Protein AF-A0A1I3SJV5-F1 (afdb_monomer)

Foldseek 3Di:
DDPVVVVVLVVLQVQLVVLCVLVVVVLPDLQWFKWKDQAAQKIWTQGPVGIDIDGRNVRFLVSLVSNVQSQQVSQPHGDDAAAQWDWGAHSDRKTKIKGDPPQFPPRGIIIMIGDDNPDDDDPVRCVVVVVVVPDDDDDPDADPLRVVLVVCVVVVVVVVSLLSCLAVLAEAEEEEAPPLCSLVVLLVSQVSHPQSFAEEEEDQDPDHDHPHPNYTYTHDHPPPPGSYPDDSQVVLVSVVRRPGLAYEYAEQDALCLLVVLVSCVVPNGNYYYYYYDQDPVRRVVVSLVRVCRDPVSVPDPDPSDGFYFYWYWDDDPVDDTDTDDTDGDDDDDDPQVPDDPVVVVVVVVVLVVVLLQQLQQQLQQQLCVQVVNHPVDTGRCCLPVVCVPCVVPPCNVVSNVVSNVRSVCVSVVVVVVVVVPDPDPPPDDDDPDDPVRLVVQQQQPQAAAFPQDDPNHTRGHPALAFAEAAAAPPRCCCVHGVLVRLLRHLAAEEAEDQPCPNVVRRQVNNVVSFAAEFEADLPDPVLRHAAAALLVPQDLPVVRNLVSLLVLLCLLQPQDPDDDSVLSVLLSLLSSLLLLVQSQDPPRQSGLLSSLCLLVVDLDNLVVVVVVQVDLVVDPRHRDPVSVVSSCVSSVDDSVSNNSSSVVNCVSSVLSVPVSNVVRNRDGPDDLLCSQQGGYYYYHYHHLVCLVVCLSVVLSVVLCNQVSLPPDFCVVPVSSHGAYEYHYAQVLSSQDNPNCVVCSVPVSRSRYYYYHYHNDPVSVVVSVVVVVVVPPPDDDDD

pLDDT: mean 82.4, std 15.76, range [25.89, 97.94]

Structure (mmCIF, N/CA/C/O backbone):
data_AF-A0A1I3SJV5-F1
#
_entry.id   AF-A0A1I3SJV5-F1
#
loop_
_atom_site.group_PDB
_atom_site.id
_atom_site.type_symbol
_atom_site.label_atom_id
_atom_site.label_alt_id
_atom_site.label_comp_id
_atom_site.label_asym_id
_atom_site.label_entity_id
_atom_site.label_seq_id
_atom_site.pdbx_PDB_ins_code
_atom_site.Cartn_x
_atom_site.Cartn_y
_atom_site.Cartn_z
_atom_site.occupancy
_atom_site.B_iso_or_equiv
_atom_site.auth_seq_id
_atom_site.auth_comp_id
_atom_site.auth_asym_id
_atom_site.auth_atom_id
_atom_site.pdbx_PDB_model_num
ATOM 1 N N . MET A 1 1 ? -33.906 8.314 6.859 1.00 41.88 1 MET A N 1
ATOM 2 C CA . MET A 1 1 ? -33.589 9.482 6.003 1.00 41.88 1 MET A CA 1
ATOM 3 C C . MET A 1 1 ? -34.895 10.209 5.722 1.00 41.88 1 MET A C 1
ATOM 5 O O . MET A 1 1 ? -35.857 9.547 5.368 1.00 41.88 1 MET A O 1
ATOM 9 N N . THR A 1 2 ? -34.968 11.509 6.003 1.00 45.28 2 THR A N 1
ATOM 10 C CA . THR A 1 2 ? -36.206 12.310 6.083 1.00 45.28 2 THR A CA 1
ATOM 11 C C . THR A 1 2 ? -36.664 12.852 4.722 1.00 45.28 2 THR A C 1
ATOM 13 O O . THR A 1 2 ? -35.839 13.129 3.855 1.00 45.28 2 THR A O 1
ATOM 16 N N . ALA A 1 3 ? -37.978 13.049 4.554 1.00 41.03 3 ALA A N 1
ATOM 17 C CA . ALA A 1 3 ? -38.639 13.521 3.325 1.00 41.03 3 ALA A CA 1
ATOM 18 C C . ALA A 1 3 ? -38.152 14.892 2.795 1.00 41.03 3 ALA A C 1
ATOM 20 O O . ALA A 1 3 ? -38.312 15.200 1.618 1.00 41.03 3 ALA A O 1
ATOM 21 N N . ALA A 1 4 ? -37.499 15.705 3.630 1.00 41.28 4 ALA A N 1
ATOM 22 C CA . ALA A 1 4 ? -36.847 16.943 3.191 1.00 41.28 4 ALA A CA 1
ATOM 23 C C . ALA A 1 4 ? -35.648 16.671 2.259 1.00 41.28 4 ALA A C 1
ATOM 25 O O . ALA A 1 4 ? -35.463 17.360 1.260 1.00 41.28 4 ALA A O 1
ATOM 26 N N . ALA A 1 5 ? -34.889 15.599 2.519 1.00 47.28 5 ALA A N 1
ATOM 27 C CA . ALA A 1 5 ? -33.732 15.221 1.710 1.00 47.28 5 ALA A CA 1
ATOM 28 C C . ALA A 1 5 ? -34.117 14.610 0.348 1.00 47.28 5 ALA A C 1
ATOM 30 O O . ALA A 1 5 ? -33.277 14.561 -0.549 1.00 47.28 5 ALA A O 1
ATOM 31 N N . SER A 1 6 ? -35.355 14.122 0.180 1.00 44.62 6 SER A N 1
ATOM 32 C CA . SER A 1 6 ? -35.867 13.677 -1.125 1.00 44.62 6 SER A CA 1
ATOM 33 C C . SER A 1 6 ? -36.347 14.849 -1.985 1.00 44.62 6 SER A C 1
ATOM 35 O O . SER A 1 6 ? -36.067 14.856 -3.177 1.00 44.62 6 SER A O 1
ATOM 37 N N . ILE A 1 7 ? -36.971 15.872 -1.388 1.00 51.09 7 ILE A N 1
ATOM 38 C CA . ILE A 1 7 ? -37.446 17.066 -2.112 1.00 51.09 7 ILE A CA 1
ATOM 39 C C . ILE A 1 7 ? -36.267 17.912 -2.633 1.00 51.09 7 ILE A C 1
ATOM 41 O O . ILE A 1 7 ? -36.271 18.320 -3.793 1.00 51.09 7 ILE A O 1
ATOM 45 N N . GLU A 1 8 ? -35.215 18.117 -1.828 1.00 54.38 8 GLU A N 1
ATOM 46 C CA . GLU A 1 8 ? -33.990 18.805 -2.285 1.00 54.38 8 GLU A CA 1
ATOM 47 C C . GLU A 1 8 ? -33.259 18.042 -3.404 1.00 54.38 8 GLU A C 1
ATOM 49 O O . GLU A 1 8 ? -32.710 18.656 -4.323 1.00 54.38 8 GLU A O 1
ATOM 54 N N . ARG A 1 9 ? -33.269 16.699 -3.359 1.00 55.09 9 ARG A N 1
ATOM 55 C CA . ARG A 1 9 ? -32.656 15.847 -4.394 1.00 55.09 9 ARG A CA 1
ATOM 56 C C . ARG A 1 9 ? -33.373 15.954 -5.741 1.00 55.09 9 ARG A C 1
ATOM 58 O O . ARG A 1 9 ? -32.695 16.004 -6.767 1.00 55.09 9 ARG A O 1
ATOM 65 N N . ASP A 1 10 ? -34.702 16.030 -5.745 1.00 60.66 10 ASP A N 1
ATOM 66 C CA . ASP A 1 10 ? -35.480 16.180 -6.981 1.00 60.66 10 ASP A CA 1
ATOM 67 C C . ASP A 1 10 ? -35.347 17.589 -7.585 1.00 60.66 10 ASP A C 1
ATOM 69 O O . ASP A 1 10 ? -35.212 17.724 -8.804 1.00 60.66 10 ASP A O 1
ATOM 73 N N . GLY A 1 11 ? -35.275 18.638 -6.754 1.00 66.12 11 GLY A N 1
ATOM 74 C CA . GLY A 1 11 ? -35.086 20.021 -7.212 1.00 66.12 11 GLY A CA 1
ATOM 75 C C . GLY A 1 11 ? -33.759 20.250 -7.946 1.00 66.12 11 GLY A C 1
ATOM 76 O O . GLY A 1 11 ? -33.746 20.780 -9.058 1.00 66.12 11 GLY A O 1
ATOM 77 N N . GLY A 1 12 ? -32.635 19.794 -7.378 1.00 70.50 12 GLY A N 1
ATOM 78 C CA . GLY A 1 12 ? -31.317 19.924 -8.018 1.00 70.50 12 GLY A CA 1
ATOM 79 C C . GLY A 1 12 ? -31.193 19.132 -9.326 1.00 70.50 12 GLY A C 1
ATOM 80 O O . GLY A 1 12 ? -30.541 19.578 -10.272 1.00 70.50 12 GLY A O 1
ATOM 81 N N . ARG A 1 13 ? -31.869 17.980 -9.415 1.00 80.00 13 ARG A N 1
ATOM 82 C CA . ARG A 1 13 ? -31.925 17.155 -10.630 1.00 80.00 13 ARG A CA 1
ATOM 83 C C . ARG A 1 13 ? -32.684 17.853 -11.764 1.00 80.00 13 ARG A C 1
ATOM 85 O O . ARG A 1 13 ? -32.212 17.842 -12.897 1.00 80.00 13 ARG A O 1
ATOM 92 N N . LEU A 1 14 ? -33.819 18.487 -11.463 1.00 81.56 14 LEU A N 1
ATOM 93 C CA . LEU A 1 14 ? -34.611 19.255 -12.434 1.00 81.56 14 LEU A CA 1
ATOM 94 C C . LEU A 1 14 ? -33.839 20.462 -12.986 1.00 81.56 14 LEU A C 1
ATOM 96 O O . LEU A 1 14 ? -33.864 20.714 -14.191 1.00 81.56 14 LEU A O 1
ATOM 100 N N . VAL A 1 15 ? -33.112 21.177 -12.121 1.00 86.06 15 VAL A N 1
ATOM 101 C CA . VAL A 1 15 ? -32.281 22.322 -12.526 1.00 86.06 15 VAL A CA 1
ATOM 102 C C . VAL A 1 15 ? -31.170 21.879 -13.477 1.00 86.06 15 VAL A C 1
ATOM 104 O O . VAL A 1 15 ? -31.017 22.461 -14.551 1.00 86.06 15 VAL A O 1
ATOM 107 N N . LEU A 1 16 ? -30.430 20.819 -13.135 1.00 89.06 16 LEU A N 1
ATOM 108 C CA . LEU A 1 16 ? -29.384 20.292 -14.012 1.00 89.06 16 LEU A CA 1
ATOM 109 C C . LEU A 1 16 ? -29.959 19.805 -15.354 1.00 89.06 16 LEU A C 1
ATOM 111 O O . LEU A 1 16 ? -29.344 20.037 -16.391 1.00 89.06 16 LEU A O 1
ATOM 115 N N . ALA A 1 17 ? -31.155 19.203 -15.363 1.00 88.50 17 ALA A N 1
ATOM 116 C CA . ALA A 1 17 ? -31.776 18.699 -16.591 1.00 88.50 17 ALA A CA 1
ATOM 117 C C . ALA A 1 17 ? -32.037 19.834 -17.586 1.00 88.50 17 ALA A C 1
ATOM 119 O O . ALA A 1 17 ? -31.775 19.691 -18.779 1.00 88.50 17 ALA A O 1
ATOM 120 N N . ARG A 1 18 ? -32.477 20.994 -17.084 1.00 89.88 18 ARG A N 1
ATOM 121 C CA . ARG A 1 18 ? -32.692 22.191 -17.901 1.00 89.88 18 ARG A CA 1
ATOM 122 C C . ARG A 1 18 ? -31.391 22.745 -18.485 1.00 89.88 18 ARG A C 1
ATOM 124 O O . ARG A 1 18 ? -31.390 23.208 -19.621 1.00 89.88 18 ARG A O 1
ATOM 131 N N . TYR A 1 19 ? -30.287 22.687 -17.739 1.00 92.62 19 TYR A N 1
ATOM 132 C CA . TYR A 1 19 ? -28.978 23.125 -18.240 1.00 92.62 19 TYR A CA 1
ATOM 133 C C . TYR A 1 19 ? -28.323 22.139 -19.224 1.00 92.62 19 TYR A C 1
ATOM 135 O O . TYR A 1 19 ? -27.393 22.508 -19.939 1.00 92.62 19 TYR A O 1
ATOM 143 N N . LEU A 1 20 ? -28.796 20.892 -19.285 1.00 93.31 20 LEU A N 1
ATOM 144 C CA . LEU A 1 20 ? -28.317 19.886 -20.237 1.00 93.31 20 LEU A CA 1
ATOM 145 C C . LEU A 1 20 ? -29.098 19.874 -21.560 1.00 93.31 20 LEU A C 1
ATOM 147 O O . LEU A 1 20 ? -28.687 19.189 -22.491 1.00 93.31 20 LEU A O 1
ATOM 151 N N . GLU A 1 21 ? -30.182 20.642 -21.685 1.00 92.94 21 GLU A N 1
ATOM 152 C CA . GLU A 1 21 ? -31.050 20.656 -22.872 1.00 92.94 21 GLU A CA 1
ATOM 153 C C . GLU A 1 21 ? -30.302 20.925 -24.200 1.00 92.94 21 GLU A C 1
ATOM 155 O O . GLU A 1 21 ? -30.513 20.163 -25.144 1.00 92.94 21 GLU A O 1
ATOM 160 N N . PRO A 1 22 ? -29.354 21.883 -24.306 1.00 93.44 22 PRO A N 1
ATOM 161 C CA . PRO A 1 22 ? -28.571 22.082 -25.532 1.00 93.44 22 PRO A CA 1
ATOM 162 C C . PRO A 1 22 ? -27.630 20.919 -25.875 1.00 93.44 22 PRO A C 1
ATOM 164 O O . PRO A 1 22 ? -27.144 20.835 -27.000 1.00 93.44 22 PRO A O 1
ATOM 167 N N . LEU A 1 23 ? -27.341 20.045 -24.905 1.00 93.31 23 LEU A N 1
ATOM 168 C CA . LEU A 1 23 ? -26.505 18.855 -25.067 1.00 93.31 23 LEU A CA 1
ATOM 169 C C . LEU A 1 23 ? -27.341 17.581 -25.268 1.00 93.31 23 LEU A C 1
ATOM 171 O O . LEU A 1 23 ? -26.774 16.528 -25.549 1.00 93.31 23 LEU A O 1
ATOM 175 N N . ALA A 1 24 ? -28.669 17.658 -25.135 1.00 91.94 24 ALA A N 1
ATOM 176 C CA . ALA A 1 24 ? -29.544 16.493 -25.052 1.00 91.94 24 ALA A CA 1
ATOM 177 C C . ALA A 1 24 ? -29.500 15.609 -26.307 1.00 91.94 24 ALA A C 1
ATOM 179 O O . ALA A 1 24 ? -29.468 14.388 -26.179 1.00 91.94 24 ALA A O 1
ATOM 180 N N . SER A 1 25 ? -29.438 16.200 -27.506 1.00 93.31 25 SER A N 1
ATOM 181 C CA . SER A 1 25 ? -29.340 15.439 -28.761 1.00 93.31 25 SER A CA 1
ATOM 182 C C . SER A 1 25 ? -28.050 14.623 -28.851 1.00 93.31 25 SER A C 1
ATOM 184 O O . SER A 1 25 ? -28.082 13.479 -29.287 1.00 93.31 25 SER A O 1
ATOM 186 N N . TYR A 1 26 ? -26.928 15.182 -28.393 1.00 93.56 26 TYR A N 1
ATOM 187 C CA . TYR A 1 26 ? -25.634 14.495 -28.375 1.00 93.56 26 TYR A CA 1
ATOM 188 C C . TYR A 1 26 ? -25.571 13.442 -27.264 1.00 93.56 26 TYR A C 1
ATOM 190 O O . TYR A 1 26 ? -25.017 12.365 -27.456 1.00 93.56 26 TYR A O 1
ATOM 198 N N . LEU A 1 27 ? -26.165 13.728 -26.102 1.00 91.38 27 LEU A N 1
ATOM 199 C CA . LEU A 1 27 ? -26.264 12.768 -25.001 1.00 91.38 27 LEU A CA 1
ATOM 200 C C . LEU A 1 27 ? -27.114 11.551 -25.389 1.00 91.38 27 LEU A C 1
ATOM 202 O O . LEU A 1 27 ? -26.759 10.434 -25.023 1.00 91.38 27 LEU A O 1
ATOM 206 N N . ALA A 1 28 ? -28.177 11.750 -26.170 1.00 90.50 28 ALA A N 1
ATOM 207 C CA . ALA A 1 28 ? -29.046 10.681 -26.660 1.00 90.50 28 ALA A CA 1
ATOM 208 C C . ALA A 1 28 ? -28.440 9.843 -27.805 1.00 90.50 28 ALA A C 1
ATOM 210 O O . ALA A 1 28 ? -28.940 8.759 -28.084 1.00 90.50 28 ALA A O 1
ATOM 211 N N . ASP A 1 29 ? -27.380 10.312 -28.471 1.00 90.94 29 ASP A N 1
ATOM 212 C CA . ASP A 1 29 ? -26.747 9.586 -29.578 1.00 90.94 29 ASP A CA 1
ATOM 213 C C . ASP A 1 29 ? -25.769 8.523 -29.056 1.00 90.94 29 ASP A C 1
ATOM 215 O O . ASP A 1 29 ? -24.651 8.823 -28.629 1.00 90.94 29 ASP A O 1
ATOM 219 N N . ASP A 1 30 ? -26.191 7.260 -29.070 1.00 86.94 30 ASP A N 1
ATOM 220 C CA . ASP A 1 30 ? -25.416 6.112 -28.579 1.00 86.94 30 ASP A CA 1
ATOM 221 C C . ASP A 1 30 ? -24.190 5.756 -29.424 1.00 86.94 30 ASP A C 1
ATOM 223 O O . ASP A 1 30 ? -23.365 4.949 -28.995 1.00 86.94 30 ASP A O 1
ATOM 227 N N . THR A 1 31 ? -24.020 6.378 -30.592 1.00 88.44 31 THR A N 1
ATOM 228 C CA . THR A 1 31 ? -22.795 6.222 -31.384 1.00 88.44 31 THR A CA 1
ATOM 229 C C . THR A 1 31 ? -21.636 7.057 -30.835 1.00 88.44 31 THR A C 1
ATOM 231 O O . THR A 1 31 ? -20.477 6.780 -31.151 1.00 88.44 31 THR A O 1
ATOM 234 N N . LEU A 1 32 ? -21.922 8.058 -29.996 1.00 92.06 32 LEU A N 1
ATOM 235 C CA . LEU A 1 32 ? -20.924 8.954 -29.421 1.00 92.06 32 LEU A CA 1
ATOM 236 C C . LEU A 1 32 ? -20.363 8.413 -28.103 1.00 92.06 32 LEU A C 1
ATOM 238 O O . LEU A 1 32 ? -21.090 7.921 -27.240 1.00 92.06 32 LEU A O 1
ATOM 242 N N . THR A 1 33 ? -19.054 8.569 -27.914 1.00 91.62 33 THR A N 1
ATOM 243 C CA . THR A 1 33 ? -18.349 8.167 -26.688 1.00 91.62 33 THR A CA 1
ATOM 244 C C . THR A 1 33 ? -18.058 9.347 -25.767 1.00 91.62 33 THR A C 1
ATOM 246 O O . THR A 1 33 ? -18.113 9.206 -24.542 1.00 91.62 33 THR A O 1
ATOM 249 N N . GLU A 1 34 ? -17.750 10.511 -26.341 1.00 95.31 34 GLU A N 1
ATOM 250 C CA . GLU A 1 34 ? -17.332 11.708 -25.608 1.00 95.31 34 GLU A CA 1
ATOM 251 C C . GLU A 1 34 ? -17.993 12.959 -26.194 1.00 95.31 34 GLU A C 1
ATOM 253 O O . GLU A 1 34 ? -18.089 13.113 -27.412 1.00 95.31 34 GLU A O 1
ATOM 258 N N . ILE A 1 35 ? -18.405 13.878 -25.320 1.00 96.88 35 ILE A N 1
ATOM 259 C CA . ILE A 1 35 ? -18.961 15.190 -25.669 1.00 96.88 35 ILE A CA 1
ATOM 260 C C . ILE A 1 35 ? -18.160 16.233 -24.900 1.00 96.88 35 ILE A C 1
ATOM 262 O O . ILE A 1 35 ? -18.118 16.212 -23.669 1.00 96.88 35 ILE A O 1
ATOM 266 N N . VAL A 1 36 ? -17.507 17.151 -25.604 1.00 97.56 36 VAL A N 1
ATOM 267 C CA . VAL A 1 36 ? -16.595 18.116 -24.988 1.00 97.56 36 VAL A CA 1
ATOM 268 C C . VAL A 1 36 ? -16.879 19.540 -25.450 1.00 97.56 36 VAL A C 1
ATOM 270 O O . VAL A 1 36 ? -17.150 19.797 -26.618 1.00 97.56 36 VAL A O 1
ATOM 273 N N . VAL A 1 37 ? -16.776 20.488 -24.527 1.00 97.69 37 VAL A N 1
ATOM 274 C CA . VAL A 1 37 ? -16.819 21.929 -24.787 1.00 97.69 37 VAL A CA 1
ATOM 275 C C . VAL A 1 37 ? -15.464 22.487 -24.391 1.00 97.69 37 VAL A C 1
ATOM 277 O O . VAL A 1 37 ? -15.026 22.317 -23.254 1.00 97.69 37 VAL A O 1
ATOM 280 N N . ASN A 1 38 ? -14.777 23.128 -25.332 1.00 96.19 38 ASN A N 1
ATOM 281 C CA . ASN A 1 38 ? -13.464 23.729 -25.078 1.00 96.19 38 ASN A CA 1
ATOM 282 C C . ASN A 1 38 ? -13.575 25.211 -24.727 1.00 96.19 38 ASN A C 1
ATOM 284 O O . ASN A 1 38 ? -12.795 25.729 -23.929 1.00 96.19 38 ASN A O 1
ATOM 288 N N . ARG A 1 39 ? -14.539 25.892 -25.350 1.00 95.00 39 ARG A N 1
ATOM 289 C CA . ARG A 1 39 ? -14.834 27.312 -25.170 1.00 95.00 39 ARG A CA 1
ATOM 290 C C . ARG A 1 39 ? -16.313 27.573 -25.507 1.00 95.00 39 ARG A C 1
ATOM 292 O O . ARG A 1 39 ? -16.946 26.716 -26.124 1.00 95.00 39 ARG A O 1
ATOM 299 N N . PRO A 1 40 ? -16.866 28.736 -25.130 1.00 96.62 40 PRO A N 1
ATOM 300 C CA . PRO A 1 40 ? -18.246 29.088 -25.448 1.00 96.62 40 PRO A CA 1
ATOM 301 C C . PRO A 1 40 ? -18.561 29.017 -26.947 1.00 96.62 40 PRO A C 1
ATOM 303 O O . PRO A 1 40 ? -17.742 29.415 -27.775 1.00 96.62 40 PRO A O 1
ATOM 306 N N . GLY A 1 41 ? -19.768 28.560 -27.278 1.00 95.25 41 GLY A N 1
ATOM 307 C CA . GLY A 1 41 ? -20.292 28.526 -28.646 1.00 95.25 41 GLY A CA 1
ATOM 308 C C . GLY A 1 41 ? -19.927 27.293 -29.478 1.00 95.25 41 GLY A C 1
ATOM 309 O O . GLY A 1 41 ? -20.397 27.185 -30.609 1.00 95.25 41 GLY A O 1
ATOM 310 N N . GLU A 1 42 ? -19.134 26.351 -28.959 1.00 94.88 42 GLU A N 1
ATOM 311 C CA . GLU A 1 42 ? -18.741 25.143 -29.698 1.00 94.88 42 GLU A CA 1
ATOM 312 C C . GLU A 1 42 ? -18.851 23.859 -28.873 1.00 94.88 42 GLU A C 1
ATOM 314 O O . GLU A 1 42 ? -18.707 23.862 -27.653 1.00 94.88 42 GLU A O 1
ATOM 319 N N . ILE A 1 43 ? -19.056 22.746 -29.572 1.00 96.69 43 ILE A N 1
ATOM 320 C CA . ILE A 1 43 ? -18.983 21.385 -29.045 1.00 96.69 43 ILE A CA 1
ATOM 321 C C . ILE A 1 43 ? -18.082 20.573 -29.973 1.00 96.69 43 ILE A C 1
ATOM 323 O O . ILE A 1 43 ? -18.132 20.723 -31.193 1.00 96.69 43 ILE A O 1
ATOM 327 N N . PHE A 1 44 ? -17.284 19.679 -29.402 1.00 97.56 44 PHE A N 1
ATOM 328 C CA . PHE A 1 44 ? -16.691 18.567 -30.128 1.00 97.56 44 PHE A CA 1
ATOM 329 C C . PHE A 1 44 ? -17.273 17.254 -29.611 1.00 97.56 44 PHE A C 1
ATOM 331 O O . PHE A 1 44 ? -17.485 17.097 -28.411 1.00 97.56 44 PHE A O 1
ATOM 338 N N . VAL A 1 45 ? -17.511 16.304 -30.508 1.00 96.88 45 VAL A N 1
ATOM 339 C CA . VAL A 1 45 ? -17.956 14.954 -30.141 1.00 96.88 45 VAL A CA 1
ATOM 340 C C . VAL A 1 45 ? -17.036 13.908 -30.749 1.00 96.88 45 VAL A C 1
ATOM 342 O O . VAL A 1 45 ? -16.558 14.085 -31.873 1.00 96.88 45 VAL A O 1
ATOM 345 N N . GLU A 1 46 ? -16.767 12.845 -29.997 1.00 95.69 46 GLU A N 1
ATOM 346 C CA . GLU A 1 46 ? -16.014 11.680 -30.462 1.00 95.69 46 GLU A CA 1
ATOM 347 C C . GLU A 1 46 ? -16.982 10.537 -30.772 1.00 95.69 46 GLU A C 1
ATOM 349 O O . GLU A 1 46 ? -17.790 10.157 -29.925 1.00 95.69 46 GLU A O 1
ATOM 354 N N . GLY A 1 47 ? -16.881 9.991 -31.982 1.00 90.38 47 GLY A N 1
ATOM 355 C CA . GLY A 1 47 ? -17.610 8.799 -32.416 1.00 90.38 47 GLY A CA 1
ATOM 356 C C . GLY A 1 47 ? -16.719 7.874 -33.257 1.00 90.38 47 GLY A C 1
ATOM 357 O O . GLY A 1 47 ? -15.496 8.035 -33.259 1.00 90.38 47 GLY A O 1
ATOM 358 N N . PRO A 1 48 ? -17.294 6.940 -34.039 1.00 84.44 48 PRO A N 1
ATOM 359 C CA . PRO A 1 48 ? -16.533 5.942 -34.802 1.00 84.44 48 PRO A CA 1
ATOM 360 C C . PRO A 1 48 ? -15.533 6.539 -35.806 1.00 84.44 48 PRO A C 1
ATOM 362 O O . PRO A 1 48 ? -14.515 5.926 -36.110 1.00 84.44 48 PRO A O 1
ATOM 365 N N . ASN A 1 49 ? -15.808 7.752 -36.295 1.00 85.81 49 ASN A N 1
ATOM 366 C CA . ASN A 1 49 ? -14.979 8.466 -37.270 1.00 85.81 49 ASN A CA 1
ATOM 367 C C . ASN A 1 49 ? -14.023 9.493 -36.625 1.00 85.81 49 ASN A C 1
ATOM 369 O O . ASN A 1 49 ? -13.417 10.297 -37.334 1.00 85.81 49 ASN A O 1
ATOM 373 N N . GLY A 1 50 ? -13.885 9.491 -35.293 1.00 90.06 50 GLY A N 1
ATOM 374 C CA . GLY A 1 50 ? -13.072 10.450 -34.541 1.00 90.06 50 GLY A CA 1
ATOM 375 C C . GLY A 1 50 ? -13.824 11.731 -34.162 1.00 90.06 50 GLY A C 1
ATOM 376 O O . GLY A 1 50 ? -15.043 11.723 -33.985 1.00 90.06 50 GLY A O 1
ATOM 377 N N . TRP A 1 51 ? -13.081 12.831 -33.991 1.00 95.06 51 TRP A N 1
ATOM 378 C CA . TRP A 1 51 ? -13.611 14.113 -33.517 1.00 95.06 51 TRP A CA 1
ATOM 379 C C . TRP A 1 51 ? -14.360 14.891 -34.603 1.00 95.06 51 TRP A C 1
ATOM 381 O O . TRP A 1 51 ? -13.822 15.141 -35.681 1.00 95.06 51 TRP A O 1
ATOM 391 N N . THR A 1 52 ? -15.555 15.384 -34.277 1.00 95.25 52 THR A N 1
ATOM 392 C CA . THR A 1 52 ? -16.319 16.318 -35.123 1.00 95.25 52 THR A CA 1
ATOM 393 C C . THR A 1 52 ? -16.707 17.571 -34.343 1.00 95.25 52 THR A C 1
ATOM 395 O O . THR A 1 52 ? -17.000 17.491 -33.151 1.00 95.25 52 THR A O 1
ATOM 398 N N . ARG A 1 53 ? -16.666 18.737 -35.001 1.00 95.69 53 ARG A N 1
ATOM 399 C CA . ARG A 1 53 ? -16.989 20.046 -34.409 1.00 95.69 53 ARG A CA 1
ATOM 400 C C . ARG A 1 53 ? -18.409 20.456 -34.781 1.00 95.69 53 ARG A C 1
ATOM 402 O O . ARG A 1 53 ? -18.779 20.370 -35.948 1.00 95.69 53 ARG A O 1
ATOM 409 N N . HIS A 1 54 ? -19.141 20.983 -33.808 1.00 95.81 54 HIS A N 1
ATOM 410 C CA . HIS A 1 54 ? -20.485 21.535 -33.959 1.00 95.81 54 HIS A CA 1
ATOM 411 C C . HIS A 1 54 ? -20.542 22.922 -33.319 1.00 95.81 54 HIS A C 1
ATOM 413 O O . HIS A 1 54 ? -19.962 23.147 -32.255 1.00 95.81 54 HIS A O 1
ATOM 419 N N . GLU A 1 55 ? -21.235 23.863 -33.954 1.00 95.88 55 GLU A N 1
ATOM 420 C CA . GLU A 1 55 ? -21.444 25.203 -33.398 1.00 95.88 55 GLU A CA 1
ATOM 421 C C . GLU A 1 55 ? -22.776 25.256 -32.654 1.00 95.88 55 GLU A C 1
ATOM 423 O O . GLU A 1 55 ? -23.824 24.913 -33.198 1.00 95.88 55 GLU A O 1
ATOM 428 N N . VAL A 1 56 ? -22.734 25.680 -31.391 1.00 94.88 56 VAL A N 1
ATOM 429 C CA . VAL A 1 56 ? -23.906 25.726 -30.510 1.00 94.88 56 VAL A CA 1
ATOM 430 C C . VAL A 1 56 ? -23.907 27.051 -29.757 1.00 94.88 56 VAL A C 1
ATOM 432 O O . VAL A 1 56 ? -23.413 27.160 -28.636 1.00 94.88 56 VAL A O 1
ATOM 435 N N . ALA A 1 57 ? -24.497 28.076 -30.377 1.00 92.62 57 ALA A N 1
ATOM 436 C CA . ALA A 1 57 ? -24.536 29.446 -29.852 1.00 92.62 57 ALA A CA 1
ATOM 437 C C . ALA A 1 57 ? -25.190 29.566 -28.459 1.00 92.62 57 ALA A C 1
ATOM 439 O O . ALA A 1 57 ? -24.878 30.487 -27.706 1.00 92.62 57 ALA A O 1
ATOM 440 N N . ALA A 1 58 ? -26.066 28.622 -28.093 1.00 92.62 58 ALA A N 1
ATOM 441 C CA . ALA A 1 58 ? -26.708 28.572 -26.779 1.00 92.62 58 ALA A CA 1
ATOM 442 C C . ALA A 1 58 ? -25.709 28.363 -25.622 1.00 92.62 58 ALA A C 1
ATOM 444 O O . ALA A 1 58 ? -25.955 28.827 -24.507 1.00 92.62 58 ALA A O 1
ATOM 445 N N . LEU A 1 59 ? -24.561 27.721 -25.878 1.00 95.00 59 LEU A N 1
ATOM 446 C CA . LEU A 1 59 ? -23.505 27.481 -24.890 1.00 95.00 59 LEU A CA 1
ATOM 447 C C . LEU A 1 59 ? -22.638 28.727 -24.680 1.00 95.00 59 LEU A C 1
ATOM 449 O O . LEU A 1 59 ? -21.432 28.736 -24.930 1.00 95.00 59 LEU A O 1
ATOM 453 N N . THR A 1 60 ? -23.265 29.807 -24.224 1.00 96.50 60 THR A N 1
ATOM 454 C CA . THR A 1 60 ? -22.568 31.039 -23.844 1.00 96.50 60 THR A CA 1
ATOM 455 C C . THR A 1 60 ? -21.700 30.817 -22.605 1.00 96.50 60 THR A C 1
ATOM 457 O O . THR A 1 60 ? -21.920 29.884 -21.833 1.00 96.50 60 THR A O 1
ATOM 460 N N . HIS A 1 61 ? -20.736 31.707 -22.362 1.00 95.25 61 HIS A N 1
ATOM 461 C CA . HIS A 1 61 ? -19.912 31.651 -21.151 1.00 95.25 61 HIS A CA 1
ATOM 462 C C . HIS A 1 61 ? -20.767 31.620 -19.873 1.00 95.25 61 HIS A C 1
ATOM 464 O O . HIS A 1 61 ? -20.535 30.801 -18.985 1.00 95.25 61 HIS A O 1
ATOM 470 N N . THR A 1 62 ? -21.794 32.471 -19.799 1.00 94.94 62 THR A N 1
ATOM 471 C CA . THR A 1 62 ? -22.720 32.524 -18.659 1.00 94.94 62 THR A CA 1
ATOM 472 C C . THR A 1 62 ? -23.489 31.216 -18.506 1.00 94.94 62 THR A C 1
ATOM 474 O O . THR A 1 62 ? -23.616 30.701 -17.399 1.00 94.94 62 THR A O 1
ATOM 477 N N . TYR A 1 63 ? -23.951 30.638 -19.618 1.00 95.81 63 TYR A N 1
ATOM 478 C CA . TYR A 1 63 ? -24.652 29.358 -19.602 1.00 95.81 63 TYR A CA 1
ATOM 479 C C . TYR A 1 63 ? -23.757 28.221 -19.098 1.00 95.81 63 TYR A C 1
ATOM 481 O O . TYR A 1 63 ? -24.148 27.489 -18.194 1.00 95.81 63 TYR A O 1
ATOM 489 N N . LEU A 1 64 ? -22.536 28.114 -19.630 1.00 96.00 64 LEU A N 1
ATOM 490 C CA . LEU A 1 64 ? -21.549 27.120 -19.202 1.00 96.00 64 LEU A CA 1
ATOM 491 C C . LEU A 1 64 ? -21.153 27.300 -17.732 1.00 96.00 64 LEU A C 1
ATOM 493 O O . LEU A 1 64 ? -20.947 26.308 -17.041 1.00 96.00 64 LEU A O 1
ATOM 497 N N . SER A 1 65 ? -21.100 28.542 -17.238 1.00 94.94 65 SER A N 1
ATOM 498 C CA . SER A 1 65 ? -20.845 28.833 -15.818 1.00 94.94 65 SER A CA 1
ATOM 499 C C . SER A 1 65 ? -21.955 28.268 -14.933 1.00 94.94 65 SER A C 1
ATOM 501 O O . SER A 1 65 ? -21.680 27.553 -13.974 1.00 94.94 65 SER A O 1
ATOM 503 N N . HIS A 1 66 ? -23.217 28.532 -15.284 1.00 94.56 66 HIS A N 1
ATOM 504 C CA . HIS A 1 66 ? -24.363 28.009 -14.540 1.00 94.56 66 HIS A CA 1
ATOM 505 C C . HIS A 1 66 ? -24.476 26.484 -14.636 1.00 94.56 66 HIS A C 1
ATOM 507 O O . HIS A 1 66 ? -24.747 25.832 -13.629 1.00 94.56 66 HIS A O 1
ATOM 513 N N . LEU A 1 67 ? -24.218 25.908 -15.815 1.00 95.00 67 LEU A N 1
ATOM 514 C CA . LEU A 1 67 ? -24.160 24.459 -16.005 1.00 95.00 67 LEU A CA 1
ATOM 515 C C . LEU A 1 67 ? -23.069 23.834 -15.126 1.00 95.00 67 LEU A C 1
ATOM 517 O O . LEU A 1 67 ? -23.324 22.824 -14.476 1.00 95.00 67 LEU A O 1
ATOM 521 N N . ALA A 1 68 ? -21.881 24.443 -15.064 1.00 95.06 68 ALA A N 1
ATOM 522 C CA . ALA A 1 68 ? -20.784 23.968 -14.230 1.00 95.06 68 ALA A CA 1
ATOM 523 C C . ALA A 1 68 ? -21.170 23.937 -12.744 1.00 95.06 68 ALA A C 1
ATOM 525 O O . ALA A 1 68 ? -20.996 22.912 -12.085 1.00 95.06 68 ALA A O 1
ATOM 526 N N . THR A 1 69 ? -21.751 25.028 -12.234 1.00 94.12 69 THR A N 1
ATOM 527 C CA . THR A 1 69 ? -22.242 25.103 -10.851 1.00 94.12 69 THR A CA 1
ATOM 528 C C . THR A 1 69 ? -23.339 24.072 -10.592 1.00 94.12 69 THR A C 1
ATOM 530 O O . THR A 1 69 ? -23.247 23.325 -9.623 1.00 94.12 69 THR A O 1
ATOM 533 N N . ALA A 1 70 ? -24.334 23.957 -11.477 1.00 92.75 70 ALA A N 1
ATOM 534 C CA . ALA A 1 70 ? -25.416 22.984 -11.329 1.00 92.75 70 ALA A CA 1
ATOM 535 C C . ALA A 1 70 ? -24.899 21.532 -11.319 1.00 92.75 70 ALA A C 1
ATOM 537 O O . ALA A 1 70 ? -25.334 20.724 -10.496 1.00 92.75 70 ALA A O 1
ATOM 538 N N . ALA A 1 71 ? -23.944 21.202 -12.195 1.00 92.19 71 ALA A N 1
ATOM 539 C CA . ALA A 1 71 ? -23.348 19.871 -12.286 1.00 92.19 71 ALA A CA 1
ATOM 540 C C . ALA A 1 71 ? -22.478 19.523 -11.066 1.00 92.19 71 ALA A C 1
ATOM 542 O O . ALA A 1 71 ? -22.489 18.377 -10.615 1.00 92.19 71 ALA A O 1
ATOM 543 N N . ALA A 1 72 ? -21.744 20.488 -10.505 1.00 92.12 72 ALA A N 1
ATOM 544 C CA . ALA A 1 72 ? -20.984 20.299 -9.269 1.00 92.12 72 ALA A CA 1
ATOM 545 C C . ALA A 1 72 ? -21.921 20.131 -8.056 1.00 92.12 72 ALA A C 1
ATOM 547 O O . ALA A 1 72 ? -21.800 19.167 -7.294 1.00 92.12 72 ALA A O 1
ATOM 548 N N . SER A 1 73 ? -22.932 20.997 -7.925 1.00 89.75 73 SER A N 1
ATOM 549 C CA . SER A 1 73 ? -23.898 20.939 -6.823 1.00 89.75 73 SER A CA 1
ATOM 550 C C . SER A 1 73 ? -24.712 19.641 -6.811 1.00 89.75 73 SER A C 1
ATOM 552 O O . SER A 1 73 ? -25.030 19.137 -5.733 1.00 89.75 73 SER A O 1
ATOM 554 N N . HIS A 1 74 ? -24.991 19.045 -7.978 1.00 85.81 74 HIS A N 1
ATOM 555 C CA . HIS A 1 74 ? -25.684 17.754 -8.080 1.00 85.81 74 HIS A CA 1
ATOM 556 C C . HIS A 1 74 ? -24.986 16.627 -7.296 1.00 85.81 74 HIS A C 1
ATOM 558 O O . HIS A 1 74 ? -25.653 15.784 -6.695 1.00 85.81 74 HIS A O 1
ATOM 564 N N . THR A 1 75 ? -23.651 16.644 -7.228 1.00 86.69 75 THR A N 1
ATOM 565 C CA . THR A 1 75 ? -22.847 15.669 -6.472 1.00 86.69 75 THR A CA 1
ATOM 566 C C . THR A 1 75 ? -22.311 16.225 -5.151 1.00 86.69 75 THR A C 1
ATOM 568 O O . THR A 1 75 ? -21.480 15.581 -4.509 1.00 86.69 75 THR A O 1
ATOM 571 N N . ARG A 1 76 ? -22.831 17.381 -4.702 1.00 87.31 76 ARG A N 1
ATOM 572 C CA . ARG A 1 76 ? -22.403 18.110 -3.492 1.00 87.31 76 ARG A CA 1
ATOM 573 C C . ARG A 1 76 ? -20.923 18.499 -3.526 1.00 87.31 76 ARG A C 1
ATOM 575 O O . ARG A 1 76 ? -20.218 18.370 -2.528 1.00 87.31 76 ARG A O 1
ATOM 582 N N . GLN A 1 77 ? -20.463 18.931 -4.692 1.00 90.00 77 GLN A N 1
ATOM 583 C CA . GLN A 1 77 ? -19.137 19.496 -4.898 1.00 90.00 77 GLN A CA 1
ATOM 584 C C . GLN A 1 77 ? -19.266 20.983 -5.234 1.00 90.00 77 GLN A C 1
ATOM 586 O O . GLN A 1 77 ? -20.281 21.422 -5.778 1.00 90.00 77 GLN A O 1
ATOM 591 N N . ASP A 1 78 ? -18.213 21.737 -4.944 1.00 87.88 78 ASP A N 1
ATOM 592 C CA . ASP A 1 78 ? -18.120 23.153 -5.278 1.00 87.88 78 ASP A CA 1
ATOM 593 C C . ASP A 1 78 ? -17.200 23.355 -6.486 1.00 87.88 78 ASP A C 1
ATOM 595 O O . ASP A 1 78 ? -16.235 22.614 -6.686 1.00 87.88 78 ASP A O 1
ATOM 599 N N . ILE A 1 79 ? -17.495 24.375 -7.292 1.00 93.81 79 ILE A N 1
ATOM 600 C CA . ILE A 1 79 ? -16.645 24.813 -8.401 1.00 93.81 79 ILE A CA 1
ATOM 601 C C . ILE A 1 79 ? -16.568 26.336 -8.425 1.00 93.81 79 ILE A C 1
ATOM 603 O O . ILE A 1 79 ? -17.581 27.028 -8.322 1.00 93.81 79 ILE A O 1
ATOM 607 N N . GLY A 1 80 ? -15.358 26.868 -8.569 1.00 91.88 80 GLY A N 1
ATOM 608 C CA . GLY A 1 80 ? -15.130 28.309 -8.599 1.00 91.88 80 GLY A CA 1
ATOM 609 C C . GLY A 1 80 ? -13.651 28.673 -8.729 1.00 91.88 80 GLY A C 1
ATOM 610 O O . GLY A 1 80 ? -12.821 27.791 -8.922 1.00 91.88 80 GLY A O 1
ATOM 611 N N . PRO A 1 81 ? -13.288 29.960 -8.597 1.00 89.88 81 PRO A N 1
ATOM 612 C CA . PRO A 1 81 ? -11.915 30.421 -8.824 1.00 89.88 81 PRO A CA 1
ATOM 613 C C . PRO A 1 81 ? -10.857 29.799 -7.900 1.00 89.88 81 PRO A C 1
ATOM 615 O O . PRO A 1 81 ? -9.706 29.650 -8.302 1.00 89.88 81 PRO A O 1
ATOM 618 N N . GLU A 1 82 ? -11.230 29.436 -6.670 1.00 88.94 82 GLU A N 1
ATOM 619 C CA . GLU A 1 82 ? -10.328 28.800 -5.698 1.00 88.94 82 GLU A CA 1
ATOM 620 C C . GLU A 1 82 ? -10.167 27.290 -5.949 1.00 88.94 82 GLU A C 1
ATOM 622 O O . GLU A 1 82 ? -9.057 26.758 -5.860 1.00 88.94 82 GLU A O 1
ATOM 627 N N . TYR A 1 83 ? -11.265 26.632 -6.347 1.00 90.81 83 TYR A N 1
ATOM 628 C CA . TYR A 1 83 ? -11.357 25.211 -6.699 1.00 90.81 83 TYR A CA 1
ATOM 629 C C . TYR A 1 83 ? -11.846 25.059 -8.149 1.00 90.81 83 TYR A C 1
ATOM 631 O O . TYR A 1 83 ? -13.013 24.740 -8.395 1.00 90.81 83 TYR A O 1
ATOM 639 N N . PRO A 1 84 ? -10.978 25.336 -9.136 1.00 94.38 84 PRO A N 1
ATOM 640 C CA . PRO A 1 84 ? -11.407 25.503 -10.522 1.00 94.38 84 PRO A CA 1
ATOM 641 C C . PRO A 1 84 ? -11.548 24.195 -11.305 1.00 94.38 84 PRO A C 1
ATOM 643 O O . PRO A 1 84 ? -11.856 24.239 -12.491 1.00 94.38 84 PRO A O 1
ATOM 646 N N . VAL A 1 85 ? -11.301 23.038 -10.687 1.00 95.75 85 VAL A N 1
ATOM 647 C CA . VAL A 1 85 ? -11.401 21.716 -11.318 1.00 95.75 85 VAL A CA 1
ATOM 648 C C . VAL A 1 85 ? -12.315 20.835 -10.485 1.00 95.75 85 VAL A C 1
ATOM 650 O O . VAL A 1 85 ? -12.091 20.677 -9.287 1.00 95.75 85 VAL A O 1
ATOM 653 N N . VAL A 1 86 ? -13.295 20.207 -11.130 1.00 95.06 86 VAL A N 1
ATOM 654 C CA . VAL A 1 86 ? -14.245 19.302 -10.474 1.00 95.06 86 VAL A CA 1
ATOM 655 C C . VAL A 1 86 ? -14.459 18.046 -11.319 1.00 95.06 86 VAL A C 1
ATOM 657 O O . VAL A 1 86 ? -14.435 18.083 -12.554 1.00 95.06 86 VAL A O 1
ATOM 660 N N . SER A 1 87 ? -14.664 16.921 -10.640 1.00 94.19 87 SER A N 1
ATOM 661 C CA . SER A 1 87 ? -14.981 15.633 -11.255 1.00 94.19 87 SER A CA 1
ATOM 662 C C . SER A 1 87 ? -16.306 15.144 -10.694 1.00 94.19 87 SER A C 1
ATOM 664 O O . SER A 1 87 ? -16.375 14.657 -9.565 1.00 94.19 87 SER A O 1
ATOM 666 N N . THR A 1 88 ? -17.351 15.278 -11.499 1.00 92.88 88 THR A N 1
ATOM 667 C CA . THR A 1 88 ? -18.741 15.043 -11.111 1.00 92.88 88 THR A CA 1
ATOM 668 C C . THR A 1 88 ? -19.393 13.998 -12.025 1.00 92.88 88 THR A C 1
ATOM 670 O O . THR A 1 88 ? -18.781 13.507 -12.979 1.00 92.88 88 THR A O 1
ATOM 673 N N . SER A 1 89 ? -20.629 13.624 -11.722 1.00 89.56 89 SER A N 1
ATOM 674 C CA . SER A 1 89 ? -21.502 12.824 -12.581 1.00 89.56 89 SER A CA 1
ATOM 675 C C . SER A 1 89 ? -22.722 13.652 -12.966 1.00 89.56 89 SER A C 1
ATOM 677 O O . SER A 1 89 ? -23.140 14.533 -12.210 1.00 89.56 89 SER A O 1
ATOM 679 N N . LEU A 1 90 ? -23.275 13.392 -14.149 1.00 89.62 90 LEU A N 1
ATOM 680 C CA . LEU A 1 90 ? -24.524 14.019 -14.583 1.00 89.62 90 LEU A CA 1
ATOM 681 C C . LEU A 1 90 ? -25.737 13.227 -14.066 1.00 89.62 90 LEU A C 1
ATOM 683 O O . LEU A 1 90 ? -25.617 12.430 -13.141 1.00 89.62 90 LEU A O 1
ATOM 687 N N . ILE A 1 91 ? -26.918 13.501 -14.626 1.00 84.88 91 ILE A N 1
ATOM 688 C CA . ILE A 1 91 ? -28.196 12.909 -14.198 1.00 84.88 91 ILE A CA 1
ATOM 689 C C . ILE A 1 91 ? -28.286 11.413 -14.538 1.00 84.88 91 ILE A C 1
ATOM 691 O O . ILE A 1 91 ? -29.028 10.692 -13.868 1.00 84.88 91 ILE A O 1
ATOM 695 N N . GLY A 1 92 ? -27.578 10.959 -15.576 1.00 77.62 92 GLY A N 1
ATOM 696 C CA . GLY A 1 92 ? -27.390 9.545 -15.888 1.00 77.62 92 GLY A CA 1
ATOM 697 C C . GLY A 1 92 ? -26.129 8.978 -15.228 1.00 77.62 92 GLY A C 1
ATOM 698 O O . GLY A 1 92 ? -25.728 9.395 -14.144 1.00 77.62 92 GLY A O 1
ATOM 699 N N . GLU A 1 93 ? -25.488 8.012 -15.888 1.00 80.56 93 GLU A N 1
ATOM 700 C CA . GLU A 1 93 ? -24.201 7.440 -15.454 1.00 80.56 93 GLU A CA 1
ATOM 701 C C . GLU A 1 93 ? -22.994 8.103 -16.152 1.00 80.56 93 GLU A C 1
ATOM 703 O O . GLU A 1 93 ? -21.864 7.608 -16.084 1.00 80.56 93 GLU A O 1
ATOM 708 N N . GLU A 1 94 ? -23.204 9.231 -16.840 1.00 91.75 94 GLU A N 1
ATOM 709 C CA . GLU A 1 94 ? -22.134 9.951 -17.523 1.00 91.75 94 GLU A CA 1
ATOM 710 C C . GLU A 1 94 ? -21.183 10.606 -16.520 1.00 91.75 94 GLU A C 1
ATOM 712 O O . GLU A 1 94 ? -21.582 11.277 -15.560 1.00 91.75 94 GLU A O 1
ATOM 717 N N . ARG A 1 95 ? -19.884 10.463 -16.784 1.00 93.69 95 ARG A N 1
ATOM 718 C CA . ARG A 1 95 ? -18.835 11.129 -16.006 1.00 93.69 95 ARG A CA 1
ATOM 719 C C . ARG A 1 95 ? -18.545 12.486 -16.614 1.00 93.69 95 ARG A C 1
ATOM 721 O O . ARG A 1 95 ? -18.408 12.593 -17.827 1.00 93.69 95 ARG A O 1
ATOM 728 N N . CYS A 1 96 ? -18.390 13.501 -15.776 1.00 95.69 96 CYS A N 1
ATOM 729 C CA . CYS A 1 96 ? -18.191 14.871 -16.213 1.00 95.69 96 CYS A CA 1
ATOM 730 C C . CYS A 1 96 ? -16.968 15.500 -15.531 1.00 95.69 96 CYS A C 1
ATOM 732 O O . CYS A 1 96 ? -16.887 15.572 -14.304 1.00 95.69 96 CYS A O 1
ATOM 734 N N . GLN A 1 97 ? -16.011 15.955 -16.338 1.00 97.62 97 GLN A N 1
ATOM 735 C CA . GLN A 1 97 ? -14.860 16.741 -15.906 1.00 97.62 97 GLN A CA 1
ATOM 736 C C . GLN A 1 97 ? -15.083 18.200 -16.298 1.00 97.62 97 GLN A C 1
ATOM 738 O O . GLN A 1 97 ? -15.305 18.484 -17.477 1.00 97.62 97 GLN A O 1
ATOM 743 N N . ILE A 1 98 ? -15.004 19.120 -15.335 1.00 97.69 98 ILE A N 1
ATOM 744 C CA . ILE A 1 98 ? -15.187 20.554 -15.595 1.00 97.69 98 ILE A CA 1
ATOM 745 C C . ILE A 1 98 ? -13.967 21.323 -15.098 1.00 97.69 98 ILE A C 1
ATOM 747 O O . ILE A 1 98 ? -13.467 21.059 -14.001 1.00 97.69 98 ILE A O 1
ATOM 751 N N . VAL A 1 99 ? -13.506 22.277 -15.907 1.00 97.69 99 VAL A N 1
ATOM 752 C CA . VAL A 1 99 ? -12.447 23.225 -15.551 1.00 97.69 99 VAL A CA 1
ATOM 753 C C . VAL A 1 99 ? -12.899 24.653 -15.850 1.00 97.69 99 VAL A C 1
ATOM 755 O O . VAL A 1 99 ? -13.300 24.956 -16.975 1.00 97.69 99 VAL A O 1
ATOM 758 N N . VAL A 1 100 ? -12.815 25.533 -14.852 1.00 96.75 100 VAL A N 1
ATOM 759 C CA . VAL A 1 100 ? -13.203 26.953 -14.930 1.00 96.75 100 VAL A CA 1
ATOM 760 C C . VAL A 1 100 ? -12.003 27.881 -14.691 1.00 96.75 100 VAL A C 1
ATOM 762 O O . VAL A 1 100 ? -10.946 27.433 -14.237 1.00 96.75 100 VAL A O 1
ATOM 765 N N . PRO A 1 101 ? -12.112 29.185 -15.000 1.00 94.75 101 PRO A N 1
ATOM 766 C CA . PRO A 1 101 ? -11.064 30.144 -14.673 1.00 94.75 101 PRO A CA 1
ATOM 767 C C . PRO A 1 101 ? -10.791 30.203 -13.155 1.00 94.75 101 PRO A C 1
ATOM 769 O O . PRO A 1 101 ? -11.730 30.086 -12.366 1.00 94.75 101 PRO A O 1
ATOM 772 N N . PRO A 1 102 ? -9.529 30.405 -12.728 1.00 92.88 102 PRO A N 1
ATOM 773 C CA . PRO A 1 102 ? -8.371 30.767 -13.548 1.00 92.88 102 PRO A CA 1
ATOM 774 C C . PRO A 1 102 ? -7.562 29.568 -14.083 1.00 92.88 102 PRO A C 1
ATOM 776 O O . PRO A 1 102 ? -6.510 29.786 -14.676 1.00 92.88 102 PRO A O 1
ATOM 779 N N . ALA A 1 103 ? -8.018 28.318 -13.901 1.00 94.44 103 ALA A N 1
ATOM 780 C CA . ALA A 1 103 ? -7.301 27.134 -14.401 1.00 94.44 103 ALA A CA 1
ATOM 781 C C . ALA A 1 103 ? -7.451 26.902 -15.913 1.00 94.44 103 ALA A C 1
ATOM 783 O O . ALA A 1 103 ? -6.767 26.059 -16.483 1.00 94.44 103 ALA A O 1
ATOM 784 N N . VAL A 1 104 ? -8.323 27.661 -16.568 1.00 95.25 104 VAL A N 1
ATOM 785 C CA . VAL A 1 104 ? -8.381 27.867 -18.020 1.00 95.25 104 VAL A CA 1
ATOM 786 C C . VAL A 1 104 ? -8.378 29.380 -18.291 1.00 95.25 104 VAL A C 1
ATOM 788 O O . VAL A 1 104 ? -8.681 30.155 -17.375 1.00 95.25 104 VAL A O 1
ATOM 791 N N . PRO A 1 105 ? -8.041 29.842 -19.513 1.00 93.56 105 PRO A N 1
ATOM 792 C CA . PRO A 1 105 ? -8.078 31.260 -19.855 1.00 93.56 105 PRO A CA 1
ATOM 793 C C . PRO A 1 105 ? -9.410 31.933 -19.501 1.00 93.56 105 PRO A C 1
ATOM 795 O O . PRO A 1 105 ? -10.482 31.332 -19.621 1.00 93.56 105 PRO A O 1
ATOM 798 N N . ALA A 1 106 ? -9.351 33.207 -19.109 1.00 91.38 106 ALA A N 1
ATOM 799 C CA . ALA A 1 106 ? -10.549 33.993 -18.833 1.00 91.38 106 ALA A CA 1
ATOM 800 C C . ALA A 1 106 ? -11.515 33.966 -20.031 1.00 91.38 106 ALA A C 1
ATOM 802 O O . ALA A 1 106 ? -11.095 34.069 -21.184 1.00 91.38 106 ALA A O 1
ATOM 803 N N . GLY A 1 107 ? -12.812 33.811 -19.755 1.00 91.75 107 GLY A N 1
ATOM 804 C CA . GLY A 1 107 ? -13.839 33.690 -20.791 1.00 91.75 107 GLY A CA 1
ATOM 805 C C . GLY A 1 107 ? -13.966 32.292 -21.410 1.00 91.75 107 GLY A C 1
ATOM 806 O O . GLY A 1 107 ? -14.755 32.117 -22.338 1.00 91.75 107 GLY A O 1
ATOM 807 N N . THR A 1 108 ? -13.242 31.289 -20.904 1.00 94.50 108 THR A N 1
ATOM 808 C CA . THR A 1 108 ? -13.375 29.887 -21.330 1.00 94.50 108 THR A CA 1
ATOM 809 C C . THR A 1 108 ? -13.775 28.986 -20.169 1.00 94.50 108 THR A C 1
ATOM 811 O O . THR A 1 108 ? -13.428 29.251 -19.023 1.00 94.50 108 THR A O 1
ATOM 814 N N . ILE A 1 109 ? -14.521 27.924 -20.472 1.00 96.19 109 ILE A N 1
ATOM 815 C CA . ILE A 1 109 ? -14.872 26.847 -19.543 1.00 96.19 109 ILE A CA 1
ATOM 816 C C . ILE A 1 109 ? -14.707 25.549 -20.320 1.00 96.19 109 ILE A C 1
ATOM 818 O O . ILE A 1 109 ? -15.255 25.418 -21.416 1.00 96.19 109 ILE A O 1
ATOM 822 N N . SER A 1 110 ? -13.947 24.610 -19.758 1.00 97.81 110 SER A N 1
ATOM 823 C CA . SER A 1 110 ? -13.801 23.279 -20.332 1.00 97.81 110 SER A CA 1
ATOM 824 C C . SER A 1 110 ? -14.778 22.316 -19.675 1.00 97.81 110 SER A C 1
ATOM 826 O O . SER A 1 110 ? -14.819 22.209 -18.452 1.00 97.81 110 SER A O 1
ATOM 828 N N . LEU A 1 111 ? -15.538 21.599 -20.493 1.00 97.38 111 LEU A N 1
ATOM 829 C CA . LEU A 1 111 ? -16.461 20.544 -20.091 1.00 97.38 111 LEU A CA 1
ATOM 830 C C . LEU A 1 111 ? -16.091 19.288 -20.876 1.00 97.38 111 LEU A C 1
ATOM 832 O O . LEU A 1 111 ? -15.953 19.350 -22.093 1.00 97.38 111 LEU A O 1
ATOM 836 N N . THR A 1 112 ? -15.909 18.152 -20.215 1.00 97.94 112 THR A N 1
ATOM 837 C CA . THR A 1 112 ? -15.740 16.851 -20.877 1.00 97.94 112 THR A CA 1
ATOM 838 C C . THR A 1 112 ? -16.710 15.861 -20.263 1.00 97.94 112 THR A C 1
ATOM 840 O O . THR A 1 112 ? -16.640 15.596 -19.066 1.00 97.94 112 THR A O 1
ATOM 843 N N . ILE A 1 113 ? -17.624 15.340 -21.073 1.00 96.94 113 ILE A N 1
ATOM 844 C CA . ILE A 1 113 ? -18.636 14.370 -20.679 1.00 96.94 113 ILE A CA 1
ATOM 845 C C . ILE A 1 113 ? -18.322 13.052 -21.371 1.00 96.94 113 ILE A C 1
ATOM 847 O O . ILE A 1 113 ? -18.353 12.963 -22.597 1.00 96.94 113 ILE A O 1
ATOM 851 N N . ARG A 1 114 ? -18.078 12.026 -20.561 1.00 94.69 114 ARG A N 1
ATOM 852 C CA . ARG A 1 114 ? -17.844 10.662 -21.013 1.00 94.69 114 ARG A CA 1
ATOM 853 C C . ARG A 1 114 ? -19.093 9.825 -20.820 1.00 94.69 114 ARG A C 1
ATOM 855 O O . ARG A 1 114 ? -19.510 9.605 -19.675 1.00 94.69 114 ARG A O 1
ATOM 862 N N . LYS A 1 115 ? -19.631 9.301 -21.920 1.00 92.19 115 LYS A N 1
ATOM 863 C CA . LYS A 1 115 ? -20.780 8.396 -21.887 1.00 92.19 115 LYS A CA 1
ATOM 864 C C . LYS A 1 115 ? -20.377 7.012 -21.341 1.00 92.19 115 LYS A C 1
ATOM 866 O O . LYS A 1 115 ? -19.246 6.560 -21.570 1.00 92.19 115 LYS A O 1
ATOM 871 N N . PRO A 1 116 ? -21.253 6.335 -20.577 1.00 84.44 116 PRO A N 1
ATOM 872 C CA . PRO A 1 116 ? -21.039 4.945 -20.189 1.00 84.44 116 PRO A CA 1
ATOM 873 C C . PRO A 1 116 ? -21.060 4.053 -21.437 1.00 84.44 116 PRO A C 1
ATOM 875 O O . PRO A 1 116 ? -21.847 4.268 -22.355 1.00 84.44 116 PRO A O 1
ATOM 878 N N . SER A 1 117 ? -20.186 3.047 -21.486 1.00 75.06 117 SER A N 1
ATOM 879 C CA . SER A 1 117 ? -20.223 2.068 -22.573 1.00 75.06 117 SER A CA 1
ATOM 880 C C . SER A 1 117 ? -21.292 1.027 -22.259 1.00 75.06 117 SER A C 1
ATOM 882 O O . SER A 1 117 ? -21.169 0.292 -21.283 1.00 75.06 117 SER A O 1
ATOM 884 N N . THR A 1 118 ? -22.335 0.968 -23.082 1.00 68.12 118 THR A N 1
ATOM 885 C CA . THR A 1 118 ? -23.382 -0.068 -23.031 1.00 68.12 118 THR A CA 1
ATOM 886 C C . THR A 1 118 ? -23.001 -1.317 -23.836 1.00 68.12 118 THR A C 1
ATOM 888 O O . THR A 1 118 ? -23.662 -2.352 -23.749 1.00 68.12 118 THR A O 1
ATOM 891 N N . LEU A 1 119 ? -21.907 -1.242 -24.602 1.00 67.88 119 LEU A N 1
ATOM 892 C CA . LEU A 1 119 ? -21.442 -2.296 -25.493 1.00 67.88 119 LEU A CA 1
ATOM 893 C C . LEU A 1 119 ? -20.738 -3.408 -24.700 1.00 67.88 119 LEU A C 1
ATOM 895 O O . LEU A 1 119 ? -19.595 -3.263 -24.271 1.00 67.88 119 LEU A O 1
ATOM 899 N N . THR A 1 120 ? -21.415 -4.545 -24.544 1.00 67.50 120 THR A N 1
ATOM 900 C CA . THR A 1 120 ? -20.825 -5.775 -23.996 1.00 67.50 120 THR A CA 1
ATOM 901 C C . THR A 1 120 ? -20.602 -6.767 -25.133 1.00 67.50 120 THR A C 1
ATOM 903 O O . THR A 1 120 ? -21.560 -7.317 -25.669 1.00 67.50 120 THR A O 1
ATOM 906 N N . MET A 1 121 ? -19.344 -6.995 -25.514 1.00 75.56 121 MET A N 1
ATOM 907 C CA . MET A 1 121 ? -18.973 -7.976 -26.541 1.00 75.56 121 MET A CA 1
ATOM 908 C C . MET A 1 121 ? -18.350 -9.210 -25.888 1.00 75.56 121 MET A C 1
ATOM 910 O O . MET A 1 121 ? -17.520 -9.090 -24.986 1.00 75.56 121 MET A O 1
ATOM 914 N N . ASN A 1 122 ? -18.742 -10.399 -26.346 1.00 79.19 122 ASN A N 1
ATOM 915 C CA . ASN A 1 122 ? -18.043 -11.641 -26.022 1.00 79.19 122 ASN A CA 1
ATOM 916 C C . ASN A 1 122 ? -16.845 -11.841 -26.972 1.00 79.19 122 ASN A C 1
ATOM 918 O O . ASN A 1 122 ? -16.674 -11.097 -27.937 1.00 79.19 122 ASN A O 1
ATOM 922 N N . LEU A 1 123 ? -16.002 -12.840 -26.695 1.00 73.12 123 LEU A N 1
ATOM 923 C CA . LEU A 1 123 ? -14.797 -13.092 -27.494 1.00 73.12 123 LEU A CA 1
ATOM 924 C C . LEU A 1 123 ? -15.116 -13.386 -28.969 1.00 73.12 123 LEU A C 1
ATOM 926 O O . LEU A 1 123 ? -14.403 -12.889 -29.834 1.00 73.12 123 LEU A O 1
ATOM 930 N N . ASP A 1 124 ? -16.209 -14.097 -29.256 1.00 83.12 124 ASP A N 1
ATOM 931 C CA . ASP A 1 124 ? -16.627 -14.406 -30.631 1.00 83.12 124 ASP A CA 1
ATOM 932 C C . ASP A 1 124 ? -17.010 -13.139 -31.409 1.00 83.12 124 ASP A C 1
ATOM 934 O O . ASP A 1 124 ? -16.623 -12.963 -32.562 1.00 83.12 124 ASP A O 1
ATOM 938 N N . ALA A 1 125 ? -17.729 -12.211 -30.771 1.00 79.44 125 ALA A N 1
ATOM 939 C CA . ALA A 1 125 ? -18.059 -10.923 -31.368 1.00 79.44 125 ALA A CA 1
ATOM 940 C C . ALA A 1 125 ? -16.807 -10.054 -31.577 1.00 79.44 125 ALA A C 1
ATOM 942 O O . ALA A 1 125 ? -16.735 -9.326 -32.565 1.00 79.44 125 ALA A O 1
ATOM 943 N N . LEU A 1 126 ? -15.813 -10.137 -30.680 1.00 76.12 126 LEU A N 1
ATOM 944 C CA . LEU A 1 126 ? -14.521 -9.455 -30.837 1.00 76.12 126 LEU A CA 1
ATOM 945 C C . LEU A 1 126 ? -13.695 -10.025 -32.005 1.00 76.12 126 LEU A C 1
ATOM 947 O O . LEU A 1 126 ? -13.034 -9.264 -32.712 1.00 76.12 126 LEU A O 1
ATOM 951 N N . ASP A 1 127 ? -13.770 -11.337 -32.237 1.00 75.12 127 ASP A N 1
ATOM 952 C CA . ASP A 1 127 ? -13.133 -12.013 -33.374 1.00 75.12 127 ASP A CA 1
ATOM 953 C C . ASP A 1 127 ? -13.804 -11.636 -34.703 1.00 75.12 127 ASP A C 1
ATOM 955 O O . ASP A 1 127 ? -13.134 -11.306 -35.680 1.00 75.12 127 ASP A O 1
ATOM 959 N N . GLN A 1 128 ? -15.138 -11.540 -34.722 1.00 78.38 128 GLN A N 1
ATOM 960 C CA . GLN A 1 128 ? -15.894 -11.092 -35.900 1.00 78.38 128 GLN A CA 1
ATOM 961 C C . GLN A 1 128 ? -15.584 -9.647 -36.309 1.00 78.38 128 GLN A C 1
ATOM 963 O O . GLN A 1 128 ? -15.554 -9.344 -37.503 1.00 78.38 128 GLN A O 1
ATOM 968 N N . VAL A 1 129 ? -15.316 -8.758 -35.345 1.00 76.88 129 VAL A N 1
ATOM 969 C CA . VAL A 1 129 ? -14.834 -7.392 -35.633 1.00 76.88 129 VAL A CA 1
ATOM 970 C C . VAL A 1 129 ? -13.320 -7.325 -35.838 1.00 76.88 129 VAL A C 1
ATOM 972 O O . VAL A 1 129 ? -12.763 -6.230 -35.900 1.00 76.88 129 VAL A O 1
ATOM 975 N N . LYS A 1 130 ? -12.656 -8.481 -35.975 1.00 75.44 130 LYS A N 1
ATOM 976 C CA . LYS A 1 130 ? -11.234 -8.609 -36.307 1.00 75.44 130 LYS A CA 1
ATOM 977 C C . LYS A 1 130 ? -10.307 -7.915 -35.315 1.00 75.44 130 LYS A C 1
ATOM 979 O O . LYS A 1 130 ? -9.209 -7.493 -35.675 1.00 75.44 130 LYS A O 1
ATOM 984 N N . LEU A 1 131 ? -10.713 -7.821 -34.044 1.00 77.56 131 LEU A N 1
ATOM 985 C CA . LEU A 1 131 ? -9.871 -7.220 -33.006 1.00 77.56 131 LEU A CA 1
ATOM 986 C C . LEU A 1 131 ? -8.527 -7.963 -32.878 1.00 77.56 131 LEU A C 1
ATOM 988 O O . LEU A 1 131 ? -7.512 -7.356 -32.536 1.00 77.56 131 LEU A O 1
ATOM 992 N N . PHE A 1 132 ? -8.517 -9.271 -33.153 1.00 75.56 132 PHE A N 1
ATOM 993 C CA . PHE A 1 132 ? -7.338 -10.120 -33.001 1.00 75.56 132 PHE A CA 1
ATOM 994 C C . PHE A 1 132 ? -6.388 -10.119 -34.216 1.00 75.56 132 PHE A C 1
ATOM 996 O O . PHE A 1 132 ? -5.246 -10.554 -34.066 1.00 75.56 132 PHE A O 1
ATOM 1003 N N . ASP A 1 133 ? -6.795 -9.573 -35.371 1.00 74.75 133 ASP A N 1
ATOM 1004 C CA . ASP A 1 133 ? -6.005 -9.593 -36.618 1.00 74.75 133 ASP A CA 1
ATOM 1005 C C . ASP A 1 133 ? -4.686 -8.802 -36.500 1.00 74.75 133 ASP A C 1
ATOM 1007 O O . ASP A 1 133 ? -3.685 -9.145 -37.130 1.00 74.75 133 ASP A O 1
ATOM 1011 N N . GLU A 1 134 ? -4.656 -7.752 -35.670 1.00 61.78 134 GLU A N 1
ATOM 1012 C CA . GLU A 1 134 ? -3.482 -6.885 -35.481 1.00 61.78 134 GLU A CA 1
ATOM 1013 C C . GLU A 1 134 ? -2.687 -7.178 -34.194 1.00 61.78 134 GLU A C 1
ATOM 1015 O O . GLU A 1 134 ? -1.781 -6.420 -33.822 1.00 61.78 134 GLU A O 1
ATOM 1020 N N . VAL A 1 135 ? -2.987 -8.279 -33.494 1.00 67.69 135 VAL A N 1
ATOM 1021 C CA . VAL A 1 135 ? -2.294 -8.638 -32.249 1.00 67.69 135 VAL A CA 1
ATOM 1022 C C . VAL A 1 135 ? -0.839 -9.001 -32.539 1.00 67.69 135 VAL A C 1
ATOM 1024 O O . VAL A 1 135 ? -0.529 -9.935 -33.274 1.00 67.69 135 VAL A O 1
ATOM 1027 N N . ARG A 1 136 ? 0.087 -8.277 -31.904 1.00 59.88 136 ARG A N 1
ATOM 1028 C CA . ARG A 1 136 ? 1.529 -8.545 -31.983 1.00 59.88 136 ARG A CA 1
ATOM 1029 C C . ARG A 1 136 ? 2.019 -9.184 -30.692 1.00 59.88 136 ARG A C 1
ATOM 1031 O O . ARG A 1 136 ? 1.716 -8.699 -29.602 1.00 59.88 136 ARG A O 1
ATOM 1038 N N . SER A 1 137 ? 2.826 -10.238 -30.802 1.00 55.38 137 SER A N 1
ATOM 1039 C CA . SER A 1 137 ? 3.562 -10.775 -29.655 1.00 55.38 137 SER A CA 1
ATOM 1040 C C . SER A 1 137 ? 4.554 -9.732 -29.138 1.00 55.38 137 SER A C 1
ATOM 1042 O O . SER A 1 137 ? 5.223 -9.063 -29.924 1.00 55.38 137 SER A O 1
ATOM 1044 N N . ALA A 1 138 ? 4.657 -9.587 -27.816 1.00 51.03 138 ALA A N 1
ATOM 1045 C CA . ALA A 1 138 ? 5.616 -8.670 -27.213 1.00 51.03 138 ALA A CA 1
ATOM 1046 C C . ALA A 1 138 ? 7.047 -9.088 -27.596 1.00 51.03 138 ALA A C 1
ATOM 1048 O O . ALA A 1 138 ? 7.523 -10.138 -27.165 1.00 51.03 138 ALA A O 1
ATOM 1049 N N . SER A 1 139 ? 7.723 -8.274 -28.409 1.00 54.09 139 SER A N 1
ATOM 1050 C CA . SER A 1 139 ? 9.115 -8.480 -28.806 1.00 54.09 139 SER A CA 1
ATOM 1051 C C . SER A 1 139 ? 9.947 -7.222 -28.563 1.00 54.09 139 SER A C 1
ATOM 1053 O O . SER A 1 139 ? 9.452 -6.091 -28.584 1.00 54.09 139 SER A O 1
ATOM 1055 N N . ASP A 1 140 ? 11.246 -7.426 -28.352 1.00 54.50 140 ASP A N 1
ATOM 1056 C CA . ASP A 1 140 ? 12.237 -6.349 -28.297 1.00 54.50 140 ASP A CA 1
ATOM 1057 C C . ASP A 1 140 ? 12.663 -5.877 -29.700 1.00 54.50 140 ASP A C 1
ATOM 1059 O O . ASP A 1 140 ? 13.617 -5.105 -29.835 1.00 54.50 140 ASP A O 1
ATOM 1063 N N . GLU A 1 141 ? 11.971 -6.292 -30.762 1.00 59.38 141 GLU A N 1
ATOM 1064 C CA . GLU A 1 141 ? 12.258 -5.861 -32.132 1.00 59.38 141 GLU A CA 1
ATOM 1065 C C . GLU A 1 141 ? 11.749 -4.434 -32.375 1.00 59.38 141 GLU A C 1
ATOM 1067 O O . GLU A 1 141 ? 10.960 -3.878 -31.605 1.00 59.38 141 GLU A O 1
ATOM 1072 N N . LEU A 1 142 ? 12.342 -3.750 -33.351 1.00 64.00 142 LEU A N 1
ATOM 1073 C CA . LEU A 1 142 ? 11.952 -2.391 -33.723 1.00 64.00 142 LEU A CA 1
ATOM 1074 C C . LEU A 1 142 ? 10.750 -2.472 -34.667 1.00 64.00 142 LEU A C 1
ATOM 1076 O O . LEU A 1 142 ? 10.732 -3.301 -35.572 1.00 64.00 142 LEU A O 1
ATOM 1080 N N . ASP A 1 143 ? 9.756 -1.606 -34.481 1.00 69.50 143 ASP A N 1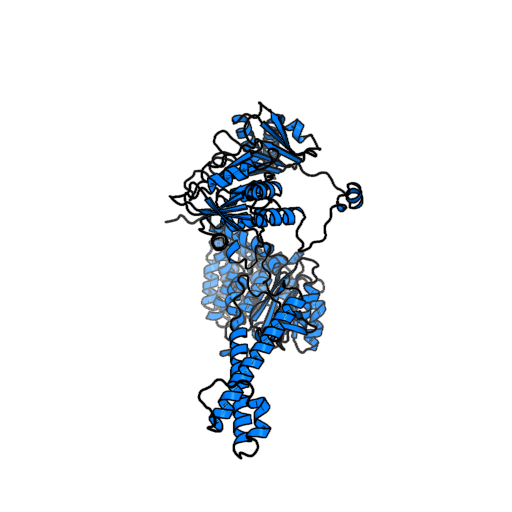
ATOM 1081 C CA . ASP A 1 143 ? 8.668 -1.518 -35.459 1.00 69.50 143 ASP A CA 1
ATOM 1082 C C . ASP A 1 143 ? 9.152 -0.858 -36.773 1.00 69.50 143 ASP A C 1
ATOM 1084 O O . ASP A 1 143 ? 10.187 -0.185 -36.819 1.00 69.50 143 ASP A O 1
ATOM 1088 N N . ALA A 1 144 ? 8.413 -1.041 -37.874 1.00 73.44 144 ALA A N 1
ATOM 1089 C CA . ALA A 1 144 ? 8.775 -0.473 -39.180 1.00 73.44 144 ALA A CA 1
ATOM 1090 C C . ALA A 1 144 ? 8.921 1.067 -39.156 1.00 73.44 144 ALA A C 1
ATOM 1092 O O . ALA A 1 144 ? 9.749 1.635 -39.873 1.00 73.44 144 ALA A O 1
ATOM 1093 N N . GLY A 1 145 ? 8.155 1.752 -38.300 1.00 72.19 145 GLY A N 1
ATOM 1094 C CA . GLY A 1 145 ? 8.274 3.191 -38.071 1.00 72.19 145 GLY A CA 1
ATOM 1095 C C . GLY A 1 145 ? 9.552 3.565 -37.315 1.00 72.19 145 GLY A C 1
ATOM 1096 O O . GLY A 1 145 ? 10.178 4.575 -37.636 1.00 72.19 145 GLY A O 1
ATOM 1097 N N . GLU A 1 146 ? 9.987 2.750 -36.353 1.00 76.25 146 GLU A N 1
ATOM 1098 C CA . GLU A 1 146 ? 11.248 2.912 -35.620 1.00 76.25 146 GLU A CA 1
ATOM 1099 C C . GLU A 1 146 ? 12.462 2.661 -36.513 1.00 76.25 146 GLU A C 1
ATOM 1101 O O . GLU A 1 146 ? 13.433 3.415 -36.436 1.00 76.25 146 GLU A O 1
ATOM 1106 N N . HIS A 1 147 ? 12.398 1.666 -37.401 1.00 79.25 147 HIS A N 1
ATOM 1107 C CA . HIS A 1 147 ? 13.433 1.440 -38.412 1.00 79.25 147 HIS A CA 1
ATOM 1108 C C . HIS A 1 147 ? 13.600 2.653 -39.332 1.00 79.25 147 HIS A C 1
ATOM 1110 O O . HIS A 1 147 ? 14.722 3.107 -39.564 1.00 79.25 147 HIS A O 1
ATOM 1116 N N . ARG A 1 148 ? 12.490 3.237 -39.799 1.00 83.12 148 ARG A N 1
ATOM 1117 C CA . ARG A 1 148 ? 12.524 4.445 -40.633 1.00 83.12 148 ARG A CA 1
ATOM 1118 C C . ARG A 1 148 ? 13.077 5.658 -39.880 1.00 83.12 148 ARG A C 1
ATOM 1120 O O . ARG A 1 148 ? 13.863 6.413 -40.445 1.00 83.12 148 ARG A O 1
ATOM 1127 N N . LEU A 1 149 ? 12.716 5.830 -38.607 1.00 81.75 149 LEU A N 1
ATOM 1128 C CA . LEU A 1 149 ? 13.278 6.882 -37.751 1.00 81.75 149 LEU A CA 1
ATOM 1129 C C . LEU A 1 149 ? 14.797 6.725 -37.575 1.00 81.75 149 LEU A C 1
ATOM 1131 O O . LEU A 1 149 ? 15.526 7.712 -37.651 1.00 81.75 149 LEU A O 1
ATOM 1135 N N . LEU A 1 150 ? 15.293 5.501 -37.375 1.00 80.69 150 LEU A N 1
ATOM 1136 C CA . LEU A 1 150 ? 16.732 5.241 -37.273 1.00 80.69 150 LEU A CA 1
ATOM 1137 C C . LEU A 1 150 ? 17.470 5.563 -38.576 1.00 80.69 150 LEU A C 1
ATOM 1139 O O . LEU A 1 150 ? 18.484 6.252 -38.523 1.00 80.69 150 LEU A O 1
ATOM 1143 N N . ALA A 1 151 ? 16.927 5.165 -39.728 1.00 83.81 151 ALA A N 1
ATOM 1144 C CA . ALA A 1 151 ? 17.520 5.465 -41.030 1.00 83.81 151 ALA A CA 1
ATOM 1145 C C . ALA A 1 151 ? 17.610 6.982 -41.305 1.00 83.81 151 ALA A C 1
ATOM 1147 O O . ALA A 1 151 ? 18.645 7.480 -41.752 1.00 83.81 151 ALA A O 1
ATOM 1148 N N . LEU A 1 152 ? 16.556 7.746 -40.987 1.00 85.69 152 LEU A N 1
ATOM 1149 C CA . LEU A 1 152 ? 16.566 9.212 -41.124 1.00 85.69 152 LEU A CA 1
ATOM 1150 C C . LEU A 1 152 ? 17.596 9.867 -40.194 1.00 85.69 152 LEU A C 1
ATOM 1152 O O . LEU A 1 152 ? 18.286 10.805 -40.587 1.00 85.69 152 LEU A O 1
ATOM 1156 N N . LYS A 1 153 ? 17.746 9.339 -38.974 1.00 81.38 153 LYS A N 1
ATOM 1157 C CA . LYS A 1 153 ? 18.770 9.790 -38.027 1.00 81.38 153 LYS A CA 1
ATOM 1158 C C . LYS A 1 153 ? 20.188 9.492 -38.522 1.00 81.38 153 LYS A C 1
ATOM 1160 O O . LYS A 1 153 ? 21.051 10.357 -38.414 1.00 81.38 153 LYS A O 1
ATOM 1165 N N . GLU A 1 154 ? 20.444 8.290 -39.033 1.00 81.00 154 GLU A N 1
ATOM 1166 C CA . GLU A 1 154 ? 21.762 7.880 -39.547 1.00 81.00 154 GLU A CA 1
ATOM 1167 C C . GLU A 1 154 ? 22.181 8.689 -40.778 1.00 81.00 154 GLU A C 1
ATOM 1169 O O . GLU A 1 154 ? 23.359 8.992 -40.945 1.00 81.00 154 GLU A O 1
ATOM 1174 N N . THR A 1 155 ? 21.210 9.099 -41.595 1.00 87.25 155 THR A N 1
ATOM 1175 C CA . THR A 1 155 ? 21.427 9.935 -42.786 1.00 87.25 155 THR A CA 1
ATOM 1176 C C . THR A 1 155 ? 21.390 11.442 -42.505 1.00 87.25 155 THR A C 1
ATOM 1178 O O . THR A 1 155 ? 21.609 12.233 -43.419 1.00 87.25 155 THR A O 1
ATOM 1181 N N . GLY A 1 156 ? 21.138 11.866 -41.259 1.00 84.00 156 GLY A N 1
ATOM 1182 C CA . GLY A 1 156 ? 21.122 13.279 -40.859 1.00 84.00 156 GLY A CA 1
ATOM 1183 C C . GLY A 1 156 ? 19.913 14.090 -41.348 1.00 84.00 156 GLY A C 1
ATOM 1184 O O . GLY A 1 156 ? 19.953 15.319 -41.316 1.00 84.00 156 GLY A O 1
ATOM 1185 N N . GLN A 1 157 ? 18.831 13.436 -41.782 1.00 88.94 157 GLN A N 1
ATOM 1186 C CA . GLN A 1 157 ? 17.591 14.075 -42.248 1.00 88.94 157 GLN A CA 1
ATOM 1187 C C . GLN A 1 157 ? 16.707 14.490 -41.062 1.00 88.94 157 GLN A C 1
ATOM 1189 O O . GLN A 1 157 ? 15.684 13.875 -40.755 1.00 88.94 157 GLN A O 1
ATOM 1194 N N . TRP A 1 158 ? 17.150 15.509 -40.321 1.00 84.81 158 TRP A N 1
ATOM 1195 C CA . TRP A 1 158 ? 16.564 15.873 -39.026 1.00 84.81 158 TRP A CA 1
ATOM 1196 C C . TRP A 1 158 ? 15.149 16.437 -39.110 1.00 84.81 158 TRP A C 1
ATOM 1198 O O . TRP A 1 158 ? 14.351 16.196 -38.207 1.00 84.81 158 TRP A O 1
ATOM 1208 N N . ARG A 1 159 ? 14.816 17.170 -40.175 1.00 89.75 159 ARG A N 1
ATOM 1209 C CA . ARG A 1 159 ? 13.469 17.721 -40.357 1.00 89.75 159 ARG A CA 1
ATOM 1210 C C . ARG A 1 159 ? 12.452 16.593 -40.518 1.00 89.75 159 ARG A C 1
ATOM 1212 O O . ARG A 1 159 ? 11.503 16.503 -39.744 1.00 89.75 159 ARG A O 1
ATOM 1219 N N . GLU A 1 160 ? 12.696 15.707 -41.476 1.00 90.94 160 GLU A N 1
ATOM 1220 C CA . GLU A 1 160 ? 11.866 14.546 -41.784 1.00 90.94 160 GLU A CA 1
ATOM 1221 C C . GLU A 1 160 ? 11.800 13.593 -40.588 1.00 90.94 160 GLU A C 1
ATOM 1223 O O . GLU A 1 160 ? 10.744 13.039 -40.284 1.00 90.94 160 GLU A O 1
ATOM 1228 N N . PHE A 1 161 ? 12.913 13.436 -39.867 1.00 89.31 161 PHE A N 1
ATOM 1229 C CA . PHE A 1 161 ? 12.969 12.668 -38.628 1.00 89.31 161 PHE A CA 1
ATOM 1230 C C . PHE A 1 161 ? 12.017 13.226 -37.562 1.00 89.31 161 PHE A C 1
ATOM 1232 O O . PHE A 1 161 ? 11.257 12.464 -36.965 1.00 89.31 161 PHE A O 1
ATOM 1239 N N . LEU A 1 162 ? 12.032 14.542 -37.325 1.00 89.38 162 LEU A N 1
ATOM 1240 C CA . LEU A 1 162 ? 11.180 15.188 -36.325 1.00 89.38 162 LEU A CA 1
ATOM 1241 C C . LEU A 1 162 ? 9.702 15.158 -36.722 1.00 89.38 162 LEU A C 1
ATOM 1243 O O . LEU A 1 162 ? 8.860 14.822 -35.890 1.00 89.38 162 LEU A O 1
ATOM 1247 N N . GLU A 1 163 ? 9.386 15.435 -37.988 1.00 90.81 163 GLU A N 1
ATOM 1248 C CA . GLU A 1 163 ? 8.020 15.337 -38.513 1.00 90.81 163 GLU A CA 1
ATOM 1249 C C . GLU A 1 163 ? 7.478 13.904 -38.373 1.00 90.81 163 GLU A C 1
ATOM 1251 O O . GLU A 1 163 ? 6.361 13.695 -37.890 1.00 90.81 163 GLU A O 1
ATOM 1256 N N . LEU A 1 164 ? 8.286 12.895 -38.720 1.00 89.94 164 LEU A N 1
ATOM 1257 C CA . LEU A 1 164 ? 7.914 11.490 -38.567 1.00 89.94 164 LEU A CA 1
ATOM 1258 C C . LEU A 1 164 ? 7.783 11.087 -37.091 1.00 89.94 164 LEU A C 1
ATOM 1260 O O . LEU A 1 164 ? 6.877 10.330 -36.745 1.00 89.94 164 LEU A O 1
ATOM 1264 N N . ALA A 1 165 ? 8.648 11.593 -36.207 1.00 89.19 165 ALA A N 1
ATOM 1265 C CA . ALA A 1 165 ? 8.584 11.315 -34.774 1.00 89.19 165 ALA A CA 1
ATOM 1266 C C . ALA A 1 165 ? 7.291 11.863 -34.151 1.00 89.19 165 ALA A C 1
ATOM 1268 O O . ALA A 1 165 ? 6.639 11.156 -33.379 1.00 89.19 165 ALA A O 1
ATOM 1269 N N . VAL A 1 166 ? 6.884 13.081 -34.532 1.00 92.00 166 VAL A N 1
ATOM 1270 C CA . VAL A 1 166 ? 5.617 13.687 -34.100 1.00 92.00 166 VAL A CA 1
ATOM 1271 C C . VAL A 1 166 ? 4.427 12.883 -34.622 1.00 92.00 166 VAL A C 1
ATOM 1273 O O . VAL A 1 166 ? 3.548 12.536 -33.828 1.00 92.00 166 VAL A O 1
ATOM 1276 N N . ARG A 1 167 ? 4.403 12.529 -35.915 1.00 90.19 167 ARG A N 1
ATOM 1277 C CA . ARG A 1 167 ? 3.317 11.730 -36.521 1.00 90.19 167 ARG A CA 1
ATOM 1278 C C . ARG A 1 167 ? 3.193 10.338 -35.902 1.00 90.19 167 ARG A C 1
ATOM 1280 O O . ARG A 1 167 ? 2.086 9.897 -35.626 1.00 90.19 167 ARG A O 1
ATOM 1287 N N . ASN A 1 168 ? 4.315 9.697 -35.578 1.00 87.25 168 ASN A N 1
ATOM 1288 C CA . ASN A 1 168 ? 4.354 8.390 -34.913 1.00 87.25 168 ASN A CA 1
ATOM 1289 C C . ASN A 1 168 ? 4.153 8.468 -33.387 1.00 87.25 168 ASN A C 1
ATOM 1291 O O . ASN A 1 168 ? 4.511 7.523 -32.683 1.00 87.25 168 ASN A O 1
ATOM 1295 N N . ARG A 1 169 ? 3.642 9.595 -32.863 1.00 89.06 169 ARG A N 1
ATOM 1296 C CA . ARG A 1 169 ? 3.351 9.816 -31.435 1.00 89.06 169 ARG A CA 1
ATOM 1297 C C . ARG A 1 169 ? 4.527 9.448 -30.522 1.00 89.06 169 ARG A C 1
ATOM 1299 O O . ARG A 1 169 ? 4.356 8.870 -29.451 1.00 89.06 169 ARG A O 1
ATOM 1306 N N . ARG A 1 170 ? 5.757 9.774 -30.931 1.00 87.19 170 ARG A N 1
ATOM 1307 C CA . ARG A 1 170 ? 6.932 9.604 -30.067 1.00 87.19 170 ARG A CA 1
ATOM 1308 C C . ARG A 1 170 ? 6.963 10.717 -29.034 1.00 87.19 170 ARG A C 1
ATOM 1310 O O . ARG A 1 170 ? 6.677 11.866 -29.352 1.00 87.19 170 ARG A O 1
ATOM 1317 N N . ASN A 1 171 ? 7.323 10.372 -27.802 1.00 86.88 171 ASN A N 1
ATOM 1318 C CA . ASN A 1 171 ? 7.482 11.364 -26.747 1.00 86.88 171 ASN A CA 1
ATOM 1319 C C . ASN A 1 171 ? 8.765 12.150 -27.001 1.00 86.88 171 ASN A C 1
ATOM 1321 O O . ASN A 1 171 ? 9.813 11.546 -27.236 1.00 86.88 171 ASN A O 1
ATOM 1325 N N . ILE A 1 172 ? 8.699 13.475 -26.961 1.00 89.25 172 ILE A N 1
ATOM 1326 C CA . ILE A 1 172 ? 9.822 14.350 -27.287 1.00 89.25 172 ILE A CA 1
ATOM 1327 C C . ILE A 1 172 ? 10.188 15.171 -26.054 1.00 89.25 172 ILE A C 1
ATOM 1329 O O . ILE A 1 172 ? 9.354 15.880 -25.493 1.00 89.25 172 ILE A O 1
ATOM 1333 N N . LEU A 1 173 ? 11.451 15.067 -25.642 1.00 89.19 173 LEU A N 1
ATOM 1334 C CA . LEU A 1 173 ? 12.024 15.873 -24.570 1.00 89.19 173 LEU A CA 1
ATOM 1335 C C . LEU A 1 173 ? 13.044 16.838 -25.173 1.00 89.19 173 LEU A C 1
ATOM 1337 O O . LEU A 1 173 ? 14.060 16.414 -25.731 1.00 89.19 173 LEU A O 1
ATOM 1341 N N . ILE A 1 174 ? 12.772 18.132 -25.047 1.00 89.81 174 ILE A N 1
ATOM 1342 C CA . ILE A 1 174 ? 13.645 19.200 -25.536 1.00 89.81 174 ILE A CA 1
ATOM 1343 C C . ILE A 1 174 ? 14.440 19.752 -24.356 1.00 89.81 174 ILE A C 1
ATOM 1345 O O . ILE A 1 174 ? 13.853 20.155 -23.353 1.00 89.81 174 ILE A O 1
ATOM 1349 N N . SER A 1 175 ? 15.764 19.830 -24.461 1.00 86.19 175 SER A N 1
ATOM 1350 C CA . SER A 1 175 ? 16.569 20.525 -23.459 1.00 86.19 175 SER A CA 1
ATOM 1351 C C . SER A 1 175 ? 17.525 21.549 -24.051 1.00 86.19 175 SER A C 1
ATOM 1353 O O . SER A 1 175 ? 17.826 21.569 -25.242 1.00 86.19 175 SER A O 1
ATOM 1355 N N . GLY A 1 176 ? 17.969 22.437 -23.173 1.00 82.06 176 GLY A N 1
ATOM 1356 C CA . GLY A 1 176 ? 18.872 23.538 -23.464 1.00 82.06 176 GLY A CA 1
ATOM 1357 C C . GLY A 1 176 ? 18.823 24.571 -22.342 1.00 82.06 176 GLY A C 1
ATOM 1358 O O . GLY A 1 176 ? 17.886 24.589 -21.531 1.00 82.06 176 GLY A O 1
ATOM 1359 N N . ALA A 1 177 ? 19.812 25.460 -22.309 1.00 76.69 177 ALA A N 1
ATOM 1360 C CA . ALA A 1 177 ? 19.877 26.564 -21.354 1.00 76.69 177 ALA A CA 1
ATOM 1361 C C . ALA A 1 177 ? 18.655 27.504 -21.453 1.00 76.69 177 ALA A C 1
ATOM 1363 O O . ALA A 1 177 ? 17.853 27.447 -22.399 1.00 76.69 177 ALA A O 1
ATOM 1364 N N . THR A 1 178 ? 18.479 28.384 -20.470 1.00 76.31 178 THR A N 1
ATOM 1365 C CA . THR A 1 178 ? 17.476 29.459 -20.538 1.00 76.31 178 THR A CA 1
ATOM 1366 C C . THR A 1 178 ? 17.749 30.340 -21.761 1.00 76.31 178 THR A C 1
ATOM 1368 O O . THR A 1 178 ? 18.896 30.665 -22.045 1.00 76.31 178 THR A O 1
ATOM 1371 N N . GLY A 1 179 ? 16.713 30.670 -22.538 1.00 72.69 179 GLY A N 1
ATOM 1372 C CA . GLY A 1 179 ? 16.865 31.464 -23.767 1.00 72.69 179 GLY A CA 1
ATOM 1373 C C . GLY A 1 179 ? 17.398 30.711 -24.999 1.00 72.69 179 GLY A C 1
ATOM 1374 O O . GLY A 1 179 ? 17.522 31.312 -26.058 1.00 72.69 179 GLY A O 1
ATOM 1375 N N . SER A 1 180 ? 17.649 29.397 -24.928 1.00 76.25 180 SER A N 1
ATOM 1376 C CA . SER A 1 180 ? 18.175 28.599 -26.062 1.00 76.25 180 SER A CA 1
ATOM 1377 C C . SER A 1 180 ? 17.168 28.285 -27.184 1.00 76.25 180 SER A C 1
ATOM 1379 O O . SER A 1 180 ? 17.515 27.602 -28.146 1.00 76.25 180 SER A O 1
ATOM 1381 N N . GLY A 1 181 ? 15.924 28.767 -27.083 1.00 79.94 181 GLY A N 1
ATOM 1382 C CA . GLY A 1 181 ? 14.878 28.533 -28.086 1.00 79.94 181 GLY A CA 1
ATOM 1383 C C . GLY A 1 181 ? 14.065 27.242 -27.910 1.00 79.94 181 GLY A C 1
ATOM 1384 O O . GLY A 1 181 ? 13.347 26.866 -28.835 1.00 79.94 181 GLY A O 1
ATOM 1385 N N . LYS A 1 182 ? 14.115 26.581 -26.739 1.00 86.00 182 LYS A N 1
ATOM 1386 C CA . LYS A 1 182 ? 13.325 25.364 -26.435 1.00 86.00 182 LYS A CA 1
ATOM 1387 C C . LYS A 1 182 ? 11.836 25.523 -26.755 1.00 86.00 182 LYS A C 1
ATOM 1389 O O . LYS A 1 182 ? 11.264 24.703 -27.468 1.00 86.00 182 LYS A O 1
ATOM 1394 N N . THR A 1 183 ? 11.224 26.601 -26.263 1.00 83.50 183 THR A N 1
ATOM 1395 C CA . THR A 1 183 ? 9.802 26.900 -26.481 1.00 83.50 183 THR A CA 1
ATOM 1396 C C . THR A 1 183 ? 9.507 27.121 -27.965 1.00 83.50 183 THR A C 1
ATOM 1398 O O . THR A 1 183 ? 8.486 26.660 -28.463 1.00 83.50 183 THR A O 1
ATOM 1401 N N . THR A 1 184 ? 10.417 27.760 -28.707 1.00 85.81 184 THR A N 1
ATOM 1402 C CA . THR A 1 184 ? 10.283 27.965 -30.158 1.00 85.81 184 THR A CA 1
ATOM 1403 C C . THR A 1 184 ? 10.270 26.640 -30.914 1.00 85.81 184 THR A C 1
ATOM 1405 O O . THR A 1 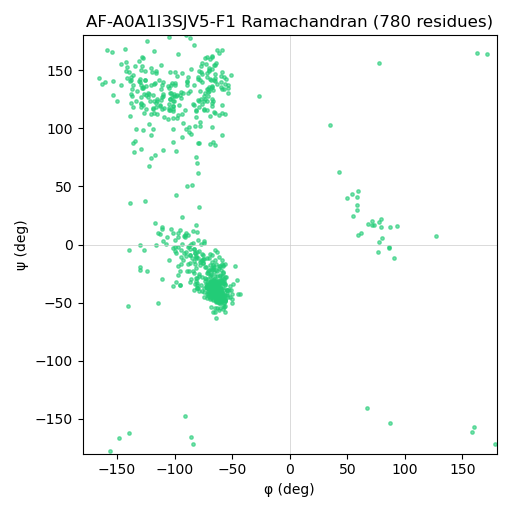184 ? 9.403 26.425 -31.758 1.00 85.81 184 THR A O 1
ATOM 1408 N N . LEU A 1 185 ? 11.183 25.723 -30.579 1.00 87.94 185 LEU A N 1
ATOM 1409 C CA . LEU A 1 185 ? 11.194 24.386 -31.168 1.00 87.94 185 LEU A CA 1
ATOM 1410 C C . LEU A 1 185 ? 9.943 23.585 -30.777 1.00 87.94 185 LEU A C 1
ATOM 1412 O O . LEU A 1 185 ? 9.355 22.927 -31.630 1.00 87.94 185 LEU A O 1
ATOM 1416 N N . SER A 1 186 ? 9.505 23.682 -29.517 1.00 90.75 186 SER A N 1
ATOM 1417 C CA . SER A 1 186 ? 8.266 23.050 -29.050 1.00 90.75 186 SER A CA 1
ATOM 1418 C C . SER A 1 186 ? 7.067 23.497 -29.891 1.00 90.75 186 SER A C 1
ATOM 1420 O O . SER A 1 186 ? 6.353 22.656 -30.426 1.00 90.75 186 SER A O 1
ATOM 1422 N N . LYS A 1 187 ? 6.907 24.808 -30.128 1.00 90.25 187 LYS A N 1
ATOM 1423 C CA . LYS A 1 187 ? 5.842 25.362 -30.987 1.00 90.25 187 LYS A CA 1
ATOM 1424 C C . LYS A 1 187 ? 5.882 24.802 -32.411 1.00 90.25 187 LYS A C 1
ATOM 1426 O O . LYS A 1 187 ? 4.837 24.451 -32.950 1.00 90.25 187 LYS A O 1
ATOM 1431 N N . ALA A 1 188 ? 7.070 24.679 -33.007 1.00 90.88 188 ALA A N 1
ATOM 1432 C CA . ALA A 1 188 ? 7.220 24.110 -34.347 1.00 90.88 188 ALA A CA 1
ATOM 1433 C C . ALA A 1 188 ? 6.811 22.627 -34.400 1.00 90.88 188 ALA A C 1
ATOM 1435 O O . ALA A 1 188 ? 6.124 22.210 -35.329 1.00 90.88 188 ALA A O 1
ATOM 1436 N N . LEU A 1 189 ? 7.183 21.837 -33.387 1.00 92.69 189 LEU A N 1
ATOM 1437 C CA . LEU A 1 189 ? 6.788 20.429 -33.295 1.00 92.69 189 LEU A CA 1
ATOM 1438 C C . LEU A 1 189 ? 5.292 20.265 -33.000 1.00 92.69 189 LEU A C 1
ATOM 1440 O O . LEU A 1 189 ? 4.665 19.366 -33.552 1.00 92.69 189 LEU A O 1
ATOM 1444 N N . ILE A 1 190 ? 4.711 21.147 -32.181 1.00 93.69 190 ILE A N 1
ATOM 1445 C CA . ILE A 1 190 ? 3.268 21.179 -31.912 1.00 93.69 190 ILE A CA 1
ATOM 1446 C C . ILE A 1 190 ? 2.494 21.480 -33.197 1.00 93.69 190 ILE A C 1
ATOM 1448 O O . ILE A 1 190 ? 1.514 20.805 -33.489 1.00 93.69 190 ILE A O 1
ATOM 1452 N N . ALA A 1 191 ? 2.962 22.425 -34.016 1.00 92.56 191 ALA A N 1
ATOM 1453 C CA . ALA A 1 191 ? 2.345 22.726 -35.307 1.00 92.56 191 ALA A CA 1
ATOM 1454 C C . ALA A 1 191 ? 2.392 21.547 -36.301 1.00 92.56 191 ALA A C 1
ATOM 1456 O O . ALA A 1 191 ? 1.568 21.487 -37.210 1.00 92.56 191 ALA A O 1
ATOM 1457 N N . ALA A 1 192 ? 3.321 20.601 -36.126 1.00 93.25 192 ALA A N 1
ATOM 1458 C CA . ALA A 1 192 ? 3.408 19.385 -36.937 1.00 93.25 192 ALA A CA 1
ATOM 1459 C C . ALA A 1 192 ? 2.456 18.260 -36.475 1.00 93.25 192 ALA A C 1
ATOM 1461 O O . ALA A 1 192 ? 2.350 17.233 -37.153 1.00 93.25 192 ALA A O 1
ATOM 1462 N N . ILE A 1 193 ? 1.775 18.421 -35.332 1.00 95.38 193 ILE A N 1
ATOM 1463 C CA . ILE A 1 193 ? 0.770 17.467 -34.849 1.00 95.38 193 ILE A CA 1
ATOM 1464 C C . ILE A 1 193 ? -0.447 17.499 -35.794 1.00 95.38 193 ILE A C 1
ATOM 1466 O O . ILE A 1 193 ? -0.889 18.591 -36.154 1.00 95.38 193 ILE A O 1
ATOM 1470 N N . PRO A 1 194 ? -1.032 16.347 -36.184 1.00 94.50 194 PRO A N 1
ATOM 1471 C CA . PRO A 1 194 ? -2.217 16.326 -37.045 1.00 94.50 194 PRO A CA 1
ATOM 1472 C C . PRO A 1 194 ? -3.369 17.179 -36.487 1.00 94.50 194 PRO A C 1
ATOM 1474 O O . PRO A 1 194 ? -3.669 17.112 -35.297 1.00 94.50 194 PRO A O 1
ATOM 1477 N N . ALA A 1 195 ? -4.008 17.990 -37.336 1.00 93.06 195 ALA A N 1
ATOM 1478 C CA . ALA A 1 195 ? -4.981 19.013 -36.925 1.00 93.06 195 ALA A CA 1
ATOM 1479 C C . ALA A 1 195 ? -6.253 18.451 -36.259 1.00 93.06 195 ALA A C 1
ATOM 1481 O O . ALA A 1 195 ? -6.930 19.165 -35.522 1.00 93.06 195 ALA A O 1
ATOM 1482 N N . GLN A 1 196 ? -6.565 17.181 -36.522 1.00 92.75 196 GLN A N 1
ATOM 1483 C CA . GLN A 1 196 ? -7.713 16.461 -35.976 1.00 92.75 196 GLN A CA 1
ATOM 1484 C C . GLN A 1 196 ? -7.510 15.941 -34.543 1.00 92.75 196 GLN A C 1
ATOM 1486 O O . GLN A 1 196 ? -8.470 15.487 -33.927 1.00 92.75 196 GLN A O 1
ATOM 1491 N N . GLU A 1 197 ? -6.280 15.965 -34.017 1.00 94.00 197 GLU A N 1
ATOM 1492 C CA . GLU A 1 197 ? -5.996 15.488 -32.660 1.00 94.00 197 GLU A CA 1
ATOM 1493 C C . GLU A 1 197 ? -6.423 16.515 -31.602 1.00 94.00 197 GLU A C 1
ATOM 1495 O O . GLU A 1 197 ? -6.237 17.725 -31.763 1.00 94.00 197 GLU A O 1
ATOM 1500 N N . ARG A 1 198 ? -6.966 16.019 -30.487 1.00 95.50 198 ARG A N 1
ATOM 1501 C CA . ARG A 1 198 ? -7.331 16.817 -29.317 1.00 95.50 198 ARG A CA 1
ATOM 1502 C C . ARG A 1 198 ? -6.129 17.062 -28.414 1.00 95.50 198 ARG A C 1
ATOM 1504 O O . ARG A 1 198 ? -5.549 16.117 -27.870 1.00 95.50 198 ARG A O 1
ATOM 1511 N N . LEU A 1 199 ? -5.789 18.332 -28.199 1.00 96.00 199 LEU A N 1
ATOM 1512 C CA . LEU A 1 199 ? -4.603 18.730 -27.436 1.00 96.00 199 LEU A CA 1
ATOM 1513 C C . LEU A 1 199 ? -4.962 19.398 -26.112 1.00 96.00 199 LEU A C 1
ATOM 1515 O O . LEU A 1 199 ? -5.785 20.309 -26.063 1.00 96.00 199 LEU A O 1
ATOM 1519 N N . LEU A 1 200 ? -4.291 18.984 -25.043 1.00 95.81 200 LEU A N 1
ATOM 1520 C CA . LEU A 1 200 ? -4.344 19.658 -23.750 1.00 95.81 200 LEU A CA 1
ATOM 1521 C C . LEU A 1 200 ? -2.964 20.215 -23.413 1.00 95.81 200 LEU A C 1
ATOM 1523 O O . LEU A 1 200 ? -2.006 19.444 -23.360 1.00 95.81 200 LEU A O 1
ATOM 1527 N N . THR A 1 201 ? -2.849 21.521 -23.164 1.00 95.56 201 THR A N 1
ATOM 1528 C CA . THR A 1 201 ? -1.614 22.106 -22.615 1.00 95.56 201 THR A CA 1
ATOM 1529 C C . THR A 1 201 ? -1.718 22.342 -21.124 1.00 95.56 201 THR A C 1
ATOM 1531 O O . THR A 1 201 ? -2.795 22.630 -20.618 1.00 95.56 201 THR A O 1
ATOM 1534 N N . ILE A 1 202 ? -0.588 22.228 -20.429 1.00 94.69 202 ILE A N 1
ATOM 1535 C CA . ILE A 1 202 ? -0.439 22.626 -19.028 1.00 94.69 202 ILE A CA 1
ATOM 1536 C C . ILE A 1 202 ? 0.734 23.602 -18.963 1.00 94.69 202 ILE A C 1
ATOM 1538 O O . ILE A 1 202 ? 1.867 23.239 -19.299 1.00 94.69 202 ILE A O 1
ATOM 1542 N N . GLU A 1 203 ? 0.441 24.838 -18.575 1.00 92.50 203 GLU A N 1
ATOM 1543 C CA . GLU A 1 203 ? 1.349 25.985 -18.657 1.00 92.50 203 GLU A CA 1
ATOM 1544 C C . GLU A 1 203 ? 1.248 26.819 -17.369 1.00 92.50 203 GLU A C 1
ATOM 1546 O O . GLU A 1 203 ? 0.163 26.957 -16.805 1.00 92.50 203 GLU A O 1
ATOM 1551 N N . ASP A 1 204 ? 2.357 27.387 -16.890 1.00 88.38 204 ASP A N 1
ATOM 1552 C CA . ASP A 1 204 ? 2.306 28.389 -15.811 1.00 88.38 204 ASP A CA 1
ATOM 1553 C C . ASP A 1 204 ? 1.902 29.760 -16.368 1.00 88.38 204 ASP A C 1
ATOM 1555 O O . ASP A 1 204 ? 1.103 30.491 -15.787 1.00 88.38 204 ASP A O 1
ATOM 1559 N N . THR A 1 205 ? 2.435 30.094 -17.540 1.00 85.06 205 THR A N 1
ATOM 1560 C CA . THR A 1 205 ? 2.082 31.266 -18.335 1.00 85.06 205 THR A CA 1
ATOM 1561 C C . THR A 1 205 ? 1.749 30.822 -19.750 1.00 85.06 205 THR A C 1
ATOM 1563 O O . THR A 1 205 ? 2.461 30.023 -20.349 1.00 85.06 205 THR A O 1
ATOM 1566 N N . ALA A 1 206 ? 0.666 31.368 -20.300 1.00 84.94 206 ALA A N 1
ATOM 1567 C CA . ALA A 1 206 ? 0.164 31.039 -21.626 1.00 84.94 206 ALA A CA 1
ATOM 1568 C C . ALA A 1 206 ? 1.146 31.450 -22.750 1.00 84.94 206 ALA A C 1
ATOM 1570 O O . ALA A 1 206 ? 0.989 32.502 -23.368 1.00 84.94 206 ALA A O 1
ATOM 1571 N N . GLU A 1 207 ? 2.121 30.600 -23.076 1.00 82.81 207 GLU A N 1
ATOM 1572 C CA . GLU A 1 207 ? 3.173 30.876 -24.065 1.00 82.81 207 GLU A CA 1
ATOM 1573 C C . GLU A 1 207 ? 3.059 30.029 -25.334 1.00 82.81 207 GLU A C 1
ATOM 1575 O O . GLU A 1 207 ? 3.502 30.464 -26.405 1.00 82.81 207 GLU A O 1
ATOM 1580 N N . LEU A 1 208 ? 2.520 28.812 -25.234 1.00 86.12 208 LEU A N 1
ATOM 1581 C CA . LEU A 1 208 ? 2.386 27.886 -26.351 1.00 86.12 208 LEU A CA 1
ATOM 1582 C C . LEU A 1 208 ? 1.361 28.416 -27.356 1.00 86.12 208 LEU A C 1
ATOM 1584 O O . LEU A 1 208 ? 0.276 28.881 -27.006 1.00 86.12 208 LEU A O 1
ATOM 1588 N N . VAL A 1 209 ? 1.732 28.352 -28.634 1.00 85.19 209 VAL A N 1
ATOM 1589 C CA . VAL A 1 209 ? 0.852 28.699 -29.751 1.00 85.19 209 VAL A CA 1
ATOM 1590 C C . VAL A 1 209 ? 0.353 27.391 -30.333 1.00 85.19 209 VAL A C 1
ATOM 1592 O O . VAL A 1 209 ? 1.161 26.571 -30.771 1.00 85.19 209 VAL A O 1
ATOM 1595 N N . ILE A 1 210 ? -0.961 27.193 -30.307 1.00 89.31 210 ILE A N 1
ATOM 1596 C CA . ILE A 1 210 ? -1.593 25.930 -30.682 1.00 89.31 210 ILE A CA 1
ATOM 1597 C C . ILE A 1 210 ? -2.540 26.210 -31.851 1.00 89.31 210 ILE A C 1
ATOM 1599 O O . ILE A 1 210 ? -3.525 26.925 -31.661 1.00 89.31 210 ILE A O 1
ATOM 1603 N N . PRO A 1 211 ? -2.249 25.698 -33.059 1.00 89.50 211 PRO A N 1
ATOM 1604 C CA . PRO A 1 211 ? -3.106 25.911 -34.225 1.00 89.50 211 PRO A CA 1
ATOM 1605 C C . PRO A 1 211 ? -4.368 25.029 -34.214 1.00 89.50 211 PRO A C 1
ATOM 1607 O O . PRO A 1 211 ? -5.298 25.275 -34.980 1.00 89.50 211 PRO A O 1
ATOM 1610 N N . HIS A 1 212 ? -4.412 24.001 -33.362 1.00 94.56 212 HIS A N 1
ATOM 1611 C CA . HIS A 1 212 ? -5.503 23.031 -33.276 1.00 94.56 212 HIS A CA 1
ATOM 1612 C C . HIS A 1 212 ? -6.778 23.644 -32.701 1.00 94.56 212 HIS A C 1
ATOM 1614 O O . HIS A 1 212 ? -6.763 24.285 -31.650 1.00 94.56 212 HIS A O 1
ATOM 1620 N N . GLN A 1 213 ? -7.906 23.388 -33.367 1.00 93.44 213 GLN A N 1
ATOM 1621 C CA . GLN A 1 213 ? -9.213 23.876 -32.916 1.00 93.44 213 GLN A CA 1
ATOM 1622 C C . GLN A 1 213 ? -9.690 23.134 -31.657 1.00 93.44 213 GLN A C 1
ATOM 1624 O O . GLN A 1 213 ? -10.166 23.764 -30.710 1.00 93.44 213 GLN A O 1
ATOM 1629 N N . ASN A 1 214 ? -9.518 21.805 -31.628 1.00 96.44 214 ASN A N 1
ATOM 1630 C CA . ASN A 1 214 ? -9.882 20.957 -30.493 1.00 96.44 214 ASN A CA 1
ATOM 1631 C C . ASN A 1 214 ? -8.784 20.997 -29.417 1.00 96.44 214 ASN A C 1
ATOM 1633 O O . ASN A 1 214 ? -7.970 20.082 -29.296 1.00 96.44 214 ASN A O 1
ATOM 1637 N N . CYS A 1 215 ? -8.722 22.097 -28.672 1.00 96.12 215 CYS A N 1
ATOM 1638 C CA . CYS A 1 215 ? -7.666 22.340 -27.701 1.00 96.12 215 CYS A CA 1
ATOM 1639 C C . CYS A 1 215 ? -8.205 22.931 -26.396 1.00 96.12 215 CYS A C 1
ATOM 1641 O O . CYS A 1 215 ? -9.051 23.823 -26.423 1.00 96.12 215 CYS A O 1
ATOM 1643 N N . VAL A 1 216 ? -7.638 22.503 -25.263 1.00 96.88 216 VAL A N 1
ATOM 1644 C CA . VAL A 1 216 ? -7.856 23.115 -23.944 1.00 96.88 216 VAL A CA 1
ATOM 1645 C C . VAL A 1 216 ? -6.517 23.542 -23.351 1.00 96.88 216 VAL A C 1
ATOM 1647 O O . VAL A 1 216 ? -5.570 22.759 -23.312 1.00 96.88 216 VAL A O 1
ATOM 1650 N N . ARG A 1 217 ? -6.442 24.788 -22.881 1.00 95.81 217 ARG A N 1
ATOM 1651 C CA . ARG A 1 217 ? -5.256 25.326 -22.206 1.00 95.81 217 ARG A CA 1
ATOM 1652 C C . ARG A 1 217 ? -5.488 25.324 -20.707 1.00 95.81 217 ARG A C 1
ATOM 1654 O O . ARG A 1 217 ? -6.383 26.022 -20.244 1.00 95.81 217 ARG A O 1
ATOM 1661 N N . LEU A 1 218 ? -4.695 24.559 -19.974 1.00 96.31 218 LEU A N 1
ATOM 1662 C CA . LEU A 1 218 ? -4.747 24.492 -18.522 1.00 96.31 218 LEU A CA 1
ATOM 1663 C C . LEU A 1 218 ? -3.632 25.352 -17.929 1.00 96.31 218 LEU A C 1
ATOM 1665 O O . LEU A 1 218 ? -2.471 25.237 -18.321 1.00 96.31 218 LEU A O 1
ATOM 1669 N N . LEU A 1 219 ? -4.001 26.212 -16.987 1.00 93.94 219 LEU A N 1
ATOM 1670 C CA . LEU A 1 219 ? -3.123 27.189 -16.357 1.00 93.94 219 LEU A CA 1
ATOM 1671 C C . LEU A 1 219 ? -2.994 26.901 -14.862 1.00 93.94 219 LEU A C 1
ATOM 1673 O O . LEU A 1 219 ? -3.984 26.594 -14.198 1.00 93.94 219 LEU A O 1
ATOM 1677 N N . TYR A 1 220 ? -1.787 27.028 -14.319 1.00 91.75 220 TYR A N 1
ATOM 1678 C CA . TYR A 1 220 ? -1.548 26.974 -12.875 1.00 91.75 220 TYR A CA 1
ATOM 1679 C C . TYR A 1 220 ? -0.717 28.166 -12.417 1.00 91.75 220 TYR A C 1
ATOM 1681 O O . TYR A 1 220 ? 0.123 28.681 -13.151 1.00 91.75 220 TYR A O 1
ATOM 1689 N N . ALA A 1 221 ? -0.922 28.592 -11.174 1.00 85.06 221 ALA A N 1
ATOM 1690 C CA . ALA A 1 221 ? -0.091 29.622 -10.576 1.00 85.06 221 ALA A CA 1
ATOM 1691 C C . ALA A 1 221 ? 1.153 28.998 -9.943 1.00 85.06 221 ALA A C 1
ATOM 1693 O O . ALA A 1 221 ? 1.072 28.032 -9.180 1.00 85.06 221 ALA A O 1
ATOM 1694 N N . LYS A 1 222 ? 2.315 29.576 -10.234 1.00 72.81 222 LYS A N 1
ATOM 1695 C CA . LYS A 1 222 ? 3.569 29.169 -9.609 1.00 72.81 222 LYS A CA 1
ATOM 1696 C C . LYS A 1 222 ? 3.578 29.563 -8.123 1.00 72.81 222 LYS A C 1
ATOM 1698 O O . LYS A 1 222 ? 3.061 30.616 -7.754 1.00 72.81 222 LYS A O 1
ATOM 1703 N N . ASP A 1 223 ? 4.147 28.704 -7.276 1.00 66.81 223 ASP A N 1
ATOM 1704 C CA . ASP A 1 223 ? 4.390 28.952 -5.844 1.00 66.81 223 ASP A CA 1
ATOM 1705 C C . ASP A 1 223 ? 3.144 29.362 -5.026 1.00 66.81 223 ASP A C 1
ATOM 1707 O O . ASP A 1 223 ? 3.255 30.021 -3.994 1.00 66.81 223 ASP A O 1
ATOM 1711 N N . GLY A 1 224 ? 1.940 28.983 -5.479 1.00 61.88 224 GLY A N 1
ATOM 1712 C CA . GLY A 1 224 ? 0.683 29.285 -4.783 1.00 61.88 224 GLY A CA 1
ATOM 1713 C C . GLY A 1 224 ? 0.305 30.771 -4.760 1.00 61.88 224 GLY A C 1
ATOM 1714 O O . GLY A 1 224 ? -0.518 31.172 -3.945 1.00 61.88 224 GLY A O 1
ATOM 1715 N N . GLN A 1 225 ? 0.894 31.592 -5.638 1.00 64.44 225 GLN A N 1
ATOM 1716 C CA . GLN A 1 225 ? 0.641 33.040 -5.708 1.00 64.44 225 GLN A CA 1
ATOM 1717 C C . GLN A 1 225 ? -0.706 33.405 -6.361 1.00 64.44 225 GLN A C 1
ATOM 1719 O O . GLN A 1 225 ? -1.102 34.569 -6.354 1.00 64.44 225 GLN A O 1
ATOM 1724 N N . GLY A 1 226 ? -1.402 32.432 -6.953 1.00 72.00 226 GLY A N 1
ATOM 1725 C CA . GLY A 1 226 ? -2.699 32.628 -7.598 1.00 72.00 226 GLY A CA 1
ATOM 1726 C C . GLY A 1 226 ? -3.880 32.268 -6.702 1.00 72.00 226 GLY A C 1
ATOM 1727 O O . GLY A 1 226 ? -3.742 31.551 -5.717 1.00 72.00 226 GLY A O 1
ATOM 1728 N N . VAL A 1 227 ? -5.067 32.737 -7.096 1.00 77.38 227 VAL A N 1
ATOM 1729 C CA . VAL A 1 227 ? -6.339 32.444 -6.408 1.00 77.38 227 VAL A CA 1
ATOM 1730 C C . VAL A 1 227 ? -6.664 30.945 -6.429 1.00 77.38 227 VAL A C 1
ATOM 1732 O O . VAL A 1 227 ? -7.193 30.416 -5.455 1.00 77.38 227 VAL A O 1
ATOM 1735 N N . ALA A 1 228 ? -6.324 30.250 -7.518 1.00 81.56 228 ALA A N 1
ATOM 1736 C CA . ALA A 1 228 ? -6.550 28.817 -7.640 1.00 81.56 228 ALA A CA 1
ATOM 1737 C C . ALA A 1 228 ? -5.524 28.005 -6.847 1.00 81.56 228 ALA A C 1
ATOM 1739 O O . ALA A 1 228 ? -4.319 28.090 -7.089 1.00 81.56 228 ALA A O 1
ATOM 1740 N N . LYS A 1 229 ? -6.019 27.127 -5.972 1.00 81.62 229 LYS A N 1
ATOM 1741 C CA . LYS A 1 229 ? -5.210 26.182 -5.190 1.00 81.62 229 LYS A CA 1
ATOM 1742 C C . LYS A 1 229 ? -4.922 24.904 -5.982 1.00 81.62 229 LYS A C 1
ATOM 1744 O O . LYS A 1 229 ? -5.188 23.802 -5.509 1.00 81.62 229 LYS A O 1
ATOM 1749 N N . ILE A 1 230 ? -4.420 25.051 -7.207 1.00 87.25 230 ILE A N 1
ATOM 1750 C CA . ILE A 1 230 ? -4.160 23.926 -8.109 1.00 87.25 230 ILE A CA 1
ATOM 1751 C C . ILE A 1 230 ? -2.775 24.024 -8.746 1.00 87.25 230 ILE A C 1
ATOM 1753 O O . ILE A 1 230 ? -2.380 25.081 -9.237 1.00 87.25 230 ILE A O 1
ATOM 1757 N N . GLY A 1 231 ? -2.032 22.919 -8.715 1.00 89.25 231 GLY A N 1
ATOM 1758 C CA . GLY A 1 231 ? -0.707 22.804 -9.302 1.00 89.25 231 GLY A CA 1
ATOM 1759 C C . GLY A 1 231 ? -0.699 22.004 -10.609 1.00 89.25 231 GLY A C 1
ATOM 1760 O O . GLY A 1 231 ? -1.722 21.471 -11.056 1.00 89.25 231 GLY A O 1
ATOM 1761 N N . PRO A 1 232 ? 0.480 21.873 -11.236 1.00 89.81 232 PRO A N 1
ATOM 1762 C CA . PRO A 1 232 ? 0.633 21.127 -12.482 1.00 89.81 232 PRO A CA 1
ATOM 1763 C C . PRO A 1 232 ? 0.338 19.628 -12.306 1.00 89.81 232 PRO A C 1
ATOM 1765 O O . PRO A 1 232 ? -0.123 18.985 -13.248 1.00 89.81 232 PRO A O 1
ATOM 1768 N N . ARG A 1 233 ? 0.537 19.070 -11.102 1.00 89.38 233 ARG A N 1
ATOM 1769 C CA . ARG A 1 233 ? 0.170 17.686 -10.760 1.00 89.38 233 ARG A CA 1
ATOM 1770 C C . ARG A 1 233 ? -1.331 17.454 -10.916 1.00 89.38 233 ARG A C 1
ATOM 1772 O O . ARG A 1 233 ? -1.737 16.535 -11.623 1.00 89.38 233 ARG A O 1
ATOM 1779 N N . GLU A 1 234 ? -2.148 18.269 -10.260 1.00 91.06 234 GLU A N 1
ATOM 1780 C CA . GLU A 1 234 ? -3.604 18.121 -10.252 1.00 91.06 234 GLU A CA 1
ATOM 1781 C C . GLU A 1 234 ? -4.189 18.365 -11.650 1.00 91.06 234 GLU A C 1
ATOM 1783 O O . GLU A 1 234 ? -5.103 17.655 -12.070 1.00 91.06 234 GLU A O 1
ATOM 1788 N N . LEU A 1 235 ? -3.622 19.304 -12.418 1.00 93.31 235 LEU A N 1
ATOM 1789 C CA . LEU A 1 235 ? -4.000 19.522 -13.819 1.00 93.31 235 LEU A CA 1
ATOM 1790 C C . LEU A 1 235 ? -3.641 18.335 -14.719 1.00 93.31 235 LEU A C 1
ATOM 1792 O O . LEU A 1 235 ? -4.414 17.986 -15.615 1.00 93.31 235 LEU A O 1
ATOM 1796 N N . LEU A 1 236 ? -2.504 17.682 -14.475 1.00 91.38 236 LEU A N 1
ATOM 1797 C CA . LEU A 1 236 ? -2.105 16.480 -15.203 1.00 91.38 236 LEU A CA 1
ATOM 1798 C C . LEU A 1 236 ? -3.049 15.305 -14.901 1.00 91.38 236 LEU A C 1
ATOM 1800 O O . LEU A 1 236 ? -3.426 14.573 -15.814 1.00 91.38 236 LEU A O 1
ATOM 1804 N N . GLU A 1 237 ? -3.465 15.143 -13.642 1.00 89.50 237 GLU A N 1
ATOM 1805 C CA . GLU A 1 237 ? -4.469 14.150 -13.239 1.00 89.50 237 GLU A CA 1
ATOM 1806 C C . GLU A 1 237 ? -5.857 14.470 -13.823 1.00 89.50 237 GLU A C 1
ATOM 1808 O O . GLU A 1 237 ? -6.532 13.570 -14.326 1.00 89.50 237 GLU A O 1
ATOM 1813 N N . SER A 1 238 ? -6.255 15.747 -13.825 1.00 92.12 238 SER A N 1
ATOM 1814 C CA . SER A 1 238 ? -7.489 16.233 -14.458 1.00 92.12 238 SER A CA 1
ATOM 1815 C C . SER A 1 238 ? -7.509 15.931 -15.957 1.00 92.12 238 SER A C 1
ATOM 1817 O O . SER A 1 238 ? -8.492 15.400 -16.471 1.00 92.12 238 SER A O 1
ATOM 1819 N N . SER A 1 239 ? -6.389 16.168 -16.648 1.00 93.12 239 SER A N 1
ATOM 1820 C CA . SER A 1 239 ? -6.248 15.936 -18.091 1.00 93.12 239 SER A CA 1
ATOM 1821 C C . SER A 1 239 ? -6.554 14.490 -18.489 1.00 93.12 239 SER A C 1
ATOM 1823 O O . SER A 1 239 ? -7.130 14.256 -19.546 1.00 93.12 239 SER A O 1
ATOM 1825 N N . LEU A 1 240 ? -6.255 13.506 -17.631 1.00 90.06 240 LEU A N 1
ATOM 1826 C CA . LEU A 1 240 ? -6.573 12.089 -17.881 1.00 90.06 240 LEU A CA 1
ATOM 1827 C C . LEU A 1 240 ? -8.085 11.806 -17.954 1.00 90.06 240 LEU A C 1
ATOM 1829 O O . LEU A 1 240 ? -8.492 10.757 -18.450 1.00 90.06 240 LEU A O 1
ATOM 1833 N N . ARG A 1 241 ? -8.923 12.725 -17.458 1.00 91.81 241 ARG A N 1
ATOM 1834 C CA . ARG A 1 241 ? -10.393 12.652 -17.490 1.00 91.81 241 ARG A CA 1
ATOM 1835 C C . ARG A 1 241 ? -11.011 13.485 -18.617 1.00 91.81 241 ARG A C 1
ATOM 1837 O O . ARG A 1 241 ? -12.228 13.552 -18.705 1.00 91.81 241 ARG A O 1
ATOM 1844 N N . MET A 1 242 ? -10.192 14.101 -19.471 1.00 94.81 242 MET A N 1
ATOM 1845 C CA . MET A 1 242 ? -10.623 15.057 -20.503 1.00 94.81 242 MET A CA 1
ATOM 1846 C C . MET A 1 242 ? -10.468 14.526 -21.940 1.00 94.81 242 MET A C 1
ATOM 1848 O O . MET A 1 242 ? -10.508 15.312 -22.892 1.00 94.81 242 MET A O 1
ATOM 1852 N N . ARG A 1 243 ? -10.240 13.209 -22.088 1.00 92.44 243 ARG A N 1
ATOM 1853 C CA . ARG A 1 243 ? -9.962 12.501 -23.353 1.00 92.44 243 ARG A CA 1
ATOM 1854 C C . ARG A 1 243 ? -8.978 13.263 -24.268 1.00 92.44 243 ARG A C 1
ATOM 1856 O O . ARG A 1 243 ? -9.343 13.677 -25.360 1.00 92.44 243 ARG A O 1
ATOM 1863 N N . PRO A 1 244 ? -7.727 13.502 -23.856 1.00 93.62 244 PRO A N 1
ATOM 1864 C CA . PRO A 1 244 ? -6.725 14.061 -24.755 1.00 93.62 244 PRO A CA 1
ATOM 1865 C C . PRO A 1 244 ? -6.218 12.994 -25.732 1.00 93.62 244 PRO A C 1
ATOM 1867 O O . PRO A 1 244 ? -6.062 11.832 -25.358 1.00 93.62 244 PRO A O 1
ATOM 1870 N N . ASP A 1 245 ? -5.879 13.397 -26.957 1.00 92.56 245 ASP A N 1
ATOM 1871 C CA . ASP A 1 245 ? -4.986 12.607 -27.813 1.00 92.56 245 ASP A CA 1
ATOM 1872 C C . ASP A 1 245 ? -3.525 12.841 -27.415 1.00 92.56 245 ASP A C 1
ATOM 1874 O O . ASP A 1 245 ? -2.716 11.913 -27.434 1.00 92.56 245 ASP A O 1
ATOM 1878 N N . ARG A 1 246 ? -3.193 14.072 -26.990 1.00 92.81 246 ARG A N 1
ATOM 1879 C CA . ARG A 1 246 ? -1.891 14.425 -26.409 1.00 92.81 246 ARG A CA 1
ATOM 1880 C C . ARG A 1 246 ? -2.030 15.407 -25.259 1.00 92.81 246 ARG A C 1
ATOM 1882 O O . ARG A 1 246 ? -2.827 16.344 -25.309 1.00 92.81 246 ARG A O 1
ATOM 1889 N N . ILE A 1 247 ? -1.177 15.219 -24.260 1.00 93.62 247 ILE A N 1
ATOM 1890 C CA . ILE A 1 247 ? -0.995 16.149 -23.148 1.00 93.62 247 ILE A CA 1
ATOM 1891 C C . ILE A 1 247 ? 0.382 16.781 -23.313 1.00 93.62 247 ILE A C 1
ATOM 1893 O O . ILE A 1 247 ? 1.371 16.079 -23.502 1.00 93.62 247 ILE A O 1
ATOM 1897 N N . LEU A 1 248 ? 0.433 18.104 -23.279 1.00 93.69 248 LEU A N 1
ATOM 1898 C CA . LEU A 1 248 ? 1.607 18.909 -23.575 1.00 93.69 248 LEU A CA 1
ATOM 1899 C C . LEU A 1 248 ? 1.940 19.751 -22.343 1.00 93.69 248 LEU A C 1
ATOM 1901 O O . LEU A 1 248 ? 1.385 20.828 -22.128 1.00 93.69 248 LEU A O 1
ATOM 1905 N N . LEU A 1 249 ? 2.837 19.235 -21.510 1.00 92.75 249 LEU A N 1
ATOM 1906 C CA . LEU A 1 249 ? 3.348 19.970 -20.357 1.00 92.75 249 LEU A CA 1
ATOM 1907 C C . LEU A 1 249 ? 4.494 20.873 -20.822 1.00 92.75 249 LEU A C 1
ATOM 1909 O O . LEU A 1 249 ? 5.482 20.370 -21.356 1.00 92.75 249 LEU A O 1
ATOM 1913 N N . GLN A 1 250 ? 4.377 22.185 -20.622 1.00 90.38 250 GLN A N 1
ATOM 1914 C CA . GLN A 1 250 ? 5.343 23.164 -21.138 1.00 90.38 250 GLN A CA 1
ATOM 1915 C C . GLN A 1 250 ? 6.780 22.875 -20.679 1.00 90.38 250 GLN A C 1
ATOM 1917 O O . GLN A 1 250 ? 7.705 22.860 -21.497 1.00 90.38 250 GLN A O 1
ATOM 1922 N N . GLU A 1 251 ? 6.971 22.603 -19.386 1.00 90.06 251 GLU A N 1
ATOM 1923 C CA . GLU A 1 251 ? 8.292 22.405 -18.793 1.00 90.06 251 GLU A CA 1
ATOM 1924 C C . GLU A 1 251 ? 8.251 21.503 -17.551 1.00 90.06 251 GLU A C 1
ATOM 1926 O O . GLU A 1 251 ? 7.355 21.602 -16.714 1.00 90.06 251 GLU A O 1
ATOM 1931 N N . LEU A 1 252 ? 9.259 20.640 -17.414 1.00 90.50 252 LEU A N 1
ATOM 1932 C CA . LEU A 1 252 ? 9.518 19.841 -16.220 1.00 90.50 252 LEU A CA 1
ATOM 1933 C C . LEU A 1 252 ? 10.460 20.593 -15.277 1.00 90.50 252 LEU A C 1
ATOM 1935 O O . LEU A 1 252 ? 11.626 20.810 -15.614 1.00 90.50 252 LEU A O 1
ATOM 1939 N N . ARG A 1 253 ? 9.961 20.951 -14.089 1.00 86.94 253 ARG A N 1
ATOM 1940 C CA . ARG A 1 253 ? 10.699 21.758 -13.099 1.00 86.94 253 ARG A CA 1
ATOM 1941 C C . ARG A 1 253 ? 10.844 21.130 -11.718 1.00 86.94 2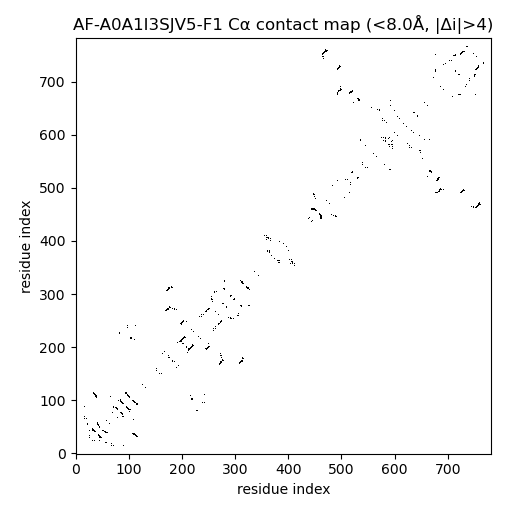53 ARG A C 1
ATOM 1943 O O . ARG A 1 253 ? 11.758 21.515 -11.003 1.00 86.94 253 ARG A O 1
ATOM 1950 N N . ASP A 1 254 ? 9.962 20.205 -11.352 1.00 86.12 254 ASP A N 1
ATOM 1951 C CA . ASP A 1 254 ? 9.855 19.666 -9.993 1.00 86.12 254 ASP A CA 1
ATOM 1952 C C . ASP A 1 254 ? 9.398 18.189 -9.993 1.00 86.12 254 ASP A C 1
ATOM 1954 O O . ASP A 1 254 ? 9.345 17.520 -11.036 1.00 86.12 254 ASP A O 1
ATOM 1958 N N . GLY A 1 255 ? 9.005 17.693 -8.814 1.00 84.94 255 GLY A N 1
ATOM 1959 C CA . GLY A 1 255 ? 8.413 16.370 -8.579 1.00 84.94 255 GLY A CA 1
ATOM 1960 C C . GLY A 1 255 ? 7.269 15.953 -9.518 1.00 84.94 255 GLY A C 1
ATOM 1961 O O . GLY A 1 255 ? 7.004 14.754 -9.654 1.00 84.94 255 GLY A O 1
ATOM 1962 N N . THR A 1 256 ? 6.625 16.887 -10.226 1.00 86.75 256 THR A N 1
ATOM 1963 C CA . THR A 1 256 ? 5.615 16.607 -11.261 1.00 86.75 256 THR A CA 1
ATOM 1964 C C . THR A 1 256 ? 6.162 15.722 -12.382 1.00 86.75 256 THR A C 1
ATOM 1966 O O . THR A 1 256 ? 5.399 14.980 -13.004 1.00 86.75 256 THR A O 1
ATOM 1969 N N . ALA A 1 257 ? 7.485 15.696 -12.590 1.00 88.50 257 ALA A N 1
ATOM 1970 C CA . ALA A 1 257 ? 8.141 14.799 -13.539 1.00 88.50 257 ALA A CA 1
ATOM 1971 C C . ALA A 1 257 ? 7.753 13.322 -13.352 1.00 88.50 257 ALA A C 1
ATOM 1973 O O . ALA A 1 257 ? 7.577 12.606 -14.338 1.00 88.50 257 ALA A O 1
ATOM 1974 N N . PHE A 1 258 ? 7.540 12.862 -12.114 1.00 86.81 258 PHE A N 1
ATOM 1975 C CA . PHE A 1 258 ? 7.074 11.496 -11.855 1.00 86.81 258 PHE A CA 1
ATOM 1976 C C . PHE A 1 258 ? 5.675 11.239 -12.437 1.00 86.81 258 PHE A C 1
ATOM 1978 O O . PHE A 1 258 ? 5.452 10.242 -13.129 1.00 86.81 258 PHE A O 1
ATOM 1985 N N . PHE A 1 259 ? 4.735 12.152 -12.190 1.00 84.75 259 PHE A N 1
ATOM 1986 C CA . PHE A 1 259 ? 3.360 12.042 -12.677 1.00 84.75 259 PHE A CA 1
ATOM 1987 C C . PHE A 1 259 ? 3.297 12.173 -14.196 1.00 84.75 259 PHE A C 1
ATOM 1989 O O . PHE A 1 259 ? 2.595 11.400 -14.847 1.00 84.75 259 PHE A O 1
ATOM 1996 N N . TYR A 1 260 ? 4.096 13.079 -14.764 1.00 88.06 260 TYR A N 1
ATOM 1997 C CA . TYR A 1 260 ? 4.259 13.222 -16.206 1.00 88.06 260 TYR A CA 1
ATOM 1998 C C . TYR A 1 260 ? 4.728 11.913 -16.855 1.00 88.06 260 TYR A C 1
ATOM 2000 O O . TYR A 1 260 ? 4.095 11.424 -17.789 1.00 88.06 260 TYR A O 1
ATOM 2008 N N . LEU A 1 261 ? 5.783 11.284 -16.324 1.00 83.88 261 LEU A N 1
ATOM 2009 C CA . LEU A 1 261 ? 6.270 10.003 -16.847 1.00 83.88 261 LEU A CA 1
ATOM 2010 C C . LEU A 1 261 ? 5.226 8.894 -16.721 1.00 83.88 261 LEU A C 1
ATOM 2012 O O . LEU A 1 261 ? 5.089 8.068 -17.623 1.00 83.88 261 LEU A O 1
ATOM 2016 N N . ARG A 1 262 ? 4.470 8.871 -15.619 1.00 80.38 262 ARG A N 1
ATOM 2017 C CA . ARG A 1 262 ? 3.376 7.915 -15.445 1.00 80.38 262 ARG A CA 1
ATOM 2018 C C . ARG A 1 262 ? 2.302 8.101 -16.513 1.00 80.38 262 ARG A C 1
ATOM 2020 O O . ARG A 1 262 ? 1.876 7.104 -17.078 1.00 80.38 262 ARG A O 1
ATOM 2027 N N . ASN A 1 263 ? 1.925 9.341 -16.806 1.00 81.50 263 ASN A N 1
ATOM 2028 C CA . ASN A 1 263 ? 0.930 9.682 -17.821 1.00 81.50 263 ASN A CA 1
ATOM 2029 C C . ASN A 1 263 ? 1.357 9.209 -19.219 1.00 81.50 263 ASN A C 1
ATOM 2031 O O . ASN A 1 263 ? 0.631 8.471 -19.889 1.00 81.50 263 ASN A O 1
ATOM 2035 N N . VAL A 1 264 ? 2.589 9.548 -19.597 1.00 78.25 264 VAL A N 1
ATOM 2036 C CA . VAL A 1 264 ? 3.182 9.160 -20.879 1.00 78.25 264 VAL A CA 1
ATOM 2037 C C . VAL A 1 264 ? 3.256 7.632 -21.040 1.00 78.25 264 VAL A C 1
ATOM 2039 O O . VAL A 1 264 ? 3.086 7.117 -22.143 1.00 78.25 264 VAL A O 1
ATOM 2042 N N . ASN A 1 265 ? 3.461 6.894 -19.944 1.00 68.75 265 ASN A N 1
ATOM 2043 C CA . ASN A 1 265 ? 3.485 5.427 -19.948 1.00 68.75 265 ASN A CA 1
ATOM 2044 C C . ASN A 1 265 ? 2.095 4.778 -19.865 1.00 68.75 265 ASN A C 1
ATOM 2046 O O . ASN A 1 265 ? 1.943 3.630 -20.269 1.00 68.75 265 ASN A O 1
ATOM 2050 N N . SER A 1 266 ? 1.091 5.469 -19.319 1.00 63.16 266 SER A N 1
ATOM 2051 C CA . SER A 1 266 ? -0.230 4.902 -19.023 1.00 63.16 266 SER A CA 1
ATOM 2052 C C . SER A 1 266 ? -1.248 5.031 -20.159 1.00 63.16 266 SER A C 1
ATOM 2054 O O . SER A 1 266 ? -2.424 4.768 -19.926 1.00 63.16 266 SER A O 1
ATOM 2056 N N . GLY A 1 267 ? -0.826 5.435 -21.363 1.00 65.00 267 GLY A N 1
ATOM 2057 C CA . GLY A 1 267 ? -1.676 5.368 -22.560 1.00 65.00 267 GLY A CA 1
ATOM 2058 C C . GLY A 1 267 ? -1.841 6.653 -23.374 1.00 65.00 267 GLY A C 1
ATOM 2059 O O . GLY A 1 267 ? -2.622 6.635 -24.317 1.00 65.00 267 GLY A O 1
ATOM 2060 N N . HIS A 1 268 ? -1.110 7.736 -23.077 1.00 81.69 268 HIS A N 1
ATOM 2061 C CA . HIS A 1 268 ? -1.151 8.980 -23.869 1.00 81.69 268 HIS A CA 1
ATOM 2062 C C . HIS A 1 268 ? 0.221 9.272 -24.509 1.00 81.69 268 HIS A C 1
ATOM 2064 O O . HIS A 1 268 ? 0.994 10.085 -23.991 1.00 81.69 268 HIS A O 1
ATOM 2070 N N . PRO A 1 269 ? 0.583 8.571 -25.601 1.00 81.81 269 PRO A N 1
ATOM 2071 C CA . PRO A 1 269 ? 1.864 8.759 -26.274 1.00 81.81 269 PRO A CA 1
ATOM 2072 C C . PRO A 1 269 ? 1.900 10.069 -27.078 1.00 81.81 269 PRO A C 1
ATOM 2074 O O . PRO A 1 269 ? 0.874 10.614 -27.470 1.00 81.81 269 PRO A O 1
ATOM 2077 N N . GLY A 1 270 ? 3.101 10.549 -27.395 1.00 86.75 270 GLY A N 1
ATOM 2078 C CA . GLY A 1 270 ? 3.299 11.706 -28.274 1.00 86.75 270 GLY A CA 1
ATOM 2079 C C . GLY A 1 270 ? 3.413 13.037 -27.546 1.00 86.75 270 GLY A C 1
ATOM 2080 O O . GLY A 1 270 ? 3.290 14.082 -28.187 1.00 86.75 270 GLY A O 1
ATOM 2081 N N . SER A 1 271 ? 3.657 12.997 -26.235 1.00 90.50 271 SER A N 1
ATOM 2082 C CA . SER A 1 271 ? 3.858 14.187 -25.412 1.00 90.50 271 SER A CA 1
ATOM 2083 C C . SER A 1 271 ? 5.137 14.932 -25.801 1.00 90.50 271 SER A C 1
ATOM 2085 O O . SER A 1 271 ? 6.166 14.312 -26.083 1.00 90.50 271 SER A O 1
ATOM 2087 N N . ILE A 1 272 ? 5.087 16.264 -25.777 1.00 92.12 272 ILE A N 1
ATOM 2088 C CA . ILE A 1 272 ? 6.224 17.153 -26.034 1.00 92.12 272 ILE A CA 1
ATOM 2089 C C . ILE A 1 272 ? 6.407 18.027 -24.795 1.00 92.12 272 ILE A C 1
ATOM 2091 O O . ILE A 1 272 ? 5.473 18.712 -24.384 1.00 92.12 272 ILE A O 1
ATOM 2095 N N . THR A 1 273 ? 7.600 18.002 -24.201 1.00 92.75 273 THR A N 1
ATOM 2096 C CA . THR A 1 273 ? 7.926 18.818 -23.023 1.00 92.75 273 THR A CA 1
ATOM 2097 C C . THR A 1 273 ? 9.364 19.323 -23.067 1.00 92.75 273 THR A C 1
ATOM 2099 O O . THR A 1 273 ? 10.178 18.867 -23.880 1.00 92.75 273 THR A O 1
ATOM 2102 N N . THR A 1 274 ? 9.686 20.267 -22.186 1.00 91.31 274 THR A N 1
ATOM 2103 C CA . THR A 1 274 ? 11.017 20.865 -22.086 1.00 91.31 274 THR A CA 1
ATOM 2104 C C . THR A 1 274 ? 11.647 20.662 -20.703 1.00 91.31 274 THR A C 1
ATOM 2106 O O . THR A 1 274 ? 10.945 20.512 -19.707 1.00 91.31 274 THR A O 1
ATOM 2109 N N . VAL A 1 275 ? 12.981 20.626 -20.628 1.00 90.38 275 VAL A N 1
ATOM 2110 C CA . VAL A 1 275 ? 13.747 20.580 -19.368 1.00 90.38 275 VAL A CA 1
ATOM 2111 C C . VAL A 1 275 ? 15.019 21.422 -19.487 1.00 90.38 275 VAL A C 1
ATOM 2113 O O . VAL A 1 275 ? 15.591 21.561 -20.572 1.00 90.38 275 VAL A O 1
ATOM 2116 N N . HIS A 1 276 ? 15.492 21.999 -18.386 1.00 87.88 276 HIS A N 1
ATOM 2117 C CA . HIS A 1 276 ? 16.768 22.716 -18.361 1.00 87.88 276 HIS A CA 1
ATOM 2118 C C . HIS A 1 276 ? 17.937 21.739 -18.225 1.00 87.88 276 HIS A C 1
ATOM 2120 O O . HIS A 1 276 ? 18.124 21.128 -17.178 1.00 87.88 276 HIS A O 1
ATOM 2126 N N . ALA A 1 277 ? 18.714 21.588 -19.298 1.00 82.69 277 ALA A N 1
ATOM 2127 C CA . ALA A 1 277 ? 19.947 20.805 -19.311 1.00 82.69 277 ALA A CA 1
ATOM 2128 C C . ALA A 1 277 ? 20.782 21.117 -20.557 1.00 82.69 277 ALA A C 1
ATOM 2130 O O . ALA A 1 277 ? 20.229 21.244 -21.652 1.00 82.69 277 ALA A O 1
ATOM 2131 N N . ASP A 1 278 ? 22.107 21.141 -20.411 1.00 74.50 278 ASP A N 1
ATOM 2132 C CA . ASP A 1 278 ? 23.038 21.525 -21.485 1.00 74.50 278 ASP A CA 1
ATOM 2133 C C . ASP A 1 278 ? 23.372 20.383 -22.463 1.00 74.50 278 ASP A C 1
ATOM 2135 O O . ASP A 1 278 ? 24.088 20.573 -23.446 1.00 74.50 278 ASP A O 1
ATOM 2139 N N . SER A 1 279 ? 22.870 19.168 -22.219 1.00 71.44 279 SER A N 1
ATOM 2140 C CA . SER A 1 279 ? 23.049 18.030 -23.126 1.00 71.44 279 SER A CA 1
ATOM 2141 C C . SER A 1 279 ? 22.003 16.935 -22.926 1.00 71.44 279 SER A C 1
ATOM 2143 O O . SER A 1 279 ? 21.329 16.878 -21.896 1.00 71.44 279 SER A O 1
ATOM 2145 N N . ALA A 1 280 ? 21.954 15.999 -23.881 1.00 69.88 280 ALA A N 1
ATOM 2146 C CA . ALA A 1 280 ? 21.111 14.799 -23.842 1.00 69.88 280 ALA A CA 1
ATOM 2147 C C . ALA A 1 280 ? 21.235 14.015 -22.558 1.00 69.88 280 ALA A C 1
ATOM 2149 O O . ALA A 1 280 ? 20.244 13.614 -21.955 1.00 69.88 280 ALA A O 1
ATOM 2150 N N . ARG A 1 281 ? 22.478 13.805 -22.143 1.00 71.00 281 ARG A N 1
ATOM 2151 C CA . ARG A 1 281 ? 22.770 13.026 -20.954 1.00 71.00 281 ARG A CA 1
ATOM 2152 C C . ARG A 1 281 ? 22.320 13.770 -19.700 1.00 71.00 281 ARG A C 1
ATOM 2154 O O . ARG A 1 281 ? 21.646 13.180 -18.864 1.00 71.00 281 ARG A O 1
ATOM 2161 N N . LEU A 1 282 ? 22.630 15.063 -19.620 1.00 76.06 282 LEU A N 1
ATOM 2162 C CA . LEU A 1 282 ? 22.252 15.899 -18.481 1.00 76.06 282 LEU A CA 1
ATOM 2163 C C . LEU A 1 282 ? 20.733 16.049 -18.356 1.00 76.06 282 LEU A C 1
ATOM 2165 O O . LEU A 1 282 ? 20.228 16.108 -17.246 1.00 76.06 282 LEU A O 1
ATOM 2169 N N . ALA A 1 283 ? 19.985 16.039 -19.462 1.00 78.06 283 ALA A N 1
ATOM 2170 C CA . ALA A 1 283 ? 18.524 16.069 -19.416 1.00 78.06 283 ALA A CA 1
ATOM 2171 C C . ALA A 1 283 ? 17.934 14.836 -18.715 1.00 78.06 283 ALA A C 1
ATOM 2173 O O . ALA A 1 283 ? 16.981 14.964 -17.951 1.00 78.06 283 ALA A O 1
ATOM 2174 N N . PHE A 1 284 ? 18.522 13.651 -18.923 1.00 77.50 284 PHE A N 1
ATOM 2175 C CA . PHE A 1 284 ? 18.129 12.435 -18.202 1.00 77.50 284 PHE A CA 1
ATOM 2176 C C . PHE A 1 284 ? 18.514 12.481 -16.725 1.00 77.50 284 PHE A C 1
ATOM 2178 O O . PHE A 1 284 ? 17.720 12.074 -15.874 1.00 77.50 284 PHE A O 1
ATOM 2185 N N . GLU A 1 285 ? 19.717 12.964 -16.414 1.00 79.88 285 GLU A N 1
ATOM 2186 C CA . GLU A 1 285 ? 20.162 13.146 -15.029 1.00 79.88 285 GLU A CA 1
ATOM 2187 C C . GLU A 1 285 ? 19.227 14.116 -14.298 1.00 79.88 285 GLU A C 1
ATOM 2189 O O . GLU A 1 285 ? 18.715 13.781 -13.230 1.00 79.88 285 GLU A O 1
ATOM 2194 N N . GLN A 1 286 ? 18.896 15.243 -14.930 1.00 82.44 286 GLN A N 1
ATOM 2195 C CA . GLN A 1 286 ? 17.990 16.236 -14.373 1.00 82.44 286 GLN A CA 1
ATOM 2196 C C . GLN A 1 286 ? 16.580 15.684 -14.190 1.00 82.44 286 GLN A C 1
ATOM 2198 O O . GLN A 1 286 ? 16.023 15.784 -13.105 1.00 82.44 286 GLN A O 1
ATOM 2203 N N . MET A 1 287 ? 16.021 15.010 -15.195 1.00 84.38 287 MET A N 1
ATOM 2204 C CA . MET A 1 287 ? 14.720 14.352 -15.065 1.00 84.38 287 MET A CA 1
ATOM 2205 C C . MET A 1 287 ? 14.708 13.320 -13.925 1.00 84.38 287 MET A C 1
ATOM 2207 O O . MET A 1 287 ? 13.720 13.208 -13.206 1.00 84.38 287 MET A O 1
ATOM 2211 N N . THR A 1 288 ? 15.809 12.592 -13.717 1.00 81.38 288 THR A N 1
ATOM 2212 C CA . THR A 1 288 ? 15.937 11.637 -12.604 1.00 81.38 288 THR A CA 1
ATOM 2213 C C . THR A 1 288 ? 15.940 12.344 -11.249 1.00 81.38 288 THR A C 1
ATOM 2215 O O . THR A 1 288 ? 15.332 11.845 -10.302 1.00 81.38 288 THR A O 1
ATOM 2218 N N . LEU A 1 289 ? 16.607 13.497 -11.144 1.00 83.06 289 LEU A N 1
ATOM 2219 C CA . LEU A 1 289 ? 16.578 14.329 -9.940 1.00 83.06 289 LEU A CA 1
ATOM 2220 C C . LEU A 1 289 ? 15.162 14.844 -9.664 1.00 83.06 289 LEU A C 1
ATOM 2222 O O . LEU A 1 289 ? 14.661 14.625 -8.566 1.00 83.06 289 LEU A O 1
ATOM 2226 N N . LEU A 1 290 ? 14.482 15.390 -10.677 1.00 88.31 290 LEU A N 1
ATOM 2227 C CA . LEU A 1 290 ? 13.098 15.863 -10.564 1.00 88.31 290 LEU A CA 1
ATOM 2228 C C . LEU A 1 290 ? 12.147 14.751 -10.101 1.00 88.31 290 LEU A C 1
ATOM 2230 O O . LEU A 1 290 ? 11.353 14.940 -9.187 1.00 88.31 290 LEU A O 1
ATOM 2234 N N . VAL A 1 291 ? 12.263 13.540 -10.656 1.00 84.25 291 VAL A N 1
ATOM 2235 C CA . VAL A 1 291 ? 11.464 12.388 -10.201 1.00 84.25 291 VAL A CA 1
ATOM 2236 C C . VAL A 1 291 ? 11.698 12.100 -8.716 1.00 84.25 291 VAL A C 1
ATOM 2238 O O . VAL A 1 291 ? 10.736 11.866 -7.982 1.00 84.25 291 VAL A O 1
ATOM 2241 N N . LYS A 1 292 ? 12.952 12.158 -8.251 1.00 81.25 292 LYS A N 1
ATOM 2242 C CA . LYS A 1 292 ? 13.313 11.934 -6.842 1.00 81.25 292 LYS A CA 1
ATOM 2243 C C . LYS A 1 292 ? 12.808 13.023 -5.892 1.00 81.25 292 LYS A C 1
ATOM 2245 O O . LYS A 1 292 ? 12.785 12.788 -4.688 1.00 81.25 292 LYS A O 1
ATOM 2250 N N . GLU A 1 293 ? 12.388 14.187 -6.373 1.00 82.62 293 GLU A N 1
ATOM 2251 C CA . GLU A 1 293 ? 11.796 15.207 -5.500 1.00 82.62 293 GLU A CA 1
ATOM 2252 C C . GLU A 1 293 ? 10.403 14.793 -5.007 1.00 82.62 293 GLU A C 1
ATOM 2254 O O . GLU A 1 293 ? 10.054 15.061 -3.851 1.00 82.62 293 GLU A O 1
ATOM 2259 N N . SER A 1 294 ? 9.643 14.057 -5.828 1.00 81.31 294 SER A N 1
ATOM 2260 C CA . SER A 1 294 ? 8.326 13.526 -5.452 1.00 81.31 294 SER A CA 1
ATOM 2261 C C . SER A 1 294 ? 8.425 12.430 -4.383 1.00 81.31 294 SER A C 1
ATOM 2263 O O . SER A 1 294 ? 9.319 11.581 -4.421 1.00 81.31 294 SER A O 1
ATOM 2265 N N . ALA A 1 295 ? 7.488 12.410 -3.429 1.00 76.56 295 ALA A N 1
ATOM 2266 C CA . ALA A 1 295 ? 7.453 11.390 -2.376 1.00 76.56 295 ALA A CA 1
ATOM 2267 C C . ALA A 1 295 ? 7.317 9.970 -2.964 1.00 76.56 295 ALA A C 1
ATOM 2269 O O . ALA A 1 295 ? 7.968 9.028 -2.508 1.00 76.56 295 ALA A O 1
ATOM 2270 N N . GLU A 1 296 ? 6.521 9.837 -4.024 1.00 76.38 296 GLU A N 1
ATOM 2271 C CA . GLU A 1 296 ? 6.299 8.604 -4.774 1.00 76.38 296 GLU A CA 1
ATOM 2272 C C . GLU A 1 296 ? 7.538 8.179 -5.594 1.00 76.38 296 GLU A C 1
ATOM 2274 O O . GLU A 1 296 ? 7.833 6.987 -5.717 1.00 76.38 296 GLU A O 1
ATOM 2279 N N . GLY A 1 297 ? 8.315 9.135 -6.110 1.00 66.75 297 GLY A N 1
ATOM 2280 C CA . GLY A 1 297 ? 9.532 8.872 -6.878 1.00 66.75 297 GLY A CA 1
ATOM 2281 C C . GLY A 1 297 ? 10.758 8.517 -6.030 1.00 66.75 297 GLY A C 1
ATOM 2282 O O . GLY A 1 297 ? 11.595 7.744 -6.492 1.00 66.75 297 GLY A O 1
ATOM 2283 N N . ARG A 1 298 ? 10.854 8.974 -4.768 1.00 72.00 298 ARG A N 1
ATOM 2284 C CA . ARG A 1 298 ? 11.969 8.627 -3.845 1.00 72.00 298 ARG A CA 1
ATOM 2285 C C . ARG A 1 298 ? 12.097 7.133 -3.561 1.00 72.00 298 ARG A C 1
ATOM 2287 O O . ARG A 1 298 ? 13.197 6.644 -3.326 1.00 72.00 298 ARG A O 1
ATOM 2294 N N . THR A 1 299 ? 10.973 6.424 -3.556 1.00 54.66 299 THR A N 1
ATOM 2295 C CA . THR A 1 299 ? 10.895 4.988 -3.235 1.00 54.66 299 THR A CA 1
ATOM 2296 C C . THR A 1 299 ? 10.947 4.098 -4.478 1.00 54.66 299 THR A C 1
ATOM 2298 O O . THR A 1 299 ? 11.129 2.885 -4.377 1.00 54.66 299 THR A O 1
ATOM 2301 N N . SER A 1 300 ? 10.832 4.692 -5.667 1.00 51.25 300 SER A N 1
ATOM 2302 C CA . SER A 1 300 ? 10.806 3.971 -6.933 1.00 51.25 300 SER A CA 1
ATOM 2303 C C . SER A 1 300 ? 12.235 3.715 -7.440 1.00 51.25 300 SER A C 1
ATOM 2305 O O . SER A 1 300 ? 12.819 4.541 -8.130 1.00 51.25 300 SER A O 1
ATOM 2307 N N . ILE A 1 301 ? 12.794 2.533 -7.139 1.00 40.66 301 ILE A N 1
ATOM 2308 C CA . ILE A 1 301 ? 14.018 1.986 -7.783 1.00 40.66 301 ILE A CA 1
ATOM 2309 C C . ILE A 1 301 ? 13.704 1.411 -9.187 1.00 40.66 301 ILE A C 1
ATOM 2311 O O . ILE A 1 301 ? 14.580 0.919 -9.899 1.00 40.66 301 ILE A O 1
ATOM 2315 N N . ALA A 1 302 ? 12.448 1.485 -9.633 1.00 37.38 302 ALA A N 1
ATOM 2316 C CA . ALA A 1 302 ? 12.044 0.992 -10.939 1.00 37.38 302 ALA A CA 1
ATOM 2317 C C . ALA A 1 302 ? 12.670 1.835 -12.059 1.00 37.38 302 ALA A C 1
ATOM 2319 O O . ALA A 1 302 ? 12.503 3.053 -12.118 1.00 37.38 302 ALA A O 1
ATOM 2320 N N . THR A 1 303 ? 13.366 1.166 -12.977 1.00 41.66 303 THR A N 1
ATOM 2321 C CA . THR A 1 303 ? 13.772 1.727 -14.264 1.00 41.66 303 THR A CA 1
ATOM 2322 C C . THR A 1 303 ? 12.513 2.163 -15.012 1.00 41.66 303 THR A C 1
ATOM 2324 O O . THR A 1 303 ? 11.858 1.354 -15.665 1.00 41.66 303 THR A O 1
ATOM 2327 N N . ILE A 1 304 ? 12.140 3.438 -14.895 1.00 43.72 304 ILE A N 1
ATOM 2328 C CA . ILE A 1 304 ? 11.090 4.041 -15.712 1.00 43.72 304 ILE A CA 1
ATOM 2329 C C . ILE A 1 304 ? 11.650 4.126 -17.142 1.00 43.72 304 ILE A C 1
ATOM 2331 O O . ILE A 1 304 ? 12.308 5.090 -17.527 1.00 43.72 304 ILE A O 1
ATOM 2335 N N . SER A 1 305 ? 11.481 3.043 -17.905 1.00 43.94 305 SER A N 1
ATOM 2336 C CA . SER A 1 305 ? 11.939 2.929 -19.290 1.00 43.94 305 SER A CA 1
ATOM 2337 C C . SER A 1 305 ? 10.948 3.650 -20.200 1.00 43.94 305 SER A C 1
ATOM 2339 O O . SER A 1 305 ? 9.995 3.051 -20.691 1.00 43.94 305 SER A O 1
ATOM 2341 N N . VAL A 1 306 ? 11.140 4.957 -20.392 1.00 49.78 306 VAL A N 1
ATOM 2342 C CA . VAL A 1 306 ? 10.346 5.747 -21.348 1.00 49.78 306 VAL A CA 1
ATOM 2343 C C . VAL A 1 306 ? 11.172 6.024 -22.589 1.00 49.78 306 VAL A C 1
ATOM 2345 O O . VAL A 1 306 ? 12.309 6.495 -22.513 1.00 49.78 306 VAL A O 1
ATOM 2348 N N . ARG A 1 307 ? 10.584 5.748 -23.755 1.00 54.38 307 ARG A N 1
ATOM 2349 C CA . ARG A 1 307 ? 11.178 6.073 -25.054 1.00 54.38 307 ARG A CA 1
ATOM 2350 C C . ARG A 1 307 ? 10.971 7.564 -25.327 1.00 54.38 307 ARG A C 1
ATOM 2352 O O . ARG A 1 307 ? 9.876 7.967 -25.714 1.00 54.38 307 ARG A O 1
ATOM 2359 N N . PHE A 1 308 ? 12.020 8.360 -25.132 1.00 53.31 308 PHE A N 1
ATOM 2360 C CA . PHE A 1 308 ? 12.064 9.754 -25.571 1.00 53.31 308 PHE A CA 1
ATOM 2361 C C . PHE A 1 308 ? 12.911 9.906 -26.835 1.00 53.31 308 PHE A C 1
ATOM 2363 O O . PHE A 1 308 ? 14.009 9.357 -26.942 1.00 53.31 308 PHE A O 1
ATOM 2370 N N . CYS A 1 309 ? 12.416 10.701 -27.778 1.00 54.12 309 CYS A N 1
ATOM 2371 C CA . CYS A 1 309 ? 13.242 11.380 -28.759 1.00 54.12 309 CYS A CA 1
ATOM 2372 C C . CYS A 1 309 ? 13.813 12.633 -28.091 1.00 54.12 309 CYS A C 1
ATOM 2374 O O . CYS A 1 309 ? 13.064 13.524 -27.691 1.00 54.12 309 CYS A O 1
ATOM 2376 N N . TYR A 1 310 ? 15.131 12.681 -27.928 1.00 56.22 310 TYR A N 1
ATOM 2377 C CA . TYR A 1 310 ? 15.792 13.768 -27.224 1.00 56.22 310 TYR A CA 1
ATOM 2378 C C . TYR A 1 310 ? 16.389 14.782 -28.199 1.00 56.22 310 TYR A C 1
ATOM 2380 O O . TYR A 1 310 ? 17.040 14.403 -29.178 1.00 56.22 310 TYR A O 1
ATOM 2388 N N . ILE A 1 311 ? 16.239 16.066 -27.873 1.00 57.28 311 ILE A N 1
ATOM 2389 C CA . ILE A 1 311 ? 16.759 17.173 -28.669 1.00 57.28 311 ILE A CA 1
ATOM 2390 C C . ILE A 1 311 ? 17.480 18.193 -27.774 1.00 57.28 311 ILE A C 1
ATOM 2392 O O . ILE A 1 311 ? 16.865 18.741 -26.862 1.00 57.28 311 ILE A O 1
ATOM 2396 N N . SER A 1 312 ? 18.755 18.480 -28.065 1.00 48.50 312 SER A N 1
ATOM 2397 C CA . SER A 1 312 ? 19.526 19.581 -27.463 1.00 48.50 312 SER A CA 1
ATOM 2398 C C . SER A 1 312 ? 19.585 20.777 -28.413 1.00 48.50 312 SER A C 1
ATOM 2400 O O . SER A 1 312 ? 20.078 20.649 -29.541 1.00 48.50 312 SER A O 1
ATOM 2402 N N . SER A 1 313 ? 19.134 21.944 -27.954 1.00 46.72 313 SER A N 1
ATOM 2403 C CA . SER A 1 313 ? 19.339 23.231 -28.633 1.00 46.72 313 SER A CA 1
ATOM 2404 C C . SER A 1 313 ? 20.429 24.045 -27.927 1.00 46.72 313 SER A C 1
ATOM 2406 O O . SER A 1 313 ? 20.301 24.317 -26.731 1.00 46.72 313 SER A O 1
ATOM 2408 N N . THR A 1 314 ? 21.470 24.484 -28.647 1.00 41.81 314 THR A N 1
ATOM 2409 C CA . THR A 1 314 ? 22.474 25.433 -28.126 1.00 41.81 314 THR A CA 1
ATOM 2410 C C . THR A 1 314 ? 22.439 26.745 -28.905 1.00 41.81 314 THR A C 1
ATOM 2412 O O . THR A 1 314 ? 22.139 26.786 -30.097 1.00 41.81 314 THR A O 1
ATOM 2415 N N . TRP A 1 315 ? 22.735 27.848 -28.215 1.00 31.62 315 TRP A N 1
ATOM 2416 C CA . TRP A 1 315 ? 22.796 29.184 -28.806 1.00 31.62 315 TRP A CA 1
ATOM 2417 C C . TRP A 1 315 ? 24.253 29.661 -28.814 1.00 31.62 315 TRP A C 1
ATOM 2419 O O . TRP A 1 315 ? 24.911 29.629 -27.776 1.00 31.62 315 TRP A O 1
ATOM 2429 N N . SER A 1 316 ? 24.773 30.078 -29.972 1.00 33.44 316 SER A N 1
ATOM 2430 C CA . SER A 1 316 ? 26.120 30.650 -30.112 1.00 33.44 316 SER A CA 1
ATOM 2431 C C . SER A 1 316 ? 26.025 31.993 -30.835 1.00 33.44 316 SER A C 1
ATOM 2433 O O . SER A 1 316 ? 25.351 32.116 -31.854 1.00 33.44 316 SER A O 1
ATOM 2435 N N . SER A 1 317 ? 26.724 33.010 -30.329 1.00 33.03 317 SER A N 1
ATOM 2436 C CA . SER A 1 317 ? 26.690 34.385 -30.850 1.00 33.03 317 SER A CA 1
ATOM 2437 C C . SER A 1 317 ? 27.252 34.551 -32.273 1.00 33.03 317 SER A C 1
ATOM 2439 O O . SER A 1 317 ? 27.161 35.641 -32.831 1.00 33.03 317 SER A O 1
ATOM 2441 N N . ARG A 1 318 ? 27.800 33.491 -32.893 1.00 35.12 318 ARG A N 1
ATOM 2442 C CA . ARG A 1 318 ? 28.297 33.496 -34.286 1.00 35.12 318 ARG A CA 1
ATOM 2443 C C . ARG A 1 318 ? 27.391 32.778 -35.290 1.00 35.12 318 ARG A C 1
ATOM 2445 O O . ARG A 1 318 ? 27.594 32.944 -36.488 1.00 35.12 318 ARG A O 1
ATOM 2452 N N . CYS A 1 319 ? 26.409 31.990 -34.853 1.00 32.81 319 CYS A N 1
ATOM 2453 C CA . CYS A 1 319 ? 25.507 31.246 -35.738 1.00 32.81 319 CYS A CA 1
ATOM 2454 C C . CYS A 1 319 ? 24.070 31.371 -35.231 1.00 32.81 319 CYS A C 1
ATOM 2456 O O . CYS A 1 319 ? 23.757 30.943 -34.123 1.00 32.81 319 CYS A O 1
ATOM 2458 N N . ARG A 1 320 ? 23.187 31.952 -36.052 1.00 36.22 320 ARG A N 1
ATOM 2459 C CA . ARG A 1 320 ? 21.745 32.022 -35.777 1.00 36.22 320 ARG A CA 1
ATOM 2460 C C . ARG A 1 320 ? 21.227 30.587 -35.571 1.00 36.22 320 ARG A C 1
ATOM 2462 O O . ARG A 1 320 ? 21.274 29.813 -36.515 1.00 36.22 320 ARG A O 1
ATOM 2469 N N . SER A 1 321 ? 20.811 30.257 -34.343 1.00 36.81 321 SER A N 1
ATOM 2470 C CA . SER A 1 321 ? 20.154 29.016 -33.877 1.00 36.81 321 SER A CA 1
ATOM 2471 C C . SER A 1 321 ? 20.587 27.699 -34.555 1.00 36.81 321 SER A C 1
ATOM 2473 O O . SER A 1 321 ? 20.085 27.363 -35.623 1.00 36.81 321 SER A O 1
ATOM 2475 N N . ALA A 1 322 ? 21.425 26.887 -33.895 1.00 35.31 322 ALA A N 1
ATOM 2476 C CA . ALA A 1 322 ? 21.783 25.541 -34.366 1.00 35.31 322 ALA A CA 1
ATOM 2477 C C . ALA A 1 322 ? 21.352 24.446 -33.369 1.00 35.31 322 ALA A C 1
ATOM 2479 O O . ALA A 1 322 ? 21.509 24.586 -32.156 1.00 35.31 322 ALA A O 1
ATOM 2480 N N . MET A 1 323 ? 20.809 23.331 -33.871 1.00 40.91 323 MET A N 1
ATOM 2481 C CA . MET A 1 323 ? 20.544 22.140 -33.051 1.00 40.91 323 MET A CA 1
ATOM 2482 C C . MET A 1 323 ? 21.870 21.430 -32.761 1.00 40.91 323 MET A C 1
ATOM 2484 O O . MET A 1 323 ? 22.594 21.079 -33.689 1.00 40.91 323 MET A O 1
ATOM 2488 N N . ALA A 1 324 ? 22.198 21.226 -31.485 1.00 38.75 324 ALA A N 1
ATOM 2489 C CA . ALA A 1 324 ? 23.516 20.740 -31.072 1.00 38.75 324 ALA A CA 1
ATOM 2490 C C . ALA A 1 324 ? 23.641 19.215 -31.151 1.00 38.75 324 ALA A C 1
ATOM 2492 O O . ALA A 1 324 ? 24.694 18.693 -31.507 1.00 38.75 324 ALA A O 1
ATOM 2493 N N . ALA A 1 325 ? 22.575 18.497 -30.778 1.00 42.28 325 ALA A N 1
ATOM 2494 C CA . ALA A 1 325 ? 22.541 17.037 -30.784 1.00 42.28 325 ALA A CA 1
ATOM 2495 C C . ALA A 1 325 ? 21.101 16.505 -30.717 1.00 42.28 325 ALA A C 1
ATOM 2497 O O . ALA A 1 325 ? 20.303 16.970 -29.903 1.00 42.28 325 ALA A O 1
ATOM 2498 N N . ILE A 1 326 ? 20.795 15.469 -31.503 1.00 44.78 326 ILE A N 1
ATOM 2499 C CA . ILE A 1 326 ? 19.562 14.676 -31.387 1.00 44.78 326 ILE A CA 1
ATOM 2500 C C . ILE A 1 326 ? 19.942 13.251 -30.979 1.00 44.78 326 ILE A C 1
ATOM 2502 O O . ILE A 1 326 ? 20.749 12.587 -31.635 1.00 44.78 326 ILE A O 1
ATOM 2506 N N . ALA A 1 327 ? 19.354 12.762 -29.888 1.00 45.19 327 ALA A N 1
ATOM 2507 C CA . ALA A 1 327 ? 19.566 11.405 -29.405 1.00 45.19 327 ALA A CA 1
ATOM 2508 C C . ALA A 1 327 ? 18.256 10.607 -29.465 1.00 45.19 327 ALA A C 1
ATOM 2510 O O . ALA A 1 327 ? 17.282 10.905 -28.785 1.00 45.19 327 ALA A O 1
ATOM 2511 N N . PHE A 1 328 ? 18.264 9.544 -30.265 1.00 42.09 328 PHE A N 1
ATOM 2512 C CA . PHE A 1 328 ? 17.250 8.489 -30.267 1.00 42.09 328 PHE A CA 1
ATOM 2513 C C . PHE A 1 328 ? 17.963 7.182 -29.919 1.00 42.09 328 PHE A C 1
ATOM 2515 O O . PHE A 1 328 ? 18.899 6.800 -30.635 1.00 42.09 328 PHE A O 1
ATOM 2522 N N . ARG A 1 329 ? 17.615 6.553 -28.789 1.00 47.47 329 ARG A N 1
ATOM 2523 C CA . ARG A 1 329 ? 18.281 5.340 -28.282 1.00 47.47 329 ARG A CA 1
ATOM 2524 C C . ARG A 1 329 ? 17.253 4.335 -27.759 1.00 47.47 329 ARG A C 1
ATOM 2526 O O . ARG A 1 329 ? 16.528 4.638 -26.818 1.00 47.47 329 ARG A O 1
ATOM 2533 N N . LYS A 1 330 ? 17.252 3.122 -28.321 1.00 39.12 330 LYS A N 1
ATOM 2534 C CA . LYS A 1 330 ? 16.769 1.915 -27.632 1.00 39.12 330 LYS A CA 1
ATOM 2535 C C . LYS A 1 330 ? 17.893 1.456 -26.693 1.00 39.12 330 LYS A C 1
ATOM 2537 O O . LYS A 1 330 ? 19.064 1.644 -27.020 1.00 39.12 330 LYS A O 1
ATOM 2542 N N . SER A 1 331 ? 17.537 0.961 -25.512 1.00 34.66 331 SER A N 1
ATOM 2543 C CA . SER A 1 331 ? 18.429 0.486 -24.439 1.00 34.66 331 SER A CA 1
ATOM 2544 C C . SER A 1 331 ? 19.802 -0.023 -24.907 1.00 34.66 331 SER A C 1
ATOM 2546 O O . SER A 1 331 ? 19.902 -0.892 -25.772 1.00 34.66 331 SER A O 1
ATOM 2548 N N . THR A 1 332 ? 20.873 0.494 -24.308 1.00 34.66 332 THR A N 1
ATOM 2549 C CA . THR A 1 332 ? 22.252 0.177 -24.692 1.00 34.66 332 THR A CA 1
ATOM 2550 C C . THR A 1 332 ? 22.643 -1.268 -24.354 1.00 34.66 332 THR A C 1
ATOM 2552 O O . THR A 1 332 ? 22.864 -1.583 -23.187 1.00 34.66 332 THR A O 1
ATOM 2555 N N . MET A 1 333 ? 22.834 -2.119 -25.367 1.00 27.59 333 MET A N 1
ATOM 2556 C CA . MET A 1 333 ? 23.771 -3.248 -25.290 1.00 27.59 333 MET A CA 1
ATOM 2557 C C . MET A 1 333 ? 25.166 -2.790 -25.743 1.00 27.59 333 MET A C 1
ATOM 2559 O O . MET A 1 333 ? 25.303 -1.934 -26.616 1.00 27.59 333 MET A O 1
ATOM 2563 N N . THR A 1 334 ? 26.218 -3.312 -25.112 1.00 35.94 334 THR A N 1
ATOM 2564 C CA . THR A 1 334 ? 27.609 -2.930 -25.398 1.00 35.94 334 THR A CA 1
ATOM 2565 C C . THR A 1 334 ? 28.077 -3.447 -26.770 1.00 35.94 334 THR A C 1
ATOM 2567 O O . THR A 1 334 ? 27.641 -4.513 -27.204 1.00 35.94 334 THR A O 1
ATOM 2570 N N . PRO A 1 335 ? 29.036 -2.768 -27.435 1.00 40.53 335 PRO A N 1
ATOM 2571 C CA . PRO A 1 335 ? 29.538 -3.140 -28.769 1.00 40.53 335 PRO A CA 1
ATOM 2572 C C . PRO A 1 335 ? 30.243 -4.511 -28.845 1.00 40.53 335 PRO A C 1
ATOM 2574 O O . PRO A 1 335 ? 30.592 -4.971 -29.928 1.00 40.53 335 PRO A O 1
ATOM 2577 N N . PHE A 1 336 ? 30.469 -5.183 -27.709 1.00 38.06 336 PHE A N 1
ATOM 2578 C CA . PHE A 1 336 ? 30.978 -6.557 -27.674 1.00 38.06 336 PHE A CA 1
ATOM 2579 C C . PHE A 1 336 ? 29.854 -7.595 -27.801 1.00 38.06 336 PHE A C 1
ATOM 2581 O O . PHE A 1 336 ? 30.073 -8.674 -28.345 1.00 38.06 336 PHE A O 1
ATOM 2588 N N . ALA A 1 337 ? 28.642 -7.276 -27.336 1.00 42.28 337 ALA A N 1
ATOM 2589 C CA . ALA A 1 337 ? 27.488 -8.164 -27.453 1.00 42.28 337 ALA A CA 1
ATOM 2590 C C . ALA A 1 337 ? 26.995 -8.245 -28.907 1.00 42.28 337 ALA A C 1
ATOM 2592 O O . ALA A 1 337 ? 26.698 -9.343 -29.376 1.00 42.28 337 ALA A O 1
ATOM 2593 N N . SER A 1 338 ? 27.035 -7.120 -29.633 1.00 40.41 338 SER A N 1
ATOM 2594 C CA . SER A 1 338 ? 26.573 -6.978 -31.022 1.00 40.41 338 SER A CA 1
ATOM 2595 C C . SER A 1 338 ? 27.567 -7.430 -32.100 1.00 40.41 338 SER A C 1
ATOM 2597 O O . SER A 1 338 ? 27.211 -7.471 -33.274 1.00 40.41 338 SER A O 1
ATOM 2599 N N . ALA A 1 339 ? 28.811 -7.765 -31.740 1.00 49.38 339 ALA A N 1
ATOM 2600 C CA . ALA A 1 339 ? 29.795 -8.235 -32.711 1.00 49.38 339 ALA A CA 1
ATOM 2601 C C . ALA A 1 339 ? 29.457 -9.658 -33.190 1.00 49.38 339 ALA A C 1
ATOM 2603 O O . ALA A 1 339 ? 29.186 -10.552 -32.376 1.00 49.38 339 ALA A O 1
ATOM 2604 N N . THR A 1 340 ? 29.512 -9.871 -34.505 1.00 56.12 340 THR A N 1
ATOM 2605 C CA . THR A 1 340 ? 29.346 -11.189 -35.126 1.00 56.12 340 THR A CA 1
ATOM 2606 C C . THR 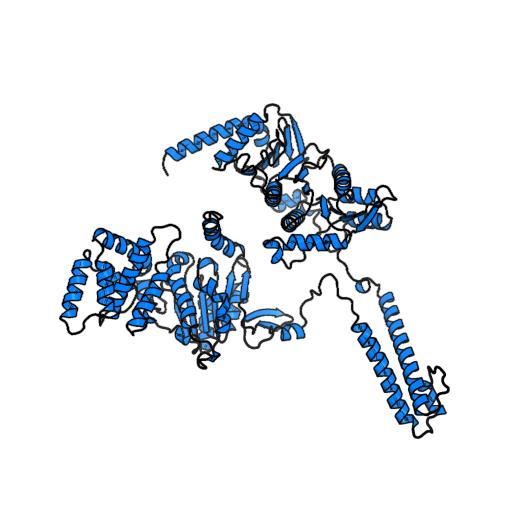A 1 340 ? 30.407 -12.163 -34.595 1.00 56.12 340 THR A C 1
ATOM 2608 O O . THR A 1 340 ? 31.524 -11.769 -34.243 1.00 56.12 340 THR A O 1
ATOM 2611 N N . THR A 1 341 ? 30.066 -13.451 -34.505 1.00 61.31 341 THR A N 1
ATOM 2612 C CA . THR A 1 341 ? 30.961 -14.539 -34.065 1.00 61.31 341 THR A CA 1
ATOM 2613 C C . THR A 1 341 ? 32.383 -14.471 -34.662 1.00 61.31 341 THR A C 1
ATOM 2615 O O . THR A 1 341 ? 33.335 -14.600 -33.889 1.00 61.31 341 THR A O 1
ATOM 2618 N N . PRO A 1 342 ? 32.587 -14.171 -35.966 1.00 64.62 342 PRO A N 1
ATOM 2619 C CA . PRO A 1 342 ? 33.932 -14.021 -36.536 1.00 64.62 342 PRO A CA 1
ATOM 2620 C C . PRO A 1 342 ? 34.735 -12.840 -35.966 1.00 64.62 342 PRO A C 1
ATOM 2622 O O . PRO A 1 342 ? 35.937 -12.966 -35.746 1.00 64.62 342 PRO A O 1
ATOM 2625 N N . VAL A 1 343 ? 34.099 -11.710 -35.643 1.00 66.88 343 VAL A N 1
ATOM 2626 C CA . VAL A 1 343 ? 34.788 -10.545 -35.053 1.00 66.88 343 VAL A CA 1
ATOM 2627 C C . VAL A 1 343 ? 35.220 -10.829 -33.609 1.00 66.88 343 VAL A C 1
ATOM 2629 O O . VAL A 1 343 ? 36.284 -10.382 -33.173 1.00 66.88 343 VAL A O 1
ATOM 2632 N N . LYS A 1 344 ? 34.424 -11.608 -32.865 1.00 57.34 344 LYS A N 1
ATOM 2633 C CA . LYS A 1 344 ? 34.776 -12.078 -31.514 1.00 57.34 344 LYS A CA 1
ATOM 2634 C C . LYS A 1 344 ? 35.973 -13.033 -31.553 1.00 57.34 344 LYS A C 1
ATOM 2636 O O . LYS A 1 344 ? 36.900 -12.863 -30.763 1.00 57.34 344 LYS A O 1
ATOM 2641 N N . ALA A 1 345 ? 35.986 -13.965 -32.506 1.00 70.00 345 ALA A N 1
ATOM 2642 C CA . ALA A 1 345 ? 37.109 -14.873 -32.732 1.00 70.00 345 ALA A CA 1
ATOM 2643 C C . ALA A 1 345 ? 38.395 -14.128 -33.139 1.00 70.00 345 ALA A C 1
ATOM 2645 O O . ALA A 1 345 ? 39.452 -14.380 -32.560 1.00 70.00 345 ALA A O 1
ATOM 2646 N N . ALA A 1 346 ? 38.314 -13.155 -34.054 1.00 74.38 346 ALA A N 1
ATOM 2647 C CA . ALA A 1 346 ? 39.472 -12.372 -34.493 1.00 74.38 346 ALA A CA 1
ATOM 2648 C C . ALA A 1 346 ? 40.111 -11.571 -33.343 1.00 74.38 346 ALA A C 1
ATOM 2650 O O . ALA A 1 346 ? 41.328 -11.589 -33.164 1.00 74.38 346 ALA A O 1
ATOM 2651 N N . ARG A 1 347 ? 39.293 -10.918 -32.507 1.00 71.69 347 ARG A N 1
ATOM 2652 C CA . ARG A 1 347 ? 39.777 -10.165 -31.336 1.00 71.69 347 ARG A CA 1
ATOM 2653 C C . ARG A 1 347 ? 40.340 -11.068 -30.237 1.00 71.69 347 ARG A C 1
ATOM 2655 O O . ARG A 1 347 ? 41.336 -10.705 -29.619 1.00 71.69 347 ARG A O 1
ATOM 2662 N N . GLY A 1 348 ? 39.733 -12.237 -30.011 1.00 74.38 348 GLY A N 1
ATOM 2663 C CA . GLY A 1 348 ? 40.271 -13.249 -29.097 1.00 74.38 348 GLY A CA 1
ATOM 2664 C C . GLY A 1 348 ? 41.635 -13.766 -29.558 1.00 74.38 348 GLY A C 1
ATOM 2665 O O . GLY A 1 348 ? 42.570 -13.826 -28.767 1.00 74.38 348 GLY A O 1
ATOM 2666 N N . THR A 1 349 ? 41.774 -14.038 -30.857 1.00 76.38 349 THR A N 1
ATOM 2667 C CA . THR A 1 349 ? 43.034 -14.488 -31.466 1.00 76.38 349 THR A CA 1
ATOM 2668 C C . THR A 1 349 ? 44.125 -13.421 -31.355 1.00 76.38 349 THR A C 1
ATOM 2670 O O . THR A 1 349 ? 45.235 -13.724 -30.927 1.00 76.38 349 THR A O 1
ATOM 2673 N N . ALA A 1 350 ? 43.806 -12.154 -31.641 1.00 80.44 350 ALA A N 1
ATOM 2674 C CA . ALA A 1 350 ? 44.750 -11.044 -31.496 1.00 80.44 350 ALA A CA 1
ATOM 2675 C C . ALA A 1 350 ? 45.250 -10.874 -30.048 1.00 80.44 350 ALA A C 1
ATOM 2677 O O . ALA A 1 350 ? 46.434 -10.624 -29.832 1.00 80.44 350 ALA A O 1
ATOM 2678 N N . LEU A 1 351 ? 44.375 -11.059 -29.052 1.00 80.50 351 LEU A N 1
ATOM 2679 C CA . LEU A 1 351 ? 44.749 -10.997 -27.636 1.00 80.50 351 LEU A CA 1
ATOM 2680 C C . LEU A 1 351 ? 45.689 -12.144 -27.235 1.00 80.50 351 LEU A C 1
ATOM 2682 O O . LEU A 1 351 ? 46.652 -11.911 -26.507 1.00 80.50 351 LEU A O 1
ATOM 2686 N N . VAL A 1 352 ? 45.431 -13.364 -27.718 1.00 80.56 352 VAL A N 1
ATOM 2687 C CA . VAL A 1 352 ? 46.293 -14.531 -27.462 1.00 80.56 352 VAL A CA 1
ATOM 2688 C C . VAL A 1 352 ? 47.673 -14.338 -28.093 1.00 80.56 352 VAL A C 1
ATOM 2690 O O . VAL A 1 352 ? 48.680 -14.575 -27.430 1.00 80.56 352 VAL A O 1
ATOM 2693 N N . LEU A 1 353 ? 47.733 -13.843 -29.333 1.00 84.88 353 LEU A N 1
ATOM 2694 C CA . LEU A 1 353 ? 48.996 -13.542 -30.013 1.00 84.88 353 LEU A CA 1
ATOM 2695 C C . LEU A 1 353 ? 49.786 -12.444 -29.290 1.00 84.88 353 LEU A C 1
ATOM 2697 O O . LEU A 1 353 ? 50.992 -12.579 -29.099 1.00 84.88 353 LEU A O 1
ATOM 2701 N N . PHE A 1 354 ? 49.107 -11.391 -28.828 1.00 85.38 354 PHE A N 1
ATOM 2702 C CA . PHE A 1 354 ? 49.733 -10.324 -28.049 1.00 85.38 354 PHE A CA 1
ATOM 2703 C C . PHE A 1 354 ? 50.282 -10.834 -26.708 1.00 85.38 354 PHE A C 1
ATOM 2705 O O . PHE A 1 354 ? 51.423 -10.542 -26.358 1.00 85.38 354 PHE A O 1
ATOM 2712 N N . ALA A 1 355 ? 49.510 -11.647 -25.979 1.00 85.06 355 ALA A N 1
ATOM 2713 C CA . ALA A 1 355 ? 49.960 -12.264 -24.732 1.00 85.06 355 ALA A CA 1
ATOM 2714 C C . ALA A 1 355 ? 51.165 -13.196 -24.950 1.00 85.06 355 ALA A C 1
ATOM 2716 O O . ALA A 1 355 ? 52.115 -13.157 -24.170 1.00 85.06 355 ALA A O 1
ATOM 2717 N N . GLY A 1 356 ? 51.157 -13.981 -26.032 1.00 86.75 356 GLY A N 1
ATOM 2718 C CA . GLY A 1 356 ? 52.283 -14.828 -26.429 1.00 86.75 356 GLY A CA 1
ATOM 2719 C C . GLY A 1 356 ? 53.545 -14.024 -26.757 1.00 86.75 356 GLY A C 1
ATOM 2720 O O . GLY A 1 356 ? 54.625 -14.368 -26.286 1.00 86.75 356 GLY A O 1
ATOM 2721 N N . ALA A 1 357 ? 53.415 -12.916 -27.491 1.00 86.69 357 ALA A N 1
ATOM 2722 C CA . ALA A 1 357 ? 54.541 -12.039 -27.817 1.00 86.69 357 ALA A CA 1
ATOM 2723 C C . ALA A 1 357 ? 55.153 -11.384 -26.566 1.00 86.69 357 ALA A C 1
ATOM 2725 O O . ALA A 1 357 ? 56.373 -11.360 -26.415 1.00 86.69 357 ALA A O 1
ATOM 2726 N N . VAL A 1 358 ? 54.315 -10.905 -25.638 1.00 87.06 358 VAL A N 1
ATOM 2727 C CA . VAL A 1 358 ? 54.770 -10.331 -24.360 1.00 87.06 358 VAL A CA 1
ATOM 2728 C C . VAL A 1 358 ? 55.452 -11.389 -23.489 1.00 87.06 358 VAL A C 1
ATOM 2730 O O . VAL A 1 358 ? 56.501 -11.111 -22.909 1.00 87.06 358 VAL A O 1
ATOM 2733 N N . PHE A 1 359 ? 54.897 -12.604 -23.423 1.00 90.31 359 PHE A N 1
ATOM 2734 C CA . PHE A 1 359 ? 55.515 -13.723 -22.711 1.00 90.31 359 PHE A CA 1
ATOM 2735 C C . PHE A 1 359 ? 56.917 -14.015 -23.246 1.00 90.31 359 PHE A C 1
ATOM 2737 O O . PHE A 1 359 ? 57.880 -14.023 -22.481 1.00 90.31 359 PHE A O 1
ATOM 2744 N N . LEU A 1 360 ? 57.030 -14.221 -24.560 1.00 88.69 360 LEU A N 1
ATOM 2745 C CA . LEU A 1 360 ? 58.288 -14.578 -25.202 1.00 88.69 360 LEU A CA 1
ATOM 2746 C C . LEU A 1 360 ? 59.339 -13.474 -25.062 1.00 88.69 360 LEU A C 1
ATOM 2748 O O . LEU A 1 360 ? 60.501 -13.785 -24.809 1.00 88.69 360 LEU A O 1
ATOM 2752 N N . LEU A 1 361 ? 58.933 -12.205 -25.151 1.00 88.75 361 LEU A N 1
ATOM 2753 C CA . LEU A 1 361 ? 59.813 -11.062 -24.926 1.00 88.75 361 LEU A CA 1
ATOM 2754 C C . LEU A 1 361 ? 60.377 -11.058 -23.502 1.00 88.75 361 LEU A C 1
ATOM 2756 O O . LEU A 1 361 ? 61.590 -11.030 -23.304 1.00 88.75 361 LEU A O 1
ATOM 2760 N N . VAL A 1 362 ? 59.505 -11.081 -22.493 1.00 88.38 362 VAL A N 1
ATOM 2761 C CA . VAL A 1 362 ? 59.928 -10.986 -21.089 1.00 88.38 362 VAL A CA 1
ATOM 2762 C C . VAL A 1 362 ? 60.786 -12.190 -20.716 1.00 88.38 362 VAL A C 1
ATOM 2764 O O . VAL A 1 362 ? 61.861 -12.033 -20.140 1.00 88.38 362 VAL A O 1
ATOM 2767 N N . ALA A 1 363 ? 60.346 -13.390 -21.085 1.00 88.25 363 ALA A N 1
ATOM 2768 C CA . ALA A 1 363 ? 61.030 -14.611 -20.709 1.00 88.25 363 ALA A CA 1
ATOM 2769 C C . ALA A 1 363 ? 62.393 -14.751 -21.425 1.00 88.25 363 ALA A C 1
ATOM 2771 O O . ALA A 1 363 ? 63.391 -15.077 -20.786 1.00 88.25 363 ALA A O 1
ATOM 2772 N N . SER A 1 364 ? 62.499 -14.394 -22.709 1.00 87.56 364 SER A N 1
ATOM 2773 C CA . SER A 1 364 ? 63.780 -14.439 -23.439 1.00 87.56 364 SER A CA 1
ATOM 2774 C C . SER A 1 364 ? 64.812 -13.454 -22.880 1.00 87.56 364 SER A C 1
ATOM 2776 O O . SER A 1 364 ? 65.973 -13.817 -22.693 1.00 87.56 364 SER A O 1
ATOM 2778 N N . ASN A 1 365 ? 64.400 -12.228 -22.539 1.00 88.06 365 ASN A N 1
ATOM 2779 C CA . ASN A 1 365 ? 65.321 -11.235 -21.980 1.00 88.06 365 ASN A CA 1
ATOM 2780 C C . ASN A 1 365 ? 65.754 -11.584 -20.549 1.00 88.06 365 ASN A C 1
ATOM 2782 O O . ASN A 1 365 ? 66.933 -11.454 -20.232 1.00 88.06 365 ASN A O 1
ATOM 2786 N N . VAL A 1 366 ? 64.847 -12.083 -19.698 1.00 87.19 366 VAL A N 1
ATOM 2787 C CA . VAL A 1 366 ? 65.188 -12.516 -18.327 1.00 87.19 366 VAL A CA 1
ATOM 2788 C C . VAL A 1 366 ? 66.137 -13.719 -18.337 1.00 87.19 366 VAL A C 1
ATOM 2790 O O . VAL A 1 366 ? 67.057 -13.773 -17.519 1.00 87.19 366 VAL A O 1
ATOM 2793 N N . LEU A 1 367 ? 65.960 -14.655 -19.278 1.00 87.19 367 LEU A N 1
ATOM 2794 C CA . LEU A 1 367 ? 66.852 -15.805 -19.449 1.00 87.19 367 LEU A CA 1
ATOM 2795 C C . LEU A 1 367 ? 68.285 -15.361 -19.778 1.00 87.19 367 LEU A C 1
ATOM 2797 O O . LEU A 1 367 ? 69.230 -15.773 -19.107 1.00 87.19 367 LEU A O 1
ATOM 2801 N N . LEU A 1 368 ? 68.446 -14.478 -20.766 1.00 86.19 368 LEU A N 1
ATOM 2802 C CA . LEU A 1 368 ? 69.758 -13.970 -21.178 1.00 86.19 368 LEU A CA 1
ATOM 2803 C C . LEU A 1 368 ? 70.420 -13.106 -20.099 1.00 86.19 368 LEU A C 1
ATOM 2805 O O . LEU A 1 368 ? 71.633 -13.203 -19.898 1.00 86.19 368 LEU A O 1
ATOM 2809 N N . LEU A 1 369 ? 69.640 -12.310 -19.359 1.00 86.12 369 LEU A N 1
ATOM 2810 C CA . LEU A 1 369 ? 70.149 -11.522 -18.233 1.00 86.12 369 LEU A CA 1
ATOM 2811 C C . LEU A 1 369 ? 70.708 -12.434 -17.130 1.00 86.12 369 LEU A C 1
ATOM 2813 O O . LEU A 1 369 ? 71.789 -12.191 -16.596 1.00 86.12 369 LEU A O 1
ATOM 2817 N N . GLY A 1 370 ? 69.986 -13.516 -16.827 1.00 83.56 370 GLY A N 1
ATOM 2818 C CA . GLY A 1 370 ? 70.367 -14.508 -15.827 1.00 83.56 370 GLY A CA 1
ATOM 2819 C C . GLY A 1 370 ? 71.637 -15.288 -16.170 1.00 83.56 370 GLY A C 1
ATOM 2820 O O . GLY A 1 370 ? 72.458 -15.580 -15.295 1.00 83.56 370 GLY A O 1
ATOM 2821 N N . LEU A 1 371 ? 71.832 -15.559 -17.460 1.00 85.12 371 LEU A N 1
ATOM 2822 C CA . LEU A 1 371 ? 73.039 -16.185 -18.000 1.00 85.12 371 LEU A CA 1
ATOM 2823 C C . LEU A 1 371 ? 74.199 -15.192 -18.196 1.00 85.12 371 LEU A C 1
ATOM 2825 O O . LEU A 1 371 ? 75.314 -15.620 -18.473 1.00 85.12 371 LEU A O 1
ATOM 2829 N N . ARG A 1 372 ? 73.971 -13.881 -17.998 1.00 82.25 372 ARG A N 1
ATOM 2830 C CA . ARG A 1 372 ? 74.914 -12.783 -18.305 1.00 82.25 372 ARG A CA 1
ATOM 2831 C C . ARG A 1 372 ? 75.345 -12.739 -19.778 1.00 82.25 372 ARG A C 1
ATOM 2833 O O . ARG A 1 372 ? 76.472 -12.367 -20.086 1.00 82.25 372 ARG A O 1
ATOM 2840 N N . LEU A 1 373 ? 74.434 -13.115 -20.670 1.00 81.62 373 LEU A N 1
ATOM 2841 C CA . LEU A 1 373 ? 74.624 -13.145 -22.125 1.00 81.62 373 LEU A CA 1
ATOM 2842 C C . LEU A 1 373 ? 73.758 -12.099 -22.844 1.00 81.62 373 LEU A C 1
ATOM 2844 O O . LEU A 1 373 ? 73.634 -12.138 -24.063 1.00 81.62 373 LEU A O 1
ATOM 2848 N N . HIS A 1 374 ? 73.118 -11.201 -22.091 1.00 83.69 374 HIS A N 1
ATOM 2849 C CA . HIS A 1 374 ? 72.298 -10.123 -22.640 1.00 83.69 374 HIS A CA 1
ATOM 2850 C C . HIS A 1 374 ? 73.192 -9.031 -23.237 1.00 83.69 374 HIS A C 1
ATOM 2852 O O . HIS A 1 374 ? 74.103 -8.546 -22.566 1.00 83.69 374 HIS A O 1
ATOM 2858 N N . ASP A 1 375 ? 72.935 -8.655 -24.487 1.00 81.19 375 ASP A N 1
ATOM 2859 C CA . ASP A 1 375 ? 73.732 -7.691 -25.257 1.00 81.19 375 ASP A CA 1
ATOM 2860 C C . ASP A 1 375 ? 73.148 -6.262 -25.235 1.00 81.19 375 ASP A C 1
ATOM 2862 O O . ASP A 1 375 ? 73.650 -5.364 -25.912 1.00 81.19 375 ASP A O 1
ATOM 2866 N N . GLY A 1 376 ? 72.097 -6.032 -24.441 1.00 74.19 376 GLY A N 1
ATOM 2867 C CA . GLY A 1 376 ? 71.344 -4.778 -24.396 1.00 74.19 376 GLY A CA 1
ATOM 2868 C C . GLY A 1 376 ? 70.221 -4.676 -25.437 1.00 74.19 376 GLY A C 1
ATOM 2869 O O . GLY A 1 376 ? 69.483 -3.690 -25.424 1.00 74.19 376 GLY A O 1
ATOM 2870 N N . GLY A 1 377 ? 70.058 -5.675 -26.308 1.00 79.12 377 GLY A N 1
ATOM 2871 C CA . GLY A 1 377 ? 69.031 -5.749 -27.344 1.00 79.12 377 GLY A CA 1
ATOM 2872 C C . GLY A 1 377 ? 67.697 -6.354 -26.890 1.00 79.12 377 GLY A C 1
ATOM 2873 O O . GLY A 1 377 ? 67.515 -6.779 -25.747 1.00 79.12 377 GLY A O 1
ATOM 2874 N N . PHE A 1 378 ? 66.728 -6.382 -27.814 1.00 78.62 378 PHE A N 1
ATOM 2875 C CA . PHE A 1 378 ? 65.416 -6.999 -27.599 1.00 78.62 378 PHE A CA 1
ATOM 2876 C C . PHE A 1 378 ? 65.369 -8.416 -28.169 1.00 78.62 378 PHE A C 1
ATOM 2878 O O . PHE A 1 378 ? 65.326 -8.611 -29.384 1.00 78.62 378 PHE A O 1
ATOM 2885 N N . HIS A 1 379 ? 65.285 -9.388 -27.268 1.00 81.81 379 HIS A N 1
ATOM 2886 C CA . HIS A 1 379 ? 65.224 -10.815 -27.582 1.00 81.81 379 HIS A CA 1
ATOM 2887 C C . HIS A 1 379 ? 63.796 -11.357 -27.448 1.00 81.81 379 HIS A C 1
ATOM 2889 O O . HIS A 1 379 ? 63.138 -11.114 -26.437 1.00 81.81 379 HIS A O 1
ATOM 2895 N N . TRP A 1 380 ? 63.297 -12.075 -28.455 1.00 80.56 380 TRP A N 1
ATOM 2896 C CA . TRP A 1 380 ? 61.883 -12.483 -28.552 1.00 80.56 380 TRP A CA 1
ATOM 2897 C C . TRP A 1 380 ? 61.673 -13.989 -28.752 1.00 80.56 380 TRP A C 1
ATOM 2899 O O . TRP A 1 380 ? 60.534 -14.433 -28.794 1.00 80.56 380 TRP A O 1
ATOM 2909 N N . SER A 1 381 ? 62.722 -14.790 -28.923 1.00 80.38 381 SER A N 1
ATOM 2910 C CA . SER A 1 381 ? 62.613 -16.225 -29.255 1.00 80.38 381 SER A CA 1
ATOM 2911 C C . SER A 1 381 ? 63.611 -17.120 -28.516 1.00 80.38 381 SER A C 1
ATOM 2913 O O . SER A 1 381 ? 63.542 -18.344 -28.596 1.00 80.38 381 SER A O 1
ATOM 2915 N N . GLU A 1 382 ? 64.513 -16.524 -27.749 1.00 81.81 382 GLU A N 1
ATOM 2916 C CA . GLU A 1 382 ? 65.685 -17.159 -27.168 1.00 81.81 382 GLU A CA 1
ATOM 2917 C C . GLU A 1 382 ? 65.315 -18.135 -26.054 1.00 81.81 382 GLU A C 1
ATOM 2919 O O . GLU A 1 382 ? 66.048 -19.090 -25.821 1.00 81.81 382 GLU A O 1
ATOM 2924 N N . ILE A 1 383 ? 64.140 -17.982 -25.436 1.00 80.44 383 ILE A N 1
ATOM 2925 C CA . ILE A 1 383 ? 63.594 -19.010 -24.545 1.00 80.44 383 ILE A CA 1
ATOM 2926 C C . ILE A 1 383 ? 63.171 -20.289 -25.288 1.00 80.44 383 ILE A C 1
ATOM 2928 O O . ILE A 1 383 ? 63.286 -21.381 -24.740 1.00 80.44 383 ILE A O 1
ATOM 2932 N N . ALA A 1 384 ? 62.724 -20.181 -26.544 1.00 76.94 384 ALA A N 1
ATOM 2933 C CA . ALA A 1 384 ? 62.290 -21.319 -27.357 1.00 76.94 384 ALA A CA 1
ATOM 2934 C C . ALA A 1 384 ? 63.457 -21.981 -28.109 1.00 76.94 384 ALA A C 1
ATOM 2936 O O . ALA A 1 384 ? 63.464 -23.194 -28.302 1.00 76.94 384 ALA A O 1
ATOM 2937 N N . THR A 1 385 ? 64.466 -21.203 -28.509 1.00 77.19 385 THR A N 1
ATOM 2938 C CA . THR A 1 385 ? 65.630 -21.687 -29.276 1.00 77.19 385 THR A CA 1
ATOM 2939 C C . THR A 1 385 ? 66.918 -21.776 -28.451 1.00 77.19 385 THR A C 1
ATOM 2941 O O . THR A 1 385 ? 67.988 -22.007 -29.011 1.00 77.19 385 THR A O 1
ATOM 2944 N N . GLY A 1 386 ? 66.852 -21.543 -27.138 1.00 70.38 386 GLY A N 1
ATOM 2945 C CA . GLY A 1 386 ? 68.022 -21.440 -26.260 1.00 70.38 386 GLY A CA 1
ATOM 2946 C C . GLY A 1 386 ? 68.633 -22.777 -25.851 1.00 70.38 386 GLY A C 1
ATOM 2947 O O . GLY A 1 386 ? 69.832 -22.832 -25.590 1.00 70.38 386 GLY A O 1
ATOM 2948 N N . TRP A 1 387 ? 67.852 -23.862 -25.853 1.00 72.12 387 TRP A N 1
ATOM 2949 C CA . TRP A 1 387 ? 68.311 -25.187 -25.414 1.00 72.12 387 TRP A CA 1
ATOM 2950 C C . TRP A 1 387 ? 69.556 -25.687 -26.174 1.00 72.12 387 TRP A C 1
ATOM 2952 O O . TRP A 1 387 ? 70.541 -26.034 -25.523 1.00 72.12 387 TRP A O 1
ATOM 2962 N N . PRO A 1 388 ? 69.611 -25.647 -27.523 1.00 77.19 388 PRO A N 1
ATOM 2963 C CA . PRO A 1 388 ? 70.795 -26.090 -28.263 1.00 77.19 388 PRO A CA 1
ATOM 2964 C C . PRO A 1 388 ? 72.020 -25.184 -28.077 1.00 77.19 388 PRO A C 1
ATOM 2966 O O . PRO A 1 388 ? 73.136 -25.611 -28.351 1.00 77.19 388 PRO A O 1
ATOM 2969 N N . ARG A 1 389 ? 71.825 -23.925 -27.659 1.00 74.44 389 ARG A N 1
ATOM 2970 C CA . ARG A 1 389 ? 72.895 -22.918 -27.553 1.00 74.44 389 ARG A CA 1
ATOM 2971 C C . ARG A 1 389 ? 73.485 -22.817 -26.151 1.00 74.44 389 ARG A C 1
ATOM 2973 O O . ARG A 1 389 ? 74.675 -22.560 -26.014 1.00 74.44 389 ARG A O 1
ATOM 2980 N N . TYR A 1 390 ? 72.657 -23.002 -25.127 1.00 76.69 390 TYR A N 1
ATOM 2981 C CA . TYR A 1 390 ? 73.007 -22.705 -23.737 1.00 76.69 390 TYR A CA 1
ATOM 2982 C C . TYR A 1 390 ? 72.703 -23.864 -22.778 1.00 76.69 390 TYR A C 1
ATOM 2984 O O . TYR A 1 390 ? 73.008 -23.756 -21.596 1.00 76.69 390 TYR A O 1
ATOM 2992 N N . GLY A 1 391 ? 72.156 -24.987 -23.262 1.00 71.50 391 GLY A N 1
ATOM 2993 C CA . GLY A 1 391 ? 71.793 -26.144 -22.432 1.00 71.50 391 GLY A CA 1
ATOM 2994 C C . GLY A 1 391 ? 72.973 -26.860 -21.763 1.00 71.50 391 GLY A C 1
ATOM 2995 O O . GLY A 1 391 ? 72.766 -27.652 -20.853 1.00 71.50 391 GLY A O 1
ATOM 2996 N N . ALA A 1 392 ? 74.212 -26.569 -22.174 1.00 74.31 392 ALA A N 1
ATOM 2997 C CA . ALA A 1 392 ? 75.419 -27.044 -21.495 1.00 74.31 392 ALA A CA 1
ATOM 2998 C C . ALA A 1 392 ? 75.806 -26.194 -20.263 1.00 74.31 392 ALA A C 1
ATOM 3000 O O . ALA A 1 392 ? 76.684 -26.598 -19.503 1.00 74.31 392 ALA A O 1
ATOM 3001 N N . ASP A 1 393 ? 75.184 -25.023 -20.054 1.00 77.50 393 ASP A N 1
ATOM 3002 C CA . ASP A 1 393 ? 75.433 -24.180 -18.880 1.00 77.50 393 ASP A CA 1
ATOM 3003 C C . ASP A 1 393 ? 74.672 -24.736 -17.654 1.00 77.50 393 ASP A C 1
ATOM 3005 O O . ASP A 1 393 ? 73.441 -24.809 -17.677 1.00 77.50 393 ASP A O 1
ATOM 3009 N N . PRO A 1 394 ? 75.351 -25.049 -16.532 1.00 77.00 394 PRO A N 1
ATOM 3010 C CA . PRO A 1 394 ? 74.711 -25.526 -15.299 1.00 77.00 394 PRO A CA 1
ATOM 3011 C C . PRO A 1 394 ? 73.674 -24.562 -14.688 1.00 77.00 394 PRO A C 1
ATOM 3013 O O . PRO A 1 394 ? 72.954 -24.906 -13.747 1.00 77.00 394 PRO A O 1
ATOM 3016 N N . ARG A 1 395 ? 73.637 -23.304 -15.137 1.00 81.38 395 ARG A N 1
ATOM 3017 C CA . ARG A 1 395 ? 72.690 -22.273 -14.691 1.00 81.38 395 ARG A CA 1
ATOM 3018 C C . ARG A 1 395 ? 71.441 -22.201 -15.568 1.00 81.38 395 ARG A C 1
ATOM 3020 O O . ARG A 1 395 ? 70.470 -21.574 -15.138 1.00 81.38 395 ARG A O 1
ATOM 3027 N N . PHE A 1 396 ? 71.458 -22.833 -16.742 1.00 83.31 396 PHE A N 1
ATOM 3028 C CA . PHE A 1 396 ? 70.405 -22.740 -17.747 1.00 83.31 396 PHE A CA 1
ATOM 3029 C C . PHE A 1 396 ? 69.042 -23.177 -17.209 1.00 83.31 396 PHE A C 1
ATOM 3031 O O . PHE A 1 396 ? 68.112 -22.379 -17.241 1.00 83.31 396 PHE A O 1
ATOM 3038 N N . ASP A 1 397 ? 68.934 -24.357 -16.596 1.00 81.12 397 ASP A N 1
ATOM 3039 C CA . ASP A 1 397 ? 67.652 -24.881 -16.092 1.00 81.12 397 ASP A CA 1
ATOM 3040 C C . ASP A 1 397 ? 67.002 -23.979 -15.029 1.00 81.12 397 ASP A C 1
ATOM 3042 O O . ASP A 1 397 ? 65.784 -23.755 -15.019 1.00 81.12 397 ASP A O 1
ATOM 3046 N N . ARG A 1 398 ? 67.820 -23.395 -14.143 1.00 84.75 398 ARG A N 1
ATOM 3047 C CA . ARG A 1 398 ? 67.339 -22.474 -13.101 1.00 84.75 398 ARG A CA 1
ATOM 3048 C C . ARG A 1 398 ? 66.803 -21.181 -13.706 1.00 84.75 398 ARG A C 1
ATOM 3050 O O . ARG A 1 398 ? 65.717 -20.733 -13.335 1.00 84.75 398 ARG A O 1
ATOM 3057 N N . TRP A 1 399 ? 67.540 -20.587 -14.641 1.00 86.75 399 TRP A N 1
ATOM 3058 C CA . TRP A 1 399 ? 67.128 -19.338 -15.280 1.00 86.75 399 TRP A CA 1
ATOM 3059 C C . TRP A 1 399 ? 66.026 -19.526 -16.315 1.00 86.75 399 TRP A C 1
ATOM 3061 O O . TRP A 1 399 ? 65.193 -18.634 -16.465 1.00 86.75 399 TRP A O 1
ATOM 3071 N N . LEU A 1 400 ? 65.934 -20.694 -16.948 1.00 85.69 400 LEU A N 1
ATOM 3072 C CA . LEU A 1 400 ? 64.795 -21.085 -17.771 1.00 85.69 400 LEU A CA 1
ATOM 3073 C C . LEU A 1 400 ? 63.523 -21.111 -16.922 1.00 85.69 400 LEU A C 1
ATOM 3075 O O . LEU A 1 400 ? 62.541 -20.458 -17.259 1.00 85.69 400 LEU A O 1
ATOM 3079 N N . THR A 1 401 ? 63.560 -21.750 -15.753 1.00 85.19 401 THR A N 1
ATOM 3080 C CA . THR A 1 401 ? 62.400 -21.800 -14.850 1.00 85.19 401 THR A CA 1
ATOM 3081 C C . THR A 1 401 ? 61.992 -20.402 -14.359 1.00 85.19 401 THR A C 1
ATOM 3083 O O . THR A 1 401 ? 60.819 -20.029 -14.435 1.00 85.19 401 THR A O 1
ATOM 3086 N N . LEU A 1 402 ? 62.955 -19.590 -13.906 1.00 88.00 402 LEU A N 1
ATOM 3087 C CA . LEU A 1 402 ? 62.698 -18.233 -13.403 1.00 88.00 402 LEU A CA 1
ATOM 3088 C C . LEU A 1 402 ? 62.190 -17.275 -14.489 1.00 88.00 402 LEU A C 1
ATOM 3090 O O . LEU A 1 402 ? 61.281 -16.486 -14.235 1.00 88.00 402 LEU A O 1
ATOM 3094 N N . SER A 1 403 ? 62.738 -17.354 -15.701 1.00 88.38 403 SER A N 1
ATOM 3095 C CA . SER A 1 403 ? 62.303 -16.526 -16.830 1.00 88.38 403 SER A CA 1
ATOM 3096 C C . SER A 1 403 ? 60.902 -16.889 -17.321 1.00 88.38 403 SER A C 1
ATOM 3098 O O . SER A 1 403 ? 60.096 -15.996 -17.585 1.00 88.38 403 SER A O 1
ATOM 3100 N N . THR A 1 404 ? 60.571 -18.183 -17.350 1.00 87.81 404 THR A N 1
ATOM 3101 C CA . THR A 1 404 ? 59.219 -18.671 -17.657 1.00 87.81 404 THR A CA 1
ATOM 3102 C C . THR A 1 404 ? 58.207 -18.136 -16.635 1.00 87.81 404 THR A C 1
ATOM 3104 O O . THR A 1 404 ? 57.161 -17.606 -17.009 1.00 87.81 404 THR A O 1
ATOM 3107 N N . LEU A 1 405 ? 58.533 -18.196 -15.337 1.00 89.56 405 LEU A N 1
ATOM 3108 C CA . LEU A 1 405 ? 57.690 -17.647 -14.268 1.00 89.56 405 LEU A CA 1
ATOM 3109 C C . LEU A 1 405 ? 57.518 -16.126 -14.389 1.00 89.56 405 LEU A C 1
ATOM 3111 O O . LEU A 1 405 ? 56.397 -15.632 -14.276 1.00 89.56 405 LEU A O 1
ATOM 3115 N N . ALA A 1 406 ? 58.595 -15.386 -14.667 1.00 89.25 406 ALA A N 1
ATOM 3116 C CA . ALA A 1 406 ? 58.539 -13.937 -14.858 1.00 89.25 406 ALA A CA 1
ATOM 3117 C C . ALA A 1 406 ? 57.630 -13.546 -16.038 1.00 89.25 406 ALA A C 1
ATOM 3119 O O . ALA A 1 406 ? 56.785 -12.659 -15.898 1.00 89.25 406 ALA A O 1
ATOM 3120 N N . GLY A 1 407 ? 57.739 -14.252 -17.170 1.00 88.62 407 GLY A N 1
ATOM 3121 C CA . GLY A 1 407 ? 56.859 -14.062 -18.325 1.00 88.62 407 GLY A CA 1
ATOM 3122 C C . GLY A 1 407 ? 55.386 -14.312 -17.990 1.00 88.62 407 GLY A C 1
ATOM 3123 O O . GLY A 1 407 ? 54.527 -13.499 -18.339 1.00 88.62 407 GLY A O 1
ATOM 3124 N N . LEU A 1 408 ? 55.080 -15.392 -17.259 1.00 89.81 408 LEU A N 1
ATOM 3125 C CA . LEU A 1 408 ? 53.712 -15.695 -16.824 1.00 89.81 408 LEU A CA 1
ATOM 3126 C C . LEU A 1 408 ? 53.159 -14.618 -15.881 1.00 89.81 408 LEU A C 1
ATOM 3128 O O . LEU A 1 408 ? 52.025 -14.182 -16.065 1.00 89.81 408 LEU A O 1
ATOM 3132 N N . VAL A 1 409 ? 53.946 -14.146 -14.909 1.00 90.62 409 VAL A N 1
ATOM 3133 C CA . VAL A 1 409 ? 53.519 -13.097 -13.964 1.00 90.62 409 VAL A CA 1
ATOM 3134 C C . VAL A 1 409 ? 53.153 -11.804 -14.694 1.00 90.62 409 VAL A C 1
ATOM 3136 O O . VAL A 1 409 ? 52.114 -11.214 -14.393 1.00 90.62 409 VAL A O 1
ATOM 3139 N N . VAL A 1 410 ? 53.946 -11.379 -15.683 1.00 89.81 410 VAL A N 1
ATOM 3140 C CA . VAL A 1 410 ? 53.653 -10.168 -16.468 1.00 89.81 410 VAL A CA 1
ATOM 3141 C C . VAL A 1 410 ? 52.389 -10.345 -17.313 1.00 89.81 410 VAL A C 1
ATOM 3143 O O . VAL A 1 410 ? 51.529 -9.462 -17.312 1.00 89.81 410 VAL A O 1
ATOM 3146 N N . VAL A 1 411 ? 52.222 -11.493 -17.979 1.00 89.56 411 VAL A N 1
ATOM 3147 C CA . VAL A 1 411 ? 51.023 -11.773 -18.788 1.00 89.56 411 VAL A CA 1
ATOM 3148 C C . VAL A 1 411 ? 49.767 -11.843 -17.925 1.00 89.56 411 VAL A C 1
ATOM 3150 O O . VAL A 1 411 ? 48.785 -11.170 -18.236 1.00 89.56 411 VAL A O 1
ATOM 3153 N N . PHE A 1 412 ? 49.781 -12.591 -16.819 1.00 84.56 412 PHE A N 1
ATOM 3154 C CA . PHE A 1 412 ? 48.634 -12.676 -15.909 1.00 84.56 412 PHE A CA 1
ATOM 3155 C C . PHE A 1 412 ? 48.357 -11.346 -15.197 1.00 84.56 412 PHE A C 1
ATOM 3157 O O . PHE A 1 412 ? 47.192 -11.010 -14.978 1.00 84.56 412 PHE A O 1
ATOM 3164 N N . GLY A 1 413 ? 49.392 -10.557 -14.895 1.00 85.12 413 GLY A N 1
ATOM 3165 C CA . GLY A 1 413 ? 49.263 -9.205 -14.354 1.00 85.12 413 GLY A CA 1
ATOM 3166 C C . GLY A 1 413 ? 48.574 -8.246 -15.327 1.00 85.12 413 GLY A C 1
ATOM 3167 O O . GLY A 1 413 ? 47.619 -7.566 -14.946 1.00 85.12 413 GLY A O 1
ATOM 3168 N N . LEU A 1 414 ? 48.987 -8.240 -16.599 1.00 83.00 414 LEU A N 1
ATOM 3169 C CA . LEU A 1 414 ? 48.350 -7.457 -17.666 1.00 83.00 414 LEU A CA 1
ATOM 3170 C C . LEU A 1 414 ? 46.917 -7.920 -17.934 1.00 83.00 414 LEU A C 1
ATOM 3172 O O . LEU A 1 414 ? 46.011 -7.090 -18.012 1.00 83.00 414 LEU A O 1
ATOM 3176 N N . LEU A 1 415 ? 46.682 -9.234 -18.008 1.00 79.88 415 LEU A N 1
ATOM 3177 C CA . LEU A 1 415 ? 45.340 -9.794 -18.177 1.00 79.88 415 LEU A CA 1
ATOM 3178 C C . LEU A 1 415 ? 44.435 -9.388 -17.005 1.00 79.88 415 LEU A C 1
ATOM 3180 O O . LEU A 1 415 ? 43.296 -8.973 -17.210 1.00 79.88 415 LEU A O 1
ATOM 3184 N N . GLY A 1 416 ? 44.960 -9.444 -15.778 1.00 76.38 416 GLY A N 1
ATOM 3185 C CA . GLY A 1 416 ? 44.286 -8.992 -14.566 1.00 76.38 416 GLY A CA 1
ATOM 3186 C C . GLY A 1 416 ? 43.973 -7.496 -14.584 1.00 76.38 416 GLY A C 1
ATOM 3187 O O . GLY A 1 416 ? 42.856 -7.110 -14.247 1.00 76.38 416 GLY A O 1
ATOM 3188 N N . ALA A 1 417 ? 44.906 -6.651 -15.032 1.00 76.75 417 ALA A N 1
ATOM 3189 C CA . ALA A 1 417 ? 44.697 -5.210 -15.174 1.00 76.75 417 ALA A CA 1
ATOM 3190 C C . ALA A 1 417 ? 43.616 -4.885 -16.220 1.00 76.75 417 ALA A C 1
ATOM 3192 O O . ALA A 1 417 ? 42.708 -4.101 -15.939 1.00 76.75 417 ALA A O 1
ATOM 3193 N N . ILE A 1 418 ? 43.643 -5.551 -17.380 1.00 72.56 418 ILE A N 1
ATOM 3194 C CA . ILE A 1 418 ? 42.639 -5.410 -18.447 1.00 72.56 418 ILE A CA 1
ATOM 3195 C C . ILE A 1 418 ? 41.259 -5.881 -17.963 1.00 72.56 418 ILE A C 1
ATOM 3197 O O . ILE A 1 418 ? 40.250 -5.211 -18.184 1.00 72.56 418 ILE A O 1
ATOM 3201 N N . LEU A 1 419 ? 41.194 -7.007 -17.247 1.00 66.88 419 LEU A N 1
ATOM 3202 C CA . LEU A 1 419 ? 39.949 -7.525 -16.671 1.00 66.88 419 LEU A CA 1
ATOM 3203 C C . LEU A 1 419 ? 39.412 -6.648 -15.528 1.00 66.88 419 LEU A C 1
ATOM 3205 O O . LEU A 1 419 ? 38.199 -6.631 -15.296 1.00 66.88 419 LEU A O 1
ATOM 3209 N N . ARG A 1 420 ? 40.286 -5.909 -14.834 1.00 66.81 420 ARG A N 1
ATOM 3210 C CA . ARG A 1 420 ? 39.936 -4.972 -13.756 1.00 66.81 420 ARG A CA 1
ATOM 3211 C C . ARG A 1 420 ? 39.461 -3.617 -14.291 1.00 66.81 420 ARG A C 1
ATOM 3213 O O . ARG A 1 420 ? 38.591 -3.013 -13.672 1.00 66.81 420 ARG A O 1
ATOM 3220 N N . GLN A 1 421 ? 39.925 -3.189 -15.468 1.00 52.84 421 GLN A N 1
ATOM 3221 C CA . GLN A 1 421 ? 39.469 -1.983 -16.181 1.00 52.84 421 GLN A CA 1
ATOM 3222 C C . GLN A 1 421 ? 38.130 -2.165 -16.927 1.00 52.84 421 GLN A C 1
ATOM 3224 O O . GLN A 1 421 ? 37.885 -1.545 -17.962 1.00 52.84 421 GLN A O 1
ATOM 3229 N N . ARG A 1 422 ? 37.212 -2.999 -16.424 1.00 54.75 422 ARG A N 1
ATOM 3230 C CA . ARG A 1 422 ? 35.851 -3.037 -16.980 1.00 54.75 422 ARG A CA 1
ATOM 3231 C C . ARG A 1 422 ? 35.152 -1.712 -16.656 1.00 54.75 422 ARG A C 1
ATOM 3233 O O . ARG A 1 422 ? 34.976 -1.425 -15.469 1.00 54.75 422 ARG A O 1
ATOM 3240 N N . PRO A 1 423 ? 34.720 -0.918 -17.655 1.00 49.91 423 PRO A N 1
ATOM 3241 C CA . PRO A 1 423 ? 34.000 0.315 -17.380 1.00 49.91 423 PRO A CA 1
ATOM 3242 C C . PRO A 1 423 ? 32.723 -0.000 -16.598 1.00 49.91 423 PRO A C 1
ATOM 3244 O O . PRO A 1 423 ? 32.042 -0.999 -16.858 1.00 49.91 423 PRO A O 1
ATOM 3247 N N . LEU A 1 424 ? 32.414 0.847 -15.616 1.00 48.56 424 LEU A N 1
ATOM 3248 C CA . LEU A 1 424 ? 31.172 0.770 -14.856 1.00 48.56 424 LEU A CA 1
ATOM 3249 C C . LEU A 1 424 ? 29.990 0.891 -15.836 1.00 48.56 424 LEU A C 1
ATOM 3251 O O . LEU A 1 424 ? 29.898 1.888 -16.554 1.00 48.56 424 LEU A O 1
ATOM 3255 N N . PRO A 1 425 ? 29.095 -0.110 -15.918 1.00 49.06 425 PRO A N 1
ATOM 3256 C CA . PRO A 1 425 ? 27.939 -0.018 -16.796 1.00 49.06 425 PRO A CA 1
ATOM 3257 C C . PRO A 1 425 ? 26.992 1.076 -16.286 1.00 49.06 425 PRO A C 1
ATOM 3259 O O . PRO A 1 425 ? 26.520 1.018 -15.152 1.00 49.06 425 PRO A O 1
ATOM 3262 N N . LEU A 1 426 ? 26.702 2.052 -17.152 1.00 43.12 426 LEU A N 1
ATOM 3263 C CA . LEU A 1 426 ? 25.882 3.241 -16.872 1.00 43.12 426 LEU A CA 1
ATOM 3264 C C . LEU A 1 426 ? 24.415 2.952 -16.481 1.00 43.12 426 LEU A C 1
ATOM 3266 O O . LEU A 1 426 ? 23.726 3.864 -16.042 1.00 43.12 426 LEU A O 1
ATOM 3270 N N . HIS A 1 427 ? 23.929 1.713 -16.621 1.00 44.41 427 HIS A N 1
ATOM 3271 C CA . HIS A 1 427 ? 22.527 1.338 -16.366 1.00 44.41 427 HIS A CA 1
ATOM 3272 C C . HIS A 1 427 ? 22.341 0.322 -15.226 1.00 44.41 427 HIS A C 1
ATOM 3274 O O . HIS A 1 427 ? 21.294 -0.307 -15.116 1.00 44.41 427 HIS A O 1
ATOM 3280 N N . GLY A 1 428 ? 23.343 0.165 -14.357 1.00 47.66 428 GLY A N 1
ATOM 3281 C CA . GLY A 1 428 ? 23.289 -0.815 -13.274 1.00 47.66 428 GLY A CA 1
ATOM 3282 C C . GLY A 1 428 ? 23.555 -2.248 -13.752 1.00 47.66 428 GLY A C 1
ATOM 3283 O O . GLY A 1 428 ? 23.424 -2.594 -14.923 1.00 47.66 428 GLY A O 1
ATOM 3284 N N . LYS A 1 429 ? 24.004 -3.095 -12.822 1.00 53.94 429 LYS A N 1
ATOM 3285 C CA . LYS A 1 429 ? 24.362 -4.506 -13.051 1.00 53.94 429 LYS A CA 1
ATOM 3286 C C . LYS A 1 429 ? 23.225 -5.439 -12.625 1.00 53.94 429 LYS A C 1
ATOM 3288 O O . LYS A 1 429 ? 23.485 -6.423 -11.937 1.00 53.94 429 LYS A O 1
ATOM 3293 N N . ALA A 1 430 ? 21.972 -5.115 -12.944 1.00 58.53 430 ALA A N 1
ATOM 3294 C CA . ALA A 1 430 ? 20.862 -5.975 -12.550 1.00 58.53 430 ALA A CA 1
ATOM 3295 C C . ALA A 1 430 ? 20.949 -7.297 -13.329 1.00 58.53 430 ALA A C 1
ATOM 3297 O O . ALA A 1 430 ? 20.621 -7.384 -14.507 1.00 58.53 430 ALA A O 1
ATOM 3298 N N . ARG A 1 431 ? 21.459 -8.324 -12.658 1.00 77.75 431 ARG A N 1
ATOM 3299 C CA . ARG A 1 431 ? 21.416 -9.724 -13.069 1.00 77.75 431 ARG A CA 1
ATOM 3300 C C . ARG A 1 431 ? 20.916 -10.525 -11.883 1.00 77.75 431 ARG A C 1
ATOM 3302 O O . ARG A 1 431 ? 21.083 -10.095 -10.740 1.00 77.75 431 ARG A O 1
ATOM 3309 N N . PHE A 1 432 ? 20.368 -11.708 -12.133 1.00 80.06 432 PHE A N 1
ATOM 3310 C CA . PHE A 1 432 ? 20.087 -12.623 -11.037 1.00 80.06 432 PHE A CA 1
ATOM 3311 C C . PHE A 1 432 ? 21.368 -12.901 -10.240 1.00 80.06 432 PHE A C 1
ATOM 3313 O O . PHE A 1 432 ? 22.465 -13.051 -10.800 1.00 80.06 432 PHE A O 1
ATOM 3320 N N . ALA A 1 433 ? 21.221 -12.924 -8.916 1.00 83.88 433 ALA A N 1
ATOM 3321 C CA . ALA A 1 433 ? 22.323 -13.180 -8.006 1.00 83.88 433 ALA A CA 1
ATOM 3322 C C . ALA A 1 433 ? 22.930 -14.562 -8.291 1.00 83.88 433 ALA A C 1
ATOM 3324 O O . ALA A 1 433 ? 22.220 -15.551 -8.503 1.00 83.88 433 ALA A O 1
ATOM 3325 N N . SER A 1 434 ? 24.257 -14.628 -8.311 1.00 88.00 434 SER A N 1
ATOM 3326 C CA . SER A 1 434 ? 25.004 -15.883 -8.379 1.00 88.00 434 SER A CA 1
ATOM 3327 C C . SER A 1 434 ? 24.856 -16.651 -7.066 1.00 88.00 434 SER A C 1
ATOM 3329 O O . SER A 1 434 ? 24.558 -16.062 -6.030 1.00 88.00 434 SER A O 1
ATOM 3331 N N . GLU A 1 435 ? 25.107 -17.960 -7.067 1.00 91.06 435 GLU A N 1
ATOM 3332 C CA . GLU A 1 435 ? 25.001 -18.767 -5.840 1.00 91.06 435 GLU A CA 1
ATOM 3333 C C . GLU A 1 435 ? 25.924 -18.251 -4.717 1.00 91.06 435 GLU A C 1
ATOM 3335 O O . GLU A 1 435 ? 25.551 -18.282 -3.546 1.00 91.06 435 GLU A O 1
ATOM 3340 N N . ARG A 1 436 ? 27.096 -17.695 -5.061 1.00 89.75 436 ARG A N 1
ATOM 3341 C CA . ARG A 1 436 ? 28.002 -17.059 -4.090 1.00 89.75 436 ARG A CA 1
ATOM 3342 C C . ARG A 1 436 ? 27.380 -15.813 -3.454 1.00 89.75 436 ARG A C 1
ATOM 3344 O O . ARG A 1 436 ? 27.507 -15.632 -2.250 1.00 89.75 436 ARG A O 1
ATOM 3351 N N . GLU A 1 437 ? 26.705 -14.979 -4.241 1.00 90.69 437 GLU A N 1
ATOM 3352 C CA . GLU A 1 437 ? 26.021 -13.775 -3.744 1.00 90.69 437 GLU A CA 1
ATOM 3353 C C . GLU A 1 437 ? 24.778 -14.124 -2.924 1.00 90.69 437 GLU A C 1
ATOM 3355 O O . GLU A 1 437 ? 24.535 -13.492 -1.906 1.00 90.69 437 GLU A O 1
ATOM 3360 N N . ILE A 1 438 ? 24.030 -15.160 -3.313 1.00 91.81 438 ILE A N 1
ATOM 3361 C CA . ILE A 1 438 ? 22.871 -15.659 -2.554 1.00 91.81 438 ILE A CA 1
ATOM 3362 C C . ILE A 1 438 ? 23.316 -16.163 -1.175 1.00 91.81 438 ILE A C 1
ATOM 3364 O O . ILE A 1 438 ? 22.700 -15.823 -0.166 1.00 91.81 438 ILE A O 1
ATOM 3368 N N . LYS A 1 439 ? 24.412 -16.933 -1.111 1.00 90.31 439 LYS A N 1
ATOM 3369 C CA . LYS A 1 439 ? 25.007 -17.362 0.164 1.00 90.31 439 LYS A CA 1
ATOM 3370 C C . LYS A 1 439 ? 25.503 -16.175 0.990 1.00 90.31 439 LYS A C 1
ATOM 3372 O O . LYS A 1 439 ? 25.214 -16.117 2.178 1.00 90.31 439 LYS A O 1
ATOM 3377 N N . ALA A 1 440 ? 26.198 -15.222 0.364 1.00 89.50 440 ALA A N 1
ATOM 3378 C CA . ALA A 1 440 ? 26.684 -14.017 1.038 1.00 89.50 440 ALA A CA 1
ATOM 3379 C C . ALA A 1 440 ? 25.544 -13.134 1.577 1.00 89.50 440 ALA A C 1
ATOM 3381 O O . ALA A 1 440 ? 25.696 -12.522 2.625 1.00 89.50 440 ALA A O 1
ATOM 3382 N N . ALA A 1 441 ? 24.394 -13.111 0.897 1.00 87.56 441 ALA A N 1
ATOM 3383 C CA . ALA A 1 441 ? 23.182 -12.423 1.336 1.00 87.56 441 ALA A CA 1
ATOM 3384 C C . ALA A 1 441 ? 22.376 -13.202 2.399 1.00 87.56 441 ALA A C 1
ATOM 3386 O O . ALA A 1 441 ? 21.278 -12.786 2.755 1.00 87.56 441 ALA A O 1
ATOM 3387 N N . GLY A 1 442 ? 22.866 -14.354 2.878 1.00 89.31 442 GLY A N 1
ATOM 3388 C CA . GLY A 1 442 ? 22.190 -15.139 3.917 1.00 89.31 442 GLY A CA 1
ATOM 3389 C C . GLY A 1 442 ? 20.909 -15.849 3.456 1.00 89.31 442 GLY A C 1
ATOM 3390 O O . GLY A 1 442 ? 20.086 -16.221 4.291 1.00 89.31 442 GLY A O 1
ATOM 3391 N N . LEU A 1 443 ? 20.733 -16.052 2.143 1.00 91.94 443 LEU A N 1
ATOM 3392 C CA . LEU A 1 443 ? 19.550 -16.686 1.533 1.00 91.94 443 LEU A CA 1
ATOM 3393 C C . LEU A 1 443 ? 19.681 -18.212 1.358 1.00 91.94 443 LEU A C 1
ATOM 3395 O O . LEU A 1 443 ? 18.853 -18.847 0.704 1.00 91.94 443 LEU A O 1
ATOM 3399 N N . ARG A 1 444 ? 20.736 -18.811 1.918 1.00 92.19 444 ARG A N 1
ATOM 3400 C CA . ARG A 1 444 ? 20.949 -20.267 2.023 1.00 92.19 444 ARG A CA 1
ATOM 3401 C C . ARG A 1 444 ? 21.209 -20.669 3.475 1.00 92.19 444 ARG A C 1
ATOM 3403 O O . ARG A 1 444 ? 22.089 -21.482 3.737 1.00 92.19 444 ARG A O 1
ATOM 3410 N N . SER A 1 445 ? 20.514 -20.030 4.411 1.00 89.62 445 SER A N 1
ATOM 3411 C CA . SER A 1 445 ? 20.586 -20.420 5.818 1.00 89.62 445 SER A CA 1
ATOM 3412 C C . SER A 1 445 ? 19.952 -21.800 6.019 1.00 89.62 445 SER A C 1
ATOM 3414 O O . SER A 1 445 ? 19.041 -22.166 5.277 1.00 89.62 445 SER A O 1
ATOM 3416 N N . ASN A 1 446 ? 20.413 -22.552 7.018 1.00 85.56 446 ASN A N 1
ATOM 3417 C CA . ASN A 1 446 ? 19.752 -23.799 7.415 1.00 85.56 446 ASN A CA 1
ATOM 3418 C C . ASN A 1 446 ? 18.420 -23.505 8.121 1.00 85.56 446 ASN A C 1
ATOM 3420 O O . ASN A 1 446 ? 17.433 -24.180 7.861 1.00 85.56 446 ASN A O 1
ATOM 3424 N N . ASP A 1 447 ? 18.380 -22.422 8.904 1.00 84.69 447 ASP A N 1
ATOM 3425 C CA . ASP A 1 447 ? 17.204 -21.984 9.654 1.00 84.69 447 ASP A CA 1
ATOM 3426 C C . ASP A 1 447 ? 16.789 -20.572 9.224 1.00 84.69 447 ASP A C 1
ATOM 3428 O O . ASP A 1 447 ? 17.639 -19.688 9.053 1.00 84.69 447 ASP A O 1
ATOM 3432 N N . GLY A 1 448 ? 15.489 -20.327 9.055 1.00 90.00 448 GLY A N 1
ATOM 3433 C CA . GLY A 1 448 ? 14.993 -19.020 8.625 1.00 90.00 448 GLY A CA 1
ATOM 3434 C C . GLY A 1 448 ? 13.610 -19.047 7.985 1.00 90.00 448 GLY A C 1
ATOM 3435 O O . GLY A 1 448 ? 12.839 -19.986 8.167 1.00 90.00 448 GLY A O 1
ATOM 3436 N N . LEU A 1 449 ? 13.298 -17.981 7.247 1.00 93.44 449 LEU A N 1
ATOM 3437 C CA . LEU A 1 449 ? 12.070 -17.885 6.459 1.00 93.44 449 LEU A CA 1
ATOM 3438 C C . LEU A 1 449 ? 12.331 -18.317 5.018 1.00 93.44 449 LEU A C 1
ATOM 3440 O O . LEU A 1 449 ? 13.271 -17.848 4.378 1.00 93.44 449 LEU A O 1
ATOM 3444 N N . LEU A 1 450 ? 11.478 -19.183 4.489 1.00 94.38 450 LEU A N 1
ATOM 3445 C CA . LEU A 1 450 ? 11.501 -19.587 3.093 1.00 94.38 450 LEU A CA 1
ATOM 3446 C C . LEU A 1 450 ? 10.946 -18.453 2.230 1.00 94.38 450 LEU A C 1
ATOM 3448 O O . LEU A 1 450 ? 9.775 -18.101 2.352 1.00 94.38 450 LEU A O 1
ATOM 3452 N N . LEU A 1 451 ? 11.785 -17.902 1.349 1.00 92.38 451 LEU A N 1
ATOM 3453 C CA . LEU A 1 451 ? 11.414 -16.832 0.417 1.00 92.38 451 LEU A CA 1
ATOM 3454 C C . LEU A 1 451 ? 11.008 -17.351 -0.968 1.00 92.38 451 LEU A C 1
ATOM 3456 O O . LEU A 1 451 ? 10.325 -16.659 -1.718 1.00 92.38 451 LEU A O 1
ATOM 3460 N N . GLY A 1 452 ? 11.460 -18.548 -1.340 1.00 90.62 452 GLY A N 1
ATOM 3461 C CA . GLY A 1 452 ? 11.197 -19.134 -2.651 1.00 90.62 452 GLY A CA 1
ATOM 3462 C C . GLY A 1 452 ? 12.193 -20.231 -3.008 1.00 90.62 452 GLY A C 1
ATOM 3463 O O . GLY A 1 452 ? 12.835 -20.815 -2.137 1.00 90.62 452 GLY A O 1
ATOM 3464 N N . ARG A 1 453 ? 12.354 -20.504 -4.305 1.00 90.06 453 ARG A N 1
ATOM 3465 C CA . ARG A 1 453 ? 13.254 -21.544 -4.821 1.00 90.06 453 ARG A CA 1
ATOM 3466 C C . ARG A 1 453 ? 14.041 -21.019 -6.015 1.00 90.06 453 ARG A C 1
ATOM 3468 O O . ARG A 1 453 ? 13.472 -20.383 -6.895 1.00 90.06 453 ARG A O 1
ATOM 3475 N N . LYS A 1 454 ? 15.337 -21.330 -6.070 1.00 89.06 454 LYS A N 1
ATOM 3476 C CA . LYS A 1 454 ? 16.208 -21.024 -7.211 1.00 89.06 454 LYS A CA 1
ATOM 3477 C C . LYS A 1 454 ? 17.123 -22.208 -7.503 1.00 89.06 454 LYS A C 1
ATOM 3479 O O . LYS A 1 454 ? 17.765 -22.708 -6.577 1.00 89.06 454 LYS A O 1
ATOM 3484 N N . ASP A 1 455 ? 17.171 -22.629 -8.767 1.00 87.69 455 ASP A N 1
ATOM 3485 C CA . ASP A 1 455 ? 18.015 -23.729 -9.258 1.00 87.69 455 ASP A CA 1
ATOM 3486 C C . ASP A 1 455 ? 17.794 -25.034 -8.461 1.00 87.69 455 ASP A C 1
ATOM 3488 O O . ASP A 1 455 ? 18.730 -25.693 -8.015 1.00 87.69 455 ASP A O 1
ATOM 3492 N N . GLY A 1 456 ? 16.523 -25.355 -8.185 1.00 87.62 456 GLY A N 1
ATOM 3493 C CA . GLY A 1 456 ? 16.117 -26.536 -7.409 1.00 87.62 456 GLY A CA 1
ATOM 3494 C C . GLY A 1 456 ? 16.311 -26.431 -5.889 1.00 87.62 456 GLY A C 1
ATOM 3495 O O . GLY A 1 456 ? 15.833 -27.301 -5.170 1.00 87.62 456 GLY A O 1
ATOM 3496 N N . LYS A 1 457 ? 16.939 -25.364 -5.375 1.00 89.06 457 LYS A N 1
ATOM 3497 C CA . LYS A 1 457 ? 17.239 -25.186 -3.941 1.00 89.06 457 LYS A CA 1
ATOM 3498 C C . LYS A 1 457 ? 16.392 -24.089 -3.300 1.00 89.06 457 LYS A C 1
ATOM 3500 O O . LYS A 1 457 ? 16.211 -23.018 -3.892 1.00 89.06 457 LYS A O 1
ATOM 3505 N N . MET A 1 458 ? 15.929 -24.318 -2.072 1.00 91.56 458 MET A N 1
ATOM 3506 C CA . MET A 1 458 ? 15.145 -23.338 -1.309 1.00 91.56 458 MET A CA 1
ATOM 3507 C C . MET A 1 458 ? 15.980 -22.115 -0.922 1.00 91.56 458 MET A C 1
ATOM 3509 O O . MET A 1 458 ? 17.139 -22.231 -0.518 1.00 91.56 458 MET A O 1
ATOM 3513 N N . LEU A 1 459 ? 15.400 -20.931 -1.090 1.00 93.81 459 LEU A N 1
ATOM 3514 C CA . LEU A 1 459 ? 15.945 -19.664 -0.619 1.00 93.81 459 LEU A CA 1
ATOM 3515 C C . LEU A 1 459 ? 15.468 -19.464 0.820 1.00 93.81 459 LEU A C 1
ATOM 3517 O O . LEU A 1 459 ? 14.338 -19.035 1.036 1.00 93.81 459 LEU A O 1
ATOM 3521 N N . CYS A 1 460 ? 16.310 -19.817 1.785 1.00 93.88 460 CYS A N 1
ATOM 3522 C CA . CYS A 1 460 ? 16.018 -19.692 3.208 1.00 93.88 460 CYS A CA 1
ATOM 3523 C C . CYS A 1 460 ? 16.768 -18.487 3.777 1.00 93.88 460 CYS A C 1
ATOM 3525 O O . CYS A 1 460 ? 18.001 -18.447 3.775 1.00 93.88 460 CYS A O 1
ATOM 3527 N N . PHE A 1 461 ? 16.015 -17.493 4.231 1.00 93.06 461 PHE A N 1
ATOM 3528 C CA . PHE A 1 461 ? 16.520 -16.229 4.733 1.00 93.06 461 PHE A CA 1
ATOM 3529 C C . PHE A 1 461 ? 16.723 -16.276 6.250 1.00 93.06 461 PHE A C 1
ATOM 3531 O O . PHE A 1 461 ? 15.767 -16.190 7.032 1.00 93.06 461 PHE A O 1
ATOM 3538 N N . GLY A 1 462 ? 17.990 -16.388 6.656 1.00 87.19 462 GLY A N 1
ATOM 3539 C CA . GLY A 1 462 ? 18.408 -16.496 8.061 1.00 87.19 462 GLY A CA 1
ATOM 3540 C C . GLY A 1 462 ? 18.528 -15.170 8.821 1.00 87.19 462 GLY A C 1
ATOM 3541 O O . GLY A 1 462 ? 18.801 -15.190 10.022 1.00 87.19 462 GLY A O 1
ATOM 3542 N N . GLY A 1 463 ? 18.327 -14.036 8.140 1.00 86.19 463 GLY A N 1
ATOM 3543 C CA . GLY A 1 463 ? 18.390 -12.699 8.735 1.00 86.19 463 GLY A CA 1
ATOM 3544 C C . GLY A 1 463 ? 17.349 -12.458 9.838 1.00 86.19 463 GLY A C 1
ATOM 3545 O O . GLY A 1 463 ? 16.394 -13.225 9.993 1.00 86.19 463 GLY A O 1
ATOM 3546 N N . SER A 1 464 ? 17.538 -11.406 10.635 1.00 84.94 464 SER A N 1
ATOM 3547 C CA . SER A 1 464 ? 16.586 -10.972 11.675 1.00 84.94 464 SER A CA 1
ATOM 3548 C C . SER A 1 464 ? 15.509 -10.026 11.136 1.00 84.94 464 SER A C 1
ATOM 3550 O O . SER A 1 464 ? 14.529 -9.741 11.824 1.00 84.94 464 SER A O 1
ATOM 3552 N N . GLU A 1 465 ? 15.656 -9.575 9.892 1.00 88.56 465 GLU A N 1
ATOM 3553 C CA . GLU A 1 465 ? 14.763 -8.635 9.237 1.00 88.56 465 GLU A CA 1
ATOM 3554 C C . GLU A 1 465 ? 13.367 -9.229 9.033 1.00 88.56 465 GLU A C 1
ATOM 3556 O O . GLU A 1 465 ? 13.178 -10.430 8.790 1.00 88.56 465 GLU A O 1
ATOM 3561 N N . HIS A 1 466 ? 12.373 -8.353 9.117 1.00 92.69 466 HIS A N 1
ATOM 3562 C CA . HIS A 1 466 ? 10.971 -8.669 8.883 1.00 92.69 466 HIS A CA 1
ATOM 3563 C C . HIS A 1 466 ? 10.682 -8.898 7.397 1.00 92.69 466 HIS A C 1
ATOM 3565 O O . HIS A 1 466 ? 11.392 -8.388 6.528 1.00 92.69 466 HIS A O 1
ATOM 3571 N N . VAL A 1 467 ? 9.625 -9.654 7.098 1.00 92.75 467 VAL A N 1
ATOM 3572 C CA . VAL A 1 467 ? 9.219 -9.956 5.722 1.00 92.75 467 VAL A CA 1
ATOM 3573 C C . VAL A 1 467 ? 7.785 -9.506 5.481 1.00 92.75 467 VAL A C 1
ATOM 3575 O O . VAL A 1 467 ? 6.870 -9.888 6.205 1.00 92.75 467 VAL A O 1
ATOM 3578 N N . LEU A 1 468 ? 7.591 -8.712 4.428 1.00 92.12 468 LEU A N 1
ATOM 3579 C CA . LEU A 1 468 ? 6.279 -8.327 3.920 1.00 92.12 468 LEU A CA 1
ATOM 3580 C C . LEU A 1 468 ? 5.993 -9.114 2.639 1.00 92.12 468 LEU A C 1
ATOM 3582 O O . LEU A 1 468 ? 6.672 -8.925 1.629 1.00 92.12 468 LEU A O 1
ATOM 3586 N N . LEU A 1 469 ? 4.975 -9.968 2.672 1.00 91.62 469 LEU A N 1
ATOM 3587 C CA . LEU A 1 469 ? 4.449 -10.650 1.499 1.00 91.62 469 LEU A CA 1
ATOM 3588 C C . LEU A 1 469 ? 3.248 -9.876 0.954 1.00 91.62 469 LEU A C 1
ATOM 3590 O O . LEU A 1 469 ? 2.227 -9.736 1.626 1.00 91.62 469 LEU A O 1
ATOM 3594 N N . TYR A 1 470 ? 3.347 -9.435 -0.296 1.00 90.12 470 TYR A N 1
ATOM 3595 C CA . TYR A 1 470 ? 2.210 -8.946 -1.069 1.00 90.12 470 TYR A CA 1
ATOM 3596 C C . TYR A 1 470 ? 1.813 -9.999 -2.101 1.00 90.12 470 TYR A C 1
ATOM 3598 O O . TYR A 1 470 ? 2.620 -10.373 -2.951 1.00 90.12 470 TYR A O 1
ATOM 3606 N N . ALA A 1 471 ? 0.569 -10.466 -2.027 1.00 86.38 471 ALA A N 1
ATOM 3607 C CA . ALA A 1 471 ? 0.026 -11.423 -2.981 1.00 86.38 471 ALA A CA 1
ATOM 3608 C C . ALA A 1 471 ? -1.494 -11.231 -3.130 1.00 86.38 471 ALA A C 1
ATOM 3610 O O . ALA A 1 471 ? -2.202 -11.317 -2.122 1.00 86.38 471 ALA A O 1
ATOM 3611 N N . PRO A 1 472 ? -2.017 -10.998 -4.352 1.00 81.81 472 PRO A N 1
ATOM 3612 C CA . PRO A 1 472 ? -3.451 -10.837 -4.576 1.00 81.81 472 PRO A CA 1
ATOM 3613 C C . PRO A 1 472 ? -4.235 -12.110 -4.220 1.00 81.81 472 PRO A C 1
ATOM 3615 O O . PRO A 1 472 ? -3.677 -13.195 -4.018 1.00 81.81 472 PRO A O 1
ATOM 3618 N N . THR A 1 473 ? -5.559 -11.987 -4.134 1.00 77.69 473 THR A N 1
ATOM 3619 C CA . THR A 1 473 ? -6.433 -13.132 -3.856 1.00 77.69 473 THR A CA 1
ATOM 3620 C C . THR A 1 473 ? -6.230 -14.242 -4.890 1.00 77.69 473 THR A C 1
ATOM 3622 O O . THR A 1 473 ? -5.962 -13.992 -6.062 1.00 77.69 473 THR A O 1
ATOM 3625 N N . ARG A 1 474 ? -6.322 -15.500 -4.436 1.00 76.62 474 ARG A N 1
ATOM 3626 C CA . ARG A 1 474 ? -6.115 -16.715 -5.251 1.00 76.62 474 ARG A CA 1
ATOM 3627 C C . ARG A 1 474 ? -4.712 -16.887 -5.865 1.00 76.62 474 ARG A C 1
ATOM 3629 O O . ARG A 1 474 ? -4.506 -17.845 -6.596 1.00 76.62 474 ARG A O 1
ATOM 3636 N N . ALA A 1 475 ? -3.715 -16.078 -5.493 1.00 81.38 475 ALA A N 1
ATOM 3637 C CA . ALA A 1 475 ? -2.322 -16.252 -5.936 1.00 81.38 475 ALA A CA 1
ATOM 3638 C C . ALA A 1 475 ? -1.567 -17.416 -5.252 1.00 81.38 475 ALA A C 1
ATOM 3640 O O . ALA A 1 475 ? -0.368 -17.583 -5.453 1.00 81.38 475 ALA A O 1
ATOM 3641 N N . GLY A 1 476 ? -2.237 -18.193 -4.394 1.00 83.00 476 GLY A N 1
ATOM 3642 C CA . GLY A 1 476 ? -1.614 -19.303 -3.668 1.00 83.00 476 GLY A CA 1
ATOM 3643 C C . GLY A 1 476 ? -0.750 -18.889 -2.470 1.00 83.00 476 GLY A C 1
ATOM 3644 O O . GLY A 1 476 ? 0.053 -19.694 -2.018 1.00 83.00 476 GLY A O 1
ATOM 3645 N N . LYS A 1 477 ? -0.913 -17.673 -1.919 1.00 87.69 477 LYS A N 1
ATOM 3646 C CA . LYS A 1 477 ? -0.116 -17.162 -0.779 1.00 87.69 477 LYS A CA 1
ATOM 3647 C C . LYS A 1 477 ? -0.098 -18.094 0.445 1.00 87.69 477 LYS A C 1
ATOM 3649 O O . LYS A 1 477 ? 0.951 -18.283 1.055 1.00 87.69 477 LYS A O 1
ATOM 3654 N N . GLY A 1 478 ? -1.241 -18.712 0.757 1.00 84.75 478 GLY A N 1
ATOM 3655 C CA . GLY A 1 478 ? -1.386 -19.652 1.871 1.00 84.75 478 GLY A CA 1
ATOM 3656 C C . GLY A 1 478 ? -0.527 -20.901 1.667 1.00 84.75 478 GLY A C 1
ATOM 3657 O O . GLY A 1 478 ? 0.439 -21.137 2.386 1.00 84.75 478 GLY A O 1
ATOM 3658 N N . VAL A 1 479 ? -0.835 -21.660 0.612 1.00 87.38 479 VAL A N 1
ATOM 3659 C CA . VAL A 1 479 ? -0.188 -22.946 0.292 1.00 87.38 479 VAL A CA 1
ATOM 3660 C C . VAL A 1 479 ? 1.274 -22.779 -0.150 1.00 87.38 479 VAL A C 1
ATOM 3662 O O . VAL A 1 479 ? 2.111 -23.622 0.148 1.00 87.38 479 VAL A O 1
ATOM 3665 N N . GLY A 1 480 ? 1.601 -21.696 -0.855 1.00 88.06 480 GLY A N 1
ATOM 3666 C CA . GLY A 1 480 ? 2.925 -21.470 -1.436 1.00 88.06 480 GLY A CA 1
ATOM 3667 C C . GLY A 1 480 ? 3.926 -20.768 -0.519 1.00 88.06 480 GLY A C 1
ATOM 3668 O O . GLY A 1 480 ? 5.120 -20.816 -0.805 1.00 88.06 480 GLY A O 1
ATOM 3669 N N . TYR A 1 481 ? 3.473 -20.117 0.560 1.00 92.69 481 TYR A N 1
ATOM 3670 C CA . TYR A 1 481 ? 4.356 -19.315 1.413 1.00 92.69 481 TYR A CA 1
ATOM 3671 C C . TYR A 1 481 ? 4.058 -19.428 2.910 1.00 92.69 481 TYR A C 1
ATOM 3673 O O . TYR A 1 481 ? 4.968 -19.738 3.678 1.00 92.69 481 TYR A O 1
ATOM 3681 N N . VAL A 1 482 ? 2.810 -19.202 3.332 1.00 94.12 482 VAL A N 1
ATOM 3682 C CA . VAL A 1 482 ? 2.427 -19.200 4.757 1.00 94.12 482 VAL A CA 1
ATOM 3683 C C . VAL A 1 482 ? 2.601 -20.584 5.382 1.00 94.12 482 VAL A C 1
ATOM 3685 O O . VAL A 1 482 ? 3.395 -20.730 6.308 1.00 94.12 482 VAL A O 1
ATOM 3688 N N . ILE A 1 483 ? 1.940 -21.612 4.836 1.00 94.94 483 ILE A N 1
ATOM 3689 C CA . ILE A 1 483 ? 2.036 -22.988 5.345 1.00 94.94 483 ILE A CA 1
ATOM 3690 C C . ILE A 1 483 ? 3.482 -23.507 5.291 1.00 94.94 483 ILE A C 1
ATOM 3692 O O . ILE A 1 483 ? 3.965 -23.965 6.322 1.00 94.94 483 ILE A O 1
ATOM 3696 N N . PRO A 1 484 ? 4.237 -23.385 4.176 1.00 94.50 484 PRO A N 1
ATOM 3697 C CA . PRO A 1 484 ? 5.640 -23.795 4.157 1.00 94.50 484 PRO A CA 1
ATOM 3698 C C . PRO A 1 484 ? 6.491 -23.139 5.247 1.00 94.50 484 PRO A C 1
ATOM 3700 O O . PRO A 1 484 ? 7.329 -23.810 5.840 1.00 94.50 484 PRO A O 1
ATOM 3703 N N . ASN A 1 485 ? 6.275 -21.856 5.555 1.00 95.38 485 ASN A N 1
ATOM 3704 C CA . ASN A 1 485 ? 6.992 -21.190 6.643 1.00 95.38 485 ASN A CA 1
ATOM 3705 C C . ASN A 1 485 ? 6.539 -21.665 8.031 1.00 95.38 485 ASN A C 1
ATOM 3707 O O . ASN A 1 485 ? 7.385 -21.804 8.910 1.00 95.38 485 ASN A O 1
ATOM 3711 N N . LEU A 1 486 ? 5.253 -21.979 8.225 1.00 95.75 486 LEU A N 1
ATOM 3712 C CA . LEU A 1 486 ? 4.761 -22.614 9.455 1.00 95.75 486 LEU A CA 1
ATOM 3713 C C . LEU A 1 486 ? 5.338 -24.018 9.656 1.00 95.75 486 LEU A C 1
ATOM 3715 O O . LEU A 1 486 ? 5.555 -24.423 10.788 1.00 95.75 486 LEU A O 1
ATOM 3719 N N . LEU A 1 487 ? 5.619 -24.759 8.589 1.00 94.06 487 LEU A N 1
ATOM 3720 C CA . LEU A 1 487 ? 6.267 -26.069 8.695 1.00 94.06 487 LEU A CA 1
ATOM 3721 C C . LEU A 1 487 ? 7.791 -25.942 8.868 1.00 94.06 487 LEU A C 1
ATOM 3723 O O . LEU A 1 487 ? 8.401 -26.745 9.561 1.00 94.06 487 LEU A O 1
ATOM 3727 N N . ASN A 1 488 ? 8.411 -24.922 8.268 1.00 92.75 488 ASN A N 1
ATOM 3728 C CA . ASN A 1 488 ? 9.863 -24.724 8.300 1.00 92.75 488 ASN A CA 1
ATOM 3729 C C . ASN A 1 488 ? 10.373 -24.058 9.586 1.00 92.75 488 ASN A C 1
ATOM 3731 O O . ASN A 1 488 ? 11.514 -24.282 9.973 1.00 92.75 488 ASN A O 1
ATOM 3735 N N . TRP A 1 489 ? 9.585 -23.183 10.219 1.00 93.31 489 TRP A N 1
ATOM 3736 C CA . TRP A 1 489 ? 10.068 -22.363 11.330 1.00 93.31 489 TRP A CA 1
ATOM 3737 C C . TRP A 1 489 ? 10.222 -23.176 12.629 1.00 93.31 489 TRP A C 1
ATOM 3739 O O . TRP A 1 489 ? 9.209 -23.595 13.197 1.00 93.31 489 TRP A O 1
ATOM 3749 N N . PRO A 1 490 ? 11.447 -23.344 13.167 1.00 88.81 490 PRO A N 1
ATOM 3750 C CA . PRO A 1 490 ? 11.687 -24.212 14.324 1.00 88.81 490 PRO A CA 1
ATOM 3751 C C . PRO A 1 490 ? 11.367 -23.543 15.669 1.00 88.81 490 PRO A C 1
ATOM 3753 O O . PRO A 1 490 ? 11.263 -24.215 16.691 1.00 88.81 490 PRO A O 1
ATOM 3756 N N . GLY A 1 491 ? 11.254 -22.212 15.692 1.00 91.69 491 GLY A N 1
ATOM 3757 C CA . GLY A 1 491 ? 10.935 -21.445 16.894 1.00 91.69 491 GLY A CA 1
ATOM 3758 C C . GLY A 1 491 ? 9.436 -21.360 17.162 1.00 91.69 491 GLY A C 1
ATOM 3759 O O . GLY A 1 491 ? 8.624 -21.980 16.467 1.00 91.69 491 GLY A O 1
ATOM 3760 N N . SER A 1 492 ? 9.088 -20.531 18.142 1.00 96.06 492 SER A N 1
ATOM 3761 C CA . SER A 1 492 ? 7.700 -20.262 18.505 1.00 96.06 492 SER A CA 1
ATOM 3762 C C . SER A 1 492 ? 6.994 -19.438 17.432 1.00 96.06 492 SER A C 1
ATOM 3764 O O . SER A 1 492 ? 7.627 -18.630 16.743 1.00 96.06 492 SER A O 1
ATOM 3766 N N . VAL A 1 493 ? 5.686 -19.634 17.291 1.00 97.06 493 VAL A N 1
ATOM 3767 C CA . VAL A 1 493 ? 4.836 -18.944 16.317 1.00 97.06 4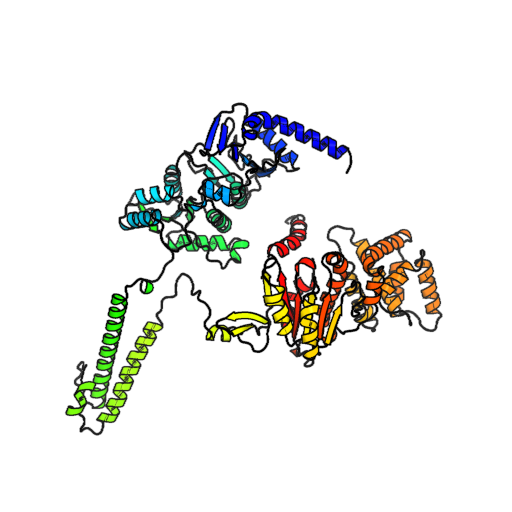93 VAL A CA 1
ATOM 3768 C C . VAL A 1 493 ? 3.621 -18.355 17.016 1.00 97.06 493 VAL A C 1
ATOM 3770 O O . VAL A 1 493 ? 2.973 -19.017 17.815 1.00 97.06 493 VAL A O 1
ATOM 3773 N N . VAL A 1 494 ? 3.272 -17.128 16.650 1.00 97.19 494 VAL A N 1
ATOM 3774 C CA . VAL A 1 494 ? 1.935 -16.576 16.863 1.00 97.19 494 VAL A CA 1
ATOM 3775 C C . VAL A 1 494 ? 1.363 -16.275 15.486 1.00 97.19 494 VAL A C 1
ATOM 3777 O O . VAL A 1 494 ? 1.890 -15.413 14.780 1.00 97.19 494 VAL A O 1
ATOM 3780 N N . ALA A 1 495 ? 0.327 -17.004 15.086 1.00 96.00 495 ALA A N 1
ATOM 3781 C CA . ALA A 1 495 ? -0.269 -16.907 13.762 1.00 96.00 495 ALA A CA 1
ATOM 3782 C C . ALA A 1 495 ? -1.681 -16.324 13.844 1.00 96.00 495 ALA A C 1
ATOM 3784 O O . ALA A 1 495 ? -2.555 -16.922 14.463 1.00 96.00 495 ALA A O 1
ATOM 3785 N N . LEU A 1 496 ? -1.924 -15.189 13.186 1.00 93.94 496 LEU A N 1
ATOM 3786 C CA . LEU A 1 496 ? -3.285 -14.763 12.873 1.00 93.94 496 LEU A CA 1
ATOM 3787 C C . LEU A 1 496 ? -3.839 -15.665 11.772 1.00 93.94 496 LEU A C 1
ATOM 3789 O O . LEU A 1 496 ? -3.237 -15.761 10.701 1.00 93.94 496 LEU A O 1
ATOM 3793 N N . ASP A 1 497 ? -4.972 -16.310 12.032 1.00 91.88 497 ASP A N 1
ATOM 3794 C CA . ASP A 1 497 ? -5.572 -17.278 11.123 1.00 91.88 497 ASP A CA 1
ATOM 3795 C C . ASP A 1 497 ? -7.050 -16.966 10.867 1.00 91.88 497 ASP A C 1
ATOM 3797 O O . ASP A 1 497 ? -7.960 -17.548 11.458 1.00 91.88 497 ASP A O 1
ATOM 3801 N N . VAL A 1 498 ? -7.282 -16.031 9.941 1.00 85.56 498 VAL A N 1
ATOM 3802 C CA . VAL A 1 498 ? -8.628 -15.538 9.600 1.00 85.56 498 VAL A CA 1
ATOM 3803 C C . VAL A 1 498 ? -9.512 -16.621 8.948 1.00 85.56 498 VAL A C 1
ATOM 3805 O O . VAL A 1 498 ? -10.734 -16.505 8.882 1.00 85.56 498 VAL A O 1
ATOM 3808 N N . LYS A 1 499 ? -8.908 -17.688 8.414 1.00 82.94 499 LYS A N 1
ATOM 3809 C CA . LYS A 1 499 ? -9.629 -18.759 7.702 1.00 82.94 499 LYS A CA 1
ATOM 3810 C C . LYS A 1 499 ? -9.541 -20.122 8.377 1.00 82.94 499 LYS A C 1
ATOM 3812 O O . LYS A 1 499 ? -10.104 -21.075 7.850 1.00 82.94 499 LYS A O 1
ATOM 3817 N N . LYS A 1 500 ? -8.831 -20.218 9.503 1.00 87.56 500 LYS A N 1
ATOM 3818 C CA . LYS A 1 500 ? -8.472 -21.472 10.191 1.00 87.56 500 LYS A CA 1
ATOM 3819 C C . LYS A 1 500 ? -7.638 -22.455 9.345 1.00 87.56 500 LYS A C 1
ATOM 3821 O O . LYS A 1 500 ? -7.369 -23.577 9.765 1.00 87.56 500 LYS A O 1
ATOM 3826 N N . GLU A 1 501 ? -7.184 -22.035 8.162 1.00 90.00 501 GLU A N 1
ATOM 3827 C CA . GLU A 1 501 ? -6.420 -22.877 7.236 1.00 90.00 501 GLU A CA 1
ATOM 3828 C C . GLU A 1 501 ? -5.003 -23.148 7.759 1.00 90.00 501 GLU A C 1
ATOM 3830 O O . GLU A 1 501 ? -4.420 -24.191 7.450 1.00 90.00 501 GLU A O 1
ATOM 3835 N N . ASN A 1 502 ? -4.437 -22.214 8.533 1.00 93.62 502 ASN A N 1
ATOM 3836 C CA . ASN A 1 502 ? -3.096 -22.354 9.089 1.00 93.62 502 ASN A CA 1
ATOM 3837 C C . ASN A 1 502 ? -3.089 -23.404 10.199 1.00 93.62 502 ASN A C 1
ATOM 3839 O O . ASN A 1 502 ? -2.220 -24.280 10.191 1.00 93.62 502 ASN A O 1
ATOM 3843 N N . TRP A 1 503 ? -4.064 -23.353 11.107 1.00 94.31 503 TRP A N 1
ATOM 3844 C CA . TRP A 1 503 ? -4.271 -24.354 12.149 1.00 94.31 503 TRP A CA 1
ATOM 3845 C C . TRP A 1 503 ? -4.443 -25.746 11.537 1.00 94.31 503 TRP A C 1
ATOM 3847 O O . TRP A 1 503 ? -3.611 -26.625 11.775 1.00 94.31 503 TRP A O 1
ATOM 3857 N N . ASP A 1 504 ? -5.442 -25.913 10.666 1.00 93.62 504 ASP A N 1
ATOM 3858 C CA . ASP A 1 504 ? -5.819 -27.217 10.107 1.00 93.62 504 ASP A CA 1
ATOM 3859 C C . ASP A 1 504 ? -4.665 -27.909 9.366 1.00 93.62 504 ASP A C 1
ATOM 3861 O O . ASP A 1 504 ? -4.559 -29.135 9.364 1.00 93.62 504 ASP A O 1
ATOM 3865 N N . ARG A 1 505 ? -3.778 -27.135 8.729 1.00 94.69 505 ARG A N 1
ATOM 3866 C CA . ARG A 1 505 ? -2.699 -27.675 7.886 1.00 94.69 505 ARG A CA 1
ATOM 3867 C C . ARG A 1 505 ? -1.350 -27.807 8.580 1.00 94.69 505 ARG A C 1
ATOM 3869 O O . ARG A 1 505 ? -0.491 -28.502 8.041 1.00 94.69 505 ARG A O 1
ATOM 3876 N N . SER A 1 506 ? -1.113 -27.121 9.700 1.00 96.38 506 SER A N 1
ATOM 3877 C CA . SER A 1 506 ? 0.230 -27.067 10.304 1.00 96.38 506 SER A CA 1
ATOM 3878 C C . SER A 1 506 ? 0.296 -27.394 11.794 1.00 96.38 506 SER A C 1
ATOM 3880 O O . SER A 1 506 ? 1.368 -27.783 12.254 1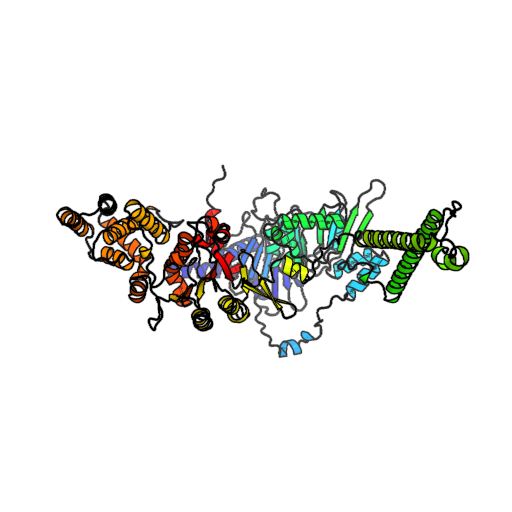.00 96.38 506 SER A O 1
ATOM 3882 N N . ALA A 1 507 ? -0.814 -27.315 12.537 1.00 95.69 507 ALA A N 1
ATOM 3883 C CA . ALA A 1 507 ? -0.818 -27.544 13.982 1.00 95.69 507 ALA A CA 1
ATOM 3884 C C . ALA A 1 507 ? -0.313 -28.948 14.359 1.00 95.69 507 ALA A C 1
ATOM 3886 O O . ALA A 1 507 ? 0.595 -29.071 15.178 1.00 95.69 507 ALA A O 1
ATOM 3887 N N . GLY A 1 508 ? -0.835 -29.996 13.707 1.00 96.44 508 GLY A N 1
ATOM 3888 C CA . GLY A 1 508 ? -0.433 -31.385 13.968 1.00 96.44 508 GLY A CA 1
ATOM 3889 C C . GLY A 1 508 ? 1.055 -31.634 13.715 1.00 96.44 508 GLY A C 1
ATOM 3890 O O . GLY A 1 508 ? 1.750 -32.152 14.582 1.00 96.44 508 GLY A O 1
ATOM 3891 N N . PHE A 1 509 ? 1.576 -31.157 12.578 1.00 96.69 509 PHE A N 1
ATOM 3892 C CA . PHE A 1 509 ? 3.002 -31.265 12.258 1.00 96.69 509 PHE A CA 1
ATOM 3893 C C . PHE A 1 509 ? 3.873 -30.576 13.313 1.00 96.69 509 PHE A C 1
ATOM 3895 O O . PHE A 1 509 ? 4.873 -31.132 13.757 1.00 96.69 509 PHE A O 1
ATOM 3902 N N . ARG A 1 510 ? 3.501 -29.364 13.740 1.00 96.12 510 ARG A N 1
ATOM 3903 C CA . ARG A 1 510 ? 4.281 -28.619 14.738 1.00 96.12 510 ARG A CA 1
ATOM 3904 C C . ARG A 1 510 ? 4.246 -29.292 16.112 1.00 96.12 510 ARG A C 1
ATOM 3906 O O . ARG A 1 510 ? 5.272 -29.293 16.788 1.00 96.12 510 ARG A O 1
ATOM 3913 N N . ALA A 1 511 ? 3.126 -29.915 16.481 1.00 96.19 511 ALA A N 1
ATOM 3914 C CA . ALA A 1 511 ? 3.016 -30.713 17.701 1.00 96.19 511 ALA A CA 1
ATOM 3915 C C . ALA A 1 511 ? 3.921 -31.959 17.656 1.00 96.19 511 ALA A C 1
ATOM 3917 O O . ALA A 1 511 ? 4.687 -32.200 18.587 1.00 96.19 511 ALA A O 1
ATOM 3918 N N . GLU A 1 512 ? 3.913 -32.702 16.543 1.00 95.94 512 GLU A N 1
ATOM 3919 C CA . GLU A 1 512 ? 4.795 -33.865 16.332 1.00 95.94 512 GLU A CA 1
ATOM 3920 C C . GLU A 1 512 ? 6.288 -33.498 16.377 1.00 95.94 512 GLU A C 1
ATOM 3922 O O . GLU A 1 512 ? 7.120 -34.318 16.760 1.00 95.94 512 GLU A O 1
ATOM 3927 N N . HIS A 1 513 ? 6.631 -32.249 16.047 1.00 93.38 513 HIS A N 1
ATOM 3928 C CA . HIS A 1 513 ? 7.997 -31.720 16.100 1.00 93.38 513 HIS A CA 1
ATOM 3929 C C . HIS A 1 513 ? 8.323 -31.015 17.431 1.00 93.38 513 HIS A C 1
ATOM 3931 O O . HIS A 1 513 ? 9.233 -30.185 17.496 1.00 93.38 513 HIS A O 1
ATOM 3937 N N . GLY A 1 514 ? 7.607 -31.366 18.505 1.00 90.62 514 GLY A N 1
ATOM 3938 C CA . GLY A 1 514 ? 7.959 -31.014 19.882 1.00 90.62 514 GLY A CA 1
ATOM 3939 C C . GLY A 1 514 ? 7.592 -29.592 20.302 1.00 90.62 514 GLY A C 1
ATOM 3940 O O . GLY A 1 514 ? 8.207 -29.067 21.230 1.00 90.62 514 GLY A O 1
ATOM 3941 N N . GLN A 1 515 ? 6.633 -28.956 19.624 1.00 93.94 515 GLN A N 1
ATOM 3942 C CA . GLN A 1 515 ? 6.080 -27.675 20.063 1.00 93.94 515 GLN A CA 1
ATOM 3943 C C . GLN A 1 515 ? 4.769 -27.857 20.816 1.00 93.94 515 GLN A C 1
ATOM 3945 O O . GLN A 1 515 ? 3.942 -28.688 20.449 1.00 93.94 515 GLN A O 1
ATOM 3950 N N . GLU A 1 516 ? 4.538 -27.017 21.819 1.00 96.38 516 GLU A N 1
ATOM 3951 C CA . GLU A 1 516 ? 3.202 -26.846 22.388 1.00 96.38 516 GLU A CA 1
ATOM 3952 C C . GLU A 1 516 ? 2.325 -26.103 21.376 1.00 96.38 516 GLU A C 1
ATOM 3954 O O . GLU A 1 516 ? 2.764 -25.126 20.769 1.00 96.38 516 GLU A O 1
ATOM 3959 N N . VAL A 1 517 ? 1.101 -26.569 21.136 1.00 97.06 517 VAL A N 1
ATOM 3960 C CA . VAL A 1 517 ? 0.242 -26.018 20.081 1.00 97.06 517 VAL A CA 1
ATOM 3961 C C . VAL A 1 517 ? -1.129 -25.675 20.650 1.00 97.06 517 VAL A C 1
ATOM 3963 O O . VAL A 1 517 ? -1.834 -26.542 21.160 1.00 97.06 517 VAL A O 1
ATOM 3966 N N . HIS A 1 518 ? -1.511 -24.404 20.540 1.00 97.38 518 HIS A N 1
ATOM 3967 C CA . HIS A 1 518 ? -2.737 -23.853 21.111 1.00 97.38 518 HIS A CA 1
ATOM 3968 C C . HIS A 1 518 ? -3.543 -23.106 20.044 1.00 97.38 518 HIS A C 1
ATOM 3970 O O . HIS A 1 518 ? -2.995 -22.301 19.290 1.00 97.38 518 HIS A O 1
ATOM 3976 N N . LEU A 1 519 ? -4.855 -23.346 20.005 1.00 96.56 519 LEU A N 1
ATOM 3977 C CA . LEU A 1 519 ? -5.811 -22.581 19.202 1.00 96.56 519 LEU A CA 1
ATOM 3978 C C . LEU A 1 519 ? -6.590 -21.655 20.126 1.00 96.56 519 LEU A C 1
ATOM 3980 O O . LEU A 1 519 ? -7.311 -22.141 20.986 1.00 96.56 519 LEU A O 1
ATOM 3984 N N . PHE A 1 520 ? -6.483 -20.346 19.946 1.00 96.81 520 PHE A N 1
ATOM 3985 C CA . PHE A 1 520 ? -7.350 -19.371 20.596 1.00 96.81 520 PHE A CA 1
ATOM 3986 C C . PHE A 1 520 ? -8.405 -18.902 19.588 1.00 96.81 520 PHE A C 1
ATOM 3988 O O . PHE A 1 520 ? -8.118 -18.064 18.735 1.00 96.81 520 PHE A O 1
ATOM 3995 N N . ASP A 1 521 ? -9.609 -19.468 19.683 1.00 94.69 521 ASP A N 1
ATOM 3996 C CA . ASP A 1 521 ? -10.790 -19.110 18.885 1.00 94.69 521 ASP A CA 1
ATOM 3997 C C . ASP A 1 521 ? -12.026 -19.005 19.805 1.00 94.69 521 ASP A C 1
ATOM 3999 O O . ASP A 1 521 ? -12.841 -19.928 19.894 1.00 94.69 521 ASP A O 1
ATOM 4003 N N . PRO A 1 522 ? -12.182 -17.878 20.524 1.00 93.25 522 PRO A N 1
ATOM 4004 C CA . PRO A 1 522 ? -13.262 -17.665 21.489 1.00 93.25 522 PRO A CA 1
ATOM 4005 C C . PRO A 1 522 ? -14.684 -17.825 20.943 1.00 93.25 522 PRO A C 1
ATOM 4007 O O . PRO A 1 522 ? -15.629 -17.892 21.729 1.00 93.25 522 PRO A O 1
ATOM 4010 N N . LEU A 1 523 ? -14.867 -17.803 19.621 1.00 91.56 523 LEU A N 1
ATOM 4011 C CA . LEU A 1 523 ? -16.177 -17.865 18.979 1.00 91.56 523 LEU A CA 1
ATOM 4012 C C . LEU A 1 523 ? -16.425 -19.184 18.241 1.00 91.56 523 LEU A C 1
ATOM 4014 O O . LEU A 1 523 ? -17.512 -19.344 17.681 1.00 91.56 523 LEU A O 1
ATOM 4018 N N . ASP A 1 524 ? -15.496 -20.142 18.305 1.00 90.06 524 ASP A N 1
ATOM 4019 C CA . ASP A 1 524 ? -15.653 -21.453 17.684 1.00 90.06 524 ASP A CA 1
ATOM 4020 C C . ASP A 1 524 ? -16.960 -22.141 18.117 1.00 90.06 524 ASP A C 1
ATOM 4022 O O . ASP A 1 524 ? -17.295 -22.239 19.302 1.00 90.06 524 ASP A O 1
ATOM 4026 N N . GLU A 1 525 ? -17.725 -22.626 17.138 1.00 85.44 525 GLU A N 1
ATOM 4027 C CA . GLU A 1 525 ? -19.051 -23.204 17.371 1.00 85.44 525 GLU A CA 1
ATOM 4028 C C . GLU A 1 525 ? -19.006 -24.499 18.177 1.00 85.44 525 GLU A C 1
ATOM 4030 O O . GLU A 1 525 ? -19.924 -24.766 18.953 1.00 85.44 525 GLU A O 1
ATOM 4035 N N . SER A 1 526 ? -17.920 -25.262 18.035 1.00 86.12 526 SER A N 1
ATOM 4036 C CA . SER A 1 526 ? -17.681 -26.494 18.786 1.00 86.12 526 SER A CA 1
ATOM 4037 C C . SER A 1 526 ? -17.017 -26.260 20.146 1.00 86.12 526 SER A C 1
ATOM 4039 O O . SER A 1 526 ? -16.763 -27.219 20.871 1.00 86.12 526 SER A O 1
ATOM 4041 N N . GLY A 1 527 ? -16.740 -25.000 20.507 1.00 84.19 527 GLY A N 1
ATOM 4042 C CA . GLY A 1 527 ? -16.079 -24.636 21.760 1.00 84.19 527 GLY A CA 1
ATOM 4043 C C . GLY A 1 527 ? -14.594 -25.004 21.807 1.00 84.19 527 GLY A C 1
ATOM 4044 O O . GLY A 1 527 ? -14.014 -25.052 22.891 1.00 84.19 527 GLY A O 1
ATOM 4045 N N . ARG A 1 528 ? -13.962 -25.278 20.657 1.00 89.12 528 ARG A N 1
ATOM 4046 C CA . ARG A 1 528 ? -12.536 -25.620 20.584 1.00 89.12 528 ARG A CA 1
ATOM 4047 C C . ARG A 1 528 ? -11.691 -24.355 20.689 1.00 89.12 528 ARG A C 1
ATOM 4049 O O . ARG A 1 528 ? -11.315 -23.762 19.683 1.00 89.12 528 ARG A O 1
ATOM 4056 N N . THR A 1 529 ? -11.376 -23.966 21.919 1.00 95.69 529 THR A N 1
ATOM 4057 C CA . THR A 1 529 ? -10.482 -22.844 22.205 1.00 95.69 529 THR A CA 1
ATOM 4058 C C . THR A 1 529 ? -9.672 -23.093 23.469 1.00 95.69 529 THR A C 1
ATOM 4060 O O . THR A 1 529 ? -10.195 -23.538 24.487 1.00 95.69 529 THR A O 1
ATOM 4063 N N . ALA A 1 530 ? -8.389 -22.765 23.408 1.00 96.94 530 ALA A N 1
ATOM 4064 C CA . ALA A 1 530 ? -7.560 -22.499 24.567 1.00 96.94 530 ALA A CA 1
ATOM 4065 C C . ALA A 1 530 ? -8.035 -21.210 25.248 1.00 96.94 530 ALA A C 1
ATOM 4067 O O . ALA A 1 530 ? -8.743 -20.390 24.651 1.00 96.94 530 ALA A O 1
ATOM 4068 N N . ARG A 1 531 ? -7.632 -21.028 26.500 1.00 96.88 531 ARG A N 1
ATOM 4069 C CA . ARG A 1 531 ? -7.963 -19.858 27.304 1.00 96.88 531 ARG A CA 1
ATOM 4070 C C . ARG A 1 531 ? -6.791 -18.889 27.369 1.00 96.88 531 ARG A C 1
ATOM 4072 O O . ARG A 1 531 ? -5.641 -19.300 27.531 1.00 96.88 531 ARG A O 1
ATOM 4079 N N . TYR A 1 532 ? -7.109 -17.606 27.262 1.00 97.31 532 TYR A N 1
ATOM 4080 C CA . TYR A 1 532 ? -6.178 -16.499 27.432 1.00 97.31 532 TYR A CA 1
ATOM 4081 C C . TYR A 1 532 ? -6.854 -15.378 28.222 1.00 97.31 532 TYR A C 1
ATOM 4083 O O . TYR A 1 532 ? -7.759 -14.707 27.731 1.00 97.31 532 TYR A O 1
ATOM 4091 N N . ASN A 1 533 ? -6.400 -15.174 29.452 1.00 96.50 533 ASN A N 1
ATOM 4092 C CA . ASN A 1 533 ? -6.816 -14.108 30.344 1.00 96.50 533 ASN A CA 1
ATOM 4093 C C . ASN A 1 533 ? -5.801 -12.953 30.280 1.00 96.50 533 ASN A C 1
ATOM 4095 O O . ASN A 1 533 ? -4.712 -13.070 30.859 1.00 96.50 533 ASN A O 1
ATOM 4099 N N . PRO A 1 534 ? -6.168 -11.802 29.681 1.00 94.31 534 PRO A N 1
ATOM 4100 C CA . PRO A 1 534 ? -5.285 -10.642 29.614 1.00 94.31 534 PRO A CA 1
ATOM 4101 C C . PRO A 1 534 ? -4.865 -10.108 30.988 1.00 94.31 534 PRO A C 1
ATOM 4103 O O . PRO A 1 534 ? -3.769 -9.569 31.129 1.00 94.31 534 PRO A O 1
ATOM 4106 N N . LEU A 1 535 ? -5.713 -10.255 32.013 1.00 95.12 535 LEU A N 1
ATOM 4107 C CA . LEU A 1 535 ? -5.397 -9.791 33.366 1.00 95.12 535 LEU A CA 1
ATOM 4108 C C . LEU A 1 535 ? -4.515 -10.775 34.144 1.00 95.12 535 LEU A C 1
ATOM 4110 O O . LEU A 1 535 ? -3.970 -10.411 35.178 1.00 95.12 535 LEU A O 1
ATOM 4114 N N . GLY A 1 536 ? -4.295 -11.990 33.630 1.00 93.62 536 GLY A N 1
ATOM 4115 C CA . GLY A 1 536 ? -3.398 -12.969 34.251 1.00 93.62 536 GLY A CA 1
ATOM 4116 C C . GLY A 1 536 ? -1.914 -12.575 34.216 1.00 93.62 536 GLY A C 1
ATOM 4117 O O . GLY A 1 536 ? -1.094 -13.234 34.852 1.00 93.62 536 GLY A O 1
ATOM 4118 N N . TYR A 1 537 ? -1.562 -11.515 33.480 1.00 92.50 537 TYR A N 1
ATOM 4119 C CA . TYR A 1 537 ? -0.205 -10.958 33.406 1.00 92.50 537 TYR A CA 1
ATOM 4120 C C . TYR A 1 537 ? 0.004 -9.729 34.300 1.00 92.50 537 TYR A C 1
ATOM 4122 O O . TYR A 1 537 ? 1.118 -9.202 34.341 1.00 92.50 537 TYR A O 1
ATOM 4130 N N . VAL A 1 538 ? -1.044 -9.274 34.993 1.00 92.25 538 VAL A N 1
ATOM 4131 C CA . VAL A 1 538 ? -0.974 -8.180 35.966 1.00 92.25 538 VAL A CA 1
ATOM 4132 C C . VAL A 1 538 ? -0.226 -8.680 37.203 1.00 92.25 538 VAL A C 1
ATOM 4134 O O . VAL A 1 538 ? -0.489 -9.773 37.705 1.00 92.25 538 VAL A O 1
ATOM 4137 N N . ARG A 1 539 ? 0.749 -7.903 37.675 1.00 90.62 539 ARG A N 1
ATOM 4138 C CA . ARG A 1 539 ? 1.548 -8.252 38.857 1.00 90.62 539 ARG A CA 1
ATOM 4139 C C . ARG A 1 539 ? 0.770 -8.004 40.151 1.00 90.62 539 ARG A C 1
ATOM 4141 O O . ARG A 1 539 ? -0.034 -7.087 40.237 1.00 90.62 539 ARG A O 1
ATOM 4148 N N . ASN A 1 540 ? 1.057 -8.815 41.169 1.00 85.19 540 ASN A N 1
ATOM 4149 C CA . ASN A 1 540 ? 0.360 -8.765 42.460 1.00 85.19 540 ASN A CA 1
ATOM 4150 C C . ASN A 1 540 ? 0.903 -7.693 43.421 1.00 85.19 540 ASN A C 1
ATOM 4152 O O . ASN A 1 540 ? 0.261 -7.421 44.433 1.00 85.19 540 ASN A O 1
ATOM 4156 N N . ASP A 1 541 ? 2.088 -7.128 43.161 1.00 87.31 541 ASP A N 1
ATOM 4157 C CA . ASP A 1 541 ? 2.620 -6.048 43.998 1.00 87.31 541 ASP A CA 1
ATOM 4158 C C . ASP A 1 541 ? 1.744 -4.793 43.848 1.00 87.31 541 ASP A C 1
ATOM 4160 O O . ASP A 1 541 ? 1.436 -4.433 42.712 1.00 87.31 541 ASP A O 1
ATOM 4164 N N . PRO A 1 542 ? 1.337 -4.110 44.935 1.00 78.31 542 PRO A N 1
ATOM 4165 C CA . PRO A 1 542 ? 0.399 -2.997 44.846 1.00 78.31 542 PRO A CA 1
ATOM 4166 C C . PRO A 1 542 ? 0.822 -1.886 43.882 1.00 78.31 542 PRO A C 1
ATOM 4168 O O . PRO A 1 542 ? -0.033 -1.363 43.180 1.00 78.31 542 PRO A O 1
ATOM 4171 N N . ALA A 1 543 ? 2.104 -1.514 43.801 1.00 77.06 543 ALA A N 1
ATOM 4172 C CA . ALA A 1 543 ? 2.521 -0.445 42.890 1.00 77.06 543 ALA A CA 1
ATOM 4173 C C . ALA A 1 543 ? 2.438 -0.894 41.421 1.00 77.06 543 ALA A C 1
ATOM 4175 O O . ALA A 1 543 ? 1.959 -0.155 40.559 1.00 77.06 543 ALA A O 1
ATOM 4176 N N . ASP A 1 544 ? 2.854 -2.131 41.155 1.00 88.94 544 ASP A N 1
ATOM 4177 C CA . ASP A 1 544 ? 2.839 -2.720 39.820 1.00 88.94 544 ASP A CA 1
ATOM 4178 C C . ASP A 1 544 ? 1.425 -3.085 39.336 1.00 88.94 544 ASP A C 1
ATOM 4180 O O . ASP A 1 544 ? 1.139 -2.966 38.144 1.00 88.94 544 ASP A O 1
ATOM 4184 N N . LEU A 1 545 ? 0.537 -3.498 40.247 1.00 91.25 545 LEU A N 1
ATOM 4185 C CA . LEU A 1 545 ? -0.853 -3.873 39.978 1.00 91.25 545 LEU A CA 1
ATOM 4186 C C . LEU A 1 545 ? -1.600 -2.725 39.291 1.00 91.25 545 LEU A C 1
ATOM 4188 O O . LEU A 1 545 ? -2.195 -2.911 38.229 1.00 91.25 545 LEU A O 1
ATOM 4192 N N . TYR A 1 546 ? -1.562 -1.528 39.885 1.00 91.19 546 TYR A N 1
ATOM 4193 C CA . TYR A 1 546 ? -2.281 -0.371 39.349 1.00 91.19 546 TYR A CA 1
ATOM 4194 C C . TYR A 1 546 ? -1.642 0.161 38.060 1.00 91.19 546 TYR A C 1
ATOM 4196 O O . TYR A 1 546 ? -2.383 0.566 37.167 1.00 91.19 546 TYR A O 1
ATOM 4204 N N . ASP A 1 547 ? -0.312 0.114 37.913 1.00 91.00 547 ASP A N 1
ATOM 4205 C CA . ASP A 1 547 ? 0.367 0.468 36.654 1.00 91.00 547 ASP A CA 1
ATOM 4206 C C . ASP A 1 547 ? -0.032 -0.491 35.518 1.00 91.00 547 ASP A C 1
ATOM 4208 O O . ASP A 1 547 ? -0.440 -0.058 34.437 1.00 91.00 547 ASP A O 1
ATOM 4212 N N . ASP A 1 548 ? -0.012 -1.802 35.770 1.00 91.50 548 ASP A N 1
ATOM 4213 C CA . ASP A 1 548 ? -0.407 -2.813 34.787 1.00 91.50 548 ASP A CA 1
ATOM 4214 C C . ASP A 1 548 ? -1.900 -2.679 34.411 1.00 91.50 548 ASP A C 1
ATOM 4216 O O . ASP A 1 548 ? -2.246 -2.707 33.224 1.00 91.50 548 ASP A O 1
ATOM 4220 N N . LEU A 1 549 ? -2.790 -2.448 35.388 1.00 93.19 549 LEU A N 1
ATOM 4221 C CA . LEU A 1 549 ? -4.215 -2.184 35.138 1.00 93.19 549 LEU A CA 1
ATOM 4222 C C . LEU A 1 549 ? -4.435 -0.897 34.333 1.00 93.19 549 LEU A C 1
ATOM 4224 O O . LEU A 1 549 ? -5.244 -0.893 33.404 1.00 93.19 549 LEU A O 1
ATOM 4228 N N . GLN A 1 550 ? -3.716 0.186 34.643 1.00 91.62 550 GLN A N 1
ATOM 4229 C CA . GLN A 1 550 ? -3.795 1.448 33.901 1.00 91.62 550 GLN A CA 1
ATOM 4230 C C . GLN A 1 550 ? -3.341 1.277 32.451 1.00 91.62 550 GLN A C 1
ATOM 4232 O O . GLN A 1 550 ? -4.004 1.775 31.537 1.00 91.62 550 GLN A O 1
ATOM 4237 N N . ARG A 1 551 ? -2.256 0.531 32.212 1.00 88.44 551 ARG A N 1
ATOM 4238 C CA . ARG A 1 551 ? -1.782 0.221 30.855 1.00 88.44 551 ARG A CA 1
ATOM 4239 C C . ARG A 1 551 ? -2.848 -0.519 30.057 1.00 88.44 551 ARG A C 1
ATOM 4241 O O . ARG A 1 551 ? -3.152 -0.107 28.939 1.00 88.44 551 ARG A O 1
ATOM 4248 N N . ILE A 1 552 ? -3.462 -1.552 30.636 1.00 91.00 552 ILE A N 1
ATOM 4249 C CA . ILE A 1 552 ? -4.550 -2.304 29.990 1.00 91.00 552 ILE A CA 1
ATOM 4250 C C . ILE A 1 552 ? -5.779 -1.406 29.765 1.00 91.00 552 ILE A C 1
ATOM 4252 O O . ILE A 1 552 ? -6.384 -1.449 28.693 1.00 91.00 552 ILE A O 1
ATOM 4256 N N . ALA A 1 553 ? -6.116 -0.529 30.714 1.00 90.88 553 ALA A N 1
ATOM 4257 C CA . ALA A 1 553 ? -7.222 0.417 30.576 1.00 90.88 553 ALA A CA 1
ATOM 4258 C C . ALA A 1 553 ? -7.009 1.394 29.407 1.00 90.88 553 ALA A C 1
ATOM 4260 O O . ALA A 1 553 ? -7.923 1.631 28.621 1.00 90.88 553 ALA A O 1
ATOM 4261 N N . VAL A 1 554 ? -5.800 1.933 29.229 1.00 87.19 554 VAL A N 1
ATOM 4262 C CA . VAL A 1 554 ? -5.484 2.810 28.086 1.00 87.19 554 VAL A CA 1
ATOM 4263 C C . VAL A 1 554 ? -5.685 2.088 26.748 1.00 87.19 554 VAL A C 1
ATOM 4265 O O . VAL A 1 554 ? -6.112 2.716 25.778 1.00 87.19 554 VAL A O 1
ATOM 4268 N N . MET A 1 555 ? -5.427 0.777 26.698 1.00 80.50 555 MET A N 1
ATOM 4269 C CA . MET A 1 555 ? -5.615 -0.047 25.498 1.00 80.50 555 MET A CA 1
ATOM 4270 C C . MET A 1 555 ? -7.092 -0.332 25.208 1.00 80.50 555 MET A C 1
ATOM 4272 O O . MET A 1 555 ? -7.520 -0.217 24.061 1.00 80.50 555 MET A O 1
ATOM 4276 N N . LEU A 1 556 ? -7.871 -0.693 26.232 1.00 86.06 556 LEU A N 1
ATOM 4277 C CA . LEU A 1 556 ? -9.301 -1.002 26.099 1.00 86.06 556 LEU A CA 1
ATOM 4278 C C . LEU A 1 556 ? -10.156 0.254 25.868 1.00 86.06 556 LEU A C 1
ATOM 4280 O O . LEU A 1 556 ? -11.181 0.196 25.187 1.00 86.06 556 LEU A O 1
ATOM 4284 N N . PHE A 1 557 ? -9.713 1.396 26.398 1.00 86.62 557 PHE A N 1
ATOM 4285 C CA . PHE A 1 557 ? -10.390 2.689 26.313 1.00 86.62 557 PHE A CA 1
ATOM 4286 C C . PHE A 1 557 ? -9.471 3.735 25.660 1.00 86.62 557 PHE A C 1
ATOM 4288 O O . PHE A 1 557 ? -9.023 4.669 26.335 1.00 86.62 557 PHE A O 1
ATOM 4295 N N . PRO A 1 558 ? -9.135 3.609 24.362 1.00 77.69 558 PRO A N 1
ATOM 4296 C CA . PRO A 1 558 ? -8.286 4.582 23.679 1.00 77.69 558 PRO A CA 1
ATOM 4297 C C . PRO A 1 558 ? -8.983 5.948 23.606 1.00 77.69 558 PRO A C 1
ATOM 4299 O O . PRO A 1 558 ? -10.197 6.022 23.439 1.00 77.69 558 PRO A O 1
ATOM 4302 N N . ALA A 1 559 ? -8.217 7.036 23.732 1.00 69.31 559 ALA A N 1
ATOM 4303 C CA . ALA A 1 559 ? -8.765 8.384 23.588 1.00 69.31 559 ALA A CA 1
ATOM 4304 C C . ALA A 1 559 ? -9.054 8.651 22.103 1.00 69.31 559 ALA A C 1
ATOM 4306 O O . ALA A 1 559 ? -8.166 8.488 21.261 1.00 69.31 559 ALA A O 1
ATOM 4307 N N . GLU A 1 560 ? -10.284 9.037 21.771 1.00 64.81 560 GLU A N 1
ATOM 4308 C CA . GLU A 1 560 ? -10.646 9.409 20.402 1.00 64.81 560 GLU A CA 1
ATOM 4309 C C . GLU A 1 560 ? -10.187 10.836 20.085 1.00 64.81 560 GLU A C 1
ATOM 4311 O O . GLU A 1 560 ? -10.235 11.725 20.928 1.00 64.81 560 GLU A O 1
ATOM 4316 N N . SER A 1 561 ? -9.756 11.080 18.842 1.00 54.72 561 SER A N 1
ATOM 4317 C CA . SER A 1 561 ? -9.343 12.421 18.389 1.00 54.72 561 SER A CA 1
ATOM 4318 C C . SER A 1 561 ? -10.520 13.395 18.222 1.00 54.72 561 SER A C 1
ATOM 4320 O O . SER A 1 561 ? -10.300 14.586 18.029 1.00 54.72 561 SER A O 1
ATOM 4322 N N . ARG A 1 562 ? -11.763 12.896 18.257 1.00 49.75 562 ARG A N 1
ATOM 4323 C CA . ARG A 1 562 ? -13.008 13.671 18.164 1.00 49.75 562 ARG A CA 1
ATOM 4324 C C . ARG A 1 562 ? -13.985 13.186 19.234 1.00 49.75 562 ARG A C 1
ATOM 4326 O O . ARG A 1 562 ? -14.774 12.286 18.985 1.00 49.75 562 ARG A O 1
ATOM 4333 N N . GLY A 1 563 ? -13.914 13.778 20.419 1.00 62.94 563 GLY A N 1
ATOM 4334 C CA . GLY A 1 563 ? -14.794 13.482 21.547 1.00 62.94 563 GLY A CA 1
ATOM 4335 C C . GLY A 1 563 ? -14.306 14.186 22.809 1.00 62.94 563 GLY A C 1
ATOM 4336 O O . GLY A 1 563 ? -13.168 14.649 22.848 1.00 62.94 563 GLY A O 1
ATOM 4337 N N . ASP A 1 564 ? -15.163 14.282 23.824 1.00 70.50 564 ASP A N 1
ATOM 4338 C CA . ASP A 1 564 ? -14.775 14.815 25.131 1.00 70.50 564 ASP A CA 1
ATOM 4339 C C . ASP A 1 564 ? -13.873 13.790 25.857 1.00 70.50 564 ASP A C 1
ATOM 4341 O O . ASP A 1 564 ? -14.339 12.676 26.143 1.00 70.50 564 ASP A O 1
ATOM 4345 N N . PRO A 1 565 ? -12.592 14.118 26.137 1.00 78.62 565 PRO A N 1
ATOM 4346 C CA . PRO A 1 565 ? -11.652 13.215 26.805 1.00 78.62 565 PRO A CA 1
ATOM 4347 C C . PRO A 1 565 ? -12.151 12.712 28.161 1.00 78.62 565 PRO A C 1
ATOM 4349 O O . PRO A 1 565 ? -11.819 11.591 28.557 1.00 78.62 565 PRO A O 1
ATOM 4352 N N . PHE A 1 566 ? -12.996 13.504 28.829 1.00 83.25 566 PHE A N 1
ATOM 4353 C CA . PHE A 1 566 ? -13.519 13.224 30.160 1.00 83.25 566 PHE A CA 1
ATOM 4354 C C . PHE A 1 566 ? -14.134 11.823 30.276 1.00 83.25 566 PHE A C 1
ATOM 4356 O O . PHE A 1 566 ? -13.838 11.085 31.215 1.00 83.25 566 PHE A O 1
ATOM 4363 N N . TRP A 1 567 ? -14.953 11.405 29.304 1.00 83.31 567 TRP A N 1
ATOM 4364 C CA . TRP A 1 567 ? -15.662 10.122 29.385 1.00 83.31 567 TRP A CA 1
ATOM 4365 C C . TRP A 1 567 ? -14.733 8.913 29.273 1.00 83.31 567 TRP A C 1
ATOM 4367 O O . TRP A 1 567 ? -14.994 7.876 29.885 1.00 83.31 567 TRP A O 1
ATOM 4377 N N . PHE A 1 568 ? -13.646 9.038 28.511 1.00 84.94 568 PHE A N 1
ATOM 4378 C CA . PHE A 1 568 ? -12.653 7.976 28.363 1.00 84.94 568 PHE A CA 1
ATOM 4379 C C . PHE A 1 568 ? -11.752 7.885 29.590 1.00 84.94 568 PHE A C 1
ATOM 4381 O O . PHE A 1 568 ? -11.450 6.784 30.044 1.00 84.94 568 PHE A O 1
ATOM 4388 N N . GLU A 1 569 ? -11.353 9.025 30.151 1.00 86.94 569 GLU A N 1
ATOM 4389 C CA . GLU A 1 569 ? -10.588 9.075 31.397 1.00 86.94 569 GLU A CA 1
ATOM 4390 C C . GLU A 1 569 ? -11.400 8.507 32.563 1.00 86.94 569 GLU A C 1
ATOM 4392 O O . GLU A 1 569 ? -10.918 7.621 33.266 1.00 86.94 569 GLU A O 1
ATOM 4397 N N . ALA A 1 570 ? -12.669 8.899 32.693 1.00 88.94 570 ALA A N 1
ATOM 4398 C CA . ALA A 1 570 ? -13.566 8.353 33.705 1.00 88.94 570 ALA A CA 1
ATOM 4399 C C . ALA A 1 570 ? -13.790 6.836 33.539 1.00 88.94 570 ALA A C 1
ATOM 4401 O O . ALA A 1 570 ? -13.800 6.100 34.527 1.00 88.94 570 ALA A O 1
ATOM 4402 N N . ALA A 1 571 ? -13.917 6.339 32.301 1.00 90.19 571 ALA A N 1
ATOM 4403 C CA . ALA A 1 571 ? -14.024 4.904 32.024 1.00 90.19 571 ALA A CA 1
ATOM 4404 C C . ALA A 1 571 ? -12.749 4.131 32.406 1.00 90.19 571 ALA A C 1
ATOM 4406 O O . ALA A 1 571 ? -12.843 3.043 32.976 1.00 90.19 571 ALA A O 1
ATOM 4407 N N . ARG A 1 572 ? -11.559 4.697 32.153 1.00 92.12 572 ARG A N 1
ATOM 4408 C CA . ARG A 1 572 ? -10.282 4.108 32.591 1.00 92.12 572 ARG A CA 1
ATOM 4409 C C . ARG A 1 572 ? -10.186 4.055 34.110 1.00 92.12 572 ARG A C 1
ATOM 4411 O O . ARG A 1 572 ? -9.868 2.997 34.644 1.00 92.12 572 ARG A O 1
ATOM 4418 N N . SER A 1 573 ? -10.501 5.154 34.796 1.00 91.50 573 SER A N 1
ATOM 4419 C CA . SER A 1 573 ? -10.500 5.205 36.263 1.00 91.50 573 SER A CA 1
ATOM 4420 C C . SER A 1 573 ? -11.467 4.182 36.858 1.00 91.50 573 SER A C 1
ATOM 4422 O O . SER A 1 573 ? -11.100 3.463 37.782 1.00 91.50 573 SER A O 1
ATOM 4424 N N . SER A 1 574 ? -12.660 4.037 36.271 1.00 92.00 574 SER A N 1
ATOM 4425 C CA . SER A 1 574 ? -13.636 3.012 36.658 1.00 92.00 574 SER A CA 1
ATOM 4426 C C . SER A 1 574 ? -13.083 1.591 36.494 1.00 92.00 574 SER A C 1
ATOM 4428 O O . SER A 1 574 ? -13.153 0.791 37.426 1.00 92.00 574 SER A O 1
ATOM 4430 N N . PHE A 1 575 ? -12.478 1.280 35.342 1.00 94.06 575 PHE A N 1
ATOM 4431 C CA . PHE A 1 575 ? -11.875 -0.031 35.093 1.00 94.06 575 PHE A CA 1
ATOM 4432 C C . PHE A 1 575 ? -10.753 -0.354 36.087 1.00 94.06 575 PHE A C 1
ATOM 4434 O O . PHE A 1 575 ? -10.695 -1.465 36.605 1.00 94.06 575 PHE A O 1
ATOM 4441 N N . VAL A 1 576 ? -9.884 0.617 36.380 1.00 93.75 576 VAL A N 1
ATOM 4442 C CA . VAL A 1 576 ? -8.771 0.454 37.327 1.00 93.75 576 VAL A CA 1
ATOM 4443 C C . VAL A 1 576 ? -9.281 0.275 38.758 1.00 93.75 576 VAL A C 1
ATOM 4445 O O . VAL A 1 576 ? -8.800 -0.611 39.459 1.00 93.75 576 VAL A O 1
ATOM 4448 N N . ALA A 1 577 ? -10.276 1.059 39.182 1.00 93.56 577 ALA A N 1
ATOM 4449 C CA . ALA A 1 577 ? -10.851 0.974 40.523 1.00 93.56 577 ALA A CA 1
ATOM 4450 C C . ALA A 1 577 ? -11.504 -0.393 40.783 1.00 93.56 577 ALA A C 1
ATOM 4452 O O . ALA A 1 577 ? -11.203 -1.054 41.777 1.00 93.56 577 ALA A O 1
ATOM 4453 N N . ILE A 1 578 ? -12.350 -0.856 39.856 1.00 94.19 578 ILE A N 1
ATOM 4454 C CA . ILE A 1 578 ? -13.003 -2.164 39.984 1.00 94.19 578 ILE A CA 1
ATOM 4455 C C . ILE A 1 578 ? -12.005 -3.308 39.772 1.00 94.19 578 ILE A C 1
ATOM 4457 O O . ILE A 1 578 ? -12.075 -4.311 40.476 1.00 94.19 578 ILE A O 1
ATOM 4461 N N . GLY A 1 579 ? -11.040 -3.160 38.862 1.00 94.19 579 GLY A N 1
ATOM 4462 C CA . GLY A 1 579 ? -9.963 -4.134 38.673 1.00 94.19 579 GLY A CA 1
ATOM 4463 C C . GLY A 1 579 ? -9.121 -4.335 39.934 1.00 94.19 579 GLY A C 1
ATOM 4464 O O . GLY A 1 579 ? -8.863 -5.475 40.312 1.00 94.19 579 GLY A O 1
ATOM 4465 N N . GLY A 1 580 ? -8.766 -3.247 40.626 1.00 93.50 580 GLY A N 1
ATOM 4466 C CA . GLY A 1 580 ? -8.078 -3.295 41.918 1.00 93.50 580 GLY A CA 1
ATOM 4467 C C . GLY A 1 580 ? -8.926 -3.962 43.003 1.00 93.50 580 GLY A C 1
ATOM 4468 O O . GLY A 1 580 ? -8.434 -4.829 43.721 1.00 93.50 580 GLY A O 1
ATOM 4469 N N . TYR A 1 581 ? -10.224 -3.645 43.067 1.00 93.44 581 TYR A N 1
ATOM 4470 C CA . TYR A 1 581 ? -11.158 -4.318 43.975 1.00 93.44 581 TYR A CA 1
ATOM 4471 C C . TYR A 1 581 ? -11.227 -5.832 43.732 1.00 93.44 581 TYR A C 1
ATOM 4473 O O . TYR A 1 581 ? -11.145 -6.605 44.688 1.00 93.44 581 TYR A O 1
ATOM 4481 N N . VAL A 1 582 ? -11.351 -6.264 42.473 1.00 94.31 582 VAL A N 1
ATOM 4482 C CA . VAL A 1 582 ? -11.384 -7.689 42.110 1.00 94.31 582 VAL A CA 1
ATOM 4483 C C . VAL A 1 582 ? -10.058 -8.364 42.468 1.00 94.31 582 VAL A C 1
ATOM 4485 O O . VAL A 1 582 ? -10.075 -9.438 43.061 1.00 94.31 582 VAL A O 1
ATOM 4488 N N . ALA A 1 583 ? -8.919 -7.730 42.173 1.00 92.69 583 ALA A N 1
ATOM 4489 C CA . ALA A 1 583 ? -7.593 -8.270 42.479 1.00 92.69 583 ALA A CA 1
ATOM 4490 C C . ALA A 1 583 ? -7.347 -8.438 43.989 1.00 92.69 583 ALA A C 1
ATOM 4492 O O . ALA A 1 583 ? -6.741 -9.417 44.417 1.00 92.69 583 ALA A O 1
ATOM 4493 N N . GLU A 1 584 ? -7.833 -7.499 44.803 1.00 91.00 584 GLU A N 1
ATOM 4494 C CA . GLU A 1 584 ? -7.652 -7.514 46.256 1.00 91.00 584 GLU A CA 1
ATOM 4495 C C . GLU A 1 584 ? -8.741 -8.302 47.002 1.00 91.00 584 GLU A C 1
ATOM 4497 O O . GLU A 1 584 ? -8.693 -8.389 48.233 1.00 91.00 584 GLU A O 1
ATOM 4502 N N . THR A 1 585 ? -9.740 -8.858 46.305 1.00 90.69 585 THR A N 1
ATOM 4503 C CA . THR A 1 585 ? -10.842 -9.621 46.911 1.00 90.69 585 THR A CA 1
ATOM 4504 C C . THR A 1 585 ? -10.625 -11.125 46.759 1.00 90.69 585 THR A C 1
ATOM 4506 O O . THR A 1 585 ? -10.775 -11.662 45.660 1.00 90.69 585 THR A O 1
ATOM 4509 N N . PRO A 1 586 ? -10.320 -11.843 47.859 1.00 85.62 586 PRO A N 1
ATOM 4510 C CA . PRO A 1 586 ? -10.133 -13.287 47.812 1.00 85.62 586 PRO A CA 1
ATOM 4511 C C . PRO A 1 586 ? -11.369 -14.004 47.260 1.00 85.62 586 PRO A C 1
ATOM 4513 O O . PRO A 1 586 ? -12.491 -13.740 47.686 1.00 85.62 586 PRO A O 1
ATOM 4516 N N . GLY A 1 587 ? -11.152 -14.938 46.335 1.00 86.94 587 GLY A N 1
ATOM 4517 C CA . GLY A 1 587 ? -12.213 -15.748 45.729 1.00 86.94 587 GLY A CA 1
ATOM 4518 C C . GLY A 1 587 ? -12.827 -15.167 44.453 1.00 86.94 587 GLY A C 1
ATOM 4519 O O . GLY A 1 587 ? -13.508 -15.909 43.748 1.00 86.94 587 GLY A O 1
ATOM 4520 N N . LEU A 1 588 ? -12.556 -13.902 44.106 1.00 91.88 588 LEU A N 1
ATOM 4521 C CA . LEU A 1 588 ? -12.942 -13.357 42.803 1.00 91.88 588 LEU A CA 1
ATOM 4522 C C . LEU A 1 588 ? -11.844 -13.618 41.757 1.00 91.88 588 LEU A C 1
ATOM 4524 O O . LEU A 1 588 ? -10.672 -13.331 42.010 1.00 91.88 588 LEU A O 1
ATOM 4528 N N . PRO A 1 589 ? -12.181 -14.155 40.571 1.00 93.44 589 PRO A N 1
ATOM 4529 C CA . PRO A 1 589 ? -11.201 -14.357 39.514 1.00 93.44 589 PRO A CA 1
ATOM 4530 C C . PRO A 1 589 ? -10.874 -13.024 38.832 1.00 93.44 589 PRO A C 1
ATOM 4532 O O . PRO A 1 589 ? -11.751 -12.396 38.236 1.00 93.44 589 PRO A O 1
ATOM 4535 N N . LEU A 1 590 ? -9.601 -12.616 38.853 1.00 95.25 590 LEU A N 1
ATOM 4536 C CA . LEU A 1 590 ? -9.131 -11.411 38.164 1.00 95.25 590 LEU A CA 1
ATOM 4537 C C . LEU A 1 590 ? -9.233 -11.578 36.639 1.00 95.25 590 LEU A C 1
ATOM 4539 O O . LEU A 1 590 ? -8.311 -12.046 35.973 1.00 95.25 590 LEU A O 1
ATOM 4543 N N . THR A 1 591 ? -10.395 -11.223 36.096 1.00 95.88 591 THR A N 1
ATOM 4544 C CA . THR A 1 591 ? -10.775 -11.361 34.684 1.00 95.88 591 THR A CA 1
ATOM 4545 C C . THR A 1 591 ? -11.584 -10.139 34.254 1.00 95.88 591 THR A C 1
ATOM 4547 O O . THR A 1 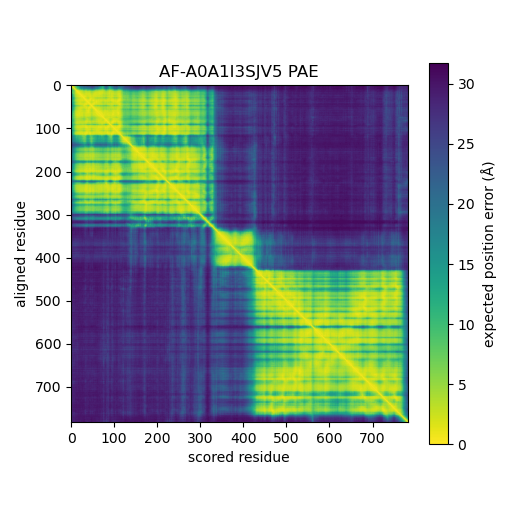591 ? -12.257 -9.505 35.069 1.00 95.88 591 THR A O 1
ATOM 4550 N N . ILE A 1 592 ? -11.548 -9.797 32.963 1.00 94.69 592 ILE A N 1
ATOM 4551 C CA . ILE A 1 592 ? -12.334 -8.666 32.437 1.00 94.69 592 ILE A CA 1
ATOM 4552 C C . ILE A 1 592 ? -13.840 -8.926 32.605 1.00 94.69 592 ILE A C 1
ATOM 4554 O O . ILE A 1 592 ? -14.591 -8.005 32.926 1.00 94.69 592 ILE A O 1
ATOM 4558 N N . GLY A 1 593 ? -14.275 -10.180 32.448 1.00 93.81 593 GLY A N 1
ATOM 4559 C CA . GLY A 1 593 ? -15.663 -10.571 32.681 1.00 93.81 593 GLY A CA 1
ATOM 4560 C C . GLY A 1 593 ? -16.111 -10.372 34.129 1.00 93.81 593 GLY A C 1
ATOM 4561 O O . GLY A 1 593 ? -17.221 -9.895 34.358 1.00 93.81 593 GLY A O 1
ATOM 4562 N N . GLU A 1 594 ? -15.245 -10.641 35.111 1.00 95.06 594 GLU A N 1
ATOM 4563 C CA . GLU A 1 594 ? -15.561 -10.375 36.518 1.00 95.06 594 GLU A CA 1
ATOM 4564 C C . GLU A 1 594 ? -15.664 -8.878 36.819 1.00 95.06 594 GLU A C 1
ATOM 4566 O O . GLU A 1 594 ? -16.617 -8.449 37.464 1.00 95.06 594 GLU A O 1
ATOM 4571 N N . ILE A 1 595 ? -14.761 -8.057 36.274 1.00 94.38 595 ILE A N 1
ATOM 4572 C CA . ILE A 1 595 ? -14.862 -6.591 36.379 1.00 94.38 595 ILE A CA 1
ATOM 4573 C C . ILE A 1 595 ? -16.212 -6.101 35.831 1.00 94.38 595 ILE A C 1
ATOM 4575 O O . ILE A 1 595 ? -16.878 -5.268 36.449 1.00 94.38 595 ILE A O 1
ATOM 4579 N N . LEU A 1 596 ? -16.649 -6.644 34.691 1.00 92.75 596 LEU A N 1
ATOM 4580 C CA . LEU A 1 596 ? -17.932 -6.293 34.083 1.00 92.75 596 LEU A CA 1
ATOM 4581 C C . LEU A 1 596 ? -19.132 -6.743 34.934 1.00 92.75 596 LEU A C 1
ATOM 4583 O O . LEU A 1 596 ? -20.112 -5.997 35.042 1.00 92.75 596 LEU A O 1
ATOM 4587 N N . ARG A 1 597 ? -19.054 -7.926 35.563 1.00 91.38 597 ARG A N 1
ATOM 4588 C CA . ARG A 1 597 ? -20.061 -8.414 36.521 1.00 91.38 597 ARG A CA 1
ATOM 4589 C C . ARG A 1 597 ? -20.177 -7.485 37.724 1.00 91.38 597 ARG A C 1
ATOM 4591 O O . ARG A 1 597 ? -21.291 -7.087 38.047 1.00 91.38 597 ARG A O 1
ATOM 4598 N N . GLN A 1 598 ? -19.060 -7.067 38.319 1.00 91.81 598 GLN A N 1
ATOM 4599 C CA . GLN A 1 598 ? -19.051 -6.138 39.458 1.00 91.81 598 GLN A CA 1
ATOM 4600 C C . GLN A 1 598 ? -19.627 -4.760 39.091 1.00 91.81 598 GLN A C 1
ATOM 4602 O O . GLN A 1 598 ? -20.427 -4.198 39.835 1.00 91.81 598 GLN A O 1
ATOM 4607 N N . LEU A 1 599 ? -19.316 -4.244 37.898 1.00 88.50 599 LEU A N 1
ATOM 4608 C CA . LEU A 1 599 ? -19.906 -2.997 37.388 1.00 88.50 599 LEU A CA 1
ATOM 4609 C C . LEU A 1 599 ? -21.414 -3.087 37.117 1.00 88.50 599 LEU A C 1
ATOM 4611 O O . LEU A 1 599 ? -22.094 -2.060 37.096 1.00 88.50 599 LEU A O 1
ATOM 4615 N N . SER A 1 600 ? -21.930 -4.295 36.888 1.00 86.19 600 SER A N 1
ATOM 4616 C CA . SER A 1 600 ? -23.333 -4.551 36.543 1.00 86.19 600 SER A CA 1
ATOM 4617 C C . SER A 1 600 ? -24.133 -5.187 37.685 1.00 86.19 600 SER A C 1
ATOM 4619 O O . SER A 1 600 ? -25.320 -5.453 37.511 1.00 86.19 600 SER A O 1
ATOM 4621 N N . ALA A 1 601 ? -23.511 -5.428 38.845 1.00 82.81 601 ALA A N 1
ATOM 4622 C CA . ALA A 1 601 ? -24.103 -6.171 39.957 1.00 82.81 601 ALA A CA 1
ATOM 4623 C C . ALA A 1 601 ? -25.308 -5.455 40.589 1.00 82.81 601 ALA A C 1
ATOM 4625 O O . ALA A 1 601 ? -26.222 -6.098 41.101 1.00 82.81 601 ALA A O 1
ATOM 4626 N N . THR A 1 602 ? -25.322 -4.122 40.549 1.00 80.81 602 THR A N 1
ATOM 4627 C CA . THR A 1 602 ? -26.378 -3.289 41.133 1.00 80.81 602 THR A CA 1
ATOM 4628 C C . THR A 1 602 ? -26.603 -2.018 40.314 1.00 80.81 602 THR A C 1
ATOM 4630 O O . THR A 1 602 ? -25.712 -1.533 39.610 1.00 80.81 602 THR A O 1
ATOM 4633 N N . GLN A 1 603 ? -27.809 -1.452 40.417 1.00 76.50 603 GLN A N 1
ATOM 4634 C CA . GLN A 1 603 ? -28.102 -0.138 39.847 1.00 76.50 603 GLN A CA 1
ATOM 4635 C C . GLN A 1 603 ? -27.409 0.985 40.628 1.00 76.50 603 GLN A C 1
ATOM 4637 O O . GLN A 1 603 ? -26.898 1.907 39.992 1.00 76.50 603 GLN A O 1
ATOM 4642 N N . ASP A 1 604 ? -27.334 0.862 41.958 1.00 84.69 604 ASP A N 1
ATOM 4643 C CA . ASP A 1 604 ? -26.685 1.814 42.863 1.00 84.69 604 ASP A CA 1
ATOM 4644 C C . ASP A 1 604 ? -25.295 1.309 43.280 1.00 84.69 604 ASP A C 1
ATOM 4646 O O . ASP A 1 604 ? -25.125 0.598 44.275 1.00 84.69 604 ASP A O 1
ATOM 4650 N N . LEU A 1 605 ? -24.296 1.655 42.465 1.00 85.00 605 LEU A N 1
ATOM 4651 C CA . LEU A 1 605 ? -22.898 1.286 42.701 1.00 85.00 605 LEU A CA 1
ATOM 4652 C C . LEU A 1 605 ? -22.310 1.998 43.920 1.00 85.00 605 LEU A C 1
ATOM 4654 O O . LEU A 1 605 ? -21.456 1.428 44.594 1.00 85.00 605 LEU A O 1
ATOM 4658 N N . LYS A 1 606 ? -22.759 3.224 44.205 1.00 87.00 606 LYS A N 1
ATOM 4659 C CA . LYS A 1 606 ? -22.187 4.046 45.268 1.00 87.00 606 LYS A CA 1
ATOM 4660 C C . LYS A 1 606 ? -22.491 3.443 46.626 1.00 87.00 606 LYS A C 1
ATOM 4662 O O . LYS A 1 606 ? -21.565 3.091 47.348 1.00 87.00 606 LYS A O 1
ATOM 4667 N N . THR A 1 607 ? -23.765 3.190 46.907 1.00 87.62 607 THR A N 1
ATOM 4668 C CA . THR A 1 607 ? -24.167 2.557 48.168 1.00 87.62 607 THR A CA 1
ATOM 4669 C C . THR A 1 607 ? -23.553 1.166 48.325 1.00 87.62 607 THR A C 1
ATOM 4671 O O . THR A 1 607 ? -23.155 0.782 49.426 1.00 87.62 607 THR A O 1
ATOM 4674 N N . HIS A 1 608 ? -23.442 0.404 47.232 1.00 89.06 608 HIS A N 1
ATOM 4675 C CA . HIS A 1 608 ? -22.840 -0.925 47.266 1.00 89.06 608 HIS A CA 1
ATOM 4676 C C . HIS A 1 608 ? -21.363 -0.886 47.661 1.00 89.06 608 HIS A C 1
ATOM 4678 O O . HIS A 1 608 ? -20.991 -1.532 48.638 1.00 89.06 608 HIS A O 1
ATOM 4684 N N . PHE A 1 609 ? -20.539 -0.102 46.961 1.00 90.38 609 PHE A N 1
ATOM 4685 C CA . PHE A 1 609 ? -19.109 -0.041 47.253 1.00 90.38 609 PHE A CA 1
ATOM 4686 C C . PHE A 1 609 ? -18.792 0.732 48.537 1.00 90.38 609 PHE A C 1
ATOM 4688 O O . PHE A 1 609 ? -17.869 0.325 49.237 1.00 90.38 609 PHE A O 1
ATOM 4695 N N . ASP A 1 610 ? -19.573 1.748 48.923 1.00 89.94 610 ASP A N 1
ATOM 4696 C CA . ASP A 1 610 ? -19.433 2.413 50.230 1.00 89.94 610 ASP A CA 1
ATOM 4697 C C . ASP A 1 610 ? -19.639 1.408 51.374 1.00 89.94 610 ASP A C 1
ATOM 4699 O O . ASP A 1 610 ? -18.837 1.335 52.312 1.00 89.94 610 ASP A O 1
ATOM 4703 N N . LYS A 1 611 ? -20.673 0.562 51.258 1.00 90.06 611 LYS A N 1
ATOM 4704 C CA . LYS A 1 611 ? -20.911 -0.535 52.199 1.00 90.06 611 LYS A CA 1
ATOM 4705 C C . LYS A 1 611 ? -19.774 -1.555 52.162 1.00 90.06 611 LYS A C 1
ATOM 4707 O O . LYS A 1 611 ? -19.265 -1.926 53.213 1.00 90.06 611 LYS A O 1
ATOM 4712 N N . THR A 1 612 ? -19.328 -1.977 50.978 1.00 89.31 612 THR A N 1
ATOM 4713 C CA . THR A 1 612 ? -18.217 -2.931 50.842 1.00 89.31 612 THR A CA 1
ATOM 4714 C C . THR A 1 612 ? -16.918 -2.403 51.451 1.00 89.31 612 THR A C 1
ATOM 4716 O O . THR A 1 612 ? -16.218 -3.161 52.118 1.00 89.31 612 THR A O 1
ATOM 4719 N N . ILE A 1 613 ? -16.593 -1.119 51.276 1.00 90.62 613 ILE A N 1
ATOM 4720 C CA . ILE A 1 613 ? -15.412 -0.486 51.880 1.00 90.62 613 ILE A CA 1
ATOM 4721 C C . ILE A 1 613 ? -15.532 -0.494 53.409 1.00 90.62 613 ILE A C 1
ATOM 4723 O O . ILE A 1 613 ? -14.567 -0.849 54.091 1.00 90.62 613 ILE A O 1
ATOM 4727 N N . ALA A 1 614 ? -16.703 -0.149 53.956 1.00 89.75 614 ALA A N 1
ATOM 4728 C CA . ALA A 1 614 ? -16.951 -0.180 55.397 1.00 89.75 614 ALA A CA 1
ATOM 4729 C C . ALA A 1 614 ? -16.849 -1.605 55.974 1.00 89.75 614 ALA A C 1
ATOM 4731 O O . ALA A 1 614 ? -16.128 -1.820 56.952 1.00 89.75 614 ALA A O 1
ATOM 4732 N N . ASP A 1 615 ? -17.491 -2.579 55.325 1.00 89.00 615 ASP A N 1
ATOM 4733 C CA . ASP A 1 615 ? -17.492 -3.989 55.728 1.00 89.00 615 ASP A CA 1
ATOM 4734 C C . ASP A 1 615 ? -16.072 -4.580 55.675 1.00 89.00 615 ASP A C 1
ATOM 4736 O O . ASP A 1 615 ? -15.623 -5.232 56.619 1.00 89.00 615 ASP A O 1
ATOM 4740 N N . ARG A 1 616 ? -15.309 -4.300 54.608 1.00 89.25 616 ARG A N 1
ATOM 4741 C CA . ARG A 1 616 ? -13.914 -4.757 54.451 1.00 89.25 616 ARG A CA 1
ATOM 4742 C C . ARG A 1 616 ? -12.978 -4.108 55.463 1.00 89.25 616 ARG A C 1
ATOM 4744 O O . ARG A 1 616 ? -12.068 -4.772 55.946 1.00 89.25 616 ARG A O 1
ATOM 4751 N N . LYS A 1 617 ? -13.203 -2.839 55.820 1.00 88.81 617 LYS A N 1
ATOM 4752 C CA . LYS A 1 617 ? -12.427 -2.144 56.859 1.00 88.81 617 LYS A CA 1
ATOM 4753 C C . LYS A 1 617 ? -12.622 -2.768 58.245 1.00 88.81 617 LYS A C 1
ATOM 4755 O O . LYS A 1 617 ? -11.686 -2.755 59.038 1.00 88.81 617 LYS A O 1
ATOM 4760 N N . ALA A 1 618 ? -13.814 -3.290 58.533 1.00 84.62 618 ALA A N 1
ATOM 4761 C CA . ALA A 1 618 ? -14.123 -3.978 59.788 1.00 84.62 618 ALA A CA 1
ATOM 4762 C C . ALA A 1 618 ? -13.784 -5.484 59.765 1.00 84.62 618 ALA A C 1
ATOM 4764 O O . ALA A 1 618 ? -13.738 -6.122 60.816 1.00 84.62 618 ALA A O 1
ATOM 4765 N N . GLY A 1 619 ? -13.581 -6.057 58.575 1.00 84.19 619 GLY A N 1
ATOM 4766 C CA . GLY A 1 619 ? -13.355 -7.483 58.356 1.00 84.19 619 GLY A CA 1
ATOM 4767 C C . GLY A 1 619 ? -11.883 -7.930 58.402 1.00 84.19 619 GLY A C 1
ATOM 4768 O O . GLY A 1 619 ? -10.970 -7.125 58.573 1.00 84.19 619 GLY A O 1
ATOM 4769 N N . PRO A 1 620 ? -11.630 -9.240 58.205 1.00 80.19 620 PRO A N 1
ATOM 4770 C CA . PRO A 1 620 ? -10.295 -9.845 58.308 1.00 80.19 620 PRO A CA 1
ATOM 4771 C C . PRO A 1 620 ? -9.374 -9.553 57.110 1.00 80.19 620 PRO A C 1
ATOM 4773 O O . PRO A 1 620 ? -8.177 -9.813 57.176 1.00 80.19 620 PRO A O 1
ATOM 4776 N N . SER A 1 621 ? -9.919 -9.032 56.009 1.00 83.12 621 SER A N 1
ATOM 4777 C CA . SER A 1 621 ? -9.167 -8.628 54.822 1.00 83.12 621 SER A CA 1
ATOM 4778 C C . SER A 1 621 ? -9.553 -7.183 54.504 1.00 83.12 621 SER A C 1
ATOM 4780 O O . SER A 1 621 ? -10.627 -6.969 53.940 1.00 83.12 621 SER A O 1
ATOM 4782 N N . PRO A 1 622 ? -8.758 -6.178 54.903 1.00 87.62 622 PRO A N 1
ATOM 4783 C CA . PRO A 1 622 ? -8.984 -4.794 54.504 1.00 87.62 622 PRO A CA 1
ATOM 4784 C C . PRO A 1 622 ? -8.489 -4.544 53.074 1.00 87.62 622 PRO A C 1
ATOM 4786 O O . PRO A 1 622 ? -7.533 -5.170 52.619 1.00 87.62 622 PRO A O 1
ATOM 4789 N N . LEU A 1 623 ? -9.145 -3.618 52.370 1.00 89.00 623 LEU A N 1
ATOM 4790 C CA . LEU A 1 623 ? -8.667 -3.110 51.081 1.00 89.00 623 LEU A CA 1
ATOM 4791 C C . LEU A 1 623 ? -7.446 -2.208 51.287 1.00 89.00 623 LEU A C 1
ATOM 4793 O O . LEU A 1 623 ? -7.337 -1.504 52.298 1.00 89.00 623 LEU A O 1
ATOM 4797 N N . SER A 1 624 ? -6.538 -2.203 50.317 1.00 89.56 624 SER A N 1
ATOM 4798 C CA . SER A 1 624 ? -5.376 -1.327 50.317 1.00 89.56 624 SER A CA 1
ATOM 4799 C C . SER A 1 624 ? -5.796 0.142 50.238 1.00 89.56 624 SER A C 1
ATOM 4801 O O . SER A 1 624 ? -6.865 0.500 49.734 1.00 89.56 624 SER A O 1
ATOM 4803 N N . ARG A 1 625 ? -4.921 1.039 50.705 1.00 89.62 625 ARG A N 1
ATOM 4804 C CA . ARG A 1 625 ? -5.176 2.483 50.624 1.00 89.62 625 ARG A CA 1
ATOM 4805 C C . ARG A 1 625 ? -5.324 2.960 49.177 1.00 89.62 625 ARG A C 1
ATOM 4807 O O . ARG A 1 625 ? -6.158 3.819 48.922 1.00 89.62 625 ARG A O 1
ATOM 4814 N N . HIS A 1 626 ? -4.565 2.378 48.248 1.00 88.94 626 HIS A N 1
ATOM 4815 C CA . HIS A 1 626 ? -4.663 2.687 46.821 1.00 88.94 626 HIS A CA 1
ATOM 4816 C C . HIS A 1 626 ? -6.011 2.259 46.233 1.00 88.94 626 HIS A C 1
ATOM 4818 O O . HIS A 1 626 ? -6.622 3.050 45.518 1.00 88.94 626 HIS A O 1
ATOM 4824 N N . CYS A 1 627 ? -6.514 1.075 46.601 1.00 90.50 627 CYS A N 1
ATOM 4825 C CA . CYS A 1 627 ? -7.836 0.598 46.184 1.00 90.50 627 CYS A CA 1
ATOM 4826 C C . CYS A 1 627 ? -8.945 1.522 46.674 1.00 90.50 627 CYS A C 1
ATOM 4828 O O . CYS A 1 627 ? -9.790 1.957 45.89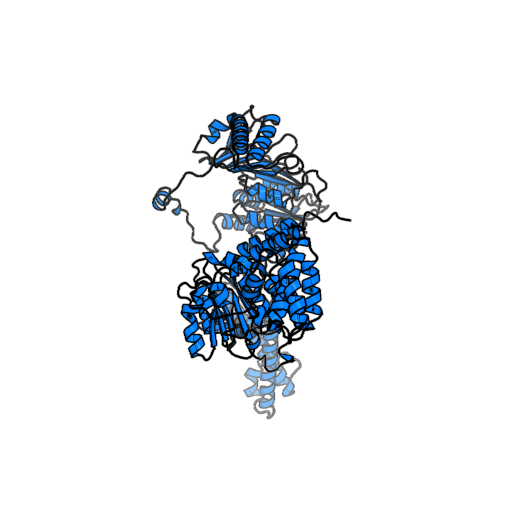8 1.00 90.50 627 CYS A O 1
ATOM 4830 N N . ILE A 1 628 ? -8.898 1.882 47.960 1.00 91.75 628 ILE A N 1
ATOM 4831 C CA . ILE A 1 628 ? -9.880 2.783 48.567 1.00 91.75 628 ILE A CA 1
ATOM 4832 C C . ILE A 1 628 ? -9.843 4.154 47.887 1.00 91.75 628 ILE A C 1
ATOM 4834 O O . ILE A 1 628 ? -10.898 4.706 47.596 1.00 91.75 628 ILE A O 1
ATOM 4838 N N . THR A 1 629 ? -8.657 4.704 47.605 1.00 92.00 629 THR A N 1
ATOM 4839 C CA . THR A 1 629 ? -8.533 5.969 46.867 1.00 92.00 629 THR A CA 1
ATOM 4840 C C . THR A 1 629 ? -9.115 5.851 45.459 1.00 92.00 629 THR A C 1
ATOM 4842 O O . THR A 1 629 ? -9.957 6.664 45.103 1.00 92.00 629 THR A O 1
ATOM 4845 N N . ALA A 1 630 ? -8.760 4.815 44.695 1.00 91.38 630 ALA A N 1
ATOM 4846 C CA . ALA A 1 630 ? -9.275 4.621 43.340 1.00 91.38 630 ALA A CA 1
ATOM 4847 C C . ALA A 1 630 ? -10.805 4.440 43.309 1.00 91.38 630 ALA A C 1
ATOM 4849 O O . ALA A 1 630 ? -11.478 5.010 42.449 1.00 91.38 630 ALA A O 1
ATOM 4850 N N . LEU A 1 631 ? -11.364 3.682 44.261 1.00 92.06 631 LEU A N 1
ATOM 4851 C CA . LEU A 1 631 ? -12.811 3.530 44.425 1.00 92.06 631 LEU A CA 1
ATOM 4852 C C . LEU A 1 631 ? -13.465 4.860 44.800 1.00 92.06 631 LEU A C 1
ATOM 4854 O O . LEU A 1 631 ? -14.418 5.258 44.142 1.00 92.06 631 LEU A O 1
ATOM 4858 N N . ASN A 1 632 ? -12.947 5.580 45.795 1.00 92.06 632 ASN A N 1
ATOM 4859 C CA . ASN A 1 632 ? -13.510 6.865 46.213 1.00 92.06 632 ASN A CA 1
ATOM 4860 C C . ASN A 1 632 ? -13.462 7.911 45.095 1.00 92.06 632 ASN A C 1
ATOM 4862 O O . ASN A 1 632 ? -14.443 8.622 44.900 1.00 92.06 632 ASN A O 1
ATOM 4866 N N . ASP A 1 633 ? -12.367 7.981 44.336 1.00 88.88 633 ASP A N 1
ATOM 4867 C CA . ASP A 1 633 ? -12.223 8.906 43.208 1.00 88.88 633 ASP A CA 1
ATOM 4868 C C . ASP A 1 633 ? -13.256 8.609 42.111 1.00 88.88 633 ASP A C 1
ATOM 4870 O O . ASP A 1 633 ? -13.861 9.523 41.550 1.00 88.88 633 ASP A O 1
ATOM 4874 N N . PHE A 1 634 ? -13.516 7.326 41.839 1.00 88.50 634 PHE A N 1
ATOM 4875 C CA . PHE A 1 634 ? -14.577 6.906 40.926 1.00 88.50 634 PHE A CA 1
ATOM 4876 C C . PHE A 1 634 ? -15.975 7.242 41.478 1.00 88.50 634 PHE A C 1
ATOM 4878 O O . PHE A 1 634 ? -16.792 7.824 40.764 1.00 88.50 634 PHE A O 1
ATOM 4885 N N . LEU A 1 635 ? -16.244 6.923 42.748 1.00 88.25 635 LEU A N 1
ATOM 4886 C CA . LEU A 1 635 ? -17.547 7.077 43.414 1.00 88.25 635 LEU A CA 1
ATOM 4887 C C . LEU A 1 635 ? -17.890 8.524 43.810 1.00 88.25 635 LEU A C 1
ATOM 4889 O O . LEU A 1 635 ? -19.044 8.816 44.135 1.00 88.25 635 LEU A O 1
ATOM 4893 N N . ALA A 1 636 ? -16.917 9.438 43.772 1.00 87.44 636 ALA A N 1
ATOM 4894 C CA . ALA A 1 636 ? -17.112 10.862 44.040 1.00 87.44 636 ALA A CA 1
ATOM 4895 C C . ALA A 1 636 ? -17.982 11.557 42.977 1.00 87.44 636 ALA A C 1
ATOM 4897 O O . ALA A 1 636 ? -18.566 12.609 43.246 1.00 87.44 636 ALA A O 1
ATOM 4898 N N . ALA A 1 637 ? -18.092 10.977 41.778 1.00 86.12 637 ALA A N 1
ATOM 4899 C CA . ALA A 1 637 ? -18.952 11.490 40.722 1.00 86.12 637 ALA A CA 1
ATOM 4900 C C . ALA A 1 637 ? -20.448 11.430 41.105 1.00 86.12 637 ALA A C 1
ATOM 4902 O O . ALA A 1 637 ? -20.886 10.608 41.910 1.00 86.12 637 ALA A O 1
ATOM 4903 N N . SER A 1 638 ? -21.263 12.305 40.503 1.00 85.62 638 SER A N 1
ATOM 4904 C CA . SER A 1 638 ? -22.720 12.273 40.697 1.00 85.62 638 SER A CA 1
ATOM 4905 C C . SER A 1 638 ? -23.331 10.989 40.120 1.00 85.62 638 SER A C 1
ATOM 4907 O O . SER A 1 638 ? -22.796 10.414 39.171 1.00 85.62 638 SER A O 1
ATOM 4909 N N . GLU A 1 639 ? -24.481 10.549 40.639 1.00 84.19 639 GLU A N 1
ATOM 4910 C CA . GLU A 1 639 ? -25.147 9.311 40.191 1.00 84.19 639 GLU A CA 1
ATOM 4911 C C . GLU A 1 639 ? -25.413 9.282 38.677 1.00 84.19 639 GLU A C 1
ATOM 4913 O O . GLU A 1 639 ? -25.213 8.259 38.018 1.00 84.19 639 GLU A O 1
ATOM 4918 N N . ASN A 1 640 ? -25.811 10.418 38.095 1.00 84.62 640 ASN A N 1
ATOM 4919 C CA . ASN A 1 640 ? -26.022 10.542 36.651 1.00 84.62 640 ASN A CA 1
ATOM 4920 C C . ASN A 1 640 ? -24.719 10.338 35.864 1.00 84.62 640 ASN A C 1
ATOM 4922 O O . ASN A 1 640 ? -24.713 9.660 34.830 1.00 84.62 640 ASN A O 1
ATOM 4926 N N . THR A 1 641 ? -23.609 10.884 36.364 1.00 86.00 641 THR A N 1
ATOM 4927 C CA . THR A 1 641 ? -22.285 10.711 35.761 1.00 86.00 641 THR A CA 1
ATOM 4928 C C . THR A 1 641 ? -21.806 9.269 35.909 1.00 86.00 641 THR A C 1
ATOM 4930 O O . THR A 1 641 ? -21.406 8.676 34.911 1.00 86.00 641 THR A O 1
ATOM 4933 N N . LEU A 1 642 ? -21.936 8.655 37.090 1.00 87.31 642 LEU A N 1
ATOM 4934 C CA . LEU A 1 642 ? -21.597 7.245 37.333 1.00 87.31 642 LEU A CA 1
ATOM 4935 C C . LEU A 1 642 ? -22.347 6.299 36.389 1.00 87.31 642 LEU A C 1
ATOM 4937 O O . LEU A 1 642 ? -21.743 5.438 35.748 1.00 87.31 642 LEU A O 1
ATOM 4941 N N . ASN A 1 643 ? -23.660 6.493 36.242 1.00 86.25 643 ASN A N 1
ATOM 4942 C CA . ASN A 1 643 ? -24.483 5.702 35.329 1.00 86.25 643 ASN A CA 1
ATOM 4943 C C . ASN A 1 643 ? -24.069 5.883 33.859 1.00 86.25 643 ASN A C 1
ATOM 4945 O O . ASN A 1 643 ? -24.121 4.925 33.082 1.00 86.25 643 ASN A O 1
ATOM 4949 N N . SER A 1 644 ? -23.646 7.089 33.475 1.00 87.62 644 SER A N 1
ATOM 4950 C CA . SER A 1 644 ? -23.150 7.383 32.125 1.00 87.62 644 SER A CA 1
ATOM 4951 C C . SER A 1 644 ? -21.787 6.732 31.872 1.00 87.62 644 SER A C 1
ATOM 4953 O O . SER A 1 644 ? -21.613 6.065 30.855 1.00 87.62 644 SER A O 1
ATOM 4955 N N . VAL A 1 645 ? -20.859 6.815 32.833 1.00 87.75 645 VAL A N 1
ATOM 4956 C CA . VAL A 1 645 ? -19.555 6.132 32.780 1.00 87.75 645 VAL A CA 1
ATOM 4957 C C . VAL A 1 645 ? -19.741 4.616 32.700 1.00 87.75 645 VAL A C 1
ATOM 4959 O O . VAL A 1 645 ? -19.133 3.978 31.842 1.00 87.75 645 VAL A O 1
ATOM 4962 N N . ARG A 1 646 ? -20.648 4.031 33.499 1.00 87.19 646 ARG A N 1
ATOM 4963 C CA . ARG A 1 646 ? -20.980 2.596 33.431 1.00 87.19 646 ARG A CA 1
ATOM 4964 C C . ARG A 1 646 ? -21.448 2.187 32.035 1.00 87.19 646 ARG A C 1
ATOM 4966 O O . ARG A 1 646 ? -21.007 1.156 31.526 1.00 87.19 646 ARG A O 1
ATOM 4973 N N . LYS A 1 647 ? -22.319 2.978 31.397 1.00 86.62 647 LYS A N 1
ATOM 4974 C CA . LYS A 1 647 ? -22.774 2.715 30.019 1.00 86.62 647 LYS A CA 1
ATOM 4975 C C . LYS A 1 647 ? -21.608 2.745 29.031 1.00 86.62 647 LYS A C 1
ATOM 4977 O O . LYS A 1 647 ? -21.516 1.847 28.199 1.00 86.62 647 LYS A O 1
ATOM 4982 N N . THR A 1 648 ? -20.697 3.708 29.160 1.00 87.38 648 THR A N 1
ATOM 4983 C CA . THR A 1 648 ? -19.486 3.800 28.328 1.00 87.38 648 THR A CA 1
ATOM 4984 C C . THR A 1 648 ? -18.580 2.580 28.503 1.00 87.38 648 THR A C 1
ATOM 4986 O O . THR A 1 648 ? -18.150 1.989 27.511 1.00 87.38 648 THR A O 1
ATOM 4989 N N . VAL A 1 649 ? -18.334 2.154 29.748 1.00 87.56 649 VAL A N 1
ATOM 4990 C CA . VAL A 1 649 ? -17.522 0.963 30.042 1.00 87.56 649 VAL A CA 1
ATOM 4991 C C . VAL A 1 649 ? -18.175 -0.298 29.474 1.00 87.56 649 VAL A C 1
ATOM 4993 O O . VAL A 1 649 ? -17.528 -1.058 28.757 1.00 87.56 649 VAL A O 1
ATOM 4996 N N . THR A 1 650 ? -19.474 -0.482 29.715 1.00 85.69 650 THR A N 1
ATOM 4997 C CA . THR A 1 650 ? -20.233 -1.654 29.245 1.00 85.69 650 THR A CA 1
ATOM 4998 C C . THR A 1 650 ? -20.289 -1.721 27.720 1.00 85.69 650 THR A C 1
ATOM 5000 O O . THR A 1 650 ? -20.156 -2.798 27.151 1.00 85.69 650 THR A O 1
ATOM 5003 N N . ALA A 1 651 ? -20.431 -0.582 27.034 1.00 85.38 651 ALA A N 1
ATOM 5004 C CA . ALA A 1 651 ? -20.433 -0.539 25.573 1.00 85.38 651 ALA A CA 1
ATOM 5005 C C . ALA A 1 651 ? -19.093 -1.002 24.976 1.00 85.38 651 ALA A C 1
ATOM 5007 O O . ALA A 1 651 ? -19.077 -1.708 23.970 1.00 85.38 651 ALA A O 1
ATOM 5008 N N . ARG A 1 652 ? -17.965 -0.647 25.607 1.00 84.50 652 ARG A N 1
ATOM 5009 C CA . ARG A 1 652 ? -16.621 -1.051 25.157 1.00 84.50 652 ARG A CA 1
ATOM 5010 C C . ARG A 1 652 ? -16.260 -2.481 25.555 1.00 84.50 652 ARG A C 1
ATOM 5012 O O . ARG A 1 652 ? -15.647 -3.189 24.763 1.00 84.50 652 ARG A O 1
ATOM 5019 N N . LEU A 1 653 ? -16.668 -2.922 26.744 1.00 89.06 653 LEU A N 1
ATOM 5020 C CA . LEU A 1 653 ? -16.454 -4.288 27.234 1.00 89.06 653 LEU A CA 1
ATOM 5021 C C . LEU A 1 653 ? -17.573 -5.260 26.830 1.00 89.06 653 LEU A C 1
ATOM 5023 O O . LEU A 1 653 ? -17.567 -6.413 27.254 1.00 89.06 653 LEU A O 1
ATOM 5027 N N . GLY A 1 654 ? -18.509 -4.837 25.974 1.00 87.31 654 GLY A N 1
ATOM 5028 C CA . GLY A 1 654 ? -19.670 -5.634 25.564 1.00 87.31 654 GLY A CA 1
ATOM 5029 C C . GLY A 1 654 ? -19.315 -6.977 24.918 1.00 87.31 654 GLY A C 1
ATOM 5030 O O . GLY A 1 654 ? -20.143 -7.884 24.881 1.00 87.31 654 GLY A O 1
ATOM 5031 N N . LEU A 1 655 ? -18.069 -7.143 24.464 1.00 89.12 655 LEU A N 1
ATOM 5032 C CA . LEU A 1 655 ? -17.523 -8.417 24.004 1.00 89.12 655 LEU A CA 1
ATOM 5033 C C . LEU A 1 655 ? -17.658 -9.532 25.068 1.00 89.12 655 LEU A C 1
ATOM 5035 O O . LEU A 1 655 ? -18.051 -10.647 24.730 1.00 89.12 655 LEU A O 1
ATOM 5039 N N . TRP A 1 656 ? -17.403 -9.214 26.342 1.00 92.69 656 TRP A N 1
ATOM 5040 C CA . TRP A 1 656 ? -17.445 -10.150 27.476 1.00 92.69 656 TRP A CA 1
ATOM 5041 C C . TRP A 1 656 ? -18.857 -10.462 27.979 1.00 92.69 656 TRP A C 1
ATOM 5043 O O . TRP A 1 656 ? -19.023 -11.348 28.810 1.00 92.69 656 TRP A O 1
ATOM 5053 N N . LEU A 1 657 ? -19.893 -9.805 27.444 1.00 90.12 657 LEU A N 1
ATOM 5054 C CA . LEU A 1 657 ? -21.279 -10.237 27.666 1.00 90.12 657 LEU A CA 1
ATOM 5055 C C . LEU A 1 657 ? -21.581 -11.568 26.961 1.00 90.12 657 LEU A C 1
ATOM 5057 O O . LEU A 1 657 ? -22.564 -12.226 27.286 1.00 90.12 657 LEU A O 1
ATOM 5061 N N . ASN A 1 658 ? -20.756 -11.966 25.987 1.00 91.75 658 ASN A N 1
ATOM 5062 C CA . ASN A 1 658 ? -20.846 -13.279 25.364 1.00 91.75 658 ASN A CA 1
ATOM 5063 C C . ASN A 1 658 ? -20.208 -14.343 26.283 1.00 91.75 658 ASN A C 1
ATOM 5065 O O . ASN A 1 658 ? -18.990 -14.293 26.479 1.00 91.75 658 ASN A O 1
ATOM 5069 N N . PRO A 1 659 ? -20.969 -15.351 26.759 1.00 92.12 659 PRO A N 1
ATOM 5070 C CA . PRO A 1 659 ? -20.447 -16.388 27.651 1.00 92.12 659 PRO A CA 1
ATOM 5071 C C . PRO A 1 659 ? -19.251 -17.159 27.084 1.00 92.12 659 PRO A C 1
ATOM 5073 O O . PRO A 1 659 ? -18.392 -17.595 27.843 1.00 92.12 659 PRO A O 1
ATOM 5076 N N . ARG A 1 660 ? -19.158 -17.313 25.753 1.00 93.25 660 ARG A N 1
ATOM 5077 C CA . ARG A 1 660 ? -18.019 -17.999 25.122 1.00 93.25 660 ARG A CA 1
ATOM 5078 C C . ARG A 1 660 ? -16.722 -17.209 25.275 1.00 93.25 660 ARG A C 1
ATOM 5080 O O . ARG A 1 660 ? -15.682 -17.787 25.566 1.00 93.25 660 ARG A O 1
ATOM 5087 N N . ILE A 1 661 ? -16.793 -15.885 25.136 1.00 94.25 661 ILE A N 1
ATOM 5088 C CA . ILE A 1 661 ? -15.628 -15.003 25.265 1.00 94.25 661 ILE A CA 1
ATOM 5089 C C . ILE A 1 661 ? -15.226 -14.857 26.732 1.00 94.25 661 ILE A C 1
ATOM 5091 O O . ILE A 1 661 ? -14.039 -14.905 27.047 1.00 94.25 661 ILE A O 1
ATOM 5095 N N . ASP A 1 662 ? -16.199 -14.737 27.635 1.00 94.44 662 ASP A N 1
ATOM 5096 C CA . ASP A 1 662 ? -15.945 -14.760 29.078 1.00 94.44 662 ASP A CA 1
ATOM 5097 C C . ASP A 1 662 ? -15.241 -16.064 29.497 1.00 94.44 662 ASP A C 1
ATOM 5099 O O . ASP A 1 662 ? -14.171 -16.030 30.104 1.00 94.44 662 ASP A O 1
ATOM 5103 N N . ALA A 1 663 ? -15.743 -17.222 29.051 1.00 94.25 663 ALA A N 1
ATOM 5104 C CA . ALA A 1 663 ? -15.111 -18.513 29.319 1.00 94.25 663 ALA A CA 1
ATOM 5105 C C . ALA A 1 663 ? -13.704 -18.631 28.702 1.00 94.25 663 ALA A C 1
ATOM 5107 O O . ALA A 1 663 ? -12.775 -19.071 29.386 1.00 94.25 663 ALA A O 1
ATOM 5108 N N . ALA A 1 664 ? -13.516 -18.186 27.454 1.00 96.00 664 ALA A N 1
ATOM 5109 C CA . ALA A 1 664 ? -12.222 -18.196 26.767 1.00 96.00 664 ALA A CA 1
ATOM 5110 C C . ALA A 1 664 ? -11.195 -17.239 27.398 1.00 96.00 664 ALA A C 1
ATOM 5112 O O . ALA A 1 664 ? -9.997 -17.405 27.191 1.00 96.00 664 ALA A O 1
ATOM 5113 N N . THR A 1 665 ? -11.635 -16.257 28.188 1.00 96.38 665 THR A N 1
ATOM 5114 C CA . THR A 1 665 ? -10.755 -15.284 28.859 1.00 96.38 665 THR A CA 1
ATOM 5115 C C . THR A 1 665 ? -10.706 -15.445 30.378 1.00 96.38 665 THR A C 1
ATOM 5117 O O . THR A 1 665 ? -10.201 -14.575 31.088 1.00 96.38 665 THR A O 1
ATOM 5120 N N . SER A 1 666 ? -11.183 -16.584 30.888 1.00 95.25 666 SER A N 1
ATOM 5121 C CA . SER A 1 666 ? -11.267 -16.859 32.328 1.00 95.25 666 SER A CA 1
ATOM 5122 C C . SER A 1 666 ? -9.952 -17.345 32.954 1.00 95.25 666 SER A C 1
ATOM 5124 O O . SER A 1 666 ? -9.767 -17.245 34.165 1.00 95.25 666 SER A O 1
ATOM 5126 N N . SER A 1 667 ? -9.020 -17.869 32.152 1.00 95.81 667 SER A N 1
ATOM 5127 C CA . SER A 1 667 ? -7.720 -18.385 32.605 1.00 95.81 667 SER A CA 1
ATOM 5128 C C . SER A 1 667 ? -6.687 -18.371 31.468 1.00 95.81 667 SER A C 1
ATOM 5130 O O . SER A 1 667 ? -6.997 -17.916 30.372 1.00 95.81 667 SER A O 1
ATOM 5132 N N . ASN A 1 668 ? -5.470 -18.855 31.721 1.00 96.62 668 ASN A N 1
ATOM 5133 C CA . ASN A 1 668 ? -4.395 -18.982 30.734 1.00 96.62 668 ASN A CA 1
ATOM 5134 C C . ASN A 1 668 ? -4.003 -20.456 30.574 1.00 96.62 668 ASN A C 1
ATOM 5136 O O . ASN A 1 668 ? -3.511 -21.056 31.527 1.00 96.62 668 ASN A O 1
ATOM 5140 N N . ASP A 1 669 ? -4.179 -21.016 29.376 1.00 96.81 669 ASP A N 1
ATOM 5141 C CA . ASP A 1 669 ? -3.680 -22.360 29.030 1.00 96.81 669 ASP A CA 1
ATOM 5142 C C . ASP A 1 669 ? -2.257 -22.325 28.440 1.00 96.81 669 ASP A C 1
ATOM 5144 O O . ASP A 1 669 ? -1.628 -23.365 28.271 1.00 96.81 669 ASP A O 1
ATOM 5148 N N . PHE A 1 670 ? -1.748 -21.128 28.136 1.00 96.06 670 PHE A N 1
ATOM 5149 C CA . PHE A 1 670 ? -0.381 -20.869 27.690 1.00 96.06 670 PHE A CA 1
ATOM 5150 C C . PHE A 1 670 ? 0.140 -19.556 28.292 1.00 96.06 670 PHE A C 1
ATOM 5152 O O . PHE A 1 670 ? -0.630 -18.669 28.668 1.00 96.06 670 PHE A O 1
ATOM 5159 N N . ASP A 1 671 ? 1.463 -19.407 28.374 1.00 95.69 671 ASP A N 1
ATOM 5160 C CA . ASP A 1 671 ? 2.109 -18.226 28.953 1.00 95.69 671 ASP A CA 1
ATOM 5161 C C . ASP A 1 671 ? 2.920 -17.456 27.903 1.00 95.69 671 ASP A C 1
ATOM 5163 O O . ASP A 1 671 ? 3.978 -17.899 27.453 1.00 95.69 671 ASP A O 1
ATOM 5167 N N . LEU A 1 672 ? 2.467 -16.244 27.562 1.00 95.69 672 LEU A N 1
ATOM 5168 C CA . LEU A 1 672 ? 3.142 -15.369 26.601 1.00 95.69 672 LEU A CA 1
ATOM 5169 C C . LEU A 1 672 ? 4.583 -15.000 27.000 1.00 95.69 672 LEU A C 1
ATOM 5171 O O . LEU A 1 672 ? 5.383 -14.664 26.126 1.00 95.69 672 LEU A O 1
ATOM 5175 N N . ARG A 1 673 ? 4.949 -15.083 28.287 1.00 93.19 673 ARG A N 1
ATOM 5176 C CA . ARG A 1 673 ? 6.321 -14.827 28.778 1.00 93.19 673 ARG A CA 1
ATOM 5177 C C . ARG A 1 673 ? 7.296 -15.946 28.405 1.00 93.19 673 ARG A C 1
ATOM 5179 O O . ARG A 1 673 ? 8.512 -15.747 28.433 1.00 93.19 673 ARG A O 1
ATOM 5186 N N . GLN A 1 674 ? 6.774 -17.125 28.070 1.00 94.25 674 GLN A N 1
ATOM 5187 C CA . GLN A 1 674 ? 7.566 -18.304 27.732 1.00 94.25 674 GLN A CA 1
ATOM 5188 C C . GLN A 1 674 ? 7.795 -18.461 26.224 1.00 94.25 674 GLN A C 1
ATOM 5190 O O . GLN A 1 674 ? 8.606 -19.295 25.834 1.00 94.25 674 GLN A O 1
ATOM 5195 N N . LEU A 1 675 ? 7.194 -17.612 25.378 1.00 94.75 675 LEU A N 1
ATOM 5196 C CA . LEU A 1 675 ? 7.342 -17.649 23.913 1.00 94.75 675 LEU A CA 1
ATOM 5197 C C . LEU A 1 675 ? 8.805 -17.717 23.442 1.00 94.75 675 LEU A C 1
ATOM 5199 O O . LEU A 1 675 ? 9.105 -18.352 22.432 1.00 94.75 675 LEU A O 1
ATOM 5203 N N . ARG A 1 676 ? 9.723 -17.068 24.168 1.00 93.12 676 ARG A N 1
ATOM 5204 C CA . ARG A 1 676 ? 11.168 -17.035 23.871 1.00 93.12 676 ARG A CA 1
ATOM 5205 C C . ARG A 1 676 ? 11.998 -18.108 24.592 1.00 93.12 676 ARG A C 1
ATOM 5207 O O . ARG A 1 676 ? 13.214 -18.143 24.403 1.00 93.12 676 ARG A O 1
ATOM 5214 N N . GLN A 1 677 ? 11.365 -18.958 25.398 1.00 91.81 677 GLN A N 1
ATOM 5215 C CA . GLN A 1 677 ? 12.000 -19.978 26.243 1.00 91.81 677 GLN A CA 1
ATOM 5216 C C . GLN A 1 677 ? 11.624 -21.392 25.780 1.00 91.81 677 GLN A C 1
ATOM 5218 O O . GLN A 1 677 ? 12.504 -22.221 25.537 1.00 91.81 677 GLN A O 1
ATOM 5223 N N . THR A 1 678 ? 10.326 -21.650 25.605 1.00 91.44 678 THR A N 1
ATOM 5224 C CA . THR A 1 678 ? 9.768 -22.936 25.172 1.00 91.44 678 THR A CA 1
ATOM 5225 C C . THR A 1 678 ? 9.177 -22.815 23.761 1.00 91.44 678 THR A C 1
ATOM 5227 O O . THR A 1 678 ? 8.550 -21.802 23.442 1.00 91.44 678 THR A O 1
ATOM 5230 N N . PRO A 1 679 ? 9.403 -23.798 22.865 1.00 92.19 679 PRO A N 1
ATOM 5231 C CA . PRO A 1 679 ? 8.783 -23.810 21.541 1.00 92.19 679 PRO A CA 1
ATOM 5232 C C . PRO A 1 679 ? 7.268 -23.957 21.645 1.00 92.19 679 PRO A C 1
ATOM 5234 O O . PRO A 1 679 ? 6.771 -25.009 22.044 1.00 92.19 679 PRO A O 1
ATOM 5237 N N . MET A 1 680 ? 6.543 -22.916 21.251 1.00 95.69 680 MET A N 1
ATOM 5238 C CA . MET A 1 680 ? 5.083 -22.917 21.285 1.00 95.69 680 MET A CA 1
ATOM 5239 C C . MET A 1 680 ? 4.476 -22.243 20.058 1.00 95.69 680 MET A C 1
ATOM 5241 O O . MET A 1 680 ? 5.037 -21.309 19.488 1.00 95.69 680 MET A O 1
ATOM 5245 N N . SER A 1 681 ? 3.306 -22.709 19.648 1.00 97.62 681 SER A N 1
ATOM 5246 C CA . SER A 1 681 ? 2.570 -22.224 18.487 1.00 97.62 681 SER A CA 1
ATOM 5247 C C . SER A 1 681 ? 1.160 -21.847 18.893 1.00 97.62 681 SER A C 1
ATOM 5249 O O . SER A 1 681 ? 0.361 -22.711 19.243 1.00 97.62 681 SER A O 1
ATOM 5251 N N . ILE A 1 682 ? 0.854 -20.558 18.830 1.00 97.88 682 ILE A N 1
ATOM 5252 C CA . ILE A 1 682 ? -0.456 -20.014 19.169 1.00 97.88 682 ILE A CA 1
ATOM 5253 C C . ILE A 1 682 ? -1.125 -19.552 17.880 1.00 97.88 682 ILE A C 1
ATOM 5255 O O . ILE A 1 682 ? -0.629 -18.655 17.198 1.00 97.88 682 ILE A O 1
ATOM 5259 N N . TYR A 1 683 ? -2.255 -20.160 17.546 1.00 97.38 683 TYR A N 1
ATOM 5260 C CA . TYR A 1 683 ? -3.076 -19.781 16.404 1.00 97.38 683 TYR A CA 1
ATOM 5261 C C . TYR A 1 683 ? -4.258 -18.959 16.900 1.00 97.38 683 TYR A C 1
ATOM 5263 O O . TYR A 1 683 ? -5.012 -19.408 17.758 1.00 97.38 683 TYR A O 1
ATOM 5271 N N . LEU A 1 684 ? -4.410 -17.752 16.369 1.00 95.50 684 LEU A N 1
ATOM 5272 C CA . LEU A 1 684 ? -5.526 -16.859 16.651 1.00 95.50 684 LEU A CA 1
ATOM 5273 C C . LEU A 1 684 ? -6.586 -17.089 15.575 1.00 95.50 684 LEU A C 1
ATOM 5275 O O . LEU A 1 684 ? -6.512 -16.503 14.491 1.00 95.50 684 LEU A O 1
ATOM 5279 N N . GLY A 1 685 ? -7.519 -17.993 15.868 1.00 93.06 685 GLY A N 1
ATOM 5280 C CA . GLY A 1 685 ? -8.629 -18.326 14.987 1.00 93.06 685 GLY A CA 1
ATOM 5281 C C . GLY A 1 685 ? -9.723 -17.274 15.103 1.00 93.06 685 GLY A C 1
ATOM 5282 O O . GLY A 1 685 ? -10.204 -16.981 16.194 1.00 93.06 685 GLY A O 1
ATOM 5283 N N . VAL A 1 686 ? -10.099 -16.676 13.979 1.00 89.44 686 VAL A N 1
ATOM 5284 C CA . VAL A 1 686 ? -11.176 -15.684 13.930 1.00 89.44 686 VAL A CA 1
ATOM 5285 C C . VAL A 1 686 ? -11.795 -15.695 12.545 1.00 89.44 686 VAL A C 1
ATOM 5287 O O . VAL A 1 686 ? -11.086 -15.611 11.553 1.00 89.44 686 VAL A O 1
ATOM 5290 N N . THR A 1 687 ? -13.113 -15.812 12.443 1.00 86.38 687 THR A N 1
ATOM 5291 C CA . THR A 1 687 ? -13.776 -15.804 11.135 1.00 86.38 687 THR A CA 1
ATOM 5292 C C . THR A 1 687 ? -13.879 -14.376 10.575 1.00 86.38 687 THR A C 1
ATOM 5294 O O . THR A 1 687 ? -13.914 -13.415 11.352 1.00 86.38 687 THR A O 1
ATOM 5297 N N . PRO A 1 688 ? -13.950 -14.187 9.240 1.00 82.62 688 PRO A N 1
ATOM 5298 C CA . PRO A 1 688 ? -13.988 -12.852 8.635 1.00 82.62 688 PRO A CA 1
ATOM 5299 C C . PRO A 1 688 ? -15.132 -11.960 9.143 1.00 82.62 688 PRO A C 1
ATOM 5301 O O . PRO A 1 688 ? -14.954 -10.756 9.279 1.00 82.62 688 PRO A O 1
ATOM 5304 N N . ASP A 1 689 ? -16.291 -12.546 9.445 1.00 83.56 689 ASP A N 1
ATOM 5305 C CA . ASP A 1 689 ? -17.483 -11.866 9.966 1.00 83.56 689 ASP A CA 1
ATOM 5306 C C . ASP A 1 689 ? -17.338 -11.399 11.424 1.00 83.56 689 ASP A C 1
ATOM 5308 O O . ASP A 1 689 ? -17.988 -10.438 11.832 1.00 83.56 689 ASP A O 1
ATOM 5312 N N . ASN A 1 690 ? -16.461 -12.035 12.206 1.00 86.25 690 ASN A N 1
ATOM 5313 C CA . ASN A 1 690 ? -16.235 -11.700 13.614 1.00 86.25 690 ASN A CA 1
ATOM 5314 C C . ASN A 1 690 ? -14.993 -10.838 13.847 1.00 86.25 690 ASN A C 1
ATOM 5316 O O . ASN A 1 690 ? -14.755 -10.397 14.972 1.00 86.25 690 ASN A O 1
ATOM 5320 N N . LEU A 1 691 ? -14.201 -10.581 12.809 1.00 83.06 691 LEU A N 1
ATOM 5321 C CA . LEU A 1 691 ? -12.886 -9.972 12.948 1.00 83.06 691 LEU A CA 1
ATOM 5322 C C . LEU A 1 691 ? -12.932 -8.551 13.522 1.00 83.06 691 LEU A C 1
ATOM 5324 O O . LEU A 1 691 ? -12.244 -8.274 14.504 1.00 83.06 691 LEU A O 1
ATOM 5328 N N . ASP A 1 692 ? -13.800 -7.689 12.986 1.00 81.44 692 ASP A N 1
ATOM 5329 C CA . ASP A 1 692 ? -13.976 -6.317 13.484 1.00 81.44 692 ASP A CA 1
ATOM 5330 C C . ASP A 1 692 ? -14.445 -6.308 14.944 1.00 81.44 692 ASP A C 1
ATOM 5332 O O . ASP A 1 692 ? -13.976 -5.518 15.767 1.00 81.44 692 ASP A O 1
ATOM 5336 N N . ARG A 1 693 ? -15.340 -7.239 15.292 1.00 84.75 693 ARG A N 1
ATOM 5337 C CA . ARG A 1 693 ? -15.844 -7.406 16.658 1.00 84.75 693 ARG A CA 1
ATOM 5338 C C . ARG A 1 693 ? -14.739 -7.873 17.608 1.00 84.75 693 ARG A C 1
ATOM 5340 O O . ARG A 1 693 ? -14.685 -7.407 18.741 1.00 84.75 693 ARG A O 1
ATOM 5347 N N . MET A 1 694 ? -13.870 -8.779 17.166 1.00 87.50 694 MET A N 1
ATOM 5348 C CA . MET A 1 694 ? -12.775 -9.347 17.959 1.00 87.50 694 MET A CA 1
ATOM 5349 C C . MET A 1 694 ? -11.522 -8.467 18.024 1.00 87.50 694 MET A C 1
ATOM 5351 O O . MET A 1 694 ? -10.647 -8.720 18.857 1.00 87.50 694 MET A O 1
ATOM 5355 N N . ALA A 1 695 ? -11.438 -7.418 17.203 1.00 83.50 695 ALA A N 1
ATOM 5356 C CA . ALA A 1 695 ? -10.272 -6.546 17.110 1.00 83.50 695 ALA A CA 1
ATOM 5357 C C . ALA A 1 695 ? -9.757 -6.017 18.467 1.00 83.50 695 ALA A C 1
ATOM 5359 O O . ALA A 1 695 ? -8.545 -6.068 18.673 1.00 83.50 695 ALA A O 1
ATOM 5360 N N . PRO A 1 696 ? -10.591 -5.580 19.441 1.00 85.12 696 PRO A N 1
ATOM 5361 C CA . PRO A 1 696 ? -10.087 -5.122 20.741 1.00 85.12 696 PRO A CA 1
ATOM 5362 C C . PRO A 1 696 ? -9.308 -6.200 21.509 1.00 85.12 696 PRO A C 1
ATOM 5364 O O . PRO A 1 696 ? -8.254 -5.918 22.077 1.00 85.12 696 PRO A O 1
ATOM 5367 N N . LEU A 1 697 ? -9.796 -7.444 21.488 1.00 89.81 697 LEU A N 1
ATOM 5368 C CA . LEU A 1 697 ? -9.164 -8.575 22.168 1.00 89.81 697 LEU A CA 1
ATOM 5369 C C . LEU A 1 697 ? -7.879 -9.012 21.453 1.00 89.81 697 LEU A C 1
ATOM 5371 O O . LEU A 1 697 ? -6.864 -9.241 22.108 1.00 89.81 697 LEU A O 1
ATOM 5375 N N . LEU A 1 698 ? -7.897 -9.066 20.116 1.00 89.94 698 LEU A N 1
ATOM 5376 C CA . LEU A 1 698 ? -6.714 -9.390 19.310 1.00 89.94 698 LEU A CA 1
ATOM 5377 C C . LEU A 1 698 ? -5.622 -8.319 19.447 1.00 89.94 698 LEU A C 1
ATOM 5379 O O . LEU A 1 698 ? -4.445 -8.647 19.577 1.00 89.94 698 LEU A O 1
ATOM 5383 N N . ASN A 1 699 ? -6.000 -7.040 19.478 1.00 86.69 699 ASN A N 1
ATOM 5384 C CA . ASN A 1 699 ? -5.065 -5.934 19.684 1.00 86.69 699 ASN A CA 1
ATOM 5385 C C . ASN A 1 699 ? -4.394 -6.013 21.053 1.00 86.69 699 ASN A C 1
ATOM 5387 O O . ASN A 1 699 ? -3.174 -5.871 21.140 1.00 86.69 699 ASN A O 1
ATOM 5391 N N . LEU A 1 700 ? -5.174 -6.290 22.102 1.00 89.25 700 LEU A N 1
ATOM 5392 C CA . LEU A 1 700 ? -4.644 -6.506 23.445 1.00 89.25 700 LEU A CA 1
ATOM 5393 C C . LEU A 1 700 ? -3.692 -7.711 23.480 1.00 89.25 700 LEU A C 1
ATOM 5395 O O . LEU A 1 700 ? -2.616 -7.616 24.064 1.00 89.25 700 LEU A O 1
ATOM 5399 N N . PHE A 1 701 ? -4.044 -8.808 22.802 1.00 93.50 701 PHE A N 1
ATOM 5400 C CA . PHE A 1 701 ? -3.187 -9.987 22.666 1.00 93.50 701 PHE A CA 1
ATOM 5401 C C . PHE A 1 701 ? -1.835 -9.654 22.026 1.00 93.50 701 PHE A C 1
ATOM 5403 O O . PHE A 1 701 ? -0.789 -9.899 22.627 1.00 93.50 701 PHE A O 1
ATOM 5410 N N . PHE A 1 702 ? -1.825 -9.050 20.833 1.00 92.00 702 PHE A N 1
ATOM 5411 C CA . PHE A 1 702 ? -0.573 -8.697 20.155 1.00 92.00 702 PHE A CA 1
ATOM 5412 C C . PHE A 1 702 ? 0.257 -7.691 20.946 1.00 92.00 702 PHE A C 1
ATOM 5414 O O . PHE A 1 702 ? 1.487 -7.762 20.928 1.00 92.00 702 PHE A O 1
ATOM 5421 N N . GLN A 1 703 ? -0.400 -6.776 21.656 1.00 88.62 703 GLN A N 1
ATOM 5422 C CA . GLN A 1 703 ? 0.289 -5.843 22.530 1.00 88.62 703 GLN A CA 1
ATOM 5423 C C . GLN A 1 703 ? 0.991 -6.554 23.680 1.00 88.62 703 GLN A C 1
ATOM 5425 O O . GLN A 1 703 ? 2.182 -6.333 23.871 1.00 88.62 703 GLN A O 1
ATOM 5430 N N . GLN A 1 704 ? 0.315 -7.470 24.372 1.00 91.75 704 GLN A N 1
ATOM 5431 C CA . GLN A 1 704 ? 0.945 -8.250 25.434 1.00 91.75 704 GLN A CA 1
ATOM 5432 C C . GLN A 1 704 ? 2.061 -9.158 24.913 1.00 91.75 704 GLN A C 1
ATOM 5434 O O . GLN A 1 704 ? 3.100 -9.264 25.560 1.00 91.75 704 GLN A O 1
ATOM 5439 N N . VAL A 1 705 ? 1.903 -9.756 23.726 1.00 94.06 705 VAL A N 1
ATOM 5440 C CA . VAL A 1 705 ? 2.976 -10.529 23.080 1.00 94.06 705 VAL A CA 1
ATOM 5441 C C . VAL A 1 705 ? 4.233 -9.680 22.914 1.00 94.06 705 VAL A C 1
ATOM 5443 O O . VAL A 1 705 ? 5.315 -10.135 23.283 1.00 94.06 705 VAL A O 1
ATOM 5446 N N . VAL A 1 706 ? 4.106 -8.460 22.387 1.00 92.44 706 VAL A N 1
ATOM 5447 C CA . VAL A 1 706 ? 5.244 -7.546 22.219 1.00 92.44 706 VAL A CA 1
ATOM 5448 C C . VAL A 1 706 ? 5.776 -7.111 23.583 1.00 92.44 706 VAL A C 1
ATOM 5450 O O . VAL A 1 706 ? 6.930 -7.397 23.894 1.00 92.44 706 VAL A O 1
ATOM 5453 N N . ASP A 1 707 ? 4.934 -6.505 24.419 1.00 89.38 707 ASP A N 1
ATOM 5454 C CA . ASP A 1 707 ? 5.335 -5.875 25.678 1.00 89.38 707 ASP A CA 1
ATOM 5455 C C . ASP A 1 707 ? 6.009 -6.867 26.635 1.00 89.38 707 ASP A C 1
ATOM 5457 O O . ASP A 1 707 ? 7.006 -6.523 27.263 1.00 89.38 707 ASP A O 1
ATOM 5461 N N . LEU A 1 708 ? 5.512 -8.105 26.746 1.00 90.94 708 LEU A N 1
ATOM 5462 C CA . LEU A 1 708 ? 6.093 -9.124 27.630 1.00 90.94 708 LEU A CA 1
ATOM 5463 C C . LEU A 1 708 ? 7.419 -9.685 27.100 1.00 90.94 708 LEU A C 1
ATOM 5465 O O . LEU A 1 708 ? 8.273 -10.069 27.896 1.00 90.94 708 LEU A O 1
ATOM 5469 N N . ASN A 1 709 ? 7.618 -9.711 25.780 1.00 92.38 709 ASN A N 1
ATOM 5470 C CA . ASN A 1 709 ? 8.805 -10.304 25.156 1.00 92.38 709 ASN A CA 1
ATOM 5471 C C . ASN A 1 709 ? 9.899 -9.282 24.803 1.00 92.38 709 ASN A C 1
ATOM 5473 O O . ASN A 1 709 ? 10.977 -9.688 24.356 1.00 92.38 709 ASN A O 1
ATOM 5477 N N . THR A 1 710 ? 9.658 -7.985 25.039 1.00 90.44 710 THR A N 1
ATOM 5478 C CA . THR A 1 710 ? 10.627 -6.895 24.818 1.00 90.44 710 THR A CA 1
ATOM 5479 C C . THR A 1 710 ? 11.086 -6.182 26.095 1.00 90.44 710 THR A C 1
ATOM 5481 O O . THR A 1 710 ? 11.758 -5.158 26.006 1.00 90.44 710 THR A O 1
ATOM 5484 N N . ARG A 1 711 ? 10.752 -6.697 27.288 1.00 87.12 711 ARG A N 1
ATOM 5485 C CA . ARG A 1 711 ? 11.250 -6.152 28.572 1.00 87.12 711 ARG A CA 1
ATOM 5486 C C . ARG A 1 711 ? 12.758 -6.325 28.727 1.00 87.12 711 ARG A C 1
ATOM 5488 O O . ARG A 1 711 ? 13.442 -5.399 29.143 1.00 87.12 711 ARG A O 1
ATOM 5495 N N . GLU A 1 712 ? 13.260 -7.503 28.362 1.00 85.19 712 GLU A N 1
ATOM 5496 C CA . GLU A 1 712 ? 14.667 -7.879 28.506 1.00 85.19 712 GLU A CA 1
ATOM 5497 C C . GLU A 1 712 ? 15.271 -8.265 27.146 1.00 85.19 712 GLU A C 1
ATOM 5499 O O . GLU A 1 712 ? 14.699 -9.088 26.408 1.00 85.19 712 GLU A O 1
ATOM 5504 N N . PRO A 1 713 ? 16.433 -7.698 26.780 1.00 83.25 713 PRO A N 1
ATOM 5505 C CA . PRO A 1 713 ? 17.134 -8.102 25.575 1.00 83.25 713 PRO A CA 1
ATOM 5506 C C . PRO A 1 713 ? 17.727 -9.515 25.740 1.00 83.25 713 PRO A C 1
ATOM 5508 O O . PRO A 1 713 ? 18.102 -9.910 26.847 1.00 83.25 713 PRO A O 1
ATOM 5511 N N . PRO A 1 714 ? 17.864 -10.286 24.642 1.00 81.75 714 PRO A N 1
ATOM 5512 C CA . PRO A 1 714 ? 18.452 -11.629 24.679 1.00 81.75 714 PRO A CA 1
ATOM 5513 C C . PRO A 1 714 ? 19.864 -11.678 25.292 1.00 81.75 714 PRO A C 1
ATOM 5515 O O . PRO A 1 714 ? 20.246 -12.691 25.865 1.00 81.75 714 PRO A O 1
ATOM 5518 N N . GLU A 1 715 ? 20.627 -10.587 25.194 1.00 82.38 715 GLU A N 1
ATOM 5519 C CA . GLU A 1 715 ? 21.995 -10.471 25.723 1.00 82.38 715 GLU A CA 1
ATOM 5520 C C . GLU A 1 715 ? 22.056 -10.497 27.256 1.00 82.38 715 GLU A C 1
ATOM 5522 O O . GLU A 1 715 ? 23.040 -10.960 27.827 1.00 82.38 715 GLU A O 1
ATOM 5527 N N . GLN A 1 716 ? 21.005 -10.016 27.927 1.00 85.06 716 GLN A N 1
ATOM 5528 C CA . GLN A 1 716 ? 20.947 -9.934 29.390 1.00 85.06 716 GLN A CA 1
ATOM 5529 C C . GLN A 1 716 ? 20.380 -11.207 30.027 1.00 85.06 716 GLN A C 1
ATOM 5531 O O . GLN A 1 716 ? 20.656 -11.484 31.192 1.00 85.06 716 GLN A O 1
ATOM 5536 N N . ASN A 1 717 ? 19.613 -11.998 29.272 1.00 85.50 717 ASN A N 1
ATOM 5537 C CA . ASN A 1 717 ? 18.966 -13.201 29.779 1.00 85.50 717 ASN A CA 1
ATOM 5538 C C . ASN A 1 717 ? 19.165 -14.390 28.819 1.00 85.50 717 ASN A C 1
ATOM 5540 O O . ASN A 1 717 ? 18.406 -14.543 27.856 1.00 85.50 717 ASN A O 1
ATOM 5544 N N . PRO A 1 718 ? 20.126 -15.290 29.111 1.00 81.44 718 PRO A N 1
ATOM 5545 C CA . PRO A 1 718 ? 20.434 -16.449 28.269 1.00 81.44 718 PRO A CA 1
ATOM 5546 C C . PRO A 1 718 ? 19.266 -17.423 28.073 1.00 81.44 718 PRO A C 1
ATOM 5548 O O . PRO A 1 718 ? 19.288 -18.223 27.137 1.00 81.44 718 PRO A O 1
ATOM 5551 N N . LYS A 1 719 ? 18.240 -17.377 28.938 1.00 82.38 719 LYS A N 1
ATOM 5552 C CA . LYS A 1 719 ? 17.033 -18.205 28.789 1.00 82.38 719 LYS A CA 1
ATOM 5553 C C . LYS A 1 719 ? 16.170 -17.759 27.606 1.00 82.38 719 LYS A C 1
ATOM 5555 O O . LYS A 1 719 ? 15.401 -18.562 27.090 1.00 82.38 719 LYS A O 1
ATOM 5560 N N . LEU A 1 720 ? 16.307 -16.512 27.149 1.00 83.69 720 LEU A N 1
ATOM 5561 C CA . LEU A 1 720 ? 15.536 -15.939 26.042 1.00 83.69 720 LEU A CA 1
ATOM 5562 C C . LEU A 1 720 ? 16.217 -16.174 24.682 1.00 83.69 720 LEU A C 1
ATOM 5564 O O . LEU A 1 720 ? 16.421 -15.238 23.899 1.00 83.69 720 LEU A O 1
ATOM 5568 N N . ASN A 1 721 ? 16.588 -17.427 24.414 1.00 81.94 721 ASN A N 1
ATOM 5569 C CA . ASN A 1 721 ? 17.411 -17.822 23.269 1.00 81.94 721 ASN A CA 1
ATOM 5570 C C . ASN A 1 721 ? 16.612 -18.208 22.010 1.00 81.94 721 ASN A C 1
ATOM 5572 O O . ASN A 1 721 ? 17.210 -18.430 20.954 1.00 81.94 721 ASN A O 1
ATOM 5576 N N . ARG A 1 722 ? 15.277 -18.300 22.088 1.00 87.44 722 ARG A N 1
ATOM 5577 C CA . ARG A 1 722 ? 14.431 -18.675 20.946 1.00 87.44 722 ARG A CA 1
ATOM 5578 C C . ARG A 1 722 ? 13.921 -17.453 20.192 1.00 87.44 722 ARG A C 1
ATOM 5580 O O . ARG A 1 722 ? 13.622 -16.411 20.774 1.00 87.44 722 ARG A O 1
ATOM 5587 N N . LYS A 1 723 ? 13.766 -17.623 18.876 1.00 91.12 723 LYS A N 1
ATOM 5588 C CA . LYS A 1 723 ? 13.125 -16.643 17.996 1.00 91.12 723 LYS A CA 1
ATOM 5589 C C . LYS A 1 723 ? 11.620 -16.900 17.924 1.00 91.12 723 LYS A C 1
ATOM 5591 O O . LYS A 1 723 ? 11.197 -18.052 17.818 1.00 91.12 723 LYS A O 1
ATOM 5596 N N . VAL A 1 724 ? 10.835 -15.827 17.911 1.00 94.75 724 VAL A N 1
ATOM 5597 C CA . VAL A 1 724 ? 9.369 -15.868 17.793 1.00 94.75 724 VAL A CA 1
ATOM 5598 C C . VAL A 1 724 ? 8.970 -15.328 16.427 1.00 94.75 724 VAL A C 1
ATOM 5600 O O . VAL A 1 724 ? 9.414 -14.249 16.042 1.00 94.75 724 VAL A O 1
ATOM 5603 N N . LEU A 1 725 ? 8.135 -16.055 15.690 1.00 96.19 725 LEU A N 1
ATOM 5604 C CA . LEU A 1 725 ? 7.563 -15.606 14.424 1.00 96.19 725 LEU A CA 1
ATOM 5605 C C . LEU A 1 725 ? 6.125 -15.137 14.640 1.00 96.19 725 LEU A C 1
ATOM 5607 O O . LEU A 1 725 ? 5.247 -15.932 14.960 1.00 96.19 725 LEU A O 1
ATOM 5611 N N . LEU A 1 726 ? 5.885 -13.850 14.425 1.00 96.12 726 LEU A N 1
ATOM 5612 C CA . LEU A 1 726 ? 4.551 -13.271 14.342 1.00 96.12 726 LEU A CA 1
ATOM 5613 C C . LEU A 1 726 ? 4.098 -13.330 12.882 1.00 96.12 726 LEU A C 1
ATOM 5615 O O . LEU A 1 726 ? 4.514 -12.510 12.058 1.00 96.12 726 LEU A O 1
ATOM 5619 N N . LEU A 1 727 ? 3.287 -14.335 12.559 1.00 95.69 727 LEU A N 1
ATOM 5620 C CA . LEU A 1 727 ? 2.723 -14.537 11.232 1.00 95.69 727 LEU A CA 1
ATOM 5621 C C . LEU A 1 727 ? 1.345 -13.884 11.172 1.00 95.69 727 LEU A C 1
ATOM 5623 O O . LEU A 1 727 ? 0.404 -14.326 11.821 1.00 95.69 727 LEU A O 1
ATOM 5627 N N . LEU A 1 728 ? 1.220 -12.823 10.387 1.00 92.69 728 LEU A N 1
ATOM 5628 C CA . LEU A 1 728 ? 0.001 -12.026 10.300 1.00 92.69 728 LEU A CA 1
ATOM 5629 C C . LEU A 1 728 ? -0.639 -12.264 8.934 1.00 92.69 728 LEU A C 1
ATOM 5631 O O . LEU A 1 728 ? -0.414 -11.484 7.999 1.00 92.69 728 LEU A O 1
ATOM 5635 N N . ASP A 1 729 ? -1.383 -13.370 8.802 1.00 88.94 729 ASP A N 1
ATOM 5636 C CA . ASP A 1 729 ? -2.148 -13.620 7.583 1.00 88.94 729 ASP A CA 1
ATOM 5637 C C . ASP A 1 729 ? -3.326 -12.651 7.514 1.00 88.94 729 ASP A C 1
ATOM 5639 O O . ASP A 1 729 ? -4.087 -12.508 8.464 1.00 88.94 729 ASP A O 1
ATOM 5643 N N . GLU A 1 730 ? -3.451 -11.958 6.388 1.00 84.88 730 GLU A N 1
ATOM 5644 C CA . GLU A 1 730 ? -4.445 -10.902 6.196 1.00 84.88 730 GLU A CA 1
ATOM 5645 C C . GLU A 1 730 ? -4.320 -9.744 7.214 1.00 84.88 730 GLU A C 1
ATOM 5647 O O . GLU A 1 730 ? -5.304 -9.238 7.746 1.00 84.88 730 GLU A O 1
ATOM 5652 N N . PHE A 1 731 ? -3.093 -9.263 7.441 1.00 85.62 731 PHE A N 1
ATOM 5653 C CA . PHE A 1 731 ? -2.787 -8.178 8.386 1.00 85.62 731 PHE A CA 1
ATOM 5654 C C . PHE A 1 731 ? -3.715 -6.946 8.339 1.00 85.62 731 PHE A C 1
ATOM 5656 O O . PHE A 1 731 ? -4.084 -6.463 9.410 1.00 85.62 731 PHE A O 1
ATOM 5663 N N . PRO A 1 732 ? -4.129 -6.411 7.166 1.00 78.44 732 PRO A N 1
ATOM 5664 C CA . PRO A 1 732 ? -4.992 -5.228 7.122 1.00 78.44 732 PRO A CA 1
ATOM 5665 C C . PRO A 1 732 ? -6.347 -5.439 7.803 1.00 78.44 732 PRO A C 1
ATOM 5667 O O . PRO A 1 732 ? -7.009 -4.472 8.171 1.00 78.44 732 PRO A O 1
ATOM 5670 N N . ALA A 1 733 ? -6.759 -6.691 7.971 1.00 73.38 733 ALA A N 1
ATOM 5671 C CA . ALA A 1 733 ? -8.035 -7.040 8.553 1.00 73.38 733 ALA A CA 1
ATOM 5672 C C . ALA A 1 733 ? -8.036 -6.910 10.096 1.00 73.38 733 ALA A C 1
ATOM 5674 O O . ALA A 1 733 ? -9.097 -6.781 10.689 1.00 73.38 733 ALA A O 1
ATOM 5675 N N . LEU A 1 734 ? -6.867 -6.804 10.751 1.00 72.50 734 LEU A N 1
ATOM 5676 C CA . LEU A 1 734 ? -6.771 -6.423 12.174 1.00 72.50 734 LEU A CA 1
ATOM 5677 C C . LEU A 1 734 ? -7.121 -4.946 12.445 1.00 72.50 734 LEU A C 1
ATOM 5679 O O . LEU A 1 734 ? -7.234 -4.533 13.600 1.00 72.50 734 LEU A O 1
ATOM 5683 N N . GLY A 1 735 ? -7.234 -4.120 11.402 1.00 74.00 735 GLY A N 1
ATOM 5684 C CA . GLY A 1 735 ? -7.369 -2.677 11.557 1.00 74.00 735 GLY A CA 1
ATOM 5685 C C . GLY A 1 735 ? -6.099 -2.039 12.132 1.00 74.00 735 GLY A C 1
ATOM 5686 O O . GLY A 1 735 ? -4.976 -2.371 11.744 1.00 74.00 735 GLY A O 1
ATOM 5687 N N . ASN A 1 736 ? -6.261 -1.064 13.029 1.00 69.56 736 ASN A N 1
ATOM 5688 C CA . ASN A 1 736 ? -5.133 -0.314 13.577 1.00 69.56 736 ASN A CA 1
ATOM 5689 C C . ASN A 1 736 ? -4.528 -0.995 14.813 1.00 69.56 736 ASN A C 1
ATOM 5691 O O . ASN A 1 736 ? -5.014 -0.822 15.931 1.00 69.56 736 ASN A O 1
ATOM 5695 N N . VAL A 1 737 ? -3.406 -1.688 14.612 1.00 72.62 737 VAL A N 1
ATOM 5696 C CA . VAL A 1 737 ? -2.604 -2.272 15.694 1.00 72.62 737 VAL A CA 1
ATOM 5697 C C . VAL A 1 737 ? -1.421 -1.353 16.020 1.00 72.62 737 VAL A C 1
ATOM 5699 O O . VAL A 1 737 ? -0.296 -1.559 15.558 1.00 72.62 737 VAL A O 1
ATOM 5702 N N . ASN A 1 738 ? -1.678 -0.301 16.806 1.00 69.88 738 ASN A N 1
ATOM 5703 C CA . ASN A 1 738 ? -0.690 0.741 17.135 1.00 69.88 738 ASN A CA 1
ATOM 5704 C C . ASN A 1 738 ? 0.643 0.167 17.664 1.00 69.88 738 ASN A C 1
ATOM 5706 O O . ASN A 1 738 ? 1.706 0.696 17.332 1.00 69.88 738 ASN A O 1
ATOM 5710 N N . VAL A 1 739 ? 0.598 -0.891 18.483 1.00 75.50 739 VAL A N 1
ATOM 5711 C CA . VAL A 1 739 ? 1.804 -1.520 19.045 1.00 75.50 739 VAL A CA 1
ATOM 5712 C C . VAL A 1 739 ? 2.684 -2.115 17.952 1.00 75.50 739 VAL A C 1
ATOM 5714 O O . VAL A 1 739 ? 3.869 -1.812 17.928 1.00 75.50 739 VAL A O 1
ATOM 5717 N N . LEU A 1 740 ? 2.117 -2.862 16.998 1.00 80.75 740 LEU A N 1
ATOM 5718 C CA . LEU A 1 740 ? 2.879 -3.461 15.902 1.00 80.75 740 LEU A CA 1
ATOM 5719 C C . LEU A 1 740 ? 3.477 -2.372 15.009 1.00 80.75 740 LEU A C 1
ATOM 5721 O O . LEU A 1 740 ? 4.647 -2.447 14.657 1.00 80.75 740 LEU A O 1
ATOM 5725 N N . ALA A 1 741 ? 2.721 -1.310 14.714 1.00 77.12 741 ALA A N 1
ATOM 5726 C CA . ALA A 1 741 ? 3.220 -0.193 13.911 1.00 77.12 741 ALA A CA 1
ATOM 5727 C C . ALA A 1 741 ? 4.440 0.509 14.541 1.00 77.12 741 ALA A C 1
ATOM 5729 O O . ALA A 1 741 ? 5.359 0.899 13.824 1.00 77.12 741 ALA A O 1
ATOM 5730 N N . LYS A 1 742 ? 4.463 0.663 15.873 1.00 79.19 742 LYS A N 1
ATOM 5731 C CA . LYS A 1 742 ? 5.586 1.278 16.600 1.00 79.19 742 LYS A CA 1
ATOM 5732 C C . LYS A 1 742 ? 6.734 0.298 16.856 1.00 79.19 742 LYS A C 1
ATOM 5734 O O . LYS A 1 742 ? 7.891 0.709 16.865 1.00 79.19 742 LYS A O 1
ATOM 5739 N N . SER A 1 743 ? 6.425 -0.979 17.073 1.00 80.69 743 SER A N 1
ATOM 5740 C CA . SER A 1 743 ? 7.389 -1.972 17.549 1.00 80.69 743 SER A CA 1
ATOM 5741 C C . SER A 1 743 ? 8.240 -2.598 16.444 1.00 80.69 743 SER A C 1
ATOM 5743 O O . SER A 1 743 ? 9.371 -3.000 16.715 1.00 80.69 743 SER A O 1
ATOM 5745 N N . VAL A 1 744 ? 7.774 -2.574 15.186 1.00 84.00 744 VAL A N 1
ATOM 5746 C CA . VAL A 1 744 ? 8.519 -3.021 13.984 1.00 84.00 744 VAL A CA 1
ATOM 5747 C C . VAL A 1 744 ? 9.963 -2.493 13.937 1.00 84.00 744 VAL A C 1
ATOM 5749 O O . VAL A 1 744 ? 10.840 -3.167 13.409 1.00 84.00 744 VAL A O 1
ATOM 5752 N N . ALA A 1 745 ? 10.237 -1.306 14.491 1.00 82.75 745 ALA A N 1
ATOM 5753 C CA . ALA A 1 745 ? 11.571 -0.708 14.477 1.00 82.75 745 ALA A CA 1
ATOM 5754 C C . ALA A 1 745 ? 12.595 -1.402 15.397 1.00 82.75 745 ALA A C 1
ATOM 5756 O O . ALA A 1 745 ? 13.793 -1.287 15.146 1.00 82.75 745 ALA A O 1
ATOM 5757 N N . PHE A 1 746 ? 12.158 -2.098 16.455 1.00 86.25 746 PHE A N 1
ATOM 5758 C CA . PHE A 1 746 ? 13.063 -2.642 17.478 1.00 86.25 746 PHE A CA 1
ATOM 5759 C C . PHE A 1 746 ? 12.854 -4.127 17.805 1.00 86.25 746 PHE A C 1
ATOM 5761 O O . PHE A 1 746 ? 13.791 -4.773 18.269 1.00 86.25 746 PHE A O 1
ATOM 5768 N N . VAL A 1 747 ? 11.677 -4.710 17.543 1.00 90.88 747 VAL A N 1
ATOM 5769 C CA . VAL A 1 747 ? 11.346 -6.098 17.941 1.00 90.88 747 VAL A CA 1
ATOM 5770 C C . VAL A 1 747 ? 12.269 -7.159 17.329 1.00 90.88 747 VAL A C 1
ATOM 5772 O O . VAL A 1 747 ? 12.507 -8.193 17.956 1.00 90.88 747 VAL A O 1
ATOM 5775 N N . ALA A 1 748 ? 12.875 -6.875 16.170 1.00 87.69 748 ALA A N 1
ATOM 5776 C CA . ALA A 1 748 ? 13.906 -7.721 15.565 1.00 87.69 748 ALA A CA 1
ATOM 5777 C C . ALA A 1 748 ? 15.107 -7.958 16.501 1.00 87.69 748 ALA A C 1
ATOM 5779 O O . ALA A 1 748 ? 15.613 -9.079 16.576 1.00 87.69 748 ALA A O 1
ATOM 5780 N N . GLY A 1 749 ? 15.531 -6.932 17.254 1.00 86.75 749 GLY A N 1
ATOM 5781 C CA . GLY A 1 749 ? 16.632 -7.025 18.223 1.00 86.75 749 GLY A CA 1
ATOM 5782 C C . GLY A 1 749 ? 16.305 -7.907 19.432 1.00 86.75 749 GLY A C 1
ATOM 5783 O O . GLY A 1 749 ? 17.199 -8.478 20.049 1.00 86.75 749 GLY A O 1
ATOM 5784 N N . TYR A 1 750 ? 15.017 -8.100 19.721 1.00 89.75 750 TYR A N 1
ATOM 5785 C CA . TYR A 1 750 ? 14.532 -8.979 20.786 1.00 89.75 750 TYR A CA 1
ATOM 5786 C C . TYR A 1 750 ? 14.248 -10.407 20.297 1.00 89.75 750 TYR A C 1
ATOM 5788 O O . TYR A 1 750 ? 13.713 -11.222 21.041 1.00 89.75 750 TYR A O 1
ATOM 5796 N N . GLY A 1 751 ? 14.596 -10.741 19.050 1.00 89.25 751 GLY A N 1
ATOM 5797 C CA . GLY A 1 751 ? 14.369 -12.075 18.487 1.00 89.25 751 GLY A CA 1
ATOM 5798 C C . GLY A 1 751 ? 12.931 -12.327 18.027 1.00 89.25 751 GLY A C 1
ATOM 5799 O O . GLY A 1 751 ? 12.569 -13.477 17.776 1.00 89.25 751 GLY A O 1
ATOM 5800 N N . ILE A 1 752 ? 12.116 -11.280 17.885 1.00 93.38 752 ILE A N 1
ATOM 5801 C CA . ILE A 1 752 ? 10.761 -11.369 17.336 1.00 93.38 752 ILE A CA 1
ATOM 5802 C C . ILE A 1 752 ? 10.803 -10.970 15.862 1.00 93.38 752 ILE A C 1
ATOM 5804 O O . ILE A 1 752 ? 11.314 -9.912 15.496 1.00 93.38 752 ILE A O 1
ATOM 5808 N N . ARG A 1 753 ? 10.238 -11.809 14.998 1.00 93.31 753 ARG A N 1
ATOM 5809 C CA . ARG A 1 753 ? 10.228 -11.620 13.551 1.00 93.31 753 ARG A CA 1
ATOM 5810 C C . ARG A 1 753 ? 8.803 -11.499 13.041 1.00 93.31 753 ARG A C 1
AT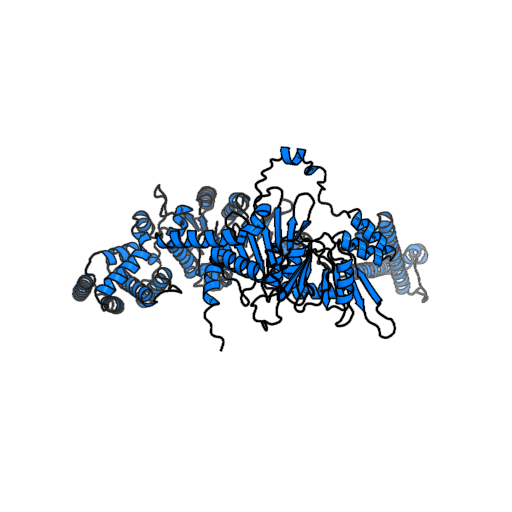OM 5812 O O . ARG A 1 753 ? 7.979 -12.361 13.312 1.00 93.31 753 ARG A O 1
ATOM 5819 N N . LEU A 1 754 ? 8.529 -10.454 12.269 1.00 94.06 754 LEU A N 1
ATOM 5820 C CA . LEU A 1 754 ? 7.238 -10.248 11.621 1.00 94.06 754 LEU A CA 1
ATOM 5821 C C . LEU A 1 754 ? 7.245 -10.843 10.210 1.00 94.06 754 LEU A C 1
ATOM 5823 O O . LEU A 1 754 ? 8.152 -10.565 9.418 1.00 94.06 754 LEU A O 1
ATOM 5827 N N . LEU A 1 755 ? 6.219 -11.635 9.906 1.00 94.50 755 LEU A N 1
ATOM 5828 C CA . LEU A 1 755 ? 5.847 -12.056 8.560 1.00 94.50 755 LEU A CA 1
ATOM 5829 C C . LEU A 1 755 ? 4.437 -11.534 8.294 1.00 94.50 755 LEU A C 1
ATOM 5831 O O . LEU A 1 755 ? 3.445 -12.113 8.733 1.00 94.50 755 LEU A O 1
ATOM 5835 N N . THR A 1 756 ? 4.365 -10.415 7.586 1.00 92.56 756 THR A N 1
ATOM 5836 C CA . THR A 1 756 ? 3.114 -9.705 7.321 1.00 92.56 756 THR A CA 1
ATOM 5837 C C . THR A 1 756 ? 2.612 -10.058 5.932 1.00 92.56 756 THR A C 1
ATOM 5839 O O . THR A 1 756 ? 3.350 -9.907 4.959 1.00 92.56 756 THR A O 1
ATOM 5842 N N . VAL A 1 757 ? 1.358 -10.492 5.817 1.00 91.31 757 VAL A N 1
ATOM 5843 C CA . VAL A 1 757 ? 0.745 -10.834 4.529 1.00 91.31 757 VAL A CA 1
ATOM 5844 C C . VAL A 1 757 ? -0.346 -9.825 4.186 1.00 91.31 757 VAL A C 1
ATOM 5846 O O . VAL A 1 757 ? -1.296 -9.638 4.944 1.00 91.31 757 VAL A O 1
ATOM 5849 N N . ILE A 1 758 ? -0.233 -9.194 3.016 1.00 90.06 758 ILE A N 1
ATOM 5850 C CA . ILE A 1 758 ? -1.213 -8.233 2.489 1.00 90.06 758 ILE A CA 1
ATOM 5851 C C . ILE A 1 758 ? -1.679 -8.637 1.086 1.00 90.06 758 ILE A C 1
ATOM 5853 O O . ILE A 1 758 ? -0.916 -9.211 0.305 1.00 90.06 758 ILE A O 1
ATOM 5857 N N . GLN A 1 759 ? -2.920 -8.301 0.730 1.00 85.69 759 GLN A N 1
ATOM 5858 C CA . GLN A 1 759 ? -3.438 -8.527 -0.624 1.00 85.69 759 GLN A CA 1
ATOM 5859 C C . GLN A 1 759 ? -3.141 -7.387 -1.580 1.00 85.69 759 GLN A C 1
ATOM 5861 O O . GLN A 1 759 ? -3.193 -7.610 -2.783 1.00 85.69 759 GLN A O 1
ATOM 5866 N N . SER A 1 760 ? -2.900 -6.175 -1.069 1.00 81.69 760 SER A N 1
ATOM 5867 C CA . SER A 1 760 ? -2.554 -4.983 -1.847 1.00 81.69 760 SER A CA 1
ATOM 5868 C C . SER A 1 760 ? -1.881 -3.912 -0.991 1.00 81.69 760 SER A C 1
ATOM 5870 O O . SER A 1 760 ? -2.371 -3.621 0.101 1.00 81.69 760 SER A O 1
ATOM 5872 N N . PRO A 1 761 ? -0.840 -3.214 -1.494 1.00 78.38 761 PRO A N 1
ATOM 5873 C CA . PRO A 1 761 ? -0.313 -2.015 -0.842 1.00 78.38 761 PRO A CA 1
ATOM 5874 C C . PRO A 1 761 ? -1.361 -0.901 -0.677 1.00 78.38 761 PRO A C 1
ATOM 5876 O O . PRO A 1 761 ? -1.144 0.046 0.075 1.00 78.38 761 PRO A O 1
ATOM 5879 N N . ALA A 1 762 ? -2.484 -0.953 -1.404 1.00 73.44 762 ALA A N 1
ATOM 5880 C CA . ALA A 1 762 ? -3.599 -0.031 -1.200 1.00 73.44 762 ALA A CA 1
ATOM 5881 C C . ALA A 1 762 ? -4.327 -0.269 0.135 1.00 73.44 762 ALA A C 1
ATOM 5883 O O . ALA A 1 762 ? -4.742 0.705 0.753 1.00 73.44 762 ALA A O 1
ATOM 5884 N N . GLN A 1 763 ? -4.410 -1.515 0.626 1.00 68.00 763 GLN A N 1
ATOM 5885 C CA . GLN A 1 763 ? -5.076 -1.829 1.901 1.00 68.00 763 GLN A CA 1
ATOM 5886 C C . GLN A 1 763 ? -4.393 -1.128 3.083 1.00 68.00 763 GLN A C 1
ATOM 5888 O O . GLN A 1 763 ? -5.065 -0.579 3.949 1.00 68.00 763 GLN A O 1
ATOM 5893 N N . LEU A 1 764 ? -3.056 -1.053 3.070 1.00 69.12 764 LEU A N 1
ATOM 5894 C CA . LEU A 1 764 ? -2.299 -0.292 4.070 1.00 69.12 764 LEU A CA 1
ATOM 5895 C C . LEU A 1 764 ? -2.562 1.220 3.970 1.00 69.12 764 LEU A C 1
ATOM 5897 O O . LEU A 1 764 ? -2.566 1.916 4.979 1.00 69.12 764 LEU A O 1
ATOM 5901 N N . ARG A 1 765 ? -2.799 1.741 2.758 1.00 62.84 765 ARG A N 1
ATOM 5902 C CA . ARG A 1 765 ? -3.040 3.174 2.519 1.00 62.84 765 ARG A CA 1
ATOM 5903 C C . ARG A 1 765 ? -4.445 3.624 2.911 1.00 62.84 765 ARG A C 1
ATOM 5905 O O . ARG A 1 765 ? -4.578 4.750 3.379 1.00 62.84 765 ARG A O 1
ATOM 5912 N N . CYS A 1 766 ? -5.463 2.778 2.743 1.00 50.59 766 CYS A N 1
ATOM 5913 C CA . CYS A 1 766 ? -6.833 3.074 3.174 1.00 50.59 766 CYS A CA 1
ATOM 5914 C C . CYS A 1 766 ? -6.899 3.311 4.690 1.00 50.59 766 CYS A C 1
ATOM 5916 O O . CYS A 1 766 ? -7.359 4.368 5.104 1.00 50.59 766 CYS A O 1
ATOM 5918 N N . HIS A 1 767 ? -6.301 2.426 5.495 1.00 51.09 767 HIS A N 1
ATOM 5919 C CA . HIS A 1 767 ? -6.270 2.577 6.959 1.00 51.09 767 HIS A CA 1
ATOM 5920 C C . HIS A 1 767 ? -5.417 3.755 7.456 1.00 51.09 767 HIS A C 1
ATOM 5922 O O . HIS A 1 767 ? -5.659 4.285 8.538 1.00 51.09 767 HIS A O 1
ATOM 5928 N N . LEU A 1 768 ? -4.414 4.190 6.685 1.00 42.28 768 LEU A N 1
ATOM 5929 C CA . LEU A 1 768 ? -3.595 5.367 7.015 1.00 42.28 768 LEU A CA 1
ATOM 5930 C C . LEU A 1 768 ? -4.277 6.696 6.635 1.00 42.28 768 LEU A C 1
ATOM 5932 O O . LEU A 1 768 ? -4.035 7.716 7.286 1.00 42.28 768 LEU A O 1
ATOM 5936 N N . ARG A 1 769 ? -5.132 6.704 5.600 1.00 36.69 769 ARG A N 1
ATOM 5937 C CA . ARG A 1 769 ? -5.826 7.914 5.122 1.00 36.69 769 ARG A CA 1
ATOM 5938 C C . ARG A 1 769 ? -6.815 8.465 6.145 1.00 36.69 769 ARG A C 1
ATOM 5940 O O . ARG A 1 769 ? -6.864 9.682 6.292 1.00 36.69 769 ARG A O 1
ATOM 5947 N N . ASP A 1 770 ? -7.474 7.600 6.913 1.00 41.69 770 ASP A N 1
ATOM 5948 C CA . ASP A 1 770 ? -8.433 8.003 7.952 1.00 41.69 770 ASP A CA 1
ATOM 5949 C C . ASP A 1 770 ? -7.811 8.861 9.072 1.00 41.69 770 ASP A C 1
ATOM 5951 O O . ASP A 1 770 ? -8.523 9.598 9.752 1.00 41.69 770 ASP A O 1
ATOM 5955 N N . ARG A 1 771 ? -6.476 8.849 9.241 1.00 37.06 771 ARG A N 1
ATOM 5956 C CA . ARG A 1 771 ? -5.761 9.769 10.152 1.00 37.06 771 ARG A CA 1
ATOM 5957 C C . ARG A 1 771 ? -5.134 10.979 9.450 1.00 37.06 771 ARG A C 1
ATOM 5959 O O . ARG A 1 771 ? -5.082 12.057 10.039 1.00 37.06 771 ARG A O 1
ATOM 5966 N N . GLY A 1 772 ? -4.686 10.839 8.200 1.00 28.80 772 GLY A N 1
ATOM 5967 C CA . GLY A 1 772 ? -4.034 11.925 7.453 1.00 28.80 772 GLY A CA 1
ATOM 5968 C C . GLY A 1 772 ? -4.962 13.104 7.136 1.00 28.80 772 GLY A C 1
ATOM 5969 O O . GLY A 1 772 ? -4.539 14.254 7.206 1.00 28.80 772 GLY A O 1
ATOM 5970 N N . SER A 1 773 ? -6.244 12.841 6.869 1.00 29.56 773 SER A N 1
ATOM 5971 C CA . SER A 1 773 ? -7.255 13.892 6.671 1.00 29.56 773 SER A CA 1
ATOM 5972 C C . SER A 1 773 ? -7.687 14.590 7.967 1.00 29.56 773 SER A C 1
ATOM 5974 O O . SER A 1 773 ? -8.330 15.633 7.900 1.00 29.56 773 SER A O 1
ATOM 5976 N N . ALA A 1 774 ? -7.330 14.055 9.142 1.00 32.81 774 ALA A N 1
ATOM 5977 C CA . ALA A 1 774 ? -7.680 14.641 10.437 1.00 32.81 774 ALA A CA 1
ATOM 5978 C C . ALA A 1 774 ? -6.563 15.512 11.044 1.00 32.81 774 ALA A C 1
ATOM 5980 O O . ALA A 1 774 ? -6.869 16.429 11.796 1.00 32.81 774 ALA A O 1
ATOM 5981 N N . GLN A 1 775 ? -5.286 15.276 10.711 1.00 28.14 775 GLN A N 1
ATOM 5982 C CA . GLN A 1 775 ? -4.160 16.052 11.264 1.00 28.14 775 GLN A CA 1
ATOM 5983 C C . GLN A 1 775 ? -3.703 17.240 10.405 1.00 28.14 775 GLN A C 1
ATOM 5985 O O . GLN A 1 775 ? -3.013 18.117 10.914 1.00 28.14 775 GLN A O 1
ATOM 5990 N N . LEU A 1 776 ? -4.081 17.309 9.125 1.00 29.17 776 LEU A N 1
ATOM 5991 C CA . LEU A 1 776 ? -3.644 18.396 8.234 1.00 29.17 776 LEU A CA 1
ATOM 5992 C C . LEU A 1 776 ? -4.531 19.652 8.278 1.00 29.17 776 LEU A C 1
ATOM 5994 O O . LEU A 1 776 ? -4.183 20.644 7.645 1.00 29.17 776 LEU A O 1
ATOM 5998 N N . HIS A 1 777 ? -5.639 19.634 9.026 1.00 33.00 777 HIS A N 1
ATOM 5999 C CA . HIS A 1 777 ? -6.604 20.739 9.045 1.00 33.00 777 HIS A CA 1
ATOM 6000 C C . HIS A 1 777 ? -6.525 21.683 10.252 1.00 33.00 777 HIS A C 1
ATOM 6002 O O . HIS A 1 777 ? -7.253 22.668 10.243 1.00 33.00 777 HIS A O 1
ATOM 6008 N N . ASP A 1 778 ? -5.649 21.449 11.241 1.00 30.84 778 ASP A N 1
ATOM 6009 C CA . ASP A 1 778 ? -5.724 22.206 12.506 1.00 30.84 778 ASP A CA 1
ATOM 6010 C C . ASP A 1 778 ? -4.378 22.663 13.096 1.00 30.84 778 ASP A C 1
ATOM 6012 O O . ASP A 1 778 ? -4.185 22.714 14.308 1.00 30.84 778 ASP A O 1
ATOM 6016 N N . GLN A 1 779 ? -3.418 23.033 12.243 1.00 25.89 779 GLN A N 1
ATOM 6017 C CA . GLN A 1 779 ? -2.315 23.888 12.690 1.00 25.89 779 GLN A CA 1
ATOM 6018 C C . GLN A 1 779 ? -2.446 25.288 12.084 1.00 25.89 779 GLN A C 1
ATOM 6020 O O . GLN A 1 779 ? -2.189 25.453 10.886 1.00 25.89 779 GLN A O 1
ATOM 6025 N N . PRO A 1 780 ? -2.778 26.325 12.879 1.00 33.09 780 PRO A N 1
ATOM 6026 C CA . PRO A 1 780 ? -2.472 27.685 12.479 1.00 33.09 780 PRO A CA 1
ATOM 6027 C C . PRO A 1 780 ? -0.947 27.810 12.453 1.00 33.09 780 PRO A C 1
ATOM 6029 O O . PRO A 1 780 ? -0.279 27.689 13.480 1.00 33.09 780 PRO A O 1
ATOM 6032 N N . ARG A 1 781 ? -0.389 28.007 11.255 1.00 35.34 781 ARG A N 1
ATOM 6033 C CA . ARG A 1 781 ? 1.028 28.336 11.082 1.00 35.34 781 ARG A CA 1
ATOM 6034 C C . ARG A 1 781 ? 1.309 29.636 11.847 1.00 35.34 781 ARG A C 1
ATOM 6036 O O . ARG A 1 781 ? 0.762 30.675 11.483 1.00 35.34 781 ARG A O 1
ATOM 6043 N N . ARG A 1 782 ? 2.116 29.557 12.905 1.00 31.45 782 ARG A N 1
ATOM 6044 C CA . ARG A 1 782 ? 2.895 30.691 13.417 1.00 31.45 782 ARG A CA 1
ATOM 6045 C C . ARG A 1 782 ? 4.273 30.672 12.784 1.00 31.45 782 ARG A C 1
ATOM 6047 O O . ARG A 1 782 ? 4.776 29.549 12.551 1.00 31.45 782 ARG A O 1
#

Nearest PDB structures (foldseek):
  2gza-assembly1_C  TM=9.283E-01  e=4.765E-32  Brucella suis 1330
  2gza-assembly1_A-2  TM=9.305E-01  e=2.588E-31  Brucella suis 1330
  8dol-assembly1_A  TM=8.684E-01  e=3.045E-22  Helicobacter pylori 26695
  8dol-assembly1_C  TM=8.588E-01  e=1.411E-21  Helicobacter pylori 26695
  8rjf-assembly1_C  TM=5.042E-01  e=3.725E-18  Caulobacter vibrioides NA1000

Radius of gyration: 38.42 Å; Cα contacts (8 Å, |Δi|>4): 1180; chains: 1; bounding box: 114×68×103 Å

Mean predicted aligned error: 19.27 Å

Sequence (782 aa):
MTAAASIERDGGRLVLARYLEPLASYLADDTLTEIVVNRPGEIFVEGPNGWTRHEVAALTHTYLSHLATAAASHTRQDIGPEYPVVSTSLIGEERCQIVVPPAVPAGTISLTIRKPSTLTMNLDALDQVKLFDEVRSASDELDAGEHRLLALKETGQWREFLELAVRNRRNILISGATGSGKTTLSKALIAAIPAQERLLTIEDTAELVIPHQNCVRLLYAKDGQGVAKIGPRELLESSLRMRPDRILLQELRDGTAFFYLRNVNSGHPGSITTVHADSARLAFEQMTLLVKESAEGRTSIATISVRFCYISSTWSSRCRSAMAAIAFRKSTMTPFASATTPVKAARGTALVLFAGAVFLLVASNVLLLGLRLHDGGFHWSEIATGWPRYGADPRFDRWLTLSTLAGLVVVFGLLGAILRQRPLPLHGKARFASEREIKAAGLRSNDGLLLGRKDGKMLCFGGSEHVLLYAPTRAGKGVGYVIPNLLNWPGSVVALDVKKENWDRSAGFRAEHGQEVHLFDPLDESGRTARYNPLGYVRNDPADLYDDLQRIAVMLFPAESRGDPFWFEAARSSFVAIGGYVAETPGLPLTIGEILRQLSATQDLKTHFDKTIADRKAGPSPLSRHCITALNDFLAASENTLNSVRKTVTARLGLWLNPRIDAATSSNDFDLRQLRQTPMSIYLGVTPDNLDRMAPLLNLFFQQVVDLNTREPPEQNPKLNRKVLLLLDEFPALGNVNVLAKSVAFVAGYGIRLLTVIQSPAQLRCHLRDRGSAQLHDQPRR

Solvent-accessible surface area (backbone atoms only — not comparable to full-atom values): 43418 Å² total; per-residue (Å²): 138,60,74,67,66,54,54,55,52,52,52,45,51,55,54,37,52,64,60,40,52,92,48,42,72,63,72,69,36,82,70,44,49,35,44,31,27,53,35,55,32,40,36,39,37,32,38,94,88,44,72,46,81,46,81,39,74,80,41,33,56,70,49,50,50,52,37,51,44,37,38,24,49,64,67,75,42,75,64,42,47,50,43,23,64,43,81,36,47,53,98,67,81,28,41,31,33,39,37,30,36,65,37,18,56,85,83,32,44,36,39,22,36,37,52,68,86,82,81,82,75,54,72,68,58,40,52,75,71,46,65,63,79,77,69,72,78,94,66,96,70,76,52,77,68,52,51,52,42,50,52,26,58,76,72,63,41,59,67,63,30,50,51,50,36,44,69,68,34,41,24,33,42,33,23,17,54,91,88,31,48,58,68,60,52,48,34,57,52,54,63,55,43,66,66,80,49,31,40,31,38,43,32,72,62,98,73,81,64,74,86,42,79,52,42,43,59,35,38,28,42,68,94,68,76,39,76,34,81,47,48,70,56,59,52,54,61,50,45,74,57,54,73,52,53,26,55,31,43,59,64,56,85,42,33,50,39,41,58,52,52,48,47,48,71,72,75,36,50,34,26,48,35,30,39,76,18,88,35,71,67,48,38,52,53,43,50,52,51,24,16,44,64,22,80,76,32,61,73,52,86,67,82,80,85,71,76,46,45,33,38,23,32,46,71,50,101,88,47,90,76,48,78,70,47,76,50,76,72,76,84,86,74,57,80,76,76,76,47,54,73,68,57,52,50,52,55,52,49,50,50,51,53,51,44,50,52,53,25,33,29,47,16,14,43,45,27,29,52,68,71,71,70,58,85,85,73,92,43,59,52,48,67,81,62,30,57,92,78,41,61,88,43,94,59,38,70,62,27,50,52,52,12,50,50,52,12,49,51,54,42,54,48,50,52,50,51,58,67,65,65,60,76,81,64,94,81,64,84,90,64,84,77,50,73,70,53,38,49,72,69,32,30,62,34,96,58,46,46,61,79,50,73,58,94,93,38,68,28,16,36,46,66,61,71,66,44,80,47,77,46,50,87,91,69,44,54,54,78,75,38,51,49,54,36,60,71,59,42,84,47,10,36,40,32,43,21,50,77,45,59,56,52,79,74,34,43,67,62,42,38,77,71,71,27,50,70,43,46,40,16,52,79,43,90,88,64,67,43,45,28,54,24,83,52,70,74,49,46,86,51,72,76,48,28,55,52,43,40,46,54,51,27,49,68,74,42,58,81,62,97,81,66,75,63,63,61,38,52,51,28,31,45,42,51,36,19,44,44,42,48,36,65,72,34,90,91,49,68,61,27,71,45,47,41,51,47,64,70,62,71,49,92,59,57,54,67,50,50,55,48,48,53,52,53,25,65,74,45,99,61,57,74,52,71,67,38,53,49,37,40,47,65,50,56,69,50,53,70,72,54,46,56,50,34,49,50,55,42,48,66,68,52,46,67,42,75,37,68,52,38,28,59,26,25,65,41,64,76,66,61,67,76,38,41,29,64,47,47,32,36,41,32,41,40,41,49,78,91,48,33,77,77,43,29,68,62,53,45,52,48,55,38,49,48,49,58,58,48,60,75,60,51,41,89,83,36,79,66,44,73,39,40,30,37,41,34,28,50,54,43,65,65,61,58,86,48,66,57,60,72,65,38,70,83,52,40,41,77,40,38,37,30,45,39,40,29,34,58,46,81,61,55,62,47,57,70,48,45,76,50,54,73,66,66,75,78,77,71,84,86,127

Secondary structure (DSSP, 8-state):
--HHHHHHHHHHHHHHHHHTGGGHHHHH-TT-SEEEESSTTEEEEEETTEEEEEE-TT--HHHHHHHHHHHHHHTT---SSSS-EEEEE-SSS-EEEEE-TTSS-TT--EEEEEPP------HHHHHHTTTTTT-----SSPPHHHHHHHHHHHTT-HHHHHHHHHHTT-EEEEE-STTSSHHHHHHHHHHTS-TTS-EEEEESS-------SSEEEEE--GGG-SSS---HHHHHHHHTTS--SEEEESB--STHHHHHHHHHHTT----EEEE--SSHHHHHHHHHHHHHHSHHHHT--S-----EEEEEEEEETTEEEEEEEEEE------TTTSS-HHHHHHHHHHHHHHHHHHHHHHHHHHHHHHHT---SS--SSHHHH-HHHHTTSTTHHHHHHHHHHHHHHHHHHHHHHHHH-PPPPTT----PPPHHHHHHTTTB-SSSEEEEEETTEEEEE-SS--EEEE--TTS-HIIIIIHHHHHH--SEEEEEETTSHHHHHHHHHHHHTT-EEEEE-TT-TT-------GGGGS-SSHHHHHHHHHHHHHHHSPPPSSS-HHHHHHHHHHHHHHHHHHHTSTTS--SHHHHHHHHHS-S-HHHHHHHHHHHHHHSSSPPPHHHHHHHHHHHTS-HHHHHHHHHHHHHHSGGGGSHHHHHHTSS-SS-GGGTTTS-EEEEEE--TTTHHHHHHHHHHHHHHHHHHHSSS-TTT-TT----EEEEETTGGGG---HHHHHHTTTGGGGTEEEEEEES-HHHHHHHHHHHHHHHSS-----